Protein 3I6T (pdb70)

B-factor: mean 21.91, std 7.75, range [4.21, 56.66]

Sequence (1425 aa):
DQSQIIAGFTLWHLSLPVTGAVEVVVLRLQADSGAVGYGEASPWVVFFTGSVEATYAALDRYLRPLVLGRAVGDHAAIMEDARAAVAHCTEAKAALDTALYDLRARIAGVPVWALLGGRRCRDRIPLSCSIADPDFDKDLALMQRLQDDDVRIIKLKTGFKDHAFDMMRLERLRADFPAFDIRVDYNQGLHHDVALARVRRDVATFKPTFIEQPVKAHLRGLMARIRDAVDVPLLADESIIFGPEDMAEHPEIADGVVSIKIMKSGGLTRAQTVARMAAARGLSAYGGDMFEAGLAHLAGAHMIAATPEITLGCEFYQATYFLCDDILAAPFPVVADGHVLVPDTPGLGVDVDEDALARFAVQIIAGFTLWHLSLPVTARRDHGIGSVAGAVEVVVLRLQADSGAVGYGEASPWVVFTGSVEATYAALDRYLRPLVLLGRAVVGDHAAIMEDARAAVAHCTEAKAALDTALYDLRARIAGVPVWALLGGRCRDRIPLSCSIADPDFDKDLALMQQRLQDDDVRIIKLKTGFKDHAFDMMRLERLRADFPAFDIRVDYNQGLHHDVALARVRDVATFKPTFIEQPVKAHLRGLMARIRDAVDVPLLADESIFGPEDMAEHPEIADGVVSIKIMKSGGLTRAQTVARMAAARGLSAYGGDMFEAGLAHLAGAHMIAATPEITLGCEFYQATYFLCDDILAAPFPVADGHVLVPDTPGLGVDVDEDALARFAVQIIAGFTLWHLSLPVTAVEVVVLRLQADSGAVGYGEASPWVVFTGSVEATYAALDRYLRPLVLGRAVGDHAAIMEDARAAVAHCTEAKAALDTALYDLRARIAGVPVWALLGGRCRDRIPLSCSIADPDFDKDLALMQRLQDDDVRIIKLKTGFKDHAFDMMRLERLRADFPAFDIRVDYNQGLHHDVALARVRRDVATFKPTFIEQPVKAHLRGLMARIRDAVDVPLLADESIIFGPEDMAEHPEIADGVSIKIMKSGGLLTRAQTVARMAAARGLSAYGGDMFEAGLAHLAGAHMIAATPEITLGCEFYQATYFLCDDILAAPFPVVADGHVLVPDTPGLGVDVDEDALARFAVQIIAGFTLWHLSLPVTGAVEVVVLRLQADSGAVGYGEASPWVVFTGSVEATYAALDRYLRPLVLGRAVGDHAAIMEDARAAVAHCTEAKAALDTALYDLRARIAGVPVWALLGGRCRDRIPLSCSIADPDFDKDLALMQRLQDDDVRIIKLKTGFKDHAFDMMRLERLRADFPAFDIRVDYNQGLHHDVALARVRDVATFKPTFIEQPVKAHLRGLMARIRDAVDVPLLADESIFGPEDMAEEHPEIADGVVSIKIMKSGGLTRAQTVARMAAARGLSAYGGDMFEAGLAHLAGAHMIAATPEITLGCEFYQATYFLCDDILAAPFPVVADGHVLVPDTPGLGVDVDEDALARFAV

Foldseek 3Di:
DQQWAFADWDKFWFWFAWCRTFTKMKIWIATPVGFIFIFIQGDDCVFQRDRVLLVCLRPPFLVVLRGGGRLNCLVVSLVSSPVGDPGSLSSLAGSQQGSLLRVLVVVFWESLVVVQDFDDQKFFAEAEQEDPPNVVSVVVVVVCVVLQAAEYEYADQPPDLVVVLVSLVVCCVPPVSHQYHYEPPQRDDPVCQLVSVQVVCVSVHQEYENSHDLVVLVVLLVSQVPGPRWYEYESVDQFDVSCVVRVRSTQAYEQESSRHSHLNGSLVSLVSCVVVRHAYAHEYHLDALNSVLRSLSSPRNHVSHRHGHHSCCNPHIGPHGQWPDRQADGNSIRGQATTTRSHTHGRVVVSVVRGD/DAWADKDKFKFWFAWDAWFDALQDIDHGTFIKMKIWTADPVRQIFIFIQGDDCRFQRDRVLLVCLRPPFLVVLRHGGDLVCLVVSLVSSPVGDPGSLSSLAGSQQGSLLRVLVVVWWESLVVVAHFPDFKFFAEAEQGHPPNVVSVVVVVVCVVQQAAEYEYRDQGPDLVVVLVSLVCCCVPPVSHQYHYERNQRADPVCQLVSVQSNCVSVHQEYENSHDLPVLVVLLVSQVPGDHWYEYESVDQFPVSCVVRVRSTQAYEQESSRHSHLNGSLVSLVSCVVVRHAYADEYHLDALNSVLRSLSSVRNHPSHRPGHHSCCNPHIGPHGQWPDGQADHNSIRGQATTTGSHTHGRVVVSVVGGD/DFFADWDKFWFFFDKCTFTKMKIWIADPVRQIFIFIQGDDCVFQRDNVLLVCLRPPFLVVLRGGDDLVCLVVSLVSSPVGDPGSLSNLAGVQQGSLLRVLVVVWWESLVVQAHFDDQKFFAEAEQEDPPNVVSVVVVVVCVVQLRQEYEYADQPPDLVVVLVNLVVCCVPPVSHQYHYEPPQRADPVCQLVSLQSVCVSVRQEYENSHDLVVLVVLLVSQVPGPRWYEYESVDQFPVSCVVRVRSTLAYEQESNSHSHLNRSLVSLVSCVVPRRAYAHEYDLDALSSVLRSLSSVRNRPRHDHGHHSCCNPRITPHGQFPDGQDDGNSIRGHATTTRSHTHGHVVVSVVRGD/DFFADKDKFWFWFPWCPTFTKMKIWIADPVGFIFMFIFGDDCVFQRDRVLLVCLRPPFLVVLRGGDDLVCLVVSLVSSPVRHPGSLSSLAGSNQGSLLRVQVVVFWESLVVLAHFDDQKFFAEAEQEDPPNVVSVVVVVVCVVQQAQEYEYADQPPDLVVVLVSLVVCCVPPVSHQYEYEPPQRADPVCQLVSVQSVCVSVHQEYENSHDLVVQVVLLVSQVVGPRWYEYESVDQFPVSCVVRVRSTQAYEQASNRHSHLNGSLNSLVSQVVPRRAYAHEYHLDALNSVLRSVSSVRNHPRHDHGHHPCCNPHITPHGQFPDGQADHNSIRGRATTTRSHTHGHVVVSVVGGD

Organism: Jannaschia sp. (strain CCS1) (NCBI:txid290400)

CATH classification: 3.30.390.10 (+1 more: 3.20.20.120)

InterPro domains:
  IPR013341 Mandelate racemase, N-terminal domain [PF02746] (35-129)
  IPR013342 Mandelate racemase, C-terminal domain [PF13378] (153-363)
  IPR013342 Mandelate racemase, C-terminal domain [SM00922] (147-243)
  IPR018110 Mandelate racemase/muconate lactonizing enzyme, conserved site [PS00908] (104-129)
  IPR018110 Mandelate racemase/muconate lactonizing enzyme, conserved site [PS00909] (193-224)
  IPR029017 Enolase-like, N-terminal [G3DSA:3.30.390.10] (1-120)
  IPR029017 Enolase-like, N-terminal [SSF54826] (8-130)
  IPR036849 Enolase-like, C-terminal domain superfamily [G3DSA:3.20.20.120] (121-371)
  IPR036849 Enolase-like, C-terminal domain superfamily [SSF51604] (117-369)

Solvent-accessible surface area: 49152 Å² total; per-residue (Å²): 108,27,73,31,22,0,10,13,8,42,23,40,37,0,36,0,58,22,126,96,55,21,73,0,0,0,0,48,0,43,0,29,78,42,30,44,0,19,0,1,0,0,18,83,102,121,28,13,25,31,17,116,43,1,71,44,1,0,52,168,89,0,33,88,59,0,21,14,58,18,2,0,35,3,12,20,0,7,66,52,0,70,95,41,27,73,143,11,24,0,0,14,0,0,0,4,0,0,0,2,1,0,10,0,69,61,24,46,24,13,0,12,8,4,9,8,0,42,31,54,81,104,2,52,2,0,1,9,0,44,47,77,60,14,105,126,8,22,60,28,0,96,131,0,59,114,63,68,2,88,19,0,1,0,41,5,28,91,110,87,38,74,21,1,46,88,0,0,111,106,0,70,72,69,8,102,73,5,48,0,5,0,1,4,39,40,42,8,103,107,114,51,1,63,59,77,1,117,60,0,14,98,44,162,4,48,2,1,0,0,0,0,117,25,122,47,59,55,50,0,29,174,2,49,125,53,17,156,20,58,4,1,0,1,6,0,2,50,3,7,85,37,2,14,123,41,48,96,12,2,40,0,2,2,4,12,7,0,1,1,3,0,0,29,45,0,4,2,4,0,29,12,0,43,22,73,67,11,48,1,0,0,4,9,7,75,4,0,0,1,1,0,0,0,2,0,0,2,0,0,2,0,27,44,2,96,37,3,0,4,5,21,4,17,52,25,55,12,75,59,32,0,15,63,53,122,9,31,49,44,93,8,42,0,67,12,19,95,69,58,0,2,20,21,88,18,47,66,117,11,0,70,167,19,46,115,93,84,2,57,15,13,42,22,38,34,0,35,0,56,16,20,36,123,11,15,12,20,32,24,68,15,56,56,42,12,43,0,0,0,0,46,0,65,0,88,74,37,31,48,0,18,0,1,0,1,18,28,28,32,11,1,7,3,10,45,9,1,73,9,0,0,53,104,32,0,69,90,62,0,89,44,58,40,10,65,69,11,81,50,0,8,109,53,1,72,72,20,1,15,58,9,25,0,0,14,0,0,0,4,0,0,0,18,2,0,61,0,69,69,68,45,44,14,0,34,40,52,9,79,23,116,63,55,74,104,2,51,0,0,0,2,0,1,8,27,62,13,102,59,7,25,13,22,0,107,36,0,63,86,52,68,0,88,19,0,1,0,17,0,21,42,110,85,35,72,21,2,50,84,0,0,112,107,0,71,72,69,10,97,74,5,48,1,6,0,0,0,1,16,24,8,102,107,111,48,1,63,62,79,1,119,60,0,7,100,46,160,4,52,1,2,0,0,0,0,92,26,70,48,36,54,51,0,30,181,3,54,126,41,16,135,14,59,4,0,0,0,6,0,3,44,3,19,56,37,3,67,44,19,49,96,12,2,40,0,1,2,3,9,9,0,2,1,4,0,0,60,46,0,5,47,4,0,107,59,0,45,88,105,68,10,44,0,0,0,3,8,6,22,5,0,0,2,1,0,0,0,2,0,0,2,1,0,8,0,73,51,2,94,38,3,0,5,4,6,4,15,54,13,1,9,61,60,31,0,14,66,51,117,12,30,42,40,92,5,43,0,67,11,20,96,69,60,0,2,20,22,88,17,48,66,117,10,0,72,164,18,48,113,88,70,1,55,17,13,42,21,39,38,0,36,0,56,44,112,87,26,70,0,0,0,0,46,0,70,1,90,79,43,30,46,0,18,0,1,0,1,19,85,104,116,26,12,23,31,18,114,43,0,72,44,1,0,54,169,90,0,62,88,59,0,68,49,56,29,13,12,36,3,12,19,0,7,65,51,1,72,94,41,24,76,140,11,25,1,0,13,0,0,0,4,1,0,0,3,1,0,16,0,70,73,24,46,8,2,0,0,1,4,8,8,0,27,32,55,81,111,2,50,2,1,1,12,0,46,36,82,78,14,104,125,8,25,66,36,0,98,123,0,61,113,59,70,2,92,17,0,2,0,44,5,28,92,114,85,38,71,18,2,49,88,0,0,115,112,0,72,68,66,9,101,72,5,50,0,5,0,1,4,41,40,41,8,104,107,114,49,0,76,64,78,1,121,60,0,14,100,44,158,3,50,2,1,0,0,0,0,115,24,120,50,59,56,44,0,28,176,2,51,122,37,13,154,16,61,4,2,0,0,7,0,2,52,3,8,79,36,4,12,124,42,48,95,15,2,40,1,1,2,4,11,7,0,2,2,4,0,0,28,46,0,5,3,4,0,28,14,0,43,23,76,67,12,47,1,0,0,4,9,7,74,4,0,0,0,1,0,0,0,3,0,0,3,1,0,2,0,26,44,3,93,38,3,0,5,5,23,4,17,49,23,55,11,66,63,30,0,16,65,51,118,8,31,48,42,93,8,41,0,65,13,20,82,69,60,0,1,20,20,89,19,45,68,116,12,0,73,166,18,46,114,88,86,1,61,19,12,43,21,38,38,0,37,0,56,22,131,101,50,23,44,0,0,0,0,48,0,68,0,88,75,39,30,46,0,20,0,0,0,2,19,84,29,75,16,2,6,2,8,44,9,0,70,9,0,0,54,109,34,0,64,89,60,0,68,46,54,42,11,61,71,12,81,49,0,7,110,52,1,71,64,19,1,16,61,9,25,1,0,13,0,0,0,4,0,0,0,17,1,0,64,0,70,66,64,47,43,16,0,37,41,51,8,78,22,115,62,56,77,101,2,50,2,0,1,10,0,44,46,77,61,16,104,132,6,26,66,40,0,93,126,0,62,113,62,71,2,88,17,0,1,0,43,4,27,94,113,84,38,68,20,2,49,88,0,0,117,112,0,70,73,68,11,100,75,6,49,0,6,0,2,3,40,38,40,10,103,107,115,50,1,70,64,79,2,115,59,0,14,100,35,164,4,50,1,2,0,0,0,0,109,25,68,46,36,56,45,0,28,177,3,51,121,40,17,156,18,61,5,2,0,0,9,0,1,43,3,18,56,33,3,65,46,18,49,95,15,3,39,0,2,2,4,13,6,0,2,1,2,1,0,61,45,0,5,48,4,0,106,60,0,44,88,107,66,12,48,2,0,0,4,10,6,70,4,0,0,1,0,0,0,0,2,0,0,2,0,0,8,0,72,52,3,93,38,4,0,6,4,22,4,16,44,25,59,12,67,63,31,0,14,63,51,122,9,30,49,38,94,8,45,0,58,10,20,94,68,61,0,1,20,20,91,17,47,68,116,11,0,70,165,18,48,114

Radius of gyration: 39.31 Å; Cα contacts (8 Å, |Δi|>4): 3446; chains: 4; bounding box: 85×90×123 Å

Secondary structure (DSSP, 8-state):
-TTPBEEEEEEEEEEEEB--EEEEEEEEEEETTS-EEEEEE---TTTT--HHHHHHIIIIIIHHHHTT-BGGGHHHHHHHHHHHSSS-HHHHHHHHHHHHHHHHHHHTSBGGGGTT--S-SEEEBEEEE--SSHHHHHHHHHHHHHTT--EEEEE-SSS-HHHHHHHHHHHHHH-TTSEEEEE-TT-S-TTTHHHHHHHHHTT--S-EE--S-TT-HHHHHHHHHH-SSPEEESTT--SHHHHHH-TTS-SEEEE-HHHHTSHHHHHHHHHHHHHTT-EEEE---S--HHHHHHHHHHHHT-TT--S-B---HHHHTBSS-SBSS---EETTEEE---SSBTSS-B-HHHHHHHB-/-BEEEEEEEEEEEEBSS-B--SS--B-SEEEEEEEEEEETTS-EEEEEE---TTTT--HHHHHHIIIIIIHHHHTT-BGGGHHHHHHHHHHHSSS-HHHHHHHHHHHHHHHHHHHTSBGGGGTT--S-SEEEBEEEE--SSHHHHHHHHHHHHHTT--EEEEE-SSS-HHHHHHHHHHHHHH-TTSEEEEE-TT-S-TTTHHHHHHHHHTT--S-EE--S-TT-HHHHHHHHHH-SSPEEESTT--SHHHHHH-TTS-SEEEE-HHHHTSHHHHHHHHHHHHHTT-EEEE---S--HHHHHHHHHHHHT-TT--S-B---HHHHTBSS-SBSS---EETTEEEPP-SSBTSS-B-HHHHHHHB-/-BEEEEEEEEEEE-B--EEEEEEEEEETTS-EEEEEE---TTTT--HHHHHHIIIIIIHHHHTTSBGGGHHHHHHHHHHHSSS-HHHHHHHHHHHHHHHHHHHTSBGGGGTT--S-SEEEBEEEE--SSHHHHHHHHHHHHHTT--EEEEE-SSS-HHHHHHHHHHHHHH-TTSEEEEE-TT-S-TTTHHHHHHHHHTT--S-EE--S-TT-HHHHHHHHHH-SSPEEESTT--SHHHHHH-TTS-SEEEE-HHHHTSHHHHHHHHHHHHHTT-EEEE---S--HHHHHHHHHHHHT-TT--S-B---HHHHTBSS-SBSS---EETTEEE---SSBTSS-B-HHHHHHHB-/-BEEEEEEEEEEEEB--EEEEEEEEEEETTS-EEEEEE---TTTT--HHHHHHIIIIIIHHHHTT-BGGGHHHHHHHHHHHSSS-HHHHHHHHHHHHHHHHHHHTSBGGGGTT--S-SEEEBEEEE--SSHHHHHHHHHHHHHTT--EEEEE-SSS-HHHHHHHHHHHHHH-TTSEEEEE-TT-S-TTTHHHHHHHHHTT--S-EE--S-TT-HHHHHHHHHH-SSPEEESTT--SHHHHHH-TTS-SEEEE-HHHHTSHHHHHHHHHHHHHTT-EEEE---S--HHHHHHHHHHHHT-TT--S-B---HHHHTBSS-SBSS---EETTEEE---SSBTSS-B-HHHHHHHB-

Structure (mmCIF, N/CA/C/O backbone):
data_3I6T
#
_entry.id   3I6T
#
_cell.length_a   134.196
_cell.length_b   134.196
_cell.length_c   89.740
_cell.angle_alpha   90.000
_cell.angle_beta   90.000
_cell.angle_gamma   90.000
#
_symmetry.space_group_name_H-M   'P 4'
#
loop_
_entity.id
_entity.type
_entity.pdbx_description
1 polymer 'Muconate cycloisomerase'
2 non-polymer 'POTASSIUM ION'
3 non-polymer 'MAGNESIUM ION'
4 water water
#
loop_
_atom_site.group_PDB
_atom_site.id
_atom_site.type_symbol
_atom_site.label_atom_id
_atom_site.label_alt_id
_atom_site.label_comp_id
_atom_site.label_asym_id
_atom_site.label_entity_id
_atom_site.label_seq_id
_atom_site.pdbx_PDB_ins_code
_atom_site.Cartn_x
_atom_site.Cartn_y
_atom_site.Cartn_z
_atom_site.occupancy
_atom_site.B_iso_or_equiv
_atom_site.auth_seq_id
_atom_site.auth_comp_id
_atom_site.auth_asym_id
_atom_site.auth_atom_id
_atom_site.pdbx_PDB_model_num
ATOM 1 N N . ASP A 1 5 ? 48.878 16.702 -2.965 1.00 37.75 3 ASP A N 1
ATOM 2 C CA . ASP A 1 5 ? 48.027 16.956 -1.776 1.00 37.33 3 ASP A CA 1
ATOM 3 C C . ASP A 1 5 ? 48.053 18.467 -1.513 1.00 37.09 3 ASP A C 1
ATOM 4 O O . ASP A 1 5 ? 47.079 19.029 -1.052 1.00 37.45 3 ASP A O 1
ATOM 6 N N . GLN A 1 6 ? 49.161 19.126 -1.854 1.00 36.19 4 GLN A N 1
ATOM 7 C CA . GLN A 1 6 ? 49.261 20.577 -1.703 1.00 35.34 4 GLN A CA 1
ATOM 8 C C . GLN A 1 6 ? 48.308 21.336 -2.638 1.00 34.99 4 GLN A C 1
ATOM 9 O O . GLN A 1 6 ? 48.038 22.519 -2.432 1.00 33.13 4 GLN A O 1
ATOM 15 N N . SER A 1 7 ? 47.800 20.673 -3.673 1.00 34.63 5 SER A N 1
ATOM 16 C CA . SER A 1 7 ? 46.844 21.343 -4.537 1.00 34.98 5 SER A CA 1
ATOM 17 C C . SER A 1 7 ? 45.416 20.951 -4.190 1.00 33.31 5 SER A C 1
ATOM 18 O O . SER A 1 7 ? 44.497 21.339 -4.909 1.00 33.38 5 SER A O 1
ATOM 21 N N . GLN A 1 8 ? 45.210 20.240 -3.078 1.00 32.09 6 GLN A N 1
ATOM 22 C CA . GLN A 1 8 ? 43.822 19.964 -2.650 1.00 30.49 6 GLN A CA 1
ATOM 23 C C . GLN A 1 8 ? 43.099 21.268 -2.334 1.00 28.60 6 GLN A C 1
ATOM 24 O O . GLN A 1 8 ? 43.686 22.215 -1.799 1.00 26.61 6 GLN A O 1
ATOM 30 N N . ILE A 1 9 ? 41.824 21.307 -2.683 1.00 27.06 7 ILE A N 1
ATOM 31 C CA . ILE A 1 9 ? 41.097 22.539 -2.695 1.00 25.61 7 ILE A CA 1
ATOM 32 C C . ILE A 1 9 ? 40.434 22.825 -1.362 1.00 23.39 7 ILE A C 1
ATOM 33 O O . ILE A 1 9 ? 40.231 21.958 -0.536 1.00 22.32 7 ILE A O 1
ATOM 38 N N . ILE A 1 10 ? 40.103 24.092 -1.168 1.00 21.86 8 ILE A N 1
ATOM 39 C CA . ILE A 1 10 ? 39.319 24.514 -0.033 1.00 20.46 8 ILE A CA 1
ATOM 40 C C . ILE A 1 10 ? 37.850 24.352 -0.464 1.00 21.00 8 ILE A C 1
ATOM 41 O O . ILE A 1 10 ? 37.413 24.997 -1.426 1.00 20.52 8 ILE A O 1
ATOM 46 N N . ALA A 1 11 ? 37.118 23.494 0.243 1.00 21.09 9 ALA A N 1
ATOM 47 C CA . ALA A 1 11 ? 35.762 23.082 -0.152 1.00 21.32 9 ALA A CA 1
ATOM 48 C C . ALA A 1 11 ? 34.667 23.633 0.762 1.00 21.29 9 ALA A C 1
ATOM 49 O O . ALA A 1 11 ? 33.462 23.561 0.441 1.00 21.72 9 ALA A O 1
ATOM 51 N N . GLY A 1 12 ? 35.065 24.138 1.922 1.00 20.17 10 GLY A N 1
ATOM 52 C CA . GLY A 1 12 ? 34.141 24.687 2.883 1.00 19.57 10 GLY A CA 1
ATOM 53 C C . GLY A 1 12 ? 34.670 25.980 3.492 1.00 19.70 10 GLY A C 1
ATOM 54 O O . GLY A 1 12 ? 35.891 26.105 3.748 1.00 17.76 10 GLY A O 1
ATOM 55 N N . PHE A 1 13 ? 33.737 26.891 3.765 1.00 18.68 11 PHE A N 1
ATOM 56 C CA . PHE A 1 13 ? 34.018 28.234 4.309 1.00 18.88 11 PHE A CA 1
ATOM 57 C C . PHE A 1 13 ? 32.798 28.610 5.140 1.00 18.84 11 PHE A C 1
ATOM 58 O O . PHE A 1 13 ? 31.712 28.840 4.601 1.00 19.62 11 PHE A O 1
ATOM 66 N N . THR A 1 14 ? 32.957 28.589 6.456 1.00 19.15 12 THR A N 1
ATOM 67 C CA . THR A 1 14 ? 31.872 28.721 7.390 1.00 19.47 12 THR A CA 1
ATOM 68 C C . THR A 1 14 ? 32.172 29.805 8.427 1.00 20.14 12 THR A C 1
ATOM 69 O O . THR A 1 14 ? 33.271 29.815 9.007 1.00 19.64 12 THR A O 1
ATOM 73 N N . LEU A 1 15 ? 31.181 30.653 8.701 1.00 19.10 13 LEU A N 1
ATOM 74 C CA . LEU A 1 15 ? 31.306 31.769 9.651 1.00 18.88 13 LEU A CA 1
ATOM 75 C C . LEU A 1 15 ? 30.334 31.646 10.781 1.00 19.68 13 LEU A C 1
ATOM 76 O O . LEU A 1 15 ? 29.210 31.234 10.566 1.00 19.15 13 LEU A O 1
ATOM 81 N N . TRP A 1 16 ? 30.766 32.044 11.980 1.00 19.25 14 TRP A N 1
ATOM 82 C CA . TRP A 1 16 ? 29.896 32.289 13.116 1.00 19.57 14 TRP A CA 1
ATOM 83 C C . TRP A 1 16 ? 30.165 33.688 13.669 1.00 20.74 14 TRP A C 1
ATOM 84 O O . TRP A 1 16 ? 31.334 34.033 13.912 1.00 20.58 14 TRP A O 1
ATOM 95 N N . HIS A 1 17 ? 29.118 34.475 13.887 1.00 20.55 15 HIS A N 1
ATOM 96 C CA . HIS A 1 17 ? 29.228 35.752 14.618 1.00 20.16 15 HIS A CA 1
ATOM 97 C C . HIS A 1 17 ? 28.848 35.439 16.066 1.00 20.14 15 HIS A C 1
ATOM 98 O O . HIS A 1 17 ? 27.701 35.071 16.348 1.00 21.00 15 HIS A O 1
ATOM 105 N N . LEU A 1 18 ? 29.798 35.547 16.997 1.00 18.86 16 LEU A N 1
ATOM 106 C CA . LEU A 1 18 ? 29.561 35.214 18.388 1.00 18.67 16 LEU A CA 1
ATOM 107 C C . LEU A 1 18 ? 29.421 36.440 19.244 1.00 19.59 16 LEU A C 1
ATOM 108 O O . LEU A 1 18 ? 29.988 37.510 18.943 1.00 18.80 16 LEU A O 1
ATOM 113 N N . SER A 1 19 ? 28.676 36.278 20.336 1.00 19.96 17 SER A N 1
ATOM 114 C CA . SER A 1 19 ? 28.678 37.218 21.434 1.00 20.26 17 SER A CA 1
ATOM 115 C C . SER A 1 19 ? 29.040 36.412 22.672 1.00 20.85 17 SER A C 1
ATOM 116 O O . SER A 1 19 ? 28.345 35.425 23.017 1.00 19.18 17 SER A O 1
ATOM 119 N N . LEU A 1 20 ? 30.139 36.817 23.318 1.00 20.85 18 LEU A N 1
ATOM 120 C CA . LEU A 1 20 ? 30.704 36.091 24.441 1.00 21.31 18 LEU A CA 1
ATOM 121 C C . LEU A 1 20 ? 30.640 36.953 25.692 1.00 22.63 18 LEU A C 1
ATOM 122 O O . LEU A 1 20 ? 31.283 38.017 25.747 1.00 23.21 18 LEU A O 1
ATOM 127 N N . PRO A 1 21 ? 29.895 36.501 26.716 1.00 22.05 19 PRO A N 1
ATOM 128 C CA . PRO A 1 21 ? 29.843 37.259 27.947 1.00 23.53 19 PRO A CA 1
ATOM 129 C C . PRO A 1 21 ? 31.195 37.304 28.634 1.00 24.75 19 PRO A C 1
ATOM 130 O O . PRO A 1 21 ? 31.990 36.347 28.527 1.00 24.17 19 PRO A O 1
ATOM 134 N N . VAL A 1 22 ? 31.445 38.410 29.319 1.00 26.72 20 VAL A N 1
ATOM 135 C CA . VAL A 1 22 ? 32.702 38.636 30.024 1.00 28.84 20 VAL A CA 1
ATOM 136 C C . VAL A 1 22 ? 32.346 38.960 31.473 1.00 30.68 20 VAL A C 1
ATOM 137 O O . VAL A 1 22 ? 31.181 39.264 31.772 1.00 30.47 20 VAL A O 1
ATOM 141 N N . THR A 1 23 ? 33.308 38.868 32.387 1.00 32.95 21 THR A N 1
ATOM 142 C CA . THR A 1 23 ? 33.117 39.498 33.703 1.00 34.59 21 THR A CA 1
ATOM 143 C C . THR A 1 23 ? 33.200 41.020 33.461 1.00 35.40 21 THR A C 1
ATOM 144 O O . THR A 1 23 ? 32.858 41.813 34.329 1.00 37.55 21 THR A O 1
ATOM 148 N N . GLY A 1 35 ? 28.432 42.832 30.329 1.00 29.71 33 GLY A N 1
ATOM 149 C CA . GLY A 1 35 ? 29.120 43.002 29.049 1.00 29.64 33 GLY A CA 1
ATOM 150 C C . GLY A 1 35 ? 29.321 41.709 28.241 1.00 28.34 33 GLY A C 1
ATOM 151 O O . GLY A 1 35 ? 29.216 40.580 28.754 1.00 27.90 33 GLY A O 1
ATOM 152 N N . ALA A 1 36 ? 29.598 41.901 26.953 1.00 27.06 34 ALA A N 1
ATOM 153 C CA . ALA A 1 36 ? 29.938 40.815 26.055 1.00 26.10 34 ALA A CA 1
ATOM 154 C C . ALA A 1 36 ? 30.904 41.325 25.052 1.00 25.25 34 ALA A C 1
ATOM 155 O O . ALA A 1 36 ? 30.905 42.524 24.746 1.00 25.44 34 ALA A O 1
ATOM 157 N N . VAL A 1 37 ? 31.699 40.419 24.483 1.00 23.93 35 VAL A N 1
ATOM 158 C CA . VAL A 1 37 ? 32.522 40.801 23.328 1.00 23.43 35 VAL A CA 1
ATOM 159 C C . VAL A 1 37 ? 32.136 39.988 22.114 1.00 21.62 35 VAL A C 1
ATOM 160 O O . VAL A 1 37 ? 31.828 38.778 22.208 1.00 21.26 35 VAL A O 1
ATOM 164 N N . GLU A 1 38 ? 32.119 40.660 20.974 1.00 19.66 36 GLU A N 1
ATOM 165 C CA . GLU A 1 38 ? 31.704 40.040 19.742 1.00 19.51 36 GLU A CA 1
ATOM 166 C C . GLU A 1 38 ? 32.941 39.683 18.912 1.00 18.60 36 GLU A C 1
ATOM 167 O O . GLU A 1 38 ? 33.803 40.499 18.731 1.00 17.61 36 GLU A O 1
ATOM 173 N N . VAL A 1 39 ? 32.992 38.463 18.411 1.00 17.21 37 VAL A N 1
ATOM 174 C CA . VAL A 1 39 ? 34.057 38.023 17.502 1.00 17.55 37 VAL A CA 1
ATOM 175 C C . VAL A 1 39 ? 33.412 37.274 16.349 1.00 17.52 37 VAL A C 1
ATOM 176 O O . VAL A 1 39 ? 32.239 36.938 16.424 1.00 17.54 37 VAL A O 1
ATOM 180 N N . VAL A 1 40 ? 34.183 37.045 15.293 1.00 16.98 38 VAL A N 1
ATOM 181 C CA . VAL A 1 40 ? 33.780 36.193 14.189 1.00 17.46 38 VAL A CA 1
ATOM 182 C C . VAL A 1 40 ? 34.730 35.000 14.093 1.00 17.12 38 VAL A C 1
ATOM 183 O O . VAL A 1 40 ? 35.954 35.175 14.121 1.00 18.19 38 VAL A O 1
ATOM 187 N N . VAL A 1 41 ? 34.188 33.801 13.961 1.00 15.79 39 VAL A N 1
ATOM 188 C CA . VAL A 1 41 ? 35.014 32.618 13.775 1.00 15.81 39 VAL A CA 1
ATOM 189 C C . VAL A 1 41 ? 34.809 32.115 12.366 1.00 16.40 39 VAL A C 1
ATOM 190 O O . VAL A 1 41 ? 33.657 32.041 11.877 1.00 17.20 39 VAL A O 1
ATOM 194 N N . LEU A 1 42 ? 35.919 31.743 11.731 1.00 16.59 40 LEU A N 1
ATOM 195 C CA . LEU A 1 42 ? 35.954 31.170 10.383 1.00 16.31 40 LEU A CA 1
ATOM 196 C C . LEU A 1 42 ? 36.439 29.725 10.498 1.00 16.94 40 LEU A C 1
ATOM 197 O O . LEU A 1 42 ? 37.387 29.468 11.226 1.00 16.71 40 LEU A O 1
ATOM 202 N N . ARG A 1 43 ? 35.767 28.789 9.822 1.00 16.82 41 ARG A N 1
ATOM 203 C CA . ARG A 1 43 ? 36.290 27.445 9.586 1.00 17.24 41 ARG A CA 1
ATOM 204 C C . ARG A 1 43 ? 36.453 27.203 8.096 1.00 17.23 41 ARG A C 1
ATOM 205 O O . ARG A 1 43 ? 35.539 27.466 7.294 1.00 16.55 41 ARG A O 1
ATOM 213 N N . LEU A 1 44 ? 37.629 26.716 7.722 1.00 17.47 42 LEU A N 1
ATOM 214 C CA . LEU A 1 44 ? 37.906 26.312 6.386 1.00 16.85 42 LEU A CA 1
ATOM 215 C C . LEU A 1 44 ? 37.949 24.778 6.388 1.00 18.10 42 LEU A C 1
ATOM 216 O O . LEU A 1 44 ? 38.417 24.157 7.342 1.00 18.31 42 LEU A O 1
ATOM 221 N N . GLN A 1 45 ? 37.445 24.198 5.316 1.00 18.76 43 GLN A N 1
ATOM 222 C CA . GLN A 1 45 ? 37.438 22.751 5.165 1.00 19.79 43 GLN A CA 1
ATOM 223 C C . GLN A 1 45 ? 38.087 22.402 3.842 1.00 19.34 43 GLN A C 1
ATOM 224 O O . GLN A 1 45 ? 37.717 22.931 2.790 1.00 19.00 43 GLN A O 1
ATOM 230 N N . ALA A 1 46 ? 39.066 21.507 3.901 1.00 19.97 44 ALA A N 1
ATOM 231 C CA . ALA A 1 46 ? 39.717 21.043 2.699 1.00 20.37 44 ALA A CA 1
ATOM 232 C C . ALA A 1 46 ? 38.919 19.868 2.084 1.00 21.46 44 ALA A C 1
ATOM 233 O O . ALA A 1 46 ? 38.058 19.295 2.737 1.00 22.57 44 ALA A O 1
ATOM 235 N N . ASP A 1 47 ? 39.247 19.577 0.842 1.00 22.58 45 ASP A N 1
ATOM 236 C CA . ASP A 1 47 ? 38.709 18.478 0.008 1.00 24.99 45 ASP A CA 1
ATOM 237 C C . ASP A 1 47 ? 38.752 17.146 0.768 1.00 25.25 45 ASP A C 1
ATOM 238 O O . ASP A 1 47 ? 37.805 16.359 0.678 1.00 25.68 45 ASP A O 1
ATOM 243 N N . SER A 1 48 ? 39.831 16.930 1.547 1.00 25.31 46 SER A N 1
ATOM 244 C CA . SER A 1 48 ? 40.039 15.699 2.339 1.00 24.98 46 SER A CA 1
ATOM 245 C C . SER A 1 48 ? 39.132 15.607 3.545 1.00 24.68 46 SER A C 1
ATOM 246 O O . SER A 1 48 ? 39.061 14.554 4.178 1.00 23.88 46 SER A O 1
ATOM 249 N N . GLY A 1 49 ? 38.512 16.727 3.919 1.00 23.20 47 GLY A N 1
ATOM 250 C CA . GLY A 1 49 ? 37.716 16.821 5.147 1.00 22.56 47 GLY A CA 1
ATOM 251 C C . GLY A 1 49 ? 38.409 17.488 6.341 1.00 21.43 47 GLY A C 1
ATOM 252 O O . GLY A 1 49 ? 37.778 17.778 7.360 1.00 19.48 47 GLY A O 1
ATOM 253 N N . ALA A 1 50 ? 39.715 17.699 6.235 1.00 20.73 48 ALA A N 1
ATOM 254 C CA . ALA A 1 50 ? 40.463 18.379 7.289 1.00 20.07 48 ALA A CA 1
ATOM 255 C C . ALA A 1 50 ? 39.912 19.791 7.433 1.00 18.70 48 ALA A C 1
ATOM 256 O O . ALA A 1 50 ? 39.427 20.365 6.453 1.00 17.67 48 ALA A O 1
ATOM 258 N N . VAL A 1 51 ? 39.994 20.319 8.658 1.00 19.03 49 VAL A N 1
ATOM 259 C CA . VAL A 1 51 ? 39.506 21.647 8.968 1.00 18.54 49 VAL A CA 1
ATOM 260 C C . VAL A 1 51 ? 40.573 22.481 9.669 1.00 18.41 49 VAL A C 1
ATOM 261 O O . VAL A 1 51 ? 41.498 21.955 10.270 1.00 18.92 49 VAL A O 1
ATOM 265 N N . GLY A 1 52 ? 40.399 23.790 9.565 1.00 18.41 50 GLY A N 1
ATOM 266 C CA . GLY A 1 52 ? 41.195 24.788 10.285 1.00 17.90 50 GLY A CA 1
ATOM 267 C C . GLY A 1 52 ? 40.305 25.964 10.637 1.00 17.16 50 GLY A C 1
ATOM 268 O O . GLY A 1 52 ? 39.324 26.235 9.931 1.00 17.92 50 GLY A O 1
ATOM 269 N N . TYR A 1 53 ? 40.614 26.615 11.758 1.00 15.73 51 TYR A N 1
ATOM 270 C CA . TYR A 1 53 ? 39.822 27.677 12.265 1.00 15.49 51 TYR A CA 1
ATOM 271 C C . TYR A 1 53 ? 40.634 28.942 12.502 1.00 15.96 51 TYR A C 1
ATOM 272 O O . TYR A 1 53 ? 41.826 28.903 12.845 1.00 16.05 51 TYR A O 1
ATOM 281 N N . GLY A 1 54 ? 39.952 30.054 12.379 1.00 15.94 52 GLY A N 1
ATOM 282 C CA . GLY A 1 54 ? 40.552 31.360 12.681 1.00 16.67 52 GLY A CA 1
ATOM 283 C C . GLY A 1 54 ? 39.541 32.277 13.340 1.00 17.25 52 GLY A C 1
ATOM 284 O O . GLY A 1 54 ? 38.316 32.109 13.165 1.00 17.43 52 GLY A O 1
ATOM 285 N N . GLU A 1 55 ? 40.045 33.265 14.077 1.00 17.09 53 GLU A N 1
ATOM 286 C CA . GLU A 1 55 ? 39.193 34.213 14.772 1.00 16.24 53 GLU A CA 1
ATOM 287 C C . GLU A 1 55 ? 39.466 35.647 14.331 1.00 17.58 53 GLU A C 1
ATOM 288 O O . GLU A 1 55 ? 40.620 36.015 14.197 1.00 16.57 53 GLU A O 1
ATOM 294 N N . ALA A 1 56 ? 38.400 36.456 14.147 1.00 17.57 54 ALA A N 1
ATOM 295 C CA . ALA A 1 56 ? 38.499 37.914 13.897 1.00 17.61 54 ALA A CA 1
ATOM 296 C C . ALA A 1 56 ? 37.915 38.598 15.108 1.00 18.75 54 ALA A C 1
ATOM 297 O O . ALA A 1 56 ? 36.776 38.301 15.496 1.00 18.51 54 ALA A O 1
ATOM 299 N N . SER A 1 57 ? 38.666 39.526 15.710 1.00 19.04 55 SER A N 1
ATOM 300 C CA . SER A 1 57 ? 38.243 40.131 16.989 1.00 19.03 55 SER A CA 1
ATOM 301 C C . SER A 1 57 ? 38.290 41.656 16.924 1.00 19.86 55 SER A C 1
ATOM 302 O O . SER A 1 57 ? 39.209 42.282 17.470 1.00 19.75 55 SER A O 1
ATOM 305 N N . PRO A 1 58 ? 37.287 42.257 16.278 1.00 19.89 56 PRO A N 1
ATOM 306 C CA . PRO A 1 58 ? 37.258 43.690 15.986 1.00 19.99 56 PRO A CA 1
ATOM 307 C C . PRO A 1 58 ? 36.908 44.537 17.193 1.00 20.31 56 PRO A C 1
ATOM 308 O O . PRO A 1 58 ? 36.196 44.077 18.098 1.00 21.88 56 PRO A O 1
ATOM 312 N N . TRP A 1 59 ? 37.385 45.778 17.178 1.00 20.30 57 TRP A N 1
ATOM 313 C CA . TRP A 1 59 ? 36.965 46.797 18.117 1.00 19.78 57 TRP A CA 1
ATOM 314 C C . TRP A 1 59 ? 36.543 47.979 17.295 1.00 18.58 57 TRP A C 1
ATOM 315 O O . TRP A 1 59 ? 37.380 48.596 16.611 1.00 17.42 57 TRP A O 1
ATOM 326 N N . VAL A 1 60 ? 35.258 48.310 17.362 1.00 17.55 58 VAL A N 1
ATOM 327 C CA . VAL A 1 60 ? 34.652 49.211 16.390 1.00 18.13 58 VAL A CA 1
ATOM 328 C C . VAL A 1 60 ? 35.338 50.582 16.346 1.00 18.25 58 VAL A C 1
ATOM 329 O O . VAL A 1 60 ? 35.409 51.200 15.283 1.00 17.36 58 VAL A O 1
ATOM 333 N N . VAL A 1 61 ? 35.829 51.056 17.483 1.00 18.10 59 VAL A N 1
ATOM 334 C CA . VAL A 1 61 ? 36.408 52.407 17.492 1.00 21.22 59 VAL A CA 1
ATOM 335 C C . VAL A 1 61 ? 37.855 52.483 16.929 1.00 22.10 59 VAL A C 1
ATOM 336 O O . VAL A 1 61 ? 38.297 53.552 16.546 1.00 24.24 59 VAL A O 1
ATOM 340 N N . PHE A 1 62 ? 38.506 51.340 16.775 1.00 23.07 60 PHE A N 1
ATOM 341 C CA A PHE A 1 62 ? 39.977 51.154 16.585 0.50 23.23 60 PHE A CA 1
ATOM 342 C CA B PHE A 1 62 ? 39.915 51.346 16.438 0.50 23.11 60 PHE A CA 1
ATOM 343 C C . PHE A 1 62 ? 40.227 50.451 15.237 1.00 22.67 60 PHE A C 1
ATOM 344 O O . PHE A 1 62 ? 40.846 50.967 14.347 1.00 22.23 60 PHE A O 1
ATOM 359 N N . THR A 1 63 ? 39.787 49.180 15.146 1.00 21.61 61 THR A N 1
ATOM 360 C CA . THR A 1 63 ? 40.065 48.380 13.938 1.00 20.92 61 THR A CA 1
ATOM 361 C C . THR A 1 63 ? 38.896 48.402 12.911 1.00 20.33 61 THR A C 1
ATOM 362 O O . THR A 1 63 ? 39.121 48.227 11.710 1.00 20.88 61 THR A O 1
ATOM 366 N N . GLY A 1 64 ? 37.658 48.545 13.378 1.00 18.73 62 GLY A N 1
ATOM 367 C CA . GLY A 1 64 ? 36.456 48.501 12.476 1.00 17.51 62 GLY A CA 1
ATOM 368 C C . GLY A 1 64 ? 35.391 47.674 13.152 1.00 16.74 62 GLY A C 1
ATOM 369 O O . GLY A 1 64 ? 35.679 46.980 14.134 1.00 16.42 62 GLY A O 1
ATOM 370 N N . SER A 1 65 ? 34.167 47.716 12.636 1.00 16.07 63 SER A N 1
ATOM 371 C CA . SER A 1 65 ? 33.063 47.002 13.263 1.00 14.94 63 SER A CA 1
ATOM 372 C C . SER A 1 65 ? 33.093 45.495 12.998 1.00 15.11 63 SER A C 1
ATOM 373 O O . SER A 1 65 ? 33.693 45.014 12.033 1.00 14.64 63 SER A O 1
ATOM 376 N N . VAL A 1 66 ? 32.385 44.768 13.842 1.00 15.24 64 VAL A N 1
ATOM 377 C CA . VAL A 1 66 ? 32.177 43.356 13.621 1.00 16.63 64 VAL A CA 1
ATOM 378 C C . VAL A 1 66 ? 31.426 43.098 12.310 1.00 16.65 64 VAL A C 1
ATOM 379 O O . VAL A 1 66 ? 31.735 42.138 11.606 1.00 16.76 64 VAL A O 1
ATOM 383 N N . GLU A 1 67 ? 30.474 43.966 11.968 1.00 15.70 65 GLU A N 1
ATOM 384 C CA . GLU A 1 67 ? 29.728 43.838 10.728 1.00 16.57 65 GLU A CA 1
ATOM 385 C C . GLU A 1 67 ? 30.640 44.013 9.519 1.00 15.61 65 GLU A C 1
ATOM 386 O O . GLU A 1 67 ? 30.495 43.307 8.494 1.00 14.67 65 GLU A O 1
ATOM 392 N N . ALA A 1 68 ? 31.602 44.939 9.617 1.00 14.05 66 ALA A N 1
ATOM 393 C CA . ALA A 1 68 ? 32.541 45.134 8.500 1.00 14.33 66 ALA A CA 1
ATOM 394 C C . ALA A 1 68 ? 33.381 43.899 8.283 1.00 14.02 66 ALA A C 1
ATOM 395 O O . ALA A 1 68 ? 33.603 43.464 7.135 1.00 15.55 66 ALA A O 1
ATOM 397 N N . THR A 1 69 ? 33.874 43.351 9.386 1.00 15.03 67 THR A N 1
ATOM 398 C CA . THR A 1 69 ? 34.688 42.157 9.331 1.00 15.43 67 THR A CA 1
ATOM 399 C C . THR A 1 69 ? 33.871 40.939 8.829 1.00 15.29 67 THR A C 1
ATOM 400 O O . THR A 1 69 ? 34.331 40.158 7.989 1.00 15.05 67 THR A O 1
ATOM 404 N N . TYR A 1 70 ? 32.655 40.796 9.325 1.00 15.60 68 TYR A N 1
ATOM 405 C CA . TYR A 1 70 ? 31.812 39.686 8.853 1.00 16.26 68 TYR A CA 1
ATOM 406 C C . TYR A 1 70 ? 31.587 39.758 7.336 1.00 15.37 68 TYR A C 1
ATOM 407 O O . TYR A 1 70 ? 31.704 38.751 6.615 1.00 16.75 68 TYR A O 1
ATOM 416 N N . ALA A 1 71 ? 31.274 40.951 6.832 1.00 16.12 69 ALA A N 1
ATOM 417 C CA . ALA A 1 71 ? 30.997 41.160 5.416 1.00 16.02 69 ALA A CA 1
ATOM 418 C C . ALA A 1 71 ? 32.226 40.946 4.587 1.00 16.57 69 ALA A C 1
ATOM 419 O O . ALA A 1 71 ? 32.160 40.399 3.480 1.00 16.29 69 ALA A O 1
ATOM 421 N N . ALA A 1 72 ? 33.380 41.384 5.105 1.00 15.63 70 ALA A N 1
ATOM 422 C CA . ALA A 1 72 ? 34.622 41.181 4.387 1.00 15.26 70 ALA A CA 1
ATOM 423 C C . ALA A 1 72 ? 34.798 39.677 4.126 1.00 14.79 70 ALA A C 1
ATOM 424 O O . ALA A 1 72 ? 35.107 39.287 3.015 1.00 14.59 70 ALA A O 1
ATOM 426 N N . LEU A 1 73 ? 34.594 38.847 5.148 1.00 15.26 71 LEU A N 1
ATOM 427 C CA . LEU A 1 73 ? 34.712 37.395 4.981 1.00 15.52 71 LEU A CA 1
ATOM 428 C C . LEU A 1 73 ? 33.602 36.799 4.075 1.00 16.64 71 LEU A C 1
ATOM 429 O O . LEU A 1 73 ? 33.894 36.104 3.114 1.00 17.73 71 LEU A O 1
ATOM 434 N N . ASP A 1 74 ? 32.356 37.141 4.398 1.00 17.17 72 ASP A N 1
ATOM 435 C CA . ASP A 1 74 ? 31.182 36.520 3.828 1.00 18.56 72 ASP A CA 1
ATOM 436 C C . ASP A 1 74 ? 30.986 36.825 2.331 1.00 18.53 72 ASP A C 1
ATOM 437 O O . ASP A 1 74 ? 30.719 35.916 1.537 1.00 18.36 72 ASP A O 1
ATOM 442 N N . ARG A 1 75 ? 31.165 38.079 1.943 1.00 18.66 73 ARG A N 1
ATOM 443 C CA . ARG A 1 75 ? 30.931 38.507 0.584 1.00 19.55 73 ARG A CA 1
ATOM 444 C C . ARG A 1 75 ? 32.176 38.612 -0.261 1.00 19.95 73 ARG A C 1
ATOM 445 O O . ARG A 1 75 ? 32.127 38.256 -1.431 1.00 18.66 73 ARG A O 1
ATOM 453 N N . TYR A 1 76 ? 33.296 39.089 0.303 1.00 19.13 74 TYR A N 1
ATOM 454 C CA . TYR A 1 76 ? 34.445 39.505 -0.529 1.00 19.56 74 TYR A CA 1
ATOM 455 C C . TYR A 1 76 ? 35.609 38.534 -0.480 1.00 19.72 74 TYR A C 1
ATOM 456 O O . TYR A 1 76 ? 36.289 38.365 -1.485 1.00 21.89 74 TYR A O 1
ATOM 465 N N . LEU A 1 77 ? 35.837 37.874 0.652 1.00 18.81 75 LEU A N 1
ATOM 466 C CA . LEU A 1 77 ? 36.915 36.886 0.709 1.00 19.41 75 LEU A CA 1
ATOM 467 C C . LEU A 1 77 ? 36.461 35.471 0.301 1.00 19.72 75 LEU A C 1
ATOM 468 O O . LEU A 1 77 ? 37.172 34.784 -0.421 1.00 18.94 75 LEU A O 1
ATOM 473 N N . ARG A 1 78 ? 35.284 35.080 0.742 1.00 20.10 76 ARG A N 1
ATOM 474 C CA . ARG A 1 78 ? 34.724 33.785 0.409 1.00 21.87 76 ARG A CA 1
ATOM 475 C C . ARG A 1 78 ? 34.904 33.361 -1.073 1.00 22.44 76 ARG A C 1
ATOM 476 O O . ARG A 1 78 ? 35.428 32.271 -1.335 1.00 21.13 76 ARG A O 1
ATOM 484 N N . PRO A 1 79 ? 34.518 34.217 -2.043 1.00 24.02 77 PRO A N 1
ATOM 485 C CA . PRO A 1 79 ? 34.675 33.778 -3.450 1.00 24.76 77 PRO A CA 1
ATOM 486 C C . PRO A 1 79 ? 36.103 33.697 -3.915 1.00 24.98 77 PRO A C 1
ATOM 487 O O . PRO A 1 79 ? 36.386 33.162 -4.987 1.00 25.13 77 PRO A O 1
ATOM 491 N N . LEU A 1 80 ? 37.005 34.292 -3.146 1.00 25.27 78 LEU A N 1
ATOM 492 C CA . LEU A 1 80 ? 38.417 34.269 -3.480 1.00 24.89 78 LEU A CA 1
ATOM 493 C C . LEU A 1 80 ? 39.081 33.099 -2.811 1.00 23.26 78 LEU A C 1
ATOM 494 O O . LEU A 1 80 ? 40.213 32.806 -3.133 1.00 24.65 78 LEU A O 1
ATOM 499 N N . VAL A 1 81 ? 38.407 32.449 -1.861 1.00 21.72 79 VAL A N 1
ATOM 500 C CA . VAL A 1 81 ? 39.032 31.356 -1.081 1.00 19.54 79 VAL A CA 1
ATOM 501 C C . VAL A 1 81 ? 38.478 29.968 -1.504 1.00 20.44 79 VAL A C 1
ATOM 502 O O . VAL A 1 81 ? 39.245 29.005 -1.684 1.00 19.39 79 VAL A O 1
ATOM 506 N N . LEU A 1 82 ? 37.163 29.901 -1.711 1.00 19.95 80 LEU A N 1
ATOM 507 C CA . LEU A 1 82 ? 36.512 28.629 -2.034 1.00 20.46 80 LEU A CA 1
ATOM 508 C C . LEU A 1 82 ? 37.033 28.134 -3.355 1.00 20.07 80 LEU A C 1
ATOM 509 O O . LEU A 1 82 ? 37.125 28.882 -4.307 1.00 20.10 80 LEU A O 1
ATOM 514 N N . GLY A 1 83 ? 37.427 26.872 -3.398 1.00 20.48 81 GLY A N 1
ATOM 515 C CA . GLY A 1 83 ? 37.947 26.300 -4.639 1.00 21.04 81 GLY A CA 1
ATOM 516 C C . GLY A 1 83 ? 39.421 26.500 -4.939 1.00 21.39 81 GLY A C 1
ATOM 517 O O . GLY A 1 83 ? 39.955 25.943 -5.908 1.00 21.01 81 GLY A O 1
ATOM 518 N N . ARG A 1 84 ? 40.096 27.322 -4.136 1.00 20.58 82 ARG A N 1
ATOM 519 C CA . ARG A 1 84 ? 41.541 27.484 -4.294 1.00 19.94 82 ARG A CA 1
ATOM 520 C C . ARG A 1 84 ? 42.310 26.293 -3.751 1.00 18.66 82 ARG A C 1
ATOM 521 O O . ARG A 1 84 ? 41.859 25.573 -2.871 1.00 19.56 82 ARG A O 1
ATOM 529 N N . ALA A 1 85 ? 43.511 26.129 -4.267 1.00 18.85 83 ALA A N 1
ATOM 530 C CA . ALA A 1 85 ? 44.483 25.179 -3.752 1.00 18.48 83 ALA A CA 1
ATOM 531 C C . ALA A 1 85 ? 44.963 25.706 -2.398 1.00 19.32 83 ALA A C 1
ATOM 532 O O . ALA A 1 85 ? 45.335 26.872 -2.271 1.00 18.17 83 ALA A O 1
ATOM 534 N N . VAL A 1 86 ? 44.975 24.854 -1.400 1.00 20.35 84 VAL A N 1
ATOM 535 C CA . VAL A 1 86 ? 45.311 25.313 -0.077 1.00 21.62 84 VAL A CA 1
ATOM 536 C C . VAL A 1 86 ? 46.806 25.650 -0.001 1.00 21.07 84 VAL A C 1
ATOM 537 O O . VAL A 1 86 ? 47.204 26.482 0.784 1.00 21.42 84 VAL A O 1
ATOM 541 N N . GLY A 1 87 ? 47.615 25.008 -0.826 1.00 20.84 85 GLY A N 1
ATOM 542 C CA . GLY A 1 87 ? 49.031 25.355 -0.919 1.00 20.95 85 GLY A CA 1
ATOM 543 C C . GLY A 1 87 ? 49.301 26.758 -1.426 1.00 20.84 85 GLY A C 1
ATOM 544 O O . GLY A 1 87 ? 50.419 27.258 -1.272 1.00 21.99 85 GLY A O 1
ATOM 545 N N . ASP A 1 88 ? 48.297 27.409 -2.023 1.00 19.98 86 ASP A N 1
ATOM 546 C CA . ASP A 1 88 ? 48.472 28.740 -2.596 1.00 20.94 86 ASP A CA 1
ATOM 547 C C . ASP A 1 88 ? 48.209 29.851 -1.530 1.00 18.97 86 ASP A C 1
ATOM 548 O O . ASP A 1 88 ? 47.907 30.976 -1.865 1.00 19.56 86 ASP A O 1
ATOM 553 N N . HIS A 1 89 ? 48.289 29.461 -0.273 1.00 18.97 87 HIS A N 1
ATOM 554 C CA . HIS A 1 89 ? 48.130 30.322 0.893 1.00 18.29 87 HIS A CA 1
ATOM 555 C C . HIS A 1 89 ? 48.688 31.722 0.623 1.00 17.58 87 HIS A C 1
ATOM 556 O O . HIS A 1 89 ? 47.992 32.706 0.800 1.00 17.20 87 HIS A O 1
ATOM 563 N N . ALA A 1 90 ? 49.929 31.816 0.178 1.00 17.93 88 ALA A N 1
ATOM 564 C CA . ALA A 1 90 ? 50.565 33.122 0.017 1.00 17.79 88 ALA A CA 1
ATOM 565 C C . ALA A 1 90 ? 49.852 33.963 -1.044 1.00 18.91 88 ALA A C 1
ATOM 566 O O . ALA A 1 90 ? 49.654 35.163 -0.835 1.00 18.40 88 ALA A O 1
ATOM 568 N N . ALA A 1 91 ? 49.481 33.349 -2.176 1.00 17.08 89 ALA A N 1
ATOM 569 C CA . ALA A 1 91 ? 48.686 34.065 -3.186 1.00 17.60 89 ALA A CA 1
ATOM 570 C C . ALA A 1 91 ? 47.262 34.378 -2.710 1.00 17.29 89 ALA A C 1
ATOM 571 O O . ALA A 1 91 ? 46.740 35.436 -3.021 1.00 19.20 89 ALA A O 1
ATOM 573 N N . ILE A 1 92 ? 46.619 33.490 -1.964 1.00 16.17 90 ILE A N 1
ATOM 574 C CA . ILE A 1 92 ? 45.284 33.800 -1.425 1.00 15.98 90 ILE A CA 1
ATOM 575 C C . ILE A 1 92 ? 45.313 35.086 -0.581 1.00 16.22 90 ILE A C 1
ATOM 576 O O . ILE A 1 92 ? 44.415 35.937 -0.664 1.00 16.14 90 ILE A O 1
ATOM 581 N N . MET A 1 93 ? 46.356 35.229 0.225 1.00 15.80 91 MET A N 1
ATOM 582 C CA . MET A 1 93 ? 46.428 36.367 1.135 1.00 15.38 91 MET A CA 1
ATOM 583 C C . MET A 1 93 ? 46.782 37.657 0.423 1.00 16.60 91 MET A C 1
ATOM 584 O O . MET A 1 93 ? 46.286 38.722 0.807 1.00 17.08 91 MET A O 1
ATOM 589 N N . GLU A 1 94 ? 47.608 37.614 -0.633 1.00 17.28 92 GLU A N 1
ATOM 590 C CA . GLU A 1 94 ? 47.793 38.819 -1.455 1.00 18.51 92 GLU A CA 1
ATOM 591 C C . GLU A 1 94 ? 46.447 39.251 -2.052 1.00 19.61 92 GLU A C 1
ATOM 592 O O . GLU A 1 94 ? 46.113 40.460 -2.105 1.00 18.66 92 GLU A O 1
ATOM 598 N N . ASP A 1 95 ? 45.698 38.276 -2.565 1.00 19.72 93 ASP A N 1
ATOM 599 C CA . ASP A 1 95 ? 44.360 38.579 -3.148 1.00 20.22 93 ASP A CA 1
ATOM 600 C C . ASP A 1 95 ? 43.424 39.122 -2.088 1.00 19.77 93 ASP A C 1
ATOM 601 O O . ASP A 1 95 ? 42.614 40.029 -2.348 1.00 20.07 93 ASP A O 1
ATOM 606 N N . ALA A 1 96 ? 43.518 38.560 -0.887 1.00 19.09 94 ALA A N 1
ATOM 607 C CA . ALA A 1 96 ? 42.681 38.962 0.224 1.00 18.77 94 ALA A CA 1
ATOM 608 C C . ALA A 1 96 ? 42.944 40.414 0.614 1.00 19.38 94 ALA A C 1
ATOM 609 O O . ALA A 1 96 ? 42.007 41.167 0.875 1.00 19.01 94 ALA A O 1
ATOM 611 N N . ARG A 1 97 ? 44.212 40.812 0.646 1.00 19.40 95 ARG A N 1
ATOM 612 C CA . ARG A 1 97 ? 44.541 42.214 0.966 1.00 20.09 95 ARG A CA 1
ATOM 613 C C . ARG A 1 97 ? 44.038 43.193 -0.083 1.00 21.06 95 ARG A C 1
ATOM 614 O O . ARG A 1 97 ? 43.561 44.259 0.266 1.00 21.84 95 ARG A O 1
ATOM 622 N N . ALA A 1 98 ? 44.167 42.830 -1.357 1.00 21.12 96 ALA A N 1
ATOM 623 C CA . ALA A 1 98 ? 43.642 43.647 -2.484 1.00 21.92 96 ALA A CA 1
ATOM 624 C C . ALA A 1 98 ? 42.104 43.740 -2.549 1.00 22.00 96 ALA A C 1
ATOM 625 O O . ALA A 1 98 ? 41.562 44.703 -3.099 1.00 23.29 96 ALA A O 1
ATOM 627 N N . ALA A 1 99 ? 41.394 42.794 -1.962 1.00 21.54 97 ALA A N 1
ATOM 628 C CA . ALA A 1 99 ? 39.947 42.676 -2.224 1.00 21.84 97 ALA A CA 1
ATOM 629 C C . ALA A 1 99 ? 39.029 43.589 -1.437 1.00 21.64 97 ALA A C 1
ATOM 630 O O . ALA A 1 99 ? 37.910 43.887 -1.869 1.00 20.61 97 ALA A O 1
ATOM 632 N N . VAL A 1 100 ? 39.462 43.993 -0.255 1.00 21.69 98 VAL A N 1
ATOM 633 C CA . VAL A 1 100 ? 38.635 44.751 0.654 1.00 20.26 98 VAL A CA 1
ATOM 634 C C . VAL A 1 100 ? 39.583 45.660 1.494 1.00 19.94 98 VAL A C 1
ATOM 635 O O . VAL A 1 100 ? 40.637 45.234 1.959 1.00 17.67 98 VAL A O 1
ATOM 639 N N . ALA A 1 101 ? 39.233 46.935 1.613 1.00 18.79 99 ALA A N 1
ATOM 640 C CA . ALA A 1 101 ? 40.024 47.862 2.411 1.00 18.50 99 ALA A CA 1
ATOM 641 C C . ALA A 1 101 ? 39.790 47.570 3.903 1.00 17.79 99 ALA A C 1
ATOM 642 O O . ALA A 1 101 ? 38.693 47.168 4.339 1.00 17.45 99 ALA A O 1
ATOM 644 N N . HIS A 1 102 ? 40.800 47.834 4.720 1.00 16.68 100 HIS A N 1
ATOM 645 C CA . HIS A 1 102 ? 40.633 47.655 6.160 1.00 16.42 100 HIS A CA 1
ATOM 646 C C . HIS A 1 102 ? 40.312 46.176 6.483 1.00 15.47 100 HIS A C 1
ATOM 647 O O . HIS A 1 102 ? 40.855 45.296 5.820 1.00 16.19 100 HIS A O 1
ATOM 654 N N . CYS A 1 103 ? 39.513 45.924 7.519 1.00 14.71 101 CYS A N 1
ATOM 655 C CA . CYS A 1 103 ? 39.136 44.564 7.935 1.00 15.39 101 CYS A CA 1
ATOM 656 C C . CYS A 1 103 ? 40.379 43.705 8.083 1.00 14.91 101 CYS A C 1
ATOM 657 O O . CYS A 1 103 ? 40.456 42.582 7.602 1.00 14.80 101 CYS A O 1
ATOM 660 N N . THR A 1 104 ? 41.370 44.262 8.771 1.00 13.32 102 THR A N 1
ATOM 661 C CA . THR A 1 104 ? 42.565 43.499 9.067 1.00 13.64 102 THR A CA 1
ATOM 662 C C . THR A 1 104 ? 42.241 42.312 9.940 1.00 13.90 102 THR A C 1
ATOM 663 O O . THR A 1 104 ? 42.972 41.316 9.892 1.00 14.33 102 THR A O 1
ATOM 667 N N . GLU A 1 105 ? 41.157 42.402 10.719 1.00 14.13 103 GLU A N 1
ATOM 668 C CA . GLU A 1 105 ? 40.763 41.320 11.649 1.00 14.88 103 GLU A CA 1
ATOM 669 C C . GLU A 1 105 ? 40.272 40.125 10.849 1.00 14.85 103 GLU A C 1
ATOM 670 O O . GLU A 1 105 ? 40.623 38.970 11.133 1.00 13.58 103 GLU A O 1
ATOM 676 N N . ALA A 1 106 ? 39.488 40.437 9.812 1.00 14.81 104 ALA A N 1
ATOM 677 C CA . ALA A 1 106 ? 38.972 39.442 8.863 1.00 15.43 104 ALA A CA 1
ATOM 678 C C . ALA A 1 106 ? 40.142 38.767 8.148 1.00 14.68 104 ALA A C 1
ATOM 679 O O . ALA A 1 106 ? 40.229 37.555 8.076 1.00 14.98 104 ALA A O 1
ATOM 681 N N . LYS A 1 107 ? 41.073 39.549 7.650 1.00 13.15 105 LYS A N 1
ATOM 682 C CA . LYS A 1 107 ? 42.270 38.988 7.042 1.00 13.64 105 LYS A CA 1
ATOM 683 C C . LYS A 1 107 ? 43.087 38.082 7.993 1.00 13.98 105 LYS A C 1
ATOM 684 O O . LYS A 1 107 ? 43.592 37.032 7.586 1.00 14.63 105 LYS A O 1
ATOM 690 N N . ALA A 1 108 ? 43.223 38.488 9.257 1.00 12.55 106 ALA A N 1
ATOM 691 C CA . ALA A 1 108 ? 43.886 37.689 10.247 1.00 13.20 106 ALA A CA 1
ATOM 692 C C . ALA A 1 108 ? 43.177 36.340 10.474 1.00 13.42 106 ALA A C 1
ATOM 693 O O . ALA A 1 108 ? 43.817 35.332 10.648 1.00 13.55 106 ALA A O 1
ATOM 695 N N . ALA A 1 109 ? 41.832 36.342 10.468 1.00 13.92 107 ALA A N 1
ATOM 696 C CA . ALA A 1 109 ? 41.072 35.125 10.632 1.00 13.66 107 ALA A CA 1
ATOM 697 C C . ALA A 1 109 ? 41.354 34.154 9.492 1.00 13.51 107 ALA A C 1
ATOM 698 O O . ALA A 1 109 ? 41.589 32.982 9.722 1.00 14.58 107 ALA A O 1
ATOM 700 N N . LEU A 1 110 ? 41.378 34.659 8.279 1.00 14.43 108 LEU A N 1
ATOM 701 C CA . LEU A 1 110 ? 41.675 33.871 7.104 1.00 13.68 108 LEU A CA 1
ATOM 702 C C . LEU A 1 110 ? 43.096 33.288 7.149 1.00 14.57 108 LEU A C 1
ATOM 703 O O . LEU A 1 110 ? 43.312 32.066 6.969 1.00 13.24 108 LEU A O 1
ATOM 708 N N . ASP A 1 111 ? 44.073 34.140 7.445 1.00 13.48 109 ASP A N 1
ATOM 709 C CA . ASP A 1 111 ? 45.454 33.679 7.548 1.00 13.87 109 ASP A CA 1
ATOM 710 C C . ASP A 1 111 ? 45.584 32.612 8.620 1.00 12.71 109 ASP A C 1
ATOM 711 O O . ASP A 1 111 ? 46.268 31.634 8.393 1.00 12.19 109 ASP A O 1
ATOM 716 N N . THR A 1 112 ? 44.932 32.813 9.768 1.00 13.28 110 THR A N 1
ATOM 717 C CA . THR A 1 112 ? 44.988 31.877 10.884 1.00 13.53 110 THR A CA 1
ATOM 718 C C . THR A 1 112 ? 44.399 30.511 10.454 1.00 13.48 110 THR A C 1
ATOM 719 O O . THR A 1 112 ? 45.016 29.477 10.673 1.00 12.53 110 THR A O 1
ATOM 723 N N . ALA A 1 113 ? 43.203 30.540 9.853 1.00 13.98 111 ALA A N 1
ATOM 724 C CA . ALA A 1 113 ? 42.528 29.316 9.389 1.00 13.64 111 ALA A CA 1
ATOM 725 C C . ALA A 1 113 ? 43.315 28.589 8.327 1.00 14.42 111 ALA A C 1
ATOM 726 O O . ALA A 1 113 ? 43.393 27.332 8.339 1.00 15.20 111 ALA A O 1
ATOM 728 N N . LEU A 1 114 ? 43.947 29.323 7.418 1.00 14.23 112 LEU A N 1
ATOM 729 C CA . LEU A 1 114 ? 44.794 28.678 6.422 1.00 15.19 112 LEU A CA 1
ATOM 730 C C . LEU A 1 114 ? 46.011 27.982 7.078 1.00 15.74 112 LEU A C 1
ATOM 731 O O . LEU A 1 114 ? 46.389 26.875 6.686 1.00 15.22 112 LEU A O 1
ATOM 736 N N . TYR A 1 115 ? 46.618 28.629 8.072 1.00 15.49 113 TYR A N 1
ATOM 737 C CA . TYR A 1 115 ? 47.768 28.025 8.736 1.00 15.38 113 TYR A CA 1
ATOM 738 C C . TYR A 1 115 ? 47.335 26.805 9.556 1.00 15.23 113 TYR A C 1
ATOM 739 O O . TYR A 1 115 ? 48.040 25.819 9.579 1.00 14.34 113 TYR A O 1
ATOM 748 N N . ASP A 1 116 ? 46.193 26.915 10.228 1.00 14.73 114 ASP A N 1
ATOM 749 C CA . ASP A 1 116 ? 45.692 25.872 11.095 1.00 16.08 114 ASP A CA 1
ATOM 750 C C . ASP A 1 116 ? 45.364 24.669 10.198 1.00 15.56 114 ASP A C 1
ATOM 751 O O . ASP A 1 116 ? 45.744 23.522 10.520 1.00 15.80 114 ASP A O 1
ATOM 756 N N . LEU A 1 117 ? 44.717 24.954 9.080 1.00 15.91 115 LEU A N 1
ATOM 757 C CA . LEU A 1 117 ? 44.354 23.909 8.088 1.00 16.50 115 LEU A CA 1
ATOM 758 C C . LEU A 1 117 ? 45.569 23.194 7.503 1.00 17.39 115 LEU A C 1
ATOM 759 O O . LEU A 1 117 ? 45.665 21.932 7.578 1.00 17.66 115 LEU A O 1
ATOM 764 N N . ARG A 1 118 ? 46.533 23.948 6.962 1.00 17.29 116 ARG A N 1
ATOM 765 C CA . ARG A 1 118 ? 47.724 23.300 6.392 1.00 17.13 116 ARG A CA 1
ATOM 766 C C . ARG A 1 118 ? 48.552 22.574 7.461 1.00 17.69 116 ARG A C 1
ATOM 767 O O . ARG A 1 118 ? 49.120 21.502 7.198 1.00 19.16 116 ARG A O 1
ATOM 775 N N . ALA A 1 119 ? 48.580 23.109 8.680 1.00 17.41 117 ALA A N 1
ATOM 776 C CA . ALA A 1 119 ? 49.332 22.506 9.758 1.00 17.56 117 ALA A CA 1
ATOM 777 C C . ALA A 1 119 ? 48.701 21.145 10.123 1.00 18.03 117 ALA A C 1
ATOM 778 O O . ALA A 1 119 ? 49.407 20.140 10.323 1.00 16.79 117 ALA A O 1
ATOM 780 N N . ARG A 1 120 ? 47.372 21.129 10.215 1.00 18.69 118 ARG A N 1
ATOM 781 C CA . ARG A 1 120 ? 46.665 19.900 10.599 1.00 19.88 118 ARG A CA 1
ATOM 782 C C . ARG A 1 120 ? 46.771 18.837 9.506 1.00 20.47 118 ARG A C 1
ATOM 783 O O . ARG A 1 120 ? 46.907 17.650 9.818 1.00 22.33 118 ARG A O 1
ATOM 791 N N . ILE A 1 121 ? 46.721 19.255 8.249 1.00 20.00 119 ILE A N 1
ATOM 792 C CA . ILE A 1 121 ? 46.933 18.363 7.131 1.00 19.77 119 ILE A CA 1
ATOM 793 C C . ILE A 1 121 ? 48.323 17.742 7.228 1.00 20.46 119 ILE A C 1
ATOM 794 O O . ILE A 1 121 ? 48.492 16.500 7.123 1.00 19.41 119 ILE A O 1
ATOM 799 N N . ALA A 1 122 ? 49.318 18.585 7.478 1.00 19.28 120 ALA A N 1
ATOM 800 C CA . ALA A 1 122 ? 50.683 18.122 7.599 1.00 19.69 120 ALA A CA 1
ATOM 801 C C . ALA A 1 122 ? 50.984 17.396 8.898 1.00 19.75 120 ALA A C 1
ATOM 802 O O . ALA A 1 122 ? 52.021 16.743 8.998 1.00 21.18 120 ALA A O 1
ATOM 804 N N . GLY A 1 123 ? 50.131 17.516 9.903 1.00 19.44 121 GLY A N 1
ATOM 805 C CA . GLY A 1 123 ? 50.400 16.892 11.197 1.00 20.53 121 GLY A CA 1
ATOM 806 C C . GLY A 1 123 ? 51.454 17.599 12.032 1.00 20.56 121 GLY A C 1
ATOM 807 O O . GLY A 1 123 ? 52.126 16.974 12.845 1.00 21.73 121 GLY A O 1
ATOM 808 N N . VAL A 1 124 ? 51.568 18.922 11.861 1.00 20.52 122 VAL A N 1
ATOM 809 C CA . VAL A 1 124 ? 52.507 19.737 12.605 1.00 19.28 122 VAL A CA 1
ATOM 810 C C . VAL A 1 124 ? 51.809 20.922 13.313 1.00 19.30 122 VAL A C 1
ATOM 811 O O . VAL A 1 124 ? 50.698 21.344 12.933 1.00 18.18 122 VAL A O 1
ATOM 815 N N . PRO A 1 125 ? 52.441 21.441 14.368 1.00 18.05 123 PRO A N 1
ATOM 816 C CA . PRO A 1 125 ? 51.888 22.620 15.008 1.00 17.99 123 PRO A CA 1
ATOM 817 C C . PRO A 1 125 ? 52.035 23.841 14.103 1.00 15.99 123 PRO A C 1
ATOM 818 O O . PRO A 1 125 ? 52.918 23.885 13.275 1.00 16.13 123 PRO A O 1
ATOM 822 N N . VAL A 1 126 ? 51.191 24.844 14.299 1.00 15.20 124 VAL A N 1
ATOM 823 C CA . VAL A 1 126 ? 51.246 26.033 13.462 1.00 14.11 124 VAL A CA 1
ATOM 824 C C . VAL A 1 126 ? 52.639 26.694 13.467 1.00 13.87 124 VAL A C 1
ATOM 825 O O . VAL A 1 126 ? 53.105 27.130 12.415 1.00 12.39 124 VAL A O 1
ATOM 829 N N . TRP A 1 127 ? 53.321 26.724 14.610 1.00 14.05 125 TRP A N 1
ATOM 830 C CA . TRP A 1 127 ? 54.611 27.423 14.635 1.00 14.43 125 TRP A CA 1
ATOM 831 C C . TRP A 1 127 ? 55.590 26.790 13.677 1.00 15.02 125 TRP A C 1
ATOM 832 O O . TRP A 1 127 ? 56.478 27.452 13.184 1.00 14.93 125 TRP A O 1
ATOM 843 N N . ALA A 1 128 ? 55.421 25.497 13.423 1.00 15.01 126 ALA A N 1
ATOM 844 C CA . ALA A 1 128 ? 56.278 24.767 12.480 1.00 15.05 126 ALA A CA 1
ATOM 845 C C . ALA A 1 128 ? 56.103 25.265 11.087 1.00 14.75 126 ALA A C 1
ATOM 846 O O . ALA A 1 128 ? 56.960 25.017 10.232 1.00 15.38 126 ALA A O 1
ATOM 848 N N . LEU A 1 129 ? 55.027 26.010 10.824 1.00 14.99 127 LEU A N 1
ATOM 849 C CA . LEU A 1 129 ? 54.850 26.635 9.488 1.00 14.76 127 LEU A CA 1
ATOM 850 C C . LEU A 1 129 ? 55.313 28.111 9.437 1.00 15.07 127 LEU A C 1
ATOM 851 O O . LEU A 1 129 ? 55.252 28.763 8.381 1.00 14.31 127 LEU A O 1
ATOM 856 N N . LEU A 1 130 ? 55.787 28.596 10.570 1.00 15.57 128 LEU A N 1
ATOM 857 C CA . LEU A 1 130 ? 56.251 29.995 10.717 1.00 15.74 128 LEU A CA 1
ATOM 858 C C . LEU A 1 130 ? 57.747 30.139 11.012 1.00 16.80 128 LEU A C 1
ATOM 859 O O . LEU A 1 130 ? 58.206 31.197 11.525 1.00 15.79 128 LEU A O 1
ATOM 864 N N . GLY A 1 131 ? 58.508 29.083 10.729 1.00 17.29 129 GLY A N 1
ATOM 865 C CA . GLY A 1 131 ? 59.948 29.107 10.908 1.00 17.65 129 GLY A CA 1
ATOM 866 C C . GLY A 1 131 ? 60.452 28.208 12.018 1.00 18.04 129 GLY A C 1
ATOM 867 O O . GLY A 1 131 ? 61.651 28.135 12.249 1.00 18.37 129 GLY A O 1
ATOM 868 N N . GLY A 1 132 ? 59.546 27.491 12.666 1.00 17.75 130 GLY A N 1
ATOM 869 C CA . GLY A 1 132 ? 59.872 26.684 13.822 1.00 18.80 130 GLY A CA 1
ATOM 870 C C . GLY A 1 132 ? 59.820 27.513 15.081 1.00 18.92 130 GLY A C 1
ATOM 871 O O . GLY A 1 132 ? 59.375 28.659 15.059 1.00 19.47 130 GLY A O 1
ATOM 872 N N . ARG A 1 133 ? 60.341 26.952 16.150 1.00 18.88 131 ARG A N 1
ATOM 873 C CA A ARG A 1 133 ? 60.109 27.411 17.531 0.50 19.37 131 ARG A CA 1
ATOM 874 C CA B ARG A 1 133 ? 60.098 27.461 17.500 0.50 19.66 131 ARG A CA 1
ATOM 875 C C . ARG A 1 133 ? 61.389 28.026 18.084 1.00 19.70 131 ARG A C 1
ATOM 876 O O . ARG A 1 133 ? 62.455 27.474 17.876 1.00 18.93 131 ARG A O 1
ATOM 891 N N . CYS A 1 134 ? 61.276 29.164 18.776 1.00 19.66 132 CYS A N 1
ATOM 892 C CA . CYS A 1 134 ? 62.371 29.709 19.589 1.00 19.09 132 CYS A CA 1
ATOM 893 C C . CYS A 1 134 ? 62.083 29.672 21.078 1.00 18.88 132 CYS A C 1
ATOM 894 O O . CYS A 1 134 ? 63.002 29.829 21.886 1.00 19.83 132 CYS A O 1
ATOM 897 N N . ARG A 1 135 ? 60.819 29.506 21.459 1.00 18.36 133 ARG A N 1
ATOM 898 C CA . ARG A 1 135 ? 60.397 29.420 22.854 1.00 17.71 133 ARG A CA 1
ATOM 899 C C . ARG A 1 135 ? 59.147 28.549 22.973 1.00 18.88 133 ARG A C 1
ATOM 900 O O . ARG A 1 135 ? 58.329 28.503 22.046 1.00 18.10 133 ARG A O 1
ATOM 908 N N . ASP A 1 136 ? 58.974 27.893 24.113 1.00 18.79 134 ASP A N 1
ATOM 909 C CA . ASP A 1 136 ? 57.779 27.076 24.308 1.00 20.01 134 ASP A CA 1
ATOM 910 C C . ASP A 1 136 ? 56.850 27.615 25.361 1.00 19.61 134 ASP A C 1
ATOM 911 O O . ASP A 1 136 ? 55.802 27.010 25.637 1.00 18.68 134 ASP A O 1
ATOM 916 N N . ARG A 1 137 ? 57.261 28.713 25.974 1.00 17.86 135 ARG A N 1
ATOM 917 C CA . ARG A 1 137 ? 56.489 29.421 26.967 1.00 18.59 135 ARG A CA 1
ATOM 918 C C . ARG A 1 137 ? 56.624 30.919 26.676 1.00 17.00 135 ARG A C 1
ATOM 919 O O . ARG A 1 137 ? 57.653 31.366 26.186 1.00 16.27 135 ARG A O 1
ATOM 927 N N . ILE A 1 138 ? 55.602 31.675 27.037 1.00 15.74 136 ILE A N 1
ATOM 928 C CA . ILE A 1 138 ? 55.592 33.122 26.833 1.00 14.43 136 ILE A CA 1
ATOM 929 C C . ILE A 1 138 ? 55.058 33.803 28.066 1.00 14.68 136 ILE A C 1
ATOM 930 O O . ILE A 1 138 ? 53.917 33.534 28.486 1.00 14.65 136 ILE A O 1
ATOM 935 N N . PRO A 1 139 ? 55.857 34.690 28.678 1.00 15.17 137 PRO A N 1
ATOM 936 C CA . PRO A 1 139 ? 55.341 35.350 29.886 1.00 15.64 137 PRO A CA 1
ATOM 937 C C . PRO A 1 139 ? 54.039 36.107 29.629 1.00 14.87 137 PRO A C 1
ATOM 938 O O . PRO A 1 139 ? 53.921 36.778 28.611 1.00 14.46 137 PRO A O 1
ATOM 942 N N . LEU A 1 140 ? 53.087 35.987 30.554 1.00 14.46 138 LEU A N 1
ATOM 943 C CA . LEU A 1 140 ? 51.760 36.564 30.425 1.00 14.70 138 LEU A CA 1
ATOM 944 C C . LEU A 1 140 ? 51.584 37.850 31.225 1.00 13.79 138 LEU A C 1
ATOM 945 O O . LEU A 1 140 ? 52.009 37.967 32.378 1.00 13.86 138 LEU A O 1
ATOM 950 N N . SER A 1 141 ? 50.929 38.811 30.587 1.00 13.42 139 SER A N 1
ATOM 951 C CA . SER A 1 141 ? 50.534 40.028 31.220 1.00 13.15 139 SER A CA 1
ATOM 952 C C . SER A 1 141 ? 48.996 40.026 31.292 1.00 14.64 139 SER A C 1
ATOM 953 O O . SER A 1 141 ? 48.321 39.676 30.301 1.00 13.95 139 SER A O 1
ATOM 956 N N . CYS A 1 142 ? 48.465 40.450 32.438 1.00 14.51 140 CYS A N 1
ATOM 957 C CA . CYS A 1 142 ? 47.024 40.682 32.594 1.00 16.10 140 CYS A CA 1
ATOM 958 C C . CYS A 1 142 ? 46.754 42.184 32.690 1.00 15.86 140 CYS A C 1
ATOM 959 O O . CYS A 1 142 ? 47.465 42.886 33.368 1.00 15.83 140 CYS A O 1
ATOM 962 N N . SER A 1 143 ? 45.696 42.664 32.051 1.00 16.79 141 SER A N 1
ATOM 963 C CA . SER A 1 143 ? 45.350 44.083 32.127 1.00 17.35 141 SER A CA 1
ATOM 964 C C . SER A 1 143 ? 44.531 44.425 33.370 1.00 17.04 141 SER A C 1
ATOM 965 O O . SER A 1 143 ? 43.753 43.613 33.867 1.00 17.11 141 SER A O 1
ATOM 968 N N . ILE A 1 144 ? 44.808 45.601 33.922 1.00 16.54 142 ILE A N 1
ATOM 969 C CA . ILE A 1 144 ? 44.234 46.088 35.151 1.00 16.15 142 ILE A CA 1
ATOM 970 C C . ILE A 1 144 ? 43.444 47.330 34.701 1.00 16.80 142 ILE A C 1
ATOM 971 O O . ILE A 1 144 ? 44.015 48.401 34.512 1.00 17.31 142 ILE A O 1
ATOM 976 N N . ALA A 1 145 ? 42.149 47.148 34.472 1.00 16.77 143 ALA A N 1
ATOM 977 C CA . ALA A 1 145 ? 41.300 48.103 33.719 1.00 17.20 143 ALA A CA 1
ATOM 978 C C . ALA A 1 145 ? 39.957 48.426 34.361 1.00 18.30 143 ALA A C 1
ATOM 979 O O . ALA A 1 145 ? 39.140 49.139 33.750 1.00 17.62 143 ALA A O 1
ATOM 981 N N . ASP A 1 146 ? 39.698 47.897 35.554 1.00 18.29 144 ASP A N 1
ATOM 982 C CA . ASP A 1 146 ? 38.393 48.084 36.211 1.00 19.34 144 ASP A CA 1
ATOM 983 C C . ASP A 1 146 ? 38.235 49.486 36.786 1.00 19.14 144 ASP A C 1
ATOM 984 O O . ASP A 1 146 ? 39.103 49.983 37.513 1.00 18.71 144 ASP A O 1
ATOM 989 N N . PRO A 1 147 ? 37.108 50.138 36.485 1.00 20.57 145 PRO A N 1
ATOM 990 C CA . PRO A 1 147 ? 36.827 51.395 37.169 1.00 21.62 145 PRO A CA 1
ATOM 991 C C . PRO A 1 147 ? 36.694 51.228 38.684 1.00 21.91 145 PRO A C 1
ATOM 992 O O . PRO A 1 147 ? 36.960 52.180 39.436 1.00 22.11 145 PRO A O 1
ATOM 996 N N . ASP A 1 148 ? 36.301 50.025 39.119 1.00 22.44 146 ASP A N 1
ATOM 997 C CA . ASP A 1 148 ? 36.242 49.682 40.544 1.00 22.07 146 ASP A CA 1
ATOM 998 C C . ASP A 1 148 ? 37.583 49.036 40.958 1.00 21.21 146 ASP A C 1
ATOM 999 O O . ASP A 1 148 ? 37.777 47.812 40.800 1.00 21.34 146 ASP A O 1
ATOM 1004 N N . PHE A 1 149 ? 38.522 49.857 41.440 1.00 19.75 147 PHE A N 1
ATOM 1005 C CA . PHE A 1 149 ? 39.889 49.393 41.624 1.00 18.95 147 PHE A CA 1
ATOM 1006 C C . PHE A 1 149 ? 39.961 48.259 42.685 1.00 19.15 147 PHE A C 1
ATOM 1007 O O . PHE A 1 149 ? 40.838 47.396 42.599 1.00 17.72 147 PHE A O 1
ATOM 1015 N N . ASP A 1 150 ? 39.041 48.254 43.667 1.00 18.38 148 ASP A N 1
ATOM 1016 C CA . ASP A 1 150 ? 39.019 47.142 44.664 1.00 18.87 148 ASP A CA 1
ATOM 1017 C C . ASP A 1 150 ? 38.835 45.805 43.970 1.00 18.51 148 ASP A C 1
ATOM 1018 O O . ASP A 1 150 ? 39.399 44.790 44.398 1.00 19.41 148 ASP A O 1
ATOM 1023 N N . LYS A 1 151 ? 38.061 45.772 42.900 1.00 18.43 149 LYS A N 1
ATOM 1024 C CA . LYS A 1 151 ? 37.902 44.530 42.131 1.00 19.96 149 LYS A CA 1
ATOM 1025 C C . LYS A 1 151 ? 39.239 44.072 41.503 1.00 20.52 149 LYS A C 1
ATOM 1026 O O . LYS A 1 151 ? 39.581 42.883 41.516 1.00 19.90 149 LYS A O 1
ATOM 1032 N N . ASP A 1 152 ? 40.015 45.015 40.987 1.00 20.02 150 ASP A N 1
ATOM 1033 C CA . ASP A 1 152 ? 41.317 44.678 40.442 1.00 19.23 150 ASP A CA 1
ATOM 1034 C C . ASP A 1 152 ? 42.332 44.341 41.514 1.00 18.19 150 ASP A C 1
ATOM 1035 O O . ASP A 1 152 ? 43.213 43.577 41.261 1.00 17.87 150 ASP A O 1
ATOM 1040 N N . LEU A 1 153 ? 42.214 44.912 42.714 1.00 18.33 151 LEU A N 1
ATOM 1041 C CA . LEU A 1 153 ? 43.080 44.511 43.820 1.00 18.25 151 LEU A CA 1
ATOM 1042 C C . LEU A 1 153 ? 42.822 43.006 44.202 1.00 18.16 151 LEU A C 1
ATOM 1043 O O . LEU A 1 153 ? 43.742 42.255 44.466 1.00 17.75 151 LEU A O 1
ATOM 1048 N N . ALA A 1 154 ? 41.559 42.589 44.171 1.00 19.01 152 ALA A N 1
ATOM 1049 C CA . ALA A 1 154 ? 41.144 41.170 44.299 1.00 18.28 152 ALA A CA 1
ATOM 1050 C C . ALA A 1 154 ? 41.796 40.291 43.210 1.00 17.67 152 ALA A C 1
ATOM 1051 O O . ALA A 1 154 ? 42.342 39.227 43.486 1.00 18.63 152 ALA A O 1
ATOM 1053 N N . LEU A 1 155 ? 41.733 40.757 41.970 1.00 18.17 153 LEU A N 1
ATOM 1054 C CA . LEU A 1 155 ? 42.339 40.092 40.818 1.00 18.31 153 LEU A CA 1
ATOM 1055 C C . LEU A 1 155 ? 43.815 39.939 40.984 1.00 18.01 153 LEU A C 1
ATOM 1056 O O . LEU A 1 155 ? 44.373 38.884 40.627 1.00 18.41 153 LEU A O 1
ATOM 1061 N N . MET A 1 156 ? 44.463 40.969 41.518 1.00 18.72 154 MET A N 1
ATOM 1062 C CA . MET A 1 156 ? 45.923 40.931 41.752 1.00 19.24 154 MET A CA 1
ATOM 1063 C C . MET A 1 156 ? 46.344 39.809 42.732 1.00 20.68 154 MET A C 1
ATOM 1064 O O . MET A 1 156 ? 47.412 39.203 42.568 1.00 19.80 154 MET A O 1
ATOM 1069 N N . GLN A 1 157 ? 45.522 39.536 43.748 1.00 21.19 155 GLN A N 1
ATOM 1070 C CA . GLN A 1 157 ? 45.803 38.402 44.646 1.00 22.20 155 GLN A CA 1
ATOM 1071 C C . GLN A 1 157 ? 45.793 37.092 43.897 1.00 21.11 155 GLN A C 1
ATOM 1072 O O . GLN A 1 157 ? 46.628 36.247 44.149 1.00 21.87 155 GLN A O 1
ATOM 1078 N N . ARG A 1 158 ? 44.821 36.926 43.002 1.00 21.55 156 ARG A N 1
ATOM 1079 C CA . ARG A 1 158 ? 44.717 35.746 42.161 1.00 21.03 156 ARG A CA 1
ATOM 1080 C C . ARG A 1 158 ? 45.858 35.646 41.167 1.00 19.94 156 ARG A C 1
ATOM 1081 O O . ARG A 1 158 ? 46.359 34.546 40.918 1.00 18.38 156 ARG A O 1
ATOM 1089 N N . LEU A 1 159 ? 46.277 36.789 40.614 1.00 17.63 157 LEU A N 1
ATOM 1090 C CA . LEU A 1 159 ? 47.371 36.793 39.655 1.00 17.73 157 LEU A CA 1
ATOM 1091 C C . LEU A 1 159 ? 48.652 36.389 40.367 1.00 17.64 157 LEU A C 1
ATOM 1092 O O . LEU A 1 159 ? 49.429 35.610 39.850 1.00 17.42 157 LEU A O 1
ATOM 1097 N N . GLN A 1 160 ? 48.876 36.957 41.538 1.00 18.41 158 GLN A N 1
ATOM 1098 C CA . GLN A 1 160 ? 50.060 36.674 42.320 1.00 20.82 158 GLN A CA 1
ATOM 1099 C C . GLN A 1 160 ? 50.123 35.172 42.673 1.00 21.14 158 GLN A C 1
ATOM 1100 O O . GLN A 1 160 ? 51.165 34.540 42.522 1.00 20.78 158 GLN A O 1
ATOM 1106 N N . ASP A 1 161 ? 49.002 34.616 43.118 1.00 22.02 159 ASP A N 1
ATOM 1107 C CA . ASP A 1 161 ? 48.958 33.182 43.447 1.00 23.11 159 ASP A CA 1
ATOM 1108 C C . ASP A 1 161 ? 49.139 32.317 42.190 1.00 22.40 159 ASP A C 1
ATOM 1109 O O . ASP A 1 161 ? 49.703 31.222 42.271 1.00 21.57 159 ASP A O 1
ATOM 1114 N N . ASP A 1 162 ? 48.702 32.820 41.033 1.00 21.13 160 ASP A N 1
ATOM 1115 C CA . ASP A 1 162 ? 48.863 32.104 39.748 1.00 21.03 160 ASP A CA 1
ATOM 1116 C C . ASP A 1 162 ? 50.264 32.253 39.145 1.00 20.14 160 ASP A C 1
ATOM 1117 O O . ASP A 1 162 ? 50.541 31.721 38.071 1.00 18.47 160 ASP A O 1
ATOM 1122 N N . ASP A 1 163 ? 51.131 32.975 39.848 1.00 19.23 161 ASP A N 1
ATOM 1123 C CA . ASP A 1 163 ? 52.512 33.258 39.437 1.00 19.75 161 ASP A CA 1
ATOM 1124 C C . ASP A 1 163 ? 52.627 34.146 38.190 1.00 18.22 161 ASP A C 1
ATOM 1125 O O . ASP A 1 163 ? 53.674 34.214 37.598 1.00 17.09 161 ASP A O 1
ATOM 1130 N N . VAL A 1 164 ? 51.548 34.840 37.846 1.00 17.46 162 VAL A N 1
ATOM 1131 C CA . VAL A 1 164 ? 51.616 35.941 36.872 1.00 17.06 162 VAL A CA 1
ATOM 1132 C C . VAL A 1 164 ? 52.406 37.079 37.514 1.00 15.64 162 VAL A C 1
ATOM 1133 O O . VAL A 1 164 ? 52.211 37.396 38.682 1.00 16.14 162 VAL A O 1
ATOM 1137 N N . ARG A 1 165 ? 53.337 37.676 36.763 1.00 14.53 163 ARG A N 1
ATOM 1138 C CA . ARG A 1 165 ? 54.181 38.723 37.283 1.00 14.07 163 ARG A CA 1
ATOM 1139 C C . ARG A 1 165 ? 54.308 39.925 36.342 1.00 14.39 163 ARG A C 1
ATOM 1140 O O . ARG A 1 165 ? 55.208 40.749 36.509 1.00 13.42 163 ARG A O 1
ATOM 1148 N N . ILE A 1 166 ? 53.375 40.041 35.404 1.00 13.56 164 ILE A N 1
ATOM 1149 C CA . ILE A 1 166 ? 53.286 41.239 34.558 1.00 13.84 164 ILE A CA 1
ATOM 1150 C C . ILE A 1 166 ? 51.837 41.702 34.529 1.00 14.19 164 ILE A C 1
ATOM 1151 O O . ILE A 1 166 ? 50.920 40.877 34.395 1.00 14.64 164 ILE A O 1
ATOM 1156 N N . ILE A 1 167 ? 51.632 43.018 34.661 1.00 14.35 165 ILE A N 1
ATOM 1157 C CA . ILE A 1 167 ? 50.364 43.620 34.416 1.00 13.89 165 ILE A CA 1
ATOM 1158 C C . ILE A 1 167 ? 50.523 44.877 33.523 1.00 14.34 165 ILE A C 1
ATOM 1159 O O . ILE A 1 167 ? 51.572 45.475 33.489 1.00 13.47 165 ILE A O 1
ATOM 1164 N N . LYS A 1 168 ? 49.441 45.268 32.858 1.00 13.22 166 LYS A N 1
ATOM 1165 C CA . LYS A 1 168 ? 49.346 46.514 32.136 1.00 13.15 166 LYS A CA 1
ATOM 1166 C C . LYS A 1 168 ? 48.147 47.296 32.649 1.00 13.03 166 LYS A C 1
ATOM 1167 O O . LYS A 1 168 ? 47.004 46.863 32.525 1.00 14.00 166 LYS A O 1
ATOM 1173 N N . LEU A 1 169 ? 48.426 48.449 33.223 1.00 13.39 167 LEU A N 1
ATOM 1174 C CA . LEU A 1 169 ? 47.420 49.317 33.749 1.00 13.82 167 LEU A CA 1
ATOM 1175 C C . LEU A 1 169 ? 46.804 50.107 32.607 1.00 15.51 167 LEU A C 1
ATOM 1176 O O . LEU A 1 169 ? 47.511 50.824 31.872 1.00 13.96 167 LEU A O 1
ATOM 1181 N N . LYS A 1 170 ? 45.499 49.979 32.442 1.00 15.43 168 LYS A N 1
ATOM 1182 C CA . LYS A 1 170 ? 44.797 50.827 31.503 1.00 17.34 168 LYS A CA 1
ATOM 1183 C C . LYS A 1 170 ? 44.560 52.167 32.201 1.00 16.85 168 LYS A C 1
ATOM 1184 O O . LYS A 1 170 ? 43.972 52.220 33.263 1.00 16.77 168 LYS A O 1
ATOM 1190 N N . THR A 1 171 ? 45.011 53.236 31.564 1.00 16.59 169 THR A N 1
ATOM 1191 C CA . THR A 1 171 ? 45.026 54.578 32.115 1.00 15.24 169 THR A CA 1
ATOM 1192 C C . THR A 1 171 ? 44.294 55.552 31.181 1.00 16.48 169 THR A C 1
ATOM 1193 O O . THR A 1 171 ? 43.952 55.222 30.040 1.00 14.56 169 THR A O 1
ATOM 1197 N N . GLY A 1 172 ? 44.003 56.735 31.693 1.00 18.40 170 GLY A N 1
ATOM 1198 C CA . GLY A 1 172 ? 43.341 57.784 30.899 1.00 19.99 170 GLY A CA 1
ATOM 1199 C C . GLY A 1 172 ? 41.835 57.699 30.742 1.00 22.29 170 GLY A C 1
ATOM 1200 O O . GLY A 1 172 ? 41.270 58.515 30.025 1.00 24.72 170 GLY A O 1
ATOM 1201 N N . PHE A 1 173 ? 41.150 56.740 31.373 1.00 22.95 171 PHE A N 1
ATOM 1202 C CA . PHE A 1 173 ? 39.703 56.595 31.124 1.00 23.77 171 PHE A CA 1
ATOM 1203 C C . PHE A 1 173 ? 38.849 57.203 32.234 1.00 24.24 171 PHE A C 1
ATOM 1204 O O . PHE A 1 173 ? 37.698 57.476 32.008 1.00 24.17 171 PHE A O 1
ATOM 1212 N N . LYS A 1 174 ? 39.421 57.458 33.407 1.00 24.34 172 LYS A N 1
ATOM 1213 C CA . LYS A 1 174 ? 38.678 58.101 34.496 1.00 26.19 172 LYS A CA 1
ATOM 1214 C C . LYS A 1 174 ? 39.136 59.528 34.731 1.00 26.27 172 LYS A C 1
ATOM 1215 O O . LYS A 1 174 ? 38.499 60.464 34.229 1.00 27.88 172 LYS A O 1
ATOM 1221 N N . ASP A 1 175 ? 40.190 59.693 35.535 1.00 25.08 173 ASP A N 1
ATOM 1222 C CA . ASP A 1 175 ? 40.952 60.911 35.596 1.00 24.83 173 ASP A CA 1
ATOM 1223 C C . ASP A 1 175 ? 42.378 60.603 36.010 1.00 23.16 173 ASP A C 1
ATOM 1224 O O . ASP A 1 175 ? 42.683 59.497 36.461 1.00 20.16 173 ASP A O 1
ATOM 1229 N N . HIS A 1 176 ? 43.245 61.602 35.901 1.00 21.79 174 HIS A N 1
ATOM 1230 C CA . HIS A 1 176 ? 44.674 61.416 36.176 1.00 20.90 174 HIS A CA 1
ATOM 1231 C C . HIS A 1 176 ? 44.976 60.994 37.617 1.00 20.79 174 HIS A C 1
ATOM 1232 O O . HIS A 1 176 ? 45.847 60.166 37.844 1.00 18.14 174 HIS A O 1
ATOM 1239 N N . ALA A 1 177 ? 44.263 61.547 38.603 1.00 20.73 175 ALA A N 1
ATOM 1240 C CA . ALA A 1 177 ? 44.498 61.104 39.990 1.00 20.54 175 ALA A CA 1
ATOM 1241 C C . ALA A 1 177 ? 44.220 59.596 40.190 1.00 19.52 175 ALA A C 1
ATOM 1242 O O . ALA A 1 177 ? 44.943 58.920 40.929 1.00 19.52 175 ALA A O 1
ATOM 1244 N N . PHE A 1 178 ? 43.205 59.077 39.516 1.00 19.21 176 PHE A N 1
ATOM 1245 C CA . PHE A 1 178 ? 42.898 57.652 39.538 1.00 18.68 176 PHE A CA 1
ATOM 1246 C C . PHE A 1 178 ? 44.081 56.824 39.024 1.00 18.11 176 PHE A C 1
ATOM 1247 O O . PHE A 1 178 ? 44.363 55.757 39.538 1.00 17.82 176 PHE A O 1
ATOM 1255 N N . ASP A 1 179 ? 44.740 57.308 37.975 1.00 18.01 177 ASP A N 1
ATOM 1256 C CA . ASP A 1 179 ? 45.918 56.597 37.422 1.00 17.10 177 ASP A CA 1
ATOM 1257 C C . ASP A 1 179 ? 47.103 56.607 38.382 1.00 17.42 177 ASP A C 1
ATOM 1258 O O . ASP A 1 179 ? 47.714 55.586 38.640 1.00 16.34 177 ASP A O 1
ATOM 1263 N N . MET A 1 180 ? 47.411 57.783 38.914 1.00 17.08 178 MET A N 1
ATOM 1264 C CA . MET A 1 180 ? 48.500 57.946 39.825 1.00 17.40 178 MET A CA 1
ATOM 1265 C C . MET A 1 180 ? 48.222 57.168 41.146 1.00 17.55 178 MET A C 1
ATOM 1266 O O . MET A 1 180 ? 49.148 56.579 41.713 1.00 16.59 178 MET A O 1
ATOM 1271 N N . MET A 1 181 ? 46.962 57.120 41.586 1.00 18.32 179 MET A N 1
ATOM 1272 C CA . MET A 1 181 ? 46.615 56.376 42.837 1.00 19.08 179 MET A CA 1
ATOM 1273 C C . MET A 1 181 ? 46.894 54.884 42.643 1.00 18.58 179 MET A C 1
ATOM 1274 O O . MET A 1 181 ? 47.478 54.224 43.508 1.00 18.48 179 MET A O 1
ATOM 1279 N N . ARG A 1 182 ? 46.484 54.355 41.501 1.00 18.10 180 ARG A N 1
ATOM 1280 C CA . ARG A 1 182 ? 46.637 52.942 41.258 1.00 18.11 180 ARG A CA 1
ATOM 1281 C C . ARG A 1 182 ? 48.084 52.589 41.083 1.00 18.02 180 ARG A C 1
ATOM 1282 O O . ARG A 1 182 ? 48.532 51.566 41.604 1.00 17.29 180 ARG A O 1
ATOM 1290 N N . LEU A 1 183 ? 48.853 53.417 40.359 1.00 17.71 181 LEU A N 1
ATOM 1291 C CA . LEU A 1 183 ? 50.274 53.107 40.195 1.00 17.63 181 LEU A CA 1
ATOM 1292 C C . LEU A 1 183 ? 50.992 53.066 41.536 1.00 17.89 181 LEU A C 1
ATOM 1293 O O . LEU A 1 183 ? 51.787 52.188 41.795 1.00 17.47 181 LEU A O 1
ATOM 1298 N N . GLU A 1 184 ? 50.668 54.006 42.408 1.00 20.24 182 GLU A N 1
ATOM 1299 C CA . GLU A 1 184 ? 51.301 54.062 43.724 1.00 20.69 182 GLU A CA 1
ATOM 1300 C C . GLU A 1 184 ? 51.015 52.788 44.540 1.00 20.21 182 GLU A C 1
ATOM 1301 O O . GLU A 1 184 ? 51.922 52.173 45.097 1.00 19.39 182 GLU A O 1
ATOM 1307 N N . ARG A 1 185 ? 49.751 52.422 44.604 1.00 20.07 183 ARG A N 1
ATOM 1308 C CA . ARG A 1 185 ? 49.310 51.252 45.390 1.00 20.58 183 ARG A CA 1
ATOM 1309 C C . ARG A 1 185 ? 49.866 49.924 44.827 1.00 20.06 183 ARG A C 1
ATOM 1310 O O . ARG A 1 185 ? 50.235 49.008 45.568 1.00 19.14 183 ARG A O 1
ATOM 1318 N N . LEU A 1 186 ? 49.920 49.797 43.504 1.00 19.27 184 LEU A N 1
ATOM 1319 C CA . LEU A 1 186 ? 50.437 48.557 42.918 1.00 18.53 184 LEU A CA 1
ATOM 1320 C C . LEU A 1 186 ? 51.931 48.435 43.156 1.00 19.39 184 LEU A C 1
ATOM 1321 O O . LEU A 1 186 ? 52.432 47.323 43.427 1.00 19.41 184 LEU A O 1
ATOM 1326 N N . ARG A 1 187 ? 52.666 49.552 43.054 1.00 19.24 185 ARG A N 1
ATOM 1327 C CA . ARG A 1 187 ? 54.110 49.531 43.344 1.00 20.45 185 ARG A CA 1
ATOM 1328 C C . ARG A 1 187 ? 54.367 49.216 44.825 1.00 21.35 185 ARG A C 1
ATOM 1329 O O . ARG A 1 187 ? 55.316 48.521 45.137 1.00 21.85 185 ARG A O 1
ATOM 1337 N N . ALA A 1 188 ? 53.507 49.735 45.706 1.00 22.62 186 ALA A N 1
ATOM 1338 C CA . ALA A 1 188 ? 53.600 49.486 47.156 1.00 23.05 186 ALA A CA 1
ATOM 1339 C C . ALA A 1 188 ? 53.267 48.038 47.539 1.00 23.30 186 ALA A C 1
ATOM 1340 O O . ALA A 1 188 ? 54.005 47.399 48.295 1.00 24.05 186 ALA A O 1
ATOM 1342 N N . ASP A 1 189 ? 52.146 47.530 47.043 1.00 23.57 187 ASP A N 1
ATOM 1343 C CA . ASP A 1 189 ? 51.635 46.248 47.472 1.00 23.50 187 ASP A CA 1
ATOM 1344 C C . ASP A 1 189 ? 52.124 45.079 46.620 1.00 24.06 187 ASP A C 1
ATOM 1345 O O . ASP A 1 189 ? 52.125 43.951 47.086 1.00 23.41 187 ASP A O 1
ATOM 1350 N N . PHE A 1 190 ? 52.506 45.332 45.364 1.00 22.90 188 PHE A N 1
ATOM 1351 C CA . PHE A 1 190 ? 52.935 44.269 44.478 1.00 22.51 188 PHE A CA 1
ATOM 1352 C C . PHE A 1 190 ? 54.258 44.589 43.780 1.00 23.03 188 PHE A C 1
ATOM 1353 O O . PHE A 1 190 ? 54.318 44.649 42.555 1.00 22.61 188 PHE A O 1
ATOM 1361 N N . PRO A 1 191 ? 55.345 44.762 44.559 1.00 23.12 189 PRO A N 1
ATOM 1362 C CA . PRO A 1 191 ? 56.640 45.175 44.004 1.00 22.44 189 PRO A CA 1
ATOM 1363 C C . PRO A 1 191 ? 57.282 44.172 43.073 1.00 21.67 189 PRO A C 1
ATOM 1364 O O . PRO A 1 191 ? 58.158 44.535 42.305 1.00 22.40 189 PRO A O 1
ATOM 1368 N N . ALA A 1 192 ? 56.889 42.908 43.163 1.00 21.02 190 ALA A N 1
ATOM 1369 C CA . ALA A 1 192 ? 57.483 41.882 42.319 1.00 19.97 190 ALA A CA 1
ATOM 1370 C C . ALA A 1 192 ? 56.944 41.931 40.878 1.00 19.02 190 ALA A C 1
ATOM 1371 O O . ALA A 1 192 ? 57.440 41.217 40.002 1.00 19.24 190 ALA A O 1
ATOM 1373 N N . PHE A 1 193 ? 55.923 42.734 40.643 1.00 17.44 191 PHE A N 1
ATOM 1374 C CA . PHE A 1 193 ? 55.290 42.772 39.319 1.00 16.70 191 PHE A CA 1
ATOM 1375 C C . PHE A 1 193 ? 55.999 43.788 38.415 1.00 16.12 191 PHE A C 1
ATOM 1376 O O . PHE A 1 193 ? 56.389 44.862 38.868 1.00 17.00 191 PHE A O 1
ATOM 1384 N N . ASP A 1 194 ? 56.089 43.439 37.144 1.00 14.34 192 ASP A N 1
ATOM 1385 C CA . ASP A 1 194 ? 56.539 44.294 36.052 1.00 14.88 192 ASP A CA 1
ATOM 1386 C C . ASP A 1 194 ? 55.266 44.989 35.593 1.00 14.28 192 ASP A C 1
ATOM 1387 O O . ASP A 1 194 ? 54.309 44.333 35.220 1.00 16.06 192 ASP A O 1
ATOM 1392 N N . ILE A 1 195 ? 55.250 46.310 35.642 1.00 13.70 193 ILE A N 1
ATOM 1393 C CA . ILE A 1 195 ? 54.062 47.061 35.353 1.00 13.30 193 ILE A CA 1
ATOM 1394 C C . ILE A 1 195 ? 54.288 47.872 34.075 1.00 13.60 193 ILE A C 1
ATOM 1395 O O . ILE A 1 195 ? 55.330 48.570 33.925 1.00 13.52 193 ILE A O 1
ATOM 1400 N N . ARG A 1 196 ? 53.326 47.753 33.166 1.00 13.44 194 ARG A N 1
ATOM 1401 C CA . ARG A 1 196 ? 53.247 48.586 31.980 1.00 14.05 194 ARG A CA 1
ATOM 1402 C C . ARG A 1 196 ? 52.008 49.468 32.060 1.00 13.78 194 ARG A C 1
ATOM 1403 O O . ARG A 1 196 ? 51.083 49.211 32.873 1.00 12.80 194 ARG A O 1
ATOM 1411 N N . VAL A 1 197 ? 51.941 50.475 31.166 1.00 13.09 195 VAL A N 1
ATOM 1412 C CA . VAL A 1 197 ? 50.832 51.400 31.138 1.00 12.40 195 VAL A CA 1
ATOM 1413 C C . VAL A 1 197 ? 50.348 51.482 29.717 1.00 13.48 195 VAL A C 1
ATOM 1414 O O . VAL A 1 197 ? 51.193 51.509 28.808 1.00 12.15 195 VAL A O 1
ATOM 1418 N N . ASP A 1 198 ? 49.021 51.505 29.532 1.00 12.73 196 ASP A N 1
ATOM 1419 C CA . ASP A 1 198 ? 48.393 51.674 28.215 1.00 13.28 196 ASP A CA 1
ATOM 1420 C C . ASP A 1 198 ? 47.269 52.685 28.275 1.00 14.01 196 ASP A C 1
ATOM 1421 O O . ASP A 1 198 ? 46.270 52.502 28.984 1.00 12.74 196 ASP A O 1
ATOM 1426 N N . TYR A 1 199 ? 47.441 53.776 27.507 1.00 14.06 197 TYR A N 1
ATOM 1427 C CA . TYR A 1 199 ? 46.465 54.862 27.446 1.00 13.97 197 TYR A CA 1
ATOM 1428 C C . TYR A 1 199 ? 45.362 54.643 26.406 1.00 15.18 197 TYR A C 1
ATOM 1429 O O . TYR A 1 199 ? 44.376 55.378 26.403 1.00 13.86 197 TYR A O 1
ATOM 1438 N N . ASN A 1 200 ? 45.550 53.680 25.499 1.00 15.27 198 ASN A N 1
ATOM 1439 C CA . ASN A 1 200 ? 44.575 53.391 24.424 1.00 17.58 198 ASN A CA 1
ATOM 1440 C C . ASN A 1 200 ? 44.130 54.626 23.698 1.00 17.61 198 ASN A C 1
ATOM 1441 O O . ASN A 1 200 ? 42.917 54.830 23.513 1.00 16.30 198 ASN A O 1
ATOM 1446 N N . GLN A 1 201 ? 45.105 55.463 23.306 1.00 17.46 199 GLN A N 1
ATOM 1447 C CA . GLN A 1 201 ? 44.825 56.735 22.613 1.00 18.27 199 GLN A CA 1
ATOM 1448 C C . GLN A 1 201 ? 44.038 57.748 23.411 1.00 18.97 199 GLN A C 1
ATOM 1449 O O . GLN A 1 201 ? 43.475 58.699 22.823 1.00 20.01 199 GLN A O 1
ATOM 1455 N N . GLY A 1 202 ? 44.017 57.601 24.725 1.00 17.59 200 GLY A N 1
ATOM 1456 C CA . GLY A 1 202 ? 43.075 58.337 25.543 1.00 18.27 200 GLY A CA 1
ATOM 1457 C C . GLY A 1 202 ? 43.482 59.720 26.044 1.00 18.71 200 GLY A C 1
ATOM 1458 O O . GLY A 1 202 ? 42.665 60.365 26.710 1.00 19.79 200 GLY A O 1
ATOM 1459 N N . LEU A 1 203 ? 44.708 60.188 25.756 1.00 16.83 201 LEU A N 1
ATOM 1460 C CA . LEU A 1 203 ? 45.113 61.527 26.200 1.00 15.77 201 LEU A CA 1
ATOM 1461 C C . LEU A 1 203 ? 44.944 62.546 25.095 1.00 15.82 201 LEU A C 1
ATOM 1462 O O . LEU A 1 203 ? 45.559 62.401 24.026 1.00 15.47 201 LEU A O 1
ATOM 1467 N N . HIS A 1 204 ? 44.134 63.584 25.354 1.00 16.04 202 HIS A N 1
ATOM 1468 C CA . HIS A 1 204 ? 44.060 64.741 24.456 1.00 16.28 202 HIS A CA 1
ATOM 1469 C C . HIS A 1 204 ? 45.434 65.371 24.339 1.00 14.64 202 HIS A C 1
ATOM 1470 O O . HIS A 1 204 ? 46.183 65.439 25.314 1.00 13.28 202 HIS A O 1
ATOM 1477 N N . HIS A 1 205 ? 45.749 65.880 23.145 1.00 14.85 203 HIS A N 1
ATOM 1478 C CA . HIS A 1 205 ? 47.042 66.519 22.930 1.00 14.18 203 HIS A CA 1
ATOM 1479 C C . HIS A 1 205 ? 47.344 67.694 23.866 1.00 13.70 203 HIS A C 1
ATOM 1480 O O . HIS A 1 205 ? 48.502 68.002 24.091 1.00 14.26 203 HIS A O 1
ATOM 1487 N N . ASP A 1 206 ? 46.334 68.351 24.390 1.00 13.52 204 ASP A N 1
ATOM 1488 C CA . ASP A 1 206 ? 46.560 69.445 25.393 1.00 14.48 204 ASP A CA 1
ATOM 1489 C C . ASP A 1 206 ? 47.352 69.027 26.628 1.00 14.55 204 ASP A C 1
ATOM 1490 O O . ASP A 1 206 ? 48.093 69.823 27.193 1.00 14.89 204 ASP A O 1
ATOM 1495 N N . VAL A 1 207 ? 47.186 67.788 27.068 1.00 13.59 205 VAL A N 1
ATOM 1496 C CA . VAL A 1 207 ? 47.732 67.354 28.348 1.00 13.11 205 VAL A CA 1
ATOM 1497 C C . VAL A 1 207 ? 48.638 66.153 28.267 1.00 13.08 205 VAL A C 1
ATOM 1498 O O . VAL A 1 207 ? 49.210 65.727 29.273 1.00 13.54 205 VAL A O 1
ATOM 1502 N N . ALA A 1 208 ? 48.784 65.585 27.075 1.00 12.81 206 ALA A N 1
ATOM 1503 C CA . ALA A 1 208 ? 49.385 64.269 26.966 1.00 12.08 206 ALA A CA 1
ATOM 1504 C C . ALA A 1 208 ? 50.790 64.244 27.510 1.00 12.99 206 ALA A C 1
ATOM 1505 O O . ALA A 1 208 ? 51.134 63.365 28.306 1.00 12.68 206 ALA A O 1
ATOM 1507 N N . LEU A 1 209 ? 51.637 65.171 27.096 1.00 14.00 207 LEU A N 1
ATOM 1508 C CA . LEU A 1 209 ? 53.053 65.087 27.548 1.00 15.96 207 LEU A CA 1
ATOM 1509 C C . LEU A 1 209 ? 53.156 65.165 29.090 1.00 16.51 207 LEU A C 1
ATOM 1510 O O . LEU A 1 209 ? 53.922 64.392 29.695 1.00 16.39 207 LEU A O 1
ATOM 1515 N N . ALA A 1 210 ? 52.420 66.089 29.704 1.00 16.54 208 ALA A N 1
ATOM 1516 C CA . ALA A 1 210 ? 52.520 66.292 31.156 1.00 16.25 208 ALA A CA 1
ATOM 1517 C C . ALA A 1 210 ? 52.091 65.015 31.912 1.00 16.28 208 ALA A C 1
ATOM 1518 O O . ALA A 1 210 ? 52.759 64.599 32.860 1.00 16.86 208 ALA A O 1
ATOM 1520 N N . ARG A 1 211 ? 50.998 64.407 31.469 1.00 14.93 209 ARG A N 1
ATOM 1521 C CA . ARG A 1 211 ? 50.466 63.201 32.098 1.00 15.76 209 ARG A CA 1
ATOM 1522 C C . ARG A 1 211 ? 51.426 62.037 31.938 1.00 14.34 209 ARG A C 1
ATOM 1523 O O . ARG A 1 211 ? 51.672 61.295 32.899 1.00 13.77 209 ARG A O 1
ATOM 1531 N N . VAL A 1 212 ? 51.973 61.879 30.734 1.00 13.17 210 VAL A N 1
ATOM 1532 C CA . VAL A 1 212 ? 52.969 60.837 30.473 1.00 12.14 210 VAL A CA 1
ATOM 1533 C C . VAL A 1 212 ? 54.201 61.021 31.377 1.00 13.48 210 VAL A C 1
ATOM 1534 O O . VAL A 1 212 ? 54.664 60.061 32.013 1.00 14.00 210 VAL A O 1
ATOM 1538 N N . ARG A 1 213 ? 54.718 62.237 31.473 1.00 13.90 211 ARG A N 1
ATOM 1539 C CA A ARG A 1 213 ? 55.853 62.502 32.355 0.50 15.17 211 ARG A CA 1
ATOM 1540 C CA B ARG A 1 213 ? 55.847 62.504 32.368 0.50 14.65 211 ARG A CA 1
ATOM 1541 C C . ARG A 1 213 ? 55.541 62.135 33.815 1.00 14.79 211 ARG A C 1
ATOM 1542 O O . ARG A 1 213 ? 56.367 61.551 34.510 1.00 13.69 211 ARG A O 1
ATOM 1557 N N . ASP A 1 214 ? 54.349 62.479 34.271 1.00 15.81 212 ASP A N 1
ATOM 1558 C CA . ASP A 1 214 ? 53.910 62.087 35.613 1.00 16.81 212 ASP A CA 1
ATOM 1559 C C . ASP A 1 214 ? 53.883 60.575 35.836 1.00 16.28 212 ASP A C 1
ATOM 1560 O O . ASP A 1 214 ? 54.376 60.087 36.853 1.00 15.18 212 ASP A O 1
ATOM 1565 N N . VAL A 1 215 ? 53.265 59.822 34.928 1.00 15.95 213 VAL A N 1
ATOM 1566 C CA . VAL A 1 215 ? 53.237 58.385 35.126 1.00 15.90 213 VAL A CA 1
ATOM 1567 C C . VAL A 1 215 ? 54.619 57.758 34.942 1.00 15.47 213 VAL A C 1
ATOM 1568 O O . VAL A 1 215 ? 54.943 56.748 35.577 1.00 13.65 213 VAL A O 1
ATOM 1572 N N . ALA A 1 216 ? 55.480 58.398 34.147 1.00 14.50 214 ALA A N 1
ATOM 1573 C CA . ALA A 1 216 ? 56.850 57.881 33.986 1.00 14.99 214 ALA A CA 1
ATOM 1574 C C . ALA A 1 216 ? 57.615 57.829 35.295 1.00 15.69 214 ALA A C 1
ATOM 1575 O O . ALA A 1 216 ? 58.577 57.064 35.400 1.00 16.44 214 ALA A O 1
ATOM 1577 N N . THR A 1 217 ? 57.217 58.631 36.288 1.00 17.12 215 THR A N 1
ATOM 1578 C CA . THR A 1 217 ? 57.899 58.633 37.589 1.00 17.77 215 THR A CA 1
ATOM 1579 C C . THR A 1 217 ? 57.803 57.281 38.328 1.00 18.45 215 THR A C 1
ATOM 1580 O O . THR A 1 217 ? 58.652 56.988 39.177 1.00 17.62 215 THR A O 1
ATOM 1584 N N . PHE A 1 218 ? 56.795 56.465 38.003 1.00 17.58 216 PHE A N 1
ATOM 1585 C CA . PHE A 1 218 ? 56.706 55.088 38.528 1.00 18.09 216 PHE A CA 1
ATOM 1586 C C . PHE A 1 218 ? 57.486 54.036 37.713 1.00 18.19 216 PHE A C 1
ATOM 1587 O O . PHE A 1 218 ? 57.389 52.830 37.995 1.00 17.64 216 PHE A O 1
ATOM 1595 N N . LYS A 1 219 ? 58.246 54.510 36.710 1.00 17.19 217 LYS A N 1
ATOM 1596 C CA . LYS A 1 219 ? 59.120 53.700 35.876 1.00 17.29 217 LYS A CA 1
ATOM 1597 C C . LYS A 1 219 ? 58.416 52.465 35.305 1.00 15.46 217 LYS A C 1
ATOM 1598 O O . LYS A 1 219 ? 58.929 51.345 35.411 1.00 14.64 217 LYS A O 1
ATOM 1604 N N . PRO A 1 220 ? 57.240 52.653 34.709 1.00 13.06 218 PRO A N 1
ATOM 1605 C CA . PRO A 1 220 ? 56.656 51.509 34.004 1.00 13.01 218 PRO A CA 1
ATOM 1606 C C . PRO A 1 220 ? 57.584 51.076 32.893 1.00 12.24 218 PRO A C 1
ATOM 1607 O O . PRO A 1 220 ? 58.407 51.890 32.398 1.00 12.12 218 PRO A O 1
ATOM 1611 N N . THR A 1 221 ? 57.529 49.794 32.543 1.00 12.64 219 THR A N 1
ATOM 1612 C CA . THR A 1 221 ? 58.405 49.202 31.564 1.00 12.41 219 THR A CA 1
ATOM 1613 C C . THR A 1 221 ? 58.214 49.843 30.189 1.00 12.97 219 THR A C 1
ATOM 1614 O O . THR A 1 221 ? 59.197 50.011 29.432 1.00 13.09 219 THR A O 1
ATOM 1618 N N . PHE A 1 222 ? 56.952 50.148 29.864 1.00 11.93 220 PHE A N 1
ATOM 1619 C CA . PHE A 1 222 ? 56.603 51.006 28.738 1.00 11.40 220 PHE A CA 1
ATOM 1620 C C . PHE A 1 222 ? 55.307 51.736 29.008 1.00 12.11 220 PHE A C 1
ATOM 1621 O O . PHE A 1 222 ? 54.545 51.368 29.915 1.00 10.37 220 PHE A O 1
ATOM 1629 N N . ILE A 1 223 ? 55.133 52.820 28.258 1.00 11.08 221 ILE A N 1
ATOM 1630 C CA . ILE A 1 223 ? 53.885 53.571 28.180 1.00 11.64 221 ILE A CA 1
ATOM 1631 C C . ILE A 1 223 ? 53.389 53.460 26.758 1.00 11.70 221 ILE A C 1
ATOM 1632 O O . ILE A 1 223 ? 54.106 53.815 25.807 1.00 10.81 221 ILE A O 1
ATOM 1637 N N . GLU A 1 224 ? 52.187 52.904 26.604 1.00 12.50 222 GLU A N 1
ATOM 1638 C CA . GLU A 1 224 ? 51.646 52.589 25.304 1.00 12.70 222 GLU A CA 1
ATOM 1639 C C . GLU A 1 224 ? 50.609 53.610 24.819 1.00 12.16 222 GLU A C 1
ATOM 1640 O O . GLU A 1 224 ? 49.714 54.013 25.560 1.00 12.59 222 GLU A O 1
ATOM 1646 N N . GLN A 1 225 ? 50.768 53.991 23.553 1.00 12.01 223 GLN A N 1
ATOM 1647 C CA . GLN A 1 225 ? 49.857 54.838 22.765 1.00 11.53 223 GLN A CA 1
ATOM 1648 C C . GLN A 1 225 ? 49.104 55.910 23.567 1.00 11.53 223 GLN A C 1
ATOM 1649 O O . GLN A 1 225 ? 47.911 55.831 23.699 1.00 11.58 223 GLN A O 1
ATOM 1655 N N . PRO A 1 226 ? 49.816 56.931 24.075 1.00 11.21 224 PRO A N 1
ATOM 1656 C CA . PRO A 1 226 ? 49.144 57.982 24.782 1.00 11.61 224 PRO A CA 1
ATOM 1657 C C . PRO A 1 226 ? 48.134 58.790 23.974 1.00 12.52 224 PRO A C 1
ATOM 1658 O O . PRO A 1 226 ? 47.150 59.185 24.523 1.00 14.17 224 PRO A O 1
ATOM 1662 N N . VAL A 1 227 ? 48.422 59.044 22.698 1.00 13.08 225 VAL A N 1
ATOM 1663 C CA . VAL A 1 227 ? 47.605 59.971 21.883 1.00 12.78 225 VAL A CA 1
ATOM 1664 C C . VAL A 1 227 ? 46.970 59.235 20.734 1.00 12.47 225 VAL A C 1
ATOM 1665 O O . VAL A 1 227 ? 47.256 58.072 20.506 1.00 11.64 225 VAL A O 1
ATOM 1669 N N . LYS A 1 228 ? 46.058 59.908 20.033 1.00 13.71 226 LYS A N 1
ATOM 1670 C CA . LYS A 1 228 ? 45.349 59.324 18.906 1.00 14.36 226 LYS A CA 1
ATOM 1671 C C . LYS A 1 228 ? 46.327 58.772 17.887 1.00 13.27 226 LYS A C 1
ATOM 1672 O O . LYS A 1 228 ? 47.424 59.293 17.683 1.00 12.14 226 LYS A O 1
ATOM 1678 N N . ALA A 1 229 ? 45.900 57.703 17.233 1.00 12.69 227 ALA A N 1
ATOM 1679 C CA . ALA A 1 229 ? 46.719 56.975 16.270 1.00 12.26 227 ALA A CA 1
ATOM 1680 C C . ALA A 1 229 ? 47.378 57.841 15.186 1.00 12.77 227 ALA A C 1
ATOM 1681 O O . ALA A 1 229 ? 48.534 57.564 14.791 1.00 13.00 227 ALA A O 1
ATOM 1683 N N . HIS A 1 230 ? 46.666 58.847 14.681 1.00 12.85 228 HIS A N 1
ATOM 1684 C CA . HIS A 1 230 ? 47.189 59.649 13.536 1.00 12.95 228 HIS A CA 1
ATOM 1685 C C . HIS A 1 230 ? 48.190 60.688 13.972 1.00 12.68 228 HIS A C 1
ATOM 1686 O O . HIS A 1 230 ? 48.844 61.278 13.136 1.00 14.25 228 HIS A O 1
ATOM 1693 N N . LEU A 1 231 ? 48.300 60.927 15.273 1.00 11.49 229 LEU A N 1
ATOM 1694 C CA . LEU A 1 231 ? 49.187 61.983 15.797 1.00 10.85 229 LEU A CA 1
ATOM 1695 C C . LEU A 1 231 ? 50.627 61.466 15.990 1.00 11.85 229 LEU A C 1
ATOM 1696 O O . LEU A 1 231 ? 51.232 61.523 17.071 1.00 10.96 229 LEU A O 1
ATOM 1701 N N . ARG A 1 232 ? 51.196 60.993 14.881 1.00 12.21 230 ARG A N 1
ATOM 1702 C CA . ARG A 1 232 ? 52.451 60.247 14.921 1.00 12.99 230 ARG A CA 1
ATOM 1703 C C . ARG A 1 232 ? 53.644 61.173 15.116 1.00 12.24 230 ARG A C 1
ATOM 1704 O O . ARG A 1 232 ? 54.613 60.808 15.739 1.00 11.73 230 ARG A O 1
ATOM 1712 N N . GLY A 1 233 ? 53.557 62.394 14.608 1.00 11.91 231 GLY A N 1
ATOM 1713 C CA . GLY A 1 233 ? 54.523 63.427 14.935 1.00 11.93 231 GLY A CA 1
ATOM 1714 C C . GLY A 1 233 ? 54.609 63.762 16.418 1.00 11.37 231 GLY A C 1
ATOM 1715 O O . GLY A 1 233 ? 55.726 63.943 16.982 1.00 11.28 231 GLY A O 1
ATOM 1716 N N . LEU A 1 234 ? 53.450 63.842 17.073 1.00 10.70 232 LEU A N 1
ATOM 1717 C CA . LEU A 1 234 ? 53.432 64.093 18.512 1.00 10.43 232 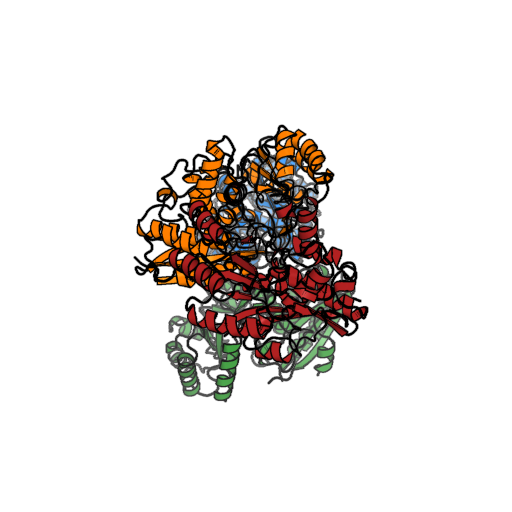LEU A CA 1
ATOM 1718 C C . LEU A 1 234 ? 53.971 62.870 19.277 1.00 10.68 232 LEU A C 1
ATOM 1719 O O . LEU A 1 234 ? 54.663 63.039 20.271 1.00 11.39 232 LEU A O 1
ATOM 1724 N N . MET A 1 235 ? 53.663 61.654 18.808 1.00 10.18 233 MET A N 1
ATOM 1725 C CA . MET A 1 235 ? 54.252 60.434 19.370 1.00 10.48 233 MET A CA 1
ATOM 1726 C C . MET A 1 235 ? 55.785 60.506 19.335 1.00 10.14 233 MET A C 1
ATOM 1727 O O . MET A 1 235 ? 56.455 60.253 20.352 1.00 9.69 233 MET A O 1
ATOM 1732 N N . ALA A 1 236 ? 56.330 60.888 18.174 1.00 12.28 234 ALA A N 1
ATOM 1733 C CA . ALA A 1 236 ? 57.780 61.045 18.024 1.00 11.89 234 ALA A CA 1
ATOM 1734 C C . ALA A 1 236 ? 58.314 62.080 19.038 1.00 12.11 234 ALA A C 1
ATOM 1735 O O . ALA A 1 236 ? 59.386 61.869 19.642 1.00 10.33 234 ALA A O 1
ATOM 1737 N N . ARG A 1 237 ? 57.594 63.189 19.247 1.00 11.77 235 ARG A N 1
ATOM 1738 C CA . ARG A 1 237 ? 58.033 64.168 20.271 1.00 12.28 235 ARG A CA 1
ATOM 1739 C C . ARG A 1 237 ? 58.006 63.621 21.698 1.00 12.67 235 ARG A C 1
ATOM 1740 O O . ARG A 1 237 ? 58.912 63.836 22.479 1.00 13.62 235 ARG A O 1
ATOM 1748 N N . ILE A 1 238 ? 56.956 62.902 22.040 1.00 12.43 236 ILE A N 1
ATOM 1749 C CA . ILE A 1 238 ? 56.853 62.265 23.332 1.00 11.95 236 ILE A CA 1
ATOM 1750 C C . ILE A 1 238 ? 57.962 61.213 23.527 1.00 12.75 236 ILE A C 1
ATOM 1751 O O . ILE A 1 238 ? 58.510 61.100 24.627 1.00 13.34 236 ILE A O 1
ATOM 1756 N N . ARG A 1 239 ? 58.267 60.450 22.472 1.00 13.09 237 ARG A N 1
ATOM 1757 C CA . ARG A 1 239 ? 59.353 59.468 22.530 1.00 13.00 237 ARG A CA 1
ATOM 1758 C C . ARG A 1 239 ? 60.642 60.135 22.991 1.00 14.36 237 ARG A C 1
ATOM 1759 O O . ARG A 1 239 ? 61.377 59.597 23.811 1.00 12.73 237 ARG A O 1
ATOM 1767 N N . ASP A 1 240 ? 60.927 61.284 22.413 1.00 15.56 238 ASP A N 1
ATOM 1768 C CA . ASP A 1 240 ? 62.189 61.964 22.670 1.00 19.29 238 ASP A CA 1
ATOM 1769 C C . ASP A 1 240 ? 62.194 62.742 23.969 1.00 19.91 238 ASP A C 1
ATOM 1770 O O . ASP A 1 240 ? 63.245 63.175 24.428 1.00 21.04 238 ASP A O 1
ATOM 1775 N N . ALA A 1 241 ? 61.036 62.973 24.560 1.00 20.72 239 ALA A N 1
ATOM 1776 C CA . ALA A 1 241 ? 60.968 63.807 25.751 1.00 21.50 239 ALA A CA 1
ATOM 1777 C C . ALA A 1 241 ? 61.053 63.028 27.046 1.00 21.98 239 ALA A C 1
ATOM 1778 O O . ALA A 1 241 ? 61.364 63.598 28.093 1.00 21.72 239 ALA A O 1
ATOM 1780 N N . VAL A 1 242 ? 60.769 61.732 26.993 1.00 21.73 240 VAL A N 1
ATOM 1781 C CA . VAL A 1 242 ? 60.597 60.929 28.204 1.00 22.03 240 VAL A CA 1
ATOM 1782 C C . VAL A 1 242 ? 61.529 59.741 28.185 1.00 21.02 240 VAL A C 1
ATOM 1783 O O . VAL A 1 242 ? 61.656 59.090 27.145 1.00 18.90 240 VAL A O 1
ATOM 1787 N N . ASP A 1 243 ? 62.184 59.439 29.306 1.00 20.31 241 ASP A N 1
ATOM 1788 C CA . ASP A 1 243 ? 63.109 58.306 29.381 1.00 21.67 241 ASP A CA 1
ATOM 1789 C C . ASP A 1 243 ? 62.481 56.891 29.264 1.00 19.39 241 ASP A C 1
ATOM 1790 O O . ASP A 1 243 ? 63.055 55.955 28.647 1.00 18.93 241 ASP A O 1
ATOM 1795 N N . VAL A 1 244 ? 61.291 56.752 29.805 1.00 16.70 242 VAL A N 1
ATOM 1796 C CA . VAL A 1 244 ? 60.564 55.487 29.806 1.00 14.62 242 VAL A CA 1
ATOM 1797 C C . VAL A 1 244 ? 60.219 55.169 28.337 1.00 13.89 242 VAL A C 1
ATOM 1798 O O . VAL A 1 244 ? 59.915 56.085 27.577 1.00 12.53 242 VAL A O 1
ATOM 1802 N N . PRO A 1 245 ? 60.347 53.899 27.923 1.00 13.01 243 PRO A N 1
ATOM 1803 C CA . PRO A 1 245 ? 60.015 53.520 26.561 1.00 12.28 243 PRO A CA 1
ATOM 1804 C C . PRO A 1 245 ? 58.572 53.814 26.184 1.00 11.34 243 PRO A C 1
ATOM 1805 O O . PRO A 1 245 ? 57.665 53.557 26.949 1.00 11.73 243 PRO A O 1
ATOM 1809 N N . LEU A 1 246 ? 58.389 54.405 25.011 1.00 12.15 244 LEU A N 1
ATOM 1810 C CA . LEU A 1 246 ? 57.081 54.629 24.422 1.00 11.03 244 LEU A CA 1
ATOM 1811 C C . LEU A 1 246 ? 56.759 53.497 23.436 1.00 11.52 244 LEU A C 1
ATOM 1812 O O . LEU A 1 246 ? 57.601 53.156 22.585 1.00 11.47 244 LEU A O 1
ATOM 1817 N N . LEU A 1 247 ? 55.564 52.902 23.541 1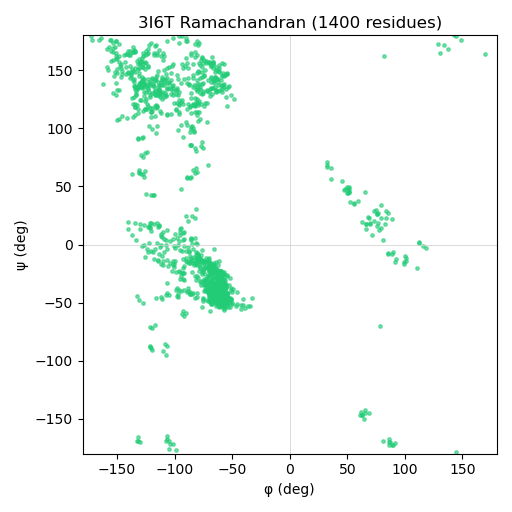.00 10.09 245 LEU A N 1
ATOM 1818 C CA . LEU A 1 247 ? 55.164 51.823 22.645 1.00 10.60 245 LEU A CA 1
ATOM 1819 C C . LEU A 1 247 ? 54.050 52.320 21.735 1.00 11.66 245 LEU A C 1
ATOM 1820 O O . LEU A 1 247 ? 53.077 52.866 22.221 1.00 13.97 245 LEU A O 1
ATOM 1825 N N . ALA A 1 248 ? 54.193 52.122 20.427 1.00 12.37 246 ALA A N 1
ATOM 1826 C CA . ALA A 1 248 ? 53.123 52.405 19.460 1.00 11.74 246 ALA A CA 1
ATOM 1827 C C . ALA A 1 248 ? 52.200 51.197 19.410 1.00 11.49 246 ALA A C 1
ATOM 1828 O O . ALA A 1 248 ? 52.681 50.060 19.331 1.00 11.23 246 ALA A O 1
ATOM 1830 N N . ASP A 1 249 ? 50.895 51.431 19.425 1.00 11.56 247 ASP A N 1
ATOM 1831 C CA . ASP A 1 249 ? 49.927 50.395 19.171 1.00 12.81 247 ASP A CA 1
ATOM 1832 C C . ASP A 1 249 ? 49.105 50.807 17.954 1.00 13.49 247 ASP A C 1
ATOM 1833 O O . ASP A 1 249 ? 49.463 50.480 16.853 1.00 13.38 247 ASP A O 1
ATOM 1838 N N . GLU A 1 250 ? 48.012 51.534 18.162 1.00 14.34 248 GLU A N 1
ATOM 1839 C CA . GLU A 1 250 ? 47.117 51.899 17.051 1.00 15.41 248 GLU A CA 1
ATOM 1840 C C . GLU A 1 250 ? 47.816 52.727 15.951 1.00 14.10 248 GLU A C 1
ATOM 1841 O O . GLU A 1 250 ? 47.368 52.712 14.799 1.00 15.46 248 GLU A O 1
ATOM 1847 N N . SER A 1 251 ? 48.920 53.403 16.266 1.00 12.21 249 SER A N 1
ATOM 1848 C CA . SER A 1 251 ? 49.716 54.116 15.215 1.00 12.19 249 SER A CA 1
ATOM 1849 C C . SER A 1 251 ? 50.382 53.246 14.160 1.00 12.82 249 SER A C 1
ATOM 1850 O O . SER A 1 251 ? 50.719 53.741 13.054 1.00 12.87 249 SER A O 1
ATOM 1853 N N . ILE A 1 252 ? 50.567 51.960 14.465 1.00 11.71 250 ILE A N 1
ATOM 1854 C CA A ILE A 1 252 ? 51.197 51.044 13.516 0.50 12.23 250 ILE A CA 1
ATOM 1855 C CA B ILE A 1 252 ? 51.215 51.039 13.530 0.50 12.20 250 ILE A CA 1
ATOM 1856 C C . ILE A 1 252 ? 50.415 49.738 13.412 1.00 12.88 250 ILE A C 1
ATOM 1857 O O . ILE A 1 252 ? 50.331 48.960 14.386 1.00 13.06 250 ILE A O 1
ATOM 1866 N N . PHE A 1 253 ? 49.854 49.479 12.239 1.00 12.92 251 PHE A N 1
ATOM 1867 C CA . PHE A 1 253 ? 49.129 48.217 12.025 1.00 13.68 251 PHE A CA 1
ATOM 1868 C C . PHE A 1 253 ? 50.050 47.132 11.461 1.00 14.17 251 PHE A C 1
ATOM 1869 O O . PHE A 1 253 ? 50.209 46.089 12.071 1.00 17.33 251 PHE A O 1
ATOM 1877 N N . GLY A 1 254 ? 50.614 47.366 10.286 1.00 13.70 252 GLY A N 1
ATOM 1878 C CA . GLY A 1 254 ? 51.414 46.378 9.590 1.00 12.83 252 GLY A CA 1
ATOM 1879 C C . GLY A 1 254 ? 52.728 46.872 9.073 1.00 12.86 252 GLY A C 1
ATOM 1880 O O . GLY A 1 254 ? 53.179 47.965 9.411 1.00 13.69 252 GLY A O 1
ATOM 1881 N N . PRO A 1 255 ? 53.348 46.101 8.184 1.00 13.29 253 PRO A N 1
ATOM 1882 C CA . PRO A 1 255 ? 54.672 46.446 7.669 1.00 13.87 253 PRO A CA 1
ATOM 1883 C C . PRO A 1 255 ? 54.750 47.772 6.950 1.00 13.76 253 PRO A C 1
ATOM 1884 O O . PRO A 1 255 ? 55.795 48.448 6.998 1.00 13.23 253 PRO A O 1
ATOM 1888 N N . GLU A 1 256 ? 53.666 48.144 6.284 1.00 13.82 254 GLU A N 1
ATOM 1889 C CA . GLU A 1 256 ? 53.634 49.370 5.560 1.00 14.01 254 GLU A CA 1
ATOM 1890 C C . GLU A 1 256 ? 53.701 50.568 6.532 1.00 13.74 254 GLU A C 1
ATOM 1891 O O . GLU A 1 256 ? 54.499 51.490 6.356 1.00 13.42 254 GLU A O 1
ATOM 1897 N N . ASP A 1 257 ? 52.913 50.513 7.582 1.00 13.24 255 ASP A N 1
ATOM 1898 C CA . ASP A 1 257 ? 52.957 51.546 8.615 1.00 14.73 255 ASP A CA 1
ATOM 1899 C C . ASP A 1 257 ? 54.330 51.559 9.281 1.00 14.51 255 ASP A C 1
ATOM 1900 O O . ASP A 1 257 ? 54.898 52.613 9.558 1.00 14.78 255 ASP A O 1
ATOM 1905 N N . MET A 1 258 ? 54.852 50.382 9.572 1.00 15.49 256 MET A N 1
ATOM 1906 C CA . MET A 1 258 ? 56.160 50.297 10.223 1.00 16.77 256 MET A CA 1
ATOM 1907 C C . MET A 1 258 ? 57.244 50.971 9.349 1.00 16.78 256 MET A C 1
ATOM 1908 O O . MET A 1 258 ? 58.105 51.677 9.869 1.00 16.62 256 MET A O 1
ATOM 1913 N N . ALA A 1 259 ? 57.168 50.753 8.029 1.00 16.71 257 ALA A N 1
ATOM 1914 C CA . ALA A 1 259 ? 58.107 51.326 7.061 1.00 16.70 257 ALA A CA 1
ATOM 1915 C C . ALA A 1 259 ? 57.956 52.819 6.961 1.00 17.11 257 ALA A C 1
ATOM 1916 O O . ALA A 1 259 ? 58.943 53.522 6.791 1.00 17.26 257 ALA A O 1
ATOM 1918 N N . GLU A 1 260 ? 56.711 53.301 7.017 1.00 15.60 258 GLU A N 1
ATOM 1919 C CA . GLU A 1 260 ? 56.431 54.699 6.893 1.00 16.25 258 GLU A CA 1
ATOM 1920 C C . GLU A 1 260 ? 56.783 55.524 8.119 1.00 15.51 258 GLU A C 1
ATOM 1921 O O . GLU A 1 260 ? 57.081 56.700 7.983 1.00 13.57 258 GLU A O 1
ATOM 1927 N N . HIS A 1 261 ? 56.709 54.904 9.306 1.00 14.92 259 HIS A N 1
ATOM 1928 C CA . HIS A 1 261 ? 56.849 55.615 10.584 1.00 14.30 259 HIS A CA 1
ATOM 1929 C C . HIS A 1 261 ? 57.907 54.966 11.475 1.00 14.23 259 HIS A C 1
ATOM 1930 O O . HIS A 1 261 ? 57.619 54.531 12.565 1.00 14.58 259 HIS A O 1
ATOM 1937 N N . PRO A 1 262 ? 59.150 54.922 10.998 1.00 14.33 260 PRO A N 1
ATOM 1938 C CA . PRO A 1 262 ? 60.185 54.190 11.693 1.00 14.12 260 PRO A CA 1
ATOM 1939 C C . PRO A 1 262 ? 60.601 54.727 13.043 1.00 14.03 260 PRO A C 1
ATOM 1940 O O . PRO A 1 262 ? 61.130 53.946 13.820 1.00 16.48 260 PRO A O 1
ATOM 1944 N N . GLU A 1 263 ? 60.383 56.007 13.341 1.00 14.00 261 GLU A N 1
ATOM 1945 C CA . GLU A 1 263 ? 60.992 56.652 14.551 1.00 14.25 261 GLU A CA 1
ATOM 1946 C C . GLU A 1 263 ? 59.990 57.226 15.550 1.00 14.01 261 GLU A C 1
ATOM 1947 O O . GLU A 1 263 ? 60.344 58.065 16.409 1.00 14.31 261 GLU A O 1
ATOM 1953 N N . ILE A 1 264 ? 58.743 56.785 15.473 1.00 12.94 262 ILE A N 1
ATOM 1954 C CA . ILE A 1 264 ? 57.687 57.399 16.280 1.00 12.20 262 ILE A CA 1
ATOM 1955 C C . ILE A 1 264 ? 57.622 56.819 17.704 1.00 11.69 262 ILE A C 1
ATOM 1956 O O . ILE A 1 264 ? 57.030 57.409 18.605 1.00 11.25 262 ILE A O 1
ATOM 1961 N N . ALA A 1 265 ? 58.251 55.677 17.927 1.00 11.56 263 ALA A N 1
ATOM 1962 C CA . ALA A 1 265 ? 58.230 55.066 19.276 1.00 10.96 263 ALA A CA 1
ATOM 1963 C C . ALA A 1 265 ? 59.444 54.192 19.513 1.00 10.63 263 ALA A C 1
ATOM 1964 O O . ALA A 1 265 ? 60.196 53.893 18.591 1.00 10.90 263 ALA A O 1
ATOM 1966 N N . ASP A 1 266 ? 59.633 53.777 20.765 1.00 9.79 264 ASP A N 1
ATOM 1967 C CA . ASP A 1 266 ? 60.722 52.891 21.116 1.00 9.63 264 ASP A CA 1
ATOM 1968 C C . ASP A 1 266 ? 60.452 51.430 20.840 1.00 10.09 264 ASP A C 1
ATOM 1969 O O . ASP A 1 266 ? 61.392 50.578 20.861 1.00 10.77 264 ASP A O 1
ATOM 1974 N N . GLY A 1 267 ? 59.172 51.112 20.649 1.00 9.94 265 GLY A N 1
ATOM 1975 C CA . GLY A 1 267 ? 58.757 49.761 20.364 1.00 9.80 265 GLY A CA 1
ATOM 1976 C C . GLY A 1 267 ? 57.338 49.757 19.810 1.00 9.91 265 GLY A C 1
ATOM 1977 O O . GLY A 1 267 ? 56.663 50.821 19.828 1.00 9.94 265 GLY A O 1
ATOM 1978 N N . VAL A 1 268 ? 56.870 48.552 19.462 1.00 9.36 266 VAL A N 1
ATOM 1979 C CA A VAL A 1 268 ? 55.588 48.349 18.825 0.50 9.58 266 VAL A CA 1
ATOM 1980 C CA B VAL A 1 268 ? 55.576 48.367 18.838 0.50 9.44 266 VAL A CA 1
ATOM 1981 C C . VAL A 1 268 ? 54.838 47.178 19.476 1.00 9.98 266 VAL A C 1
ATOM 1982 O O . VAL A 1 268 ? 55.438 46.158 19.807 1.00 10.57 266 VAL A O 1
ATOM 1989 N N . SER A 1 269 ? 53.542 47.332 19.660 1.00 9.87 267 SER A N 1
ATOM 1990 C CA . SER A 1 269 ? 52.641 46.241 19.981 1.00 10.90 267 SER A CA 1
ATOM 1991 C C . SER A 1 269 ? 52.261 45.516 18.688 1.00 11.90 267 SER A C 1
ATOM 1992 O O . SER A 1 269 ? 51.752 46.116 17.725 1.00 13.25 267 SER A O 1
ATOM 1995 N N . ILE A 1 270 ? 52.594 44.244 18.644 1.00 12.68 268 ILE A N 1
ATOM 1996 C CA . ILE A 1 270 ? 52.340 43.364 17.489 1.00 12.87 268 ILE A CA 1
ATOM 1997 C C . ILE A 1 270 ? 51.020 42.667 17.767 1.00 12.15 268 ILE A C 1
ATOM 1998 O O . ILE A 1 270 ? 50.885 42.023 18.806 1.00 12.50 268 ILE A O 1
ATOM 2003 N N . LYS A 1 271 ? 50.035 42.808 16.875 1.00 12.18 269 LYS A N 1
ATOM 2004 C CA . LYS A 1 271 ? 48.745 42.150 17.039 1.00 12.11 269 LYS A CA 1
ATOM 2005 C C . LYS A 1 271 ? 48.373 41.594 15.682 1.00 13.19 269 LYS A C 1
ATOM 2006 O O . LYS A 1 271 ? 48.403 42.318 14.699 1.00 13.25 269 LYS A O 1
ATOM 2012 N N . ILE A 1 272 ? 48.068 40.303 15.618 1.00 12.55 270 ILE A N 1
ATOM 2013 C CA . ILE A 1 272 ? 47.692 39.717 14.354 1.00 11.83 270 ILE A CA 1
ATOM 2014 C C . ILE A 1 272 ? 46.424 40.426 13.815 1.00 12.58 270 ILE A C 1
ATOM 2015 O O . ILE A 1 272 ? 46.280 40.524 12.596 1.00 11.81 270 ILE A O 1
ATOM 2020 N N . MET A 1 273 ? 45.547 40.940 14.710 1.00 12.21 271 MET A N 1
ATOM 2021 C CA . MET A 1 273 ? 44.324 41.638 14.272 1.00 13.12 271 MET A CA 1
ATOM 2022 C C . MET A 1 273 ? 44.586 42.989 13.577 1.00 14.22 271 MET A C 1
ATOM 2023 O O . MET A 1 273 ? 43.712 43.489 12.849 1.00 14.45 271 MET A O 1
ATOM 2028 N N . LYS A 1 274 ? 45.748 43.606 13.850 1.00 13.64 272 LYS A N 1
ATOM 2029 C CA . LYS A 1 274 ? 46.216 44.779 13.093 1.00 12.80 272 LYS A CA 1
ATOM 2030 C C . LYS A 1 274 ? 47.001 44.396 11.852 1.00 12.72 272 LYS A C 1
ATOM 2031 O O . LYS A 1 274 ? 46.908 45.062 10.823 1.00 13.06 272 LYS A O 1
ATOM 2037 N N . SER A 1 275 ? 47.887 43.407 11.962 1.00 12.41 273 SER A N 1
ATOM 2038 C CA . SER A 1 275 ? 48.779 43.141 10.853 1.00 13.90 273 SER A CA 1
ATOM 2039 C C . SER A 1 275 ? 48.042 42.340 9.775 1.00 12.95 273 SER A C 1
ATOM 2040 O O . SER A 1 275 ? 48.536 42.177 8.704 1.00 13.53 273 SER A O 1
ATOM 2043 N N . GLY A 1 276 ? 46.843 41.865 10.072 1.00 14.02 274 GLY A N 1
ATOM 2044 C CA . GLY A 1 276 ? 46.093 41.084 9.065 1.00 13.62 274 GLY A CA 1
ATOM 2045 C C . GLY A 1 276 ? 46.635 39.679 8.912 1.00 14.97 274 GLY A C 1
ATOM 2046 O O . GLY A 1 276 ? 46.477 39.035 7.857 1.00 17.41 274 GLY A O 1
ATOM 2047 N N . GLY A 1 277 ? 47.259 39.177 9.957 1.00 15.75 275 GLY A N 1
ATOM 2048 C CA . GLY A 1 277 ? 47.693 37.782 9.972 1.00 16.25 275 GLY A CA 1
ATOM 2049 C C . GLY A 1 277 ? 48.997 37.534 10.683 1.00 16.73 275 GLY A C 1
ATOM 2050 O O . GLY A 1 277 ? 49.625 38.459 11.194 1.00 16.01 275 GLY A O 1
ATOM 2051 N N . LEU A 1 278 ? 49.426 36.268 10.673 1.00 16.71 276 LEU A N 1
ATOM 2052 C CA . LEU A 1 278 ? 50.588 35.835 11.458 1.00 16.67 276 LEU A CA 1
ATOM 2053 C C . LEU A 1 278 ? 51.899 36.185 10.748 1.00 16.29 276 LEU A C 1
ATOM 2054 O O . LEU A 1 278 ? 52.829 36.683 11.373 1.00 16.48 276 LEU A O 1
ATOM 2059 N N . THR A 1 279 ? 51.986 35.930 9.455 1.00 15.40 277 THR A N 1
ATOM 2060 C CA . THR A 1 279 ? 53.197 36.210 8.702 1.00 15.84 277 THR A CA 1
ATOM 2061 C C . THR A 1 279 ? 53.528 37.700 8.798 1.00 15.80 277 THR A C 1
ATOM 2062 O O . THR A 1 279 ? 54.674 38.077 9.076 1.00 13.16 277 THR A O 1
ATOM 2066 N N . ARG A 1 280 ? 52.511 38.532 8.585 1.00 14.28 278 ARG A N 1
ATOM 2067 C CA . ARG A 1 280 ? 52.727 39.991 8.628 1.00 14.22 278 ARG A CA 1
ATOM 2068 C C . ARG A 1 280 ? 53.076 40.531 10.014 1.00 13.67 278 ARG A C 1
ATOM 2069 O O . ARG A 1 280 ? 53.847 41.507 10.118 1.00 13.58 278 ARG A O 1
ATOM 2077 N N . ALA A 1 281 ? 52.568 39.891 11.058 1.00 13.85 279 ALA A N 1
ATOM 2078 C CA . ALA A 1 281 ? 52.944 40.249 12.414 1.00 13.56 279 ALA A CA 1
ATOM 2079 C C . ALA A 1 281 ? 54.433 39.993 12.615 1.00 13.55 279 ALA A C 1
ATOM 2080 O O . ALA A 1 281 ? 55.149 40.824 13.180 1.00 12.54 279 ALA A O 1
ATOM 2082 N N . GLN A 1 282 ? 54.904 38.823 12.175 1.00 12.55 280 GLN A N 1
ATOM 2083 C CA . GLN A 1 282 ? 56.323 38.524 12.277 1.00 12.81 280 GLN A CA 1
ATOM 2084 C C . GLN A 1 282 ? 57.150 39.571 11.564 1.00 12.70 280 GLN A C 1
ATOM 2085 O O . GLN A 1 282 ? 58.176 39.986 12.093 1.00 12.81 280 GLN A O 1
ATOM 2091 N N . THR A 1 283 ? 56.697 40.000 10.372 1.00 13.36 281 THR A N 1
ATOM 2092 C CA . THR A 1 283 ? 57.428 40.982 9.589 1.00 12.22 281 THR A CA 1
ATOM 2093 C C . THR A 1 283 ? 57.529 42.310 10.354 1.00 11.65 281 THR A C 1
ATOM 2094 O O . THR A 1 283 ? 58.584 42.941 10.355 1.00 13.08 281 THR A O 1
ATOM 2098 N N . VAL A 1 284 ? 56.454 42.738 11.005 1.00 11.51 282 VAL A N 1
ATOM 2099 C CA . VAL A 1 284 ? 56.486 43.979 11.822 1.00 11.07 282 VAL A CA 1
ATOM 2100 C C . VAL A 1 284 ? 57.553 43.848 12.934 1.00 10.80 282 VAL A C 1
ATOM 2101 O O . VAL A 1 284 ? 58.417 44.745 13.070 1.00 11.13 282 VAL A O 1
ATOM 2105 N N . ALA A 1 285 ? 57.569 42.713 13.617 1.00 10.93 283 ALA A N 1
ATOM 2106 C CA . ALA A 1 285 ? 58.485 42.529 14.724 1.00 11.51 283 ALA A CA 1
ATOM 2107 C C . ALA A 1 285 ? 59.956 42.475 14.236 1.00 11.85 283 ALA A C 1
ATOM 2108 O O . ALA A 1 285 ? 60.846 43.048 14.876 1.00 11.81 283 ALA A O 1
ATOM 2110 N N . ARG A 1 286 ? 60.190 41.858 13.087 1.00 12.16 284 ARG A N 1
ATOM 2111 C CA . ARG A 1 286 ? 61.528 41.788 12.512 1.00 12.33 284 ARG A CA 1
ATOM 2112 C C . ARG A 1 286 ? 62.015 43.163 12.037 1.00 11.64 284 ARG A C 1
ATOM 2113 O O . ARG A 1 286 ? 63.199 43.484 12.179 1.00 11.40 284 ARG A O 1
ATOM 2121 N N . MET A 1 287 ? 61.101 43.957 11.493 1.00 10.85 285 MET A N 1
ATOM 2122 C CA . MET A 1 287 ? 61.415 45.325 11.060 1.00 12.25 285 MET A CA 1
ATOM 2123 C C . MET A 1 287 ? 61.758 46.218 12.281 1.00 11.91 285 MET A C 1
ATOM 2124 O O . MET A 1 287 ? 62.712 47.002 12.260 1.00 11.19 285 MET A O 1
ATOM 2129 N N . ALA A 1 288 ? 60.994 46.056 13.351 1.00 11.46 286 ALA A N 1
ATOM 2130 C CA . ALA A 1 288 ? 61.268 46.782 14.601 1.00 11.64 286 ALA A CA 1
ATOM 2131 C C . ALA A 1 288 ? 62.673 46.403 15.148 1.00 12.07 286 ALA A C 1
ATOM 2132 O O . ALA A 1 288 ? 63.518 47.276 15.401 1.00 12.09 286 ALA A O 1
ATOM 2134 N N . ALA A 1 289 ? 62.910 45.113 15.301 1.00 11.80 287 ALA A N 1
ATOM 2135 C CA . ALA A 1 289 ? 64.159 44.625 15.881 1.00 12.69 287 ALA A CA 1
ATOM 2136 C C . ALA A 1 289 ? 65.365 45.021 15.057 1.00 12.67 287 ALA A C 1
ATOM 2137 O O . ALA A 1 289 ? 66.395 45.352 15.633 1.00 12.13 287 ALA A O 1
ATOM 2139 N N . ALA A 1 290 ? 65.212 45.071 13.738 1.00 13.32 288 ALA A N 1
ATOM 2140 C CA . ALA A 1 290 ? 66.335 45.404 12.863 1.00 13.47 288 ALA A CA 1
ATOM 2141 C C . ALA A 1 290 ? 66.938 46.785 13.187 1.00 13.85 288 ALA A C 1
ATOM 2142 O O . ALA A 1 290 ? 68.112 47.039 12.889 1.00 13.01 288 ALA A O 1
ATOM 2144 N N . ARG A 1 291 ? 66.135 47.679 13.748 1.00 12.75 289 ARG A N 1
ATOM 2145 C CA . ARG A 1 291 ? 66.637 49.034 14.114 1.00 14.75 289 ARG A CA 1
ATOM 2146 C C . ARG A 1 291 ? 66.718 49.287 15.621 1.00 13.49 289 ARG A C 1
ATOM 2147 O O . ARG A 1 291 ? 67.012 50.409 16.081 1.00 13.26 289 ARG A O 1
ATOM 2155 N N . GLY A 1 292 ? 66.474 48.246 16.400 1.00 12.13 290 GLY A N 1
ATOM 2156 C CA . GLY A 1 292 ? 66.578 48.367 17.832 1.00 12.02 290 GLY A CA 1
ATOM 2157 C C . GLY A 1 292 ? 65.308 48.814 18.522 1.00 12.56 290 GLY A C 1
ATOM 2158 O O . GLY A 1 292 ? 65.369 49.296 19.643 1.00 10.12 290 GLY A O 1
ATOM 2159 N N . LEU A 1 293 ? 64.157 48.632 17.880 1.00 11.27 291 LEU A N 1
ATOM 2160 C CA . LEU A 1 293 ? 62.881 48.880 18.519 1.00 11.93 291 LEU A CA 1
ATOM 2161 C C . LEU A 1 293 ? 62.320 47.587 19.112 1.00 11.85 291 LEU A C 1
ATOM 2162 O O . LEU A 1 293 ? 62.451 46.513 18.511 1.00 11.04 291 LEU A O 1
ATOM 2167 N N . SER A 1 294 ? 61.749 47.712 20.312 1.00 10.93 292 SER A N 1
ATOM 2168 C CA . SER A 1 294 ? 61.135 46.601 21.027 1.00 12.00 292 SER A CA 1
ATOM 2169 C C . SER A 1 294 ? 59.860 46.079 20.367 1.00 12.41 292 SER A C 1
ATOM 2170 O O . SER A 1 294 ? 59.168 46.814 19.630 1.00 13.06 292 SER A O 1
ATOM 2173 N N . ALA A 1 295 ? 59.533 44.811 20.632 1.00 12.20 293 ALA A N 1
ATOM 2174 C CA . ALA A 1 295 ? 58.288 44.238 20.151 1.00 11.84 293 ALA A CA 1
ATOM 2175 C C . ALA A 1 295 ? 57.585 43.458 21.251 1.00 11.36 293 ALA A C 1
ATOM 2176 O O . ALA A 1 295 ? 58.209 42.722 22.042 1.00 11.48 293 ALA A O 1
ATOM 2178 N N . TYR A 1 296 ? 56.279 43.678 21.339 1.00 10.82 294 TYR A N 1
ATOM 2179 C CA . TYR A 1 296 ? 55.433 43.158 22.406 1.00 11.87 294 TYR A CA 1
ATOM 2180 C C . TYR A 1 296 ? 54.247 42.422 21.825 1.00 12.52 294 TYR A C 1
ATOM 2181 O O . TYR A 1 296 ? 53.675 42.844 20.821 1.00 14.40 294 TYR A O 1
ATOM 2190 N N . GLY A 1 297 ? 53.854 41.327 22.473 1.00 12.73 295 GLY A N 1
ATOM 2191 C CA . GLY A 1 297 ? 52.718 40.538 21.992 1.00 12.83 295 GLY A CA 1
ATOM 2192 C C . GLY A 1 297 ? 51.396 41.051 22.509 1.00 12.30 295 GLY A C 1
ATOM 2193 O O . GLY A 1 297 ? 50.838 40.538 23.481 1.00 12.01 295 GLY A O 1
ATOM 2194 N N . GLY A 1 298 ? 50.838 42.015 21.807 1.00 13.06 296 GLY A N 1
ATOM 2195 C CA . GLY A 1 298 ? 49.572 42.603 22.192 1.00 13.28 296 GLY A CA 1
ATOM 2196 C C . GLY A 1 298 ? 48.371 41.783 21.740 1.00 14.40 296 GLY A C 1
ATOM 2197 O O . GLY A 1 298 ? 48.529 40.838 20.973 1.00 14.76 296 GLY A O 1
ATOM 2198 N N . ASP A 1 299 ? 47.177 42.167 22.187 1.00 14.46 297 ASP A N 1
ATOM 2199 C CA . ASP A 1 299 ? 45.967 41.537 21.651 1.00 15.87 297 ASP A CA 1
ATOM 2200 C C . ASP A 1 299 ? 44.772 42.479 21.683 1.00 16.12 297 ASP A C 1
ATOM 2201 O O . ASP A 1 299 ? 44.867 43.590 22.139 1.00 14.22 297 ASP A O 1
ATOM 2206 N N . MET A 1 300 ? 43.663 42.017 21.129 1.00 16.99 298 MET A N 1
ATOM 2207 C CA . MET A 1 300 ? 42.410 42.734 21.162 1.00 17.95 298 MET A CA 1
ATOM 2208 C C . MET A 1 300 ? 41.524 42.025 22.206 1.00 19.12 298 MET A C 1
ATOM 2209 O O . MET A 1 300 ? 41.976 41.125 22.905 1.00 18.61 298 MET A O 1
ATOM 2214 N N . PHE A 1 301 ? 40.242 42.365 22.254 1.00 20.63 299 PHE A N 1
ATOM 2215 C CA . PHE A 1 301 ? 39.290 41.597 23.070 1.00 21.55 299 PHE A CA 1
ATOM 2216 C C . PHE A 1 301 ? 38.956 40.280 22.361 1.00 21.08 299 PHE A C 1
ATOM 2217 O O . PHE A 1 301 ? 37.980 40.168 21.602 1.00 21.59 299 PHE A O 1
ATOM 2225 N N . GLU A 1 302 ? 39.774 39.288 22.643 1.00 19.72 300 GLU A N 1
ATOM 2226 C CA . GLU A 1 302 ? 39.873 38.055 21.861 1.00 20.56 300 GLU A CA 1
ATOM 2227 C C . GLU A 1 302 ? 39.442 36.873 22.684 1.00 19.07 300 GLU A C 1
ATOM 2228 O O . GLU A 1 302 ? 39.484 36.936 23.904 1.00 19.67 300 GLU A O 1
ATOM 2234 N N . ALA A 1 303 ? 39.158 35.759 22.014 1.00 18.88 301 ALA A N 1
ATOM 2235 C CA . ALA A 1 303 ? 39.000 34.486 22.707 1.00 17.52 301 ALA A CA 1
ATOM 2236 C C . ALA A 1 303 ? 40.218 33.572 22.512 1.00 17.55 301 ALA A C 1
ATOM 2237 O O . ALA A 1 303 ? 41.243 33.970 21.931 1.00 17.95 301 ALA A O 1
ATOM 2239 N N . GLY A 1 304 ? 40.132 32.349 23.041 1.00 16.35 302 GLY A N 1
ATOM 2240 C CA . GLY A 1 304 ? 41.259 31.427 23.028 1.00 16.44 302 GLY A CA 1
ATOM 2241 C C . GLY A 1 304 ? 41.732 31.004 21.665 1.00 15.60 302 GLY A C 1
ATOM 2242 O O . GLY A 1 304 ? 42.915 30.631 21.502 1.00 15.54 302 GLY A O 1
ATOM 2243 N N . LEU A 1 305 ? 40.868 31.097 20.657 1.00 15.46 303 LEU A N 1
ATOM 2244 C CA . LEU A 1 305 ? 41.297 30.758 19.292 1.00 14.82 303 LEU A CA 1
ATOM 2245 C C . LEU A 1 305 ? 42.310 31.798 18.784 1.00 15.12 303 LEU A C 1
ATOM 2246 O O . LEU A 1 305 ? 43.397 31.442 18.315 1.00 13.98 303 LEU A O 1
ATOM 2251 N N . ALA A 1 306 ? 41.951 33.073 18.908 1.00 14.54 304 ALA A N 1
ATOM 2252 C CA . ALA A 1 306 ? 42.852 34.153 18.519 1.00 14.61 304 ALA A CA 1
ATOM 2253 C C . ALA A 1 306 ? 44.110 34.119 19.418 1.00 14.33 304 ALA A C 1
ATOM 2254 O O . ALA A 1 306 ? 45.208 34.322 18.955 1.00 13.92 304 ALA A O 1
ATOM 2256 N N . HIS A 1 307 ? 43.946 33.821 20.702 1.00 13.96 305 HIS A N 1
ATOM 2257 C CA . HIS A 1 307 ? 45.101 33.706 21.583 1.00 15.10 305 HIS A CA 1
ATOM 2258 C C . HIS A 1 307 ? 46.105 32.656 21.055 1.00 15.52 305 HIS A C 1
ATOM 2259 O O . HIS A 1 307 ? 47.311 32.877 21.056 1.00 16.48 305 HIS A O 1
ATOM 2266 N N . LEU A 1 308 ? 45.605 31.481 20.675 1.00 15.39 306 LEU A N 1
ATOM 2267 C CA . LEU A 1 308 ? 46.471 30.431 20.189 1.00 15.22 306 LEU A CA 1
ATOM 2268 C C . LEU A 1 308 ? 47.190 30.832 18.925 1.00 14.82 306 LEU A C 1
ATOM 2269 O O . LEU A 1 308 ? 48.383 30.527 18.726 1.00 14.93 306 LEU A O 1
ATOM 2274 N N . ALA A 1 309 ? 46.486 31.511 18.041 1.00 13.77 307 ALA A N 1
ATOM 2275 C CA . ALA A 1 309 ? 47.109 32.029 16.838 1.00 13.44 307 ALA A CA 1
ATOM 2276 C C . ALA A 1 309 ? 48.292 32.957 17.190 1.00 14.21 307 ALA A C 1
ATOM 2277 O O . ALA A 1 309 ? 49.389 32.852 16.632 1.00 14.34 307 ALA A O 1
ATOM 2279 N N . GLY A 1 310 ? 48.055 33.881 18.098 1.00 14.67 308 GLY A N 1
ATOM 2280 C CA . GLY A 1 310 ? 49.120 34.795 18.510 1.00 14.58 308 GLY A CA 1
ATOM 2281 C C . GLY A 1 310 ? 50.260 34.089 19.212 1.00 14.51 308 GLY A C 1
ATOM 2282 O O . GLY A 1 310 ? 51.436 34.418 19.010 1.00 14.91 308 GLY A O 1
ATOM 2283 N N . ALA A 1 311 ? 49.929 33.113 20.054 1.00 14.07 309 ALA A N 1
ATOM 2284 C CA . ALA A 1 311 ? 50.963 32.341 20.761 1.00 13.67 309 ALA A CA 1
ATOM 2285 C C . ALA A 1 311 ? 51.868 31.558 19.823 1.00 13.95 309 ALA A C 1
ATOM 2286 O O . ALA A 1 311 ? 53.098 31.504 20.011 1.00 13.00 309 ALA A O 1
ATOM 2288 N N . HIS A 1 312 ? 51.288 30.956 18.785 1.00 12.74 310 HIS A N 1
ATOM 2289 C CA . HIS A 1 312 ? 52.102 30.262 17.788 1.00 13.27 310 HIS A CA 1
ATOM 2290 C C . HIS A 1 312 ? 52.985 31.242 17.035 1.00 13.08 310 HIS A C 1
ATOM 2291 O O . HIS A 1 312 ? 54.174 30.934 16.741 1.00 13.26 310 HIS A O 1
ATOM 2298 N N . MET A 1 313 ? 52.417 32.401 16.708 1.00 12.42 311 MET A N 1
ATOM 2299 C CA . MET A 1 313 ? 53.208 33.432 16.045 1.00 13.23 311 MET A CA 1
ATOM 2300 C C . MET A 1 313 ? 54.400 33.845 16.920 1.00 12.70 311 MET A C 1
ATOM 2301 O O . MET A 1 313 ? 55.555 33.837 16.470 1.00 13.33 311 MET A O 1
ATOM 2306 N N . ILE A 1 314 ? 54.128 34.175 18.174 1.00 13.27 312 ILE A N 1
ATOM 2307 C CA . ILE A 1 314 ? 55.197 34.557 19.099 1.00 12.56 312 ILE A CA 1
ATOM 2308 C C . ILE A 1 314 ? 56.224 33.444 19.326 1.00 13.34 312 ILE A C 1
ATOM 2309 O O . ILE A 1 314 ? 57.404 33.712 19.382 1.00 13.38 312 ILE A O 1
ATOM 2314 N N . ALA A 1 315 ? 55.779 32.190 19.415 1.00 12.99 313 ALA A N 1
ATOM 2315 C CA . ALA A 1 315 ? 56.700 31.068 19.556 1.00 13.31 313 ALA A CA 1
ATOM 2316 C C . ALA A 1 315 ? 57.732 30.992 18.451 1.00 13.99 313 ALA A C 1
ATOM 2317 O O . ALA A 1 315 ? 58.838 30.505 18.694 1.00 16.55 313 ALA A O 1
ATOM 2319 N N . ALA A 1 316 ? 57.347 31.402 17.236 1.00 14.07 314 ALA A N 1
ATOM 2320 C CA . ALA A 1 316 ? 58.229 31.407 16.086 1.00 14.72 314 ALA A CA 1
ATOM 2321 C C . ALA A 1 316 ? 58.965 32.718 15.871 1.00 14.11 314 ALA A C 1
ATOM 2322 O O . ALA A 1 316 ? 59.724 32.794 14.915 1.00 15.17 314 ALA A O 1
ATOM 2324 N N . THR A 1 317 ? 58.831 33.703 16.773 1.00 13.75 315 THR A N 1
ATOM 2325 C CA . THR A 1 317 ? 59.366 35.062 16.499 1.00 13.52 315 THR A CA 1
ATOM 2326 C C . THR A 1 317 ? 60.246 35.554 17.648 1.00 13.79 315 THR A C 1
ATOM 2327 O O . THR A 1 317 ? 59.740 36.172 18.570 1.00 12.59 315 THR A O 1
ATOM 2331 N N . PRO A 1 318 ? 61.575 35.301 17.566 1.00 13.98 316 PRO A N 1
ATOM 2332 C CA . PRO A 1 318 ? 62.447 35.638 18.678 1.00 14.46 316 PRO A CA 1
ATOM 2333 C C . PRO A 1 318 ? 62.429 37.116 19.026 1.00 14.24 316 PRO A C 1
ATOM 2334 O O . PRO A 1 318 ? 62.633 37.451 20.174 1.00 12.05 316 PRO A O 1
ATOM 2338 N N . GLU A 1 319 ? 62.123 37.977 18.039 1.00 13.72 317 GLU A N 1
ATOM 2339 C CA . GLU A 1 319 ? 62.094 39.452 18.221 1.00 14.16 317 GLU A CA 1
ATOM 2340 C C . GLU A 1 319 ? 61.066 39.960 19.234 1.00 13.66 317 GLU A C 1
ATOM 2341 O O . GLU A 1 319 ? 61.213 41.051 19.795 1.00 13.93 317 GLU A O 1
ATOM 2347 N N . ILE A 1 320 ? 60.016 39.189 19.450 1.00 13.48 318 ILE A N 1
ATOM 2348 C CA . ILE A 1 320 ? 59.003 39.558 20.427 1.00 13.08 318 ILE A CA 1
ATOM 2349 C C . ILE A 1 320 ? 59.456 39.099 21.805 1.00 13.80 318 ILE A C 1
ATOM 2350 O O . ILE A 1 320 ? 59.314 37.931 22.149 1.00 14.63 318 ILE A O 1
ATOM 2355 N N . THR A 1 321 ? 59.988 40.024 22.609 1.00 13.25 319 THR A N 1
ATOM 2356 C CA . THR A 1 321 ? 60.633 39.660 23.868 1.00 13.42 319 THR A CA 1
ATOM 2357 C C . THR A 1 321 ? 59.931 40.240 25.112 1.00 13.30 319 THR A C 1
ATOM 2358 O O . THR A 1 321 ? 60.362 39.983 26.233 1.00 12.11 319 THR A O 1
ATOM 2362 N N . LEU A 1 322 ? 58.876 41.054 24.933 1.00 12.54 320 LEU A N 1
ATOM 2363 C CA . LEU A 1 322 ? 58.271 41.748 26.061 1.00 12.24 320 LEU A CA 1
ATOM 2364 C C . LEU A 1 322 ? 57.068 41.013 26.632 1.00 12.42 320 LEU A C 1
ATOM 2365 O O . LEU A 1 322 ? 56.345 41.584 27.425 1.00 12.47 320 LEU A O 1
ATOM 2370 N N . GLY A 1 323 ? 56.844 39.772 26.211 1.00 13.04 321 GLY A N 1
ATOM 2371 C CA . GLY A 1 323 ? 55.734 39.012 26.706 1.00 13.21 321 GLY A CA 1
ATOM 2372 C C . GLY A 1 323 ? 54.509 39.196 25.837 1.00 13.91 321 GLY A C 1
ATOM 2373 O O . GLY A 1 323 ? 54.594 39.783 24.789 1.00 13.46 321 GLY A O 1
ATOM 2374 N N . CYS A 1 324 ? 53.372 38.699 26.309 1.00 14.11 322 CYS A N 1
ATOM 2375 C CA . CYS A 1 324 ? 52.106 38.788 25.585 1.00 14.30 322 CYS A CA 1
ATOM 2376 C C . CYS A 1 324 ? 50.982 39.053 26.576 1.00 13.64 322 CYS A C 1
ATOM 2377 O O . CYS A 1 324 ? 51.136 38.853 27.771 1.00 15.60 322 CYS A O 1
ATOM 2380 N N . GLU A 1 325 ? 49.836 39.482 26.089 1.00 13.71 323 GLU A N 1
ATOM 2381 C CA . GLU A 1 325 ? 48.674 39.740 26.950 1.00 14.42 323 GLU A CA 1
ATOM 2382 C C . GLU A 1 325 ? 47.482 38.843 26.596 1.00 14.84 323 GLU A C 1
ATOM 2383 O O . GLU A 1 325 ? 46.332 39.299 26.559 1.00 14.84 323 GLU A O 1
ATOM 2389 N N . PHE A 1 326 ? 47.755 37.571 26.341 1.00 14.58 324 PHE A N 1
ATOM 2390 C CA . PHE A 1 326 ? 46.683 36.618 26.014 1.00 14.85 324 PHE A CA 1
ATOM 2391 C C . PHE A 1 326 ? 46.010 36.164 27.334 1.00 15.01 324 PHE A C 1
ATOM 2392 O O . PHE A 1 326 ? 46.044 34.972 27.694 1.00 16.50 324 PHE A O 1
ATOM 2400 N N . TYR A 1 327 ? 45.411 37.121 28.044 1.00 14.30 325 TYR A N 1
ATOM 2401 C CA . TYR A 1 327 ? 44.843 36.903 29.387 1.00 15.73 325 TYR A CA 1
ATOM 2402 C C . TYR A 1 327 ? 43.321 36.705 29.399 1.00 14.93 325 TYR A C 1
ATOM 2403 O O . TYR A 1 327 ? 42.766 36.281 30.428 1.00 16.66 325 TYR A O 1
ATOM 2412 N N . GLN A 1 328 ? 42.643 37.037 28.299 1.00 15.68 326 GLN A N 1
ATOM 2413 C CA . GLN A 1 328 ? 41.177 37.175 28.337 1.00 16.23 326 GLN A CA 1
ATOM 2414 C C . GLN A 1 328 ? 40.450 35.823 28.521 1.00 17.43 326 GLN A C 1
ATOM 2415 O O . GLN A 1 328 ? 39.492 35.736 29.327 1.00 15.80 326 GLN A O 1
ATOM 2421 N N . ALA A 1 329 ? 40.906 34.793 27.794 1.00 18.25 327 ALA A N 1
ATOM 2422 C CA . ALA A 1 329 ? 40.330 33.420 27.894 1.00 18.26 327 ALA A CA 1
ATOM 2423 C C . ALA A 1 329 ? 40.401 32.850 29.315 1.00 19.70 327 ALA A C 1
ATOM 2424 O O . ALA A 1 329 ? 39.505 32.096 29.747 1.00 20.54 327 ALA A O 1
ATOM 2426 N N . THR A 1 330 ? 41.430 33.236 30.060 1.00 19.69 328 THR A N 1
ATOM 2427 C CA . THR A 1 330 ? 41.644 32.778 31.416 1.00 20.81 328 THR A CA 1
ATOM 2428 C C . THR A 1 330 ? 40.946 33.654 32.444 1.00 21.39 328 THR A C 1
ATOM 2429 O O . THR A 1 330 ? 40.380 33.128 33.381 1.00 22.69 328 THR A O 1
ATOM 2433 N N . TYR A 1 331 ? 40.951 34.978 32.277 1.00 20.53 329 TYR A N 1
ATOM 2434 C CA . TYR A 1 331 ? 40.526 35.874 33.362 1.00 20.81 329 TYR A CA 1
ATOM 2435 C C . TYR A 1 331 ? 39.335 36.776 33.107 1.00 22.07 329 TYR A C 1
ATOM 2436 O O . TYR A 1 331 ? 38.885 37.451 34.044 1.00 23.05 329 TYR A O 1
ATOM 2445 N N . PHE A 1 332 ? 38.823 36.808 31.880 1.00 22.01 330 PHE A N 1
ATOM 2446 C CA . PHE A 1 332 ? 37.864 37.847 31.495 1.00 23.53 330 PHE A CA 1
ATOM 2447 C C . PHE A 1 332 ? 36.582 37.258 30.892 1.00 23.39 330 PHE A C 1
ATOM 2448 O O . PHE A 1 332 ? 35.480 37.630 31.300 1.00 23.90 330 PHE A O 1
ATOM 2456 N N . LEU A 1 333 ? 36.723 36.366 29.912 1.00 23.21 331 LEU A N 1
ATOM 2457 C CA . LEU A 1 333 ? 35.581 35.653 29.300 1.00 23.46 331 LEU A CA 1
ATOM 2458 C C . LEU A 1 333 ? 34.943 34.724 30.332 1.00 24.28 331 LEU A C 1
ATOM 2459 O O . LEU A 1 333 ? 35.668 34.014 31.027 1.00 23.49 331 LEU A O 1
ATOM 2464 N N . CYS A 1 334 ? 33.609 34.708 30.448 1.00 24.32 332 CYS A N 1
ATOM 2465 C CA . CYS A 1 334 ? 32.962 33.741 31.364 1.00 25.62 332 CYS A CA 1
ATOM 2466 C C . CYS A 1 334 ? 33.200 32.319 30.876 1.00 25.05 332 CYS A C 1
ATOM 2467 O O . CYS A 1 334 ? 33.447 31.413 31.675 1.00 24.44 332 CYS A O 1
ATOM 2470 N N . ASP A 1 335 ? 33.125 32.133 29.554 1.00 25.50 333 ASP A N 1
ATOM 2471 C CA . ASP A 1 335 ? 33.403 30.856 28.911 1.00 25.28 333 ASP A CA 1
ATOM 2472 C C . ASP A 1 335 ? 34.123 31.112 27.604 1.00 24.92 333 ASP A C 1
ATOM 2473 O O . ASP A 1 335 ? 33.821 32.073 26.880 1.00 23.99 333 ASP A O 1
ATOM 2478 N N . ASP A 1 336 ? 35.005 30.201 27.264 1.00 24.07 334 ASP A N 1
ATOM 2479 C CA . ASP A 1 336 ? 35.798 30.344 26.051 1.00 24.63 334 ASP A CA 1
ATOM 2480 C C . ASP A 1 336 ? 35.182 29.443 24.995 1.00 24.04 334 ASP A C 1
ATOM 2481 O O . ASP A 1 336 ? 34.219 28.720 25.285 1.00 25.10 334 ASP A O 1
ATOM 2486 N N . ILE A 1 337 ? 35.731 29.454 23.779 1.00 23.51 335 ILE A N 1
ATOM 2487 C CA . ILE A 1 337 ? 35.256 28.610 22.696 1.00 22.41 335 ILE A CA 1
ATOM 2488 C C . ILE A 1 337 ? 36.170 27.420 22.345 1.00 21.86 335 ILE A C 1
ATOM 2489 O O . ILE A 1 337 ? 35.957 26.757 21.341 1.00 21.61 335 ILE A O 1
ATOM 2494 N N . LEU A 1 338 ? 37.150 27.127 23.195 1.00 20.74 336 LEU A N 1
ATOM 2495 C CA . LEU A 1 338 ? 38.024 26.000 22.949 1.00 20.33 336 LEU A CA 1
ATOM 2496 C C . LEU A 1 338 ? 37.474 24.755 23.688 1.00 21.04 336 LEU A C 1
ATOM 2497 O O . LEU A 1 338 ? 36.750 24.890 24.667 1.00 20.65 336 LEU A O 1
ATOM 2502 N N . ALA A 1 339 ? 37.816 23.566 23.203 1.00 22.19 337 ALA A N 1
ATOM 2503 C CA . ALA A 1 339 ? 37.371 22.291 23.822 1.00 23.42 337 ALA A CA 1
ATOM 2504 C C . ALA A 1 339 ? 38.057 21.989 25.161 1.00 24.49 337 ALA A C 1
ATOM 2505 O O . ALA A 1 339 ? 37.562 21.166 25.952 1.00 25.41 337 ALA A O 1
ATOM 2507 N N . ALA A 1 340 ? 39.208 22.621 25.405 1.00 24.96 338 ALA A N 1
ATOM 2508 C CA . ALA A 1 340 ? 39.953 22.511 26.676 1.00 24.09 338 ALA A CA 1
ATOM 2509 C C . ALA A 1 340 ? 40.494 23.911 27.070 1.00 23.90 338 ALA A C 1
ATOM 2510 O O . ALA A 1 340 ? 40.486 24.802 26.243 1.00 23.28 338 ALA A O 1
ATOM 2512 N N . PRO A 1 341 ? 40.903 24.122 28.340 1.00 23.82 339 PRO A N 1
ATOM 2513 C CA . PRO A 1 341 ? 41.377 25.440 28.775 1.00 23.10 339 PRO A CA 1
ATOM 2514 C C . PRO A 1 341 ? 42.589 25.978 27.982 1.00 22.74 339 PRO A C 1
ATOM 2515 O O . PRO A 1 341 ? 43.556 25.245 27.730 1.00 22.13 339 PRO A O 1
ATOM 2519 N N . PHE A 1 342 ? 42.503 27.234 27.539 1.00 20.89 340 PHE A N 1
ATOM 2520 C CA . PHE A 1 342 ? 43.643 27.877 26.891 1.00 20.40 340 PHE A CA 1
ATOM 2521 C C . PHE A 1 342 ? 44.832 27.670 27.826 1.00 20.05 340 PHE A C 1
ATOM 2522 O O . PHE A 1 342 ? 44.717 27.940 29.011 1.00 21.43 340 PHE A O 1
ATOM 2530 N N . PRO A 1 343 ? 45.962 27.151 27.315 1.00 20.63 341 PRO A N 1
ATOM 2531 C CA . PRO A 1 343 ? 47.000 26.641 28.243 1.00 21.55 341 PRO A CA 1
ATOM 2532 C C . PRO A 1 343 ? 47.917 27.694 28.874 1.00 21.21 341 PRO A C 1
ATOM 2533 O O . PRO A 1 343 ? 48.741 28.317 28.174 1.00 19.21 341 PRO A O 1
ATOM 2537 N N . VAL A 1 344 ? 47.747 27.855 30.184 1.00 21.45 342 VAL A N 1
ATOM 2538 C CA A VAL A 1 344 ? 48.530 28.783 30.995 0.50 22.19 342 VAL A CA 1
ATOM 2539 C CA B VAL A 1 344 ? 48.538 28.781 30.990 0.50 21.78 342 VAL A CA 1
ATOM 2540 C C . VAL A 1 344 ? 48.931 28.111 32.320 1.00 22.74 342 VAL A C 1
ATOM 2541 O O . VAL A 1 344 ? 48.088 27.514 33.013 1.00 24.12 342 VAL A O 1
ATOM 2548 N N . ALA A 1 345 ? 50.206 28.188 32.674 1.00 22.74 343 ALA A N 1
ATOM 2549 C CA . ALA A 1 345 ? 50.683 27.696 33.979 1.00 22.37 343 ALA A CA 1
ATOM 2550 C C . ALA A 1 345 ? 51.881 28.542 34.356 1.00 21.82 343 ALA A C 1
ATOM 2551 O O . ALA A 1 345 ? 52.648 28.969 33.486 1.00 20.54 343 ALA A O 1
ATOM 2553 N N . ASP A 1 346 ? 52.045 28.756 35.649 1.00 21.70 344 ASP A N 1
ATOM 2554 C CA . ASP A 1 346 ? 53.229 29.395 36.189 1.00 21.87 344 ASP A CA 1
ATOM 2555 C C . ASP A 1 346 ? 53.463 30.775 35.553 1.00 20.10 344 ASP A C 1
ATOM 2556 O O . ASP A 1 346 ? 54.611 31.190 35.345 1.00 19.88 344 ASP A O 1
ATOM 2561 N N . GLY A 1 347 ? 52.376 31.478 35.248 1.00 17.21 345 GLY A N 1
ATOM 2562 C CA . GLY A 1 347 ? 52.505 32.848 34.740 1.00 17.82 345 GLY A CA 1
ATOM 2563 C C . GLY A 1 347 ? 52.907 32.944 33.281 1.00 17.12 345 GLY A C 1
ATOM 2564 O O . GLY A 1 347 ? 53.245 34.036 32.822 1.00 17.52 345 GLY A O 1
ATOM 2565 N N . HIS A 1 348 ? 52.855 31.820 32.563 1.00 16.24 346 HIS A N 1
ATOM 2566 C CA . HIS A 1 348 ? 53.214 31.770 31.140 1.00 17.15 346 HIS A CA 1
ATOM 2567 C C . HIS A 1 348 ? 52.160 31.058 30.325 1.00 17.16 346 HIS A C 1
ATOM 2568 O O . HIS A 1 348 ? 51.502 30.105 30.801 1.00 18.50 346 HIS A O 1
ATOM 2575 N N . VAL A 1 349 ? 52.072 31.445 29.068 1.00 16.01 347 VAL A N 1
ATOM 2576 C CA . VAL A 1 349 ? 51.299 30.725 28.091 1.00 15.88 347 VAL A CA 1
ATOM 2577 C C . VAL A 1 349 ? 52.157 29.580 27.667 1.00 16.22 347 VAL A C 1
ATOM 2578 O O . VAL A 1 349 ? 53.336 29.781 27.365 1.00 16.96 347 VAL A O 1
ATOM 2582 N N . LEU A 1 350 ? 51.589 28.370 27.631 1.00 17.35 348 LEU A N 1
ATOM 2583 C CA . LEU A 1 350 ? 52.326 27.195 27.183 1.00 17.84 348 LEU A CA 1
ATOM 2584 C C . LEU A 1 350 ? 51.991 26.884 25.724 1.00 18.33 348 LEU A C 1
ATOM 2585 O O . LEU A 1 350 ? 50.839 26.560 25.378 1.00 18.89 348 LEU A O 1
ATOM 2590 N N . VAL A 1 351 ? 52.984 26.984 24.847 1.00 18.55 349 VAL A N 1
ATOM 2591 C CA . VAL A 1 351 ? 52.745 26.890 23.413 1.00 18.07 349 VAL A CA 1
ATOM 2592 C C . VAL A 1 351 ? 52.625 25.391 23.108 1.00 17.99 349 VAL A C 1
ATOM 2593 O O . VAL A 1 351 ? 53.540 24.639 23.438 1.00 16.69 349 VAL A O 1
ATOM 2597 N N . PRO A 1 352 ? 51.496 24.962 22.538 1.00 17.76 350 PRO A N 1
ATOM 2598 C CA . PRO A 1 352 ? 51.315 23.531 22.317 1.00 18.63 350 PRO A CA 1
ATOM 2599 C C . PRO A 1 352 ? 52.290 23.006 21.268 1.00 20.35 350 PRO A C 1
ATOM 2600 O O . PRO A 1 352 ? 52.824 23.800 20.454 1.00 18.93 350 PRO A O 1
ATOM 2604 N N . ASP A 1 353 ? 52.508 21.696 21.242 1.00 20.76 351 ASP A N 1
ATOM 2605 C CA . ASP A 1 353 ? 53.320 21.101 20.163 1.00 22.85 351 ASP A CA 1
ATOM 2606 C C . ASP A 1 353 ? 52.578 20.010 19.381 1.00 23.35 351 ASP A C 1
ATOM 2607 O O . ASP A 1 353 ? 53.189 19.256 18.634 1.00 23.95 351 ASP A O 1
ATOM 2612 N N . THR A 1 354 ? 51.262 19.953 19.541 1.00 23.47 352 THR A N 1
ATOM 2613 C CA . THR A 1 354 ? 50.421 19.026 18.779 1.00 23.84 352 THR A CA 1
ATOM 2614 C C . THR A 1 354 ? 49.970 19.698 17.498 1.00 23.26 352 THR A C 1
ATOM 2615 O O . THR A 1 354 ? 50.253 20.882 17.315 1.00 22.68 352 THR A O 1
ATOM 2619 N N . PRO A 1 355 ? 49.266 18.957 16.598 1.00 22.27 353 PRO A N 1
ATOM 2620 C CA . PRO A 1 355 ? 48.995 19.563 15.318 1.00 21.36 353 PRO A CA 1
ATOM 2621 C C . PRO A 1 355 ? 48.098 20.799 15.372 1.00 20.00 353 PRO A C 1
ATOM 2622 O O . PRO A 1 355 ? 47.250 20.936 16.276 1.00 19.79 353 PRO A O 1
ATOM 2626 N N . GLY A 1 356 ? 48.299 21.665 14.383 1.00 18.85 354 GLY A N 1
ATOM 2627 C CA . GLY A 1 356 ? 47.498 22.892 14.208 1.00 18.51 354 GLY A CA 1
ATOM 2628 C C . GLY A 1 356 ? 47.713 23.856 15.358 1.00 17.54 354 GLY A C 1
ATOM 2629 O O . GLY A 1 356 ? 48.821 24.004 15.870 1.00 16.25 354 GLY A O 1
ATOM 2630 N N . LEU A 1 357 ? 46.653 24.532 15.765 1.00 17.52 355 LEU A N 1
ATOM 2631 C CA . LEU A 1 357 ? 46.758 25.476 16.859 1.00 17.19 355 LEU A CA 1
ATOM 2632 C C . LEU A 1 357 ? 46.881 24.772 18.202 1.00 18.28 355 LEU A C 1
ATOM 2633 O O . LEU A 1 357 ? 47.236 25.396 19.194 1.00 16.53 355 LEU A O 1
ATOM 2638 N N . GLY A 1 358 ? 46.592 23.461 18.242 1.00 18.07 356 GLY A N 1
ATOM 2639 C CA . GLY A 1 358 ? 46.957 22.684 19.396 1.00 18.74 356 GLY A CA 1
ATOM 2640 C C . GLY A 1 358 ? 45.865 22.407 20.415 1.00 18.89 356 GLY A C 1
ATOM 2641 O O . GLY A 1 358 ? 46.034 21.532 21.251 1.00 19.35 356 GLY A O 1
ATOM 2642 N N . VAL A 1 359 ? 44.769 23.147 20.369 1.00 19.07 357 VAL A N 1
ATOM 2643 C CA . VAL A 1 359 ? 43.606 22.858 21.185 1.00 19.84 357 VAL A CA 1
ATOM 2644 C C . VAL A 1 359 ? 42.405 22.900 20.266 1.00 20.47 357 VAL A C 1
ATOM 2645 O O . VAL A 1 359 ? 42.295 23.803 19.451 1.00 20.42 357 VAL A O 1
ATOM 2649 N N . ASP A 1 360 ? 41.500 21.914 20.379 1.00 20.93 358 ASP A N 1
ATOM 2650 C CA . ASP A 1 360 ? 40.348 21.858 19.473 1.00 21.61 358 ASP A CA 1
ATOM 2651 C C . ASP A 1 360 ? 39.369 23.005 19.726 1.00 19.84 358 ASP A C 1
ATOM 2652 O O . ASP A 1 360 ? 39.109 23.393 20.902 1.00 20.50 358 ASP A O 1
ATOM 2657 N N . VAL A 1 361 ? 38.794 23.515 18.648 1.00 19.19 359 VAL A N 1
ATOM 2658 C CA . VAL A 1 361 ? 37.639 24.421 18.761 1.00 20.18 359 VAL A CA 1
ATOM 2659 C C . VAL A 1 361 ? 36.368 23.603 19.090 1.00 21.18 359 VAL A C 1
ATOM 2660 O O . VAL A 1 361 ? 36.075 22.609 18.431 1.00 21.39 359 VAL A O 1
ATOM 2664 N N . ASP A 1 362 ? 35.640 24.027 20.118 1.00 22.15 360 ASP A N 1
ATOM 2665 C CA . ASP A 1 362 ? 34.362 23.410 20.464 1.00 23.21 360 ASP A CA 1
ATOM 2666 C C . ASP A 1 362 ? 33.194 23.959 19.620 1.00 23.07 360 ASP A C 1
ATOM 2667 O O . ASP A 1 362 ? 32.635 24.993 19.982 1.00 23.01 360 ASP A O 1
ATOM 2672 N N . GLU A 1 363 ? 32.797 23.283 18.538 1.00 23.69 361 GLU A N 1
ATOM 2673 C CA . GLU A 1 363 ? 31.675 23.806 17.707 1.00 24.66 361 GLU A CA 1
ATOM 2674 C C . GLU A 1 363 ? 30.319 23.951 18.433 1.00 24.20 361 GLU A C 1
ATOM 2675 O O . GLU A 1 363 ? 29.464 24.725 18.020 1.00 23.83 361 GLU A O 1
ATOM 2681 N N . ASP A 1 364 ? 30.120 23.168 19.476 1.00 24.99 362 ASP A N 1
ATOM 2682 C CA . ASP A 1 364 ? 28.956 23.321 20.356 1.00 25.29 362 ASP A CA 1
ATOM 2683 C C . ASP A 1 364 ? 28.995 24.674 21.072 1.00 25.05 362 ASP A C 1
ATOM 2684 O O . ASP A 1 364 ? 27.950 25.284 21.313 1.00 24.16 362 ASP A O 1
ATOM 2689 N N . ALA A 1 365 ? 30.197 25.152 21.412 1.00 24.44 363 ALA A N 1
ATOM 2690 C CA . ALA A 1 365 ? 30.332 26.472 22.030 1.00 24.92 363 ALA A CA 1
ATOM 2691 C C . ALA A 1 365 ? 30.067 27.566 20.986 1.00 24.32 363 ALA A C 1
ATOM 2692 O O . ALA A 1 365 ? 29.438 28.572 21.287 1.00 25.16 363 ALA A O 1
ATOM 2694 N N . LEU A 1 366 ? 30.492 27.329 19.744 1.00 24.67 364 LEU A N 1
ATOM 2695 C CA . LEU A 1 366 ? 30.225 28.232 18.623 1.00 23.40 364 LEU A CA 1
ATOM 2696 C C . LEU A 1 366 ? 28.702 28.371 18.495 1.00 24.10 364 LEU A C 1
ATOM 2697 O O . LEU A 1 366 ? 28.173 29.483 18.344 1.00 23.36 364 LEU A O 1
ATOM 2702 N N . ALA A 1 367 ? 27.996 27.242 18.600 1.00 24.18 365 ALA A N 1
ATOM 2703 C CA . ALA A 1 367 ? 26.531 27.258 18.436 1.00 23.90 365 ALA A CA 1
ATOM 2704 C C . ALA A 1 367 ? 25.862 27.972 19.599 1.00 23.68 365 ALA A C 1
ATOM 2705 O O . ALA A 1 367 ? 24.945 28.770 19.403 1.00 22.26 365 ALA A O 1
ATOM 2707 N N . ARG A 1 368 ? 26.355 27.730 20.811 1.00 23.92 366 ARG A N 1
ATOM 2708 C CA . ARG A 1 368 ? 25.767 28.309 21.998 1.00 23.76 366 ARG A CA 1
ATOM 2709 C C . ARG A 1 368 ? 25.881 29.835 21.965 1.00 24.43 366 ARG A C 1
ATOM 2710 O O . ARG A 1 368 ? 24.948 30.559 22.378 1.00 24.25 366 ARG A O 1
ATOM 2718 N N . PHE A 1 369 ? 27.033 30.336 21.509 1.00 23.74 367 PHE A N 1
ATOM 2719 C CA . PHE A 1 369 ? 27.312 31.781 21.573 1.00 23.68 367 PHE A CA 1
ATOM 2720 C C . PHE A 1 369 ? 26.984 32.573 20.311 1.00 23.28 367 PHE A C 1
ATOM 2721 O O . PHE A 1 369 ? 27.097 33.787 20.326 1.00 23.09 367 PHE A O 1
ATOM 2729 N N . ALA A 1 370 ? 26.568 31.902 19.243 1.00 24.09 368 ALA A N 1
ATOM 2730 C CA . ALA A 1 370 ? 26.176 32.560 17.991 1.00 25.43 368 ALA A CA 1
ATOM 2731 C C . ALA A 1 370 ? 25.001 33.551 18.195 1.00 26.88 368 ALA A C 1
ATOM 2732 O O . ALA A 1 370 ? 24.106 33.279 18.973 1.00 25.85 368 ALA A O 1
ATOM 2734 N N . VAL A 1 371 ? 25.024 34.695 17.507 1.00 28.11 369 VAL A N 1
ATOM 2735 C CA . VAL A 1 371 ? 23.969 35.713 17.677 1.00 29.33 369 VAL A CA 1
ATOM 2736 C C . VAL A 1 371 ? 22.768 35.302 16.838 1.00 29.49 369 VAL A C 1
ATOM 2737 O O . VAL A 1 371 ? 22.976 34.874 15.700 1.00 31.10 369 VAL A O 1
ATOM 2741 N N . GLN B 1 8 ? 29.701 43.187 -44.283 1.00 22.11 6 GLN B N 1
ATOM 2742 C CA . GLN B 1 8 ? 31.045 42.765 -43.791 1.00 22.40 6 GLN B CA 1
ATOM 2743 C C . GLN B 1 8 ? 31.332 41.320 -44.107 1.00 22.20 6 GLN B C 1
ATOM 2744 O O . GLN B 1 8 ? 30.403 40.506 -44.314 1.00 21.81 6 GLN B O 1
ATOM 2750 N N . ILE B 1 9 ? 32.619 41.010 -44.224 1.00 21.82 7 ILE B N 1
ATOM 2751 C CA . ILE B 1 9 ? 33.070 39.661 -44.542 1.00 21.98 7 ILE B CA 1
ATOM 2752 C C . ILE B 1 9 ? 34.006 39.173 -43.455 1.00 20.70 7 ILE B C 1
ATOM 2753 O O . ILE B 1 9 ? 34.480 39.956 -42.600 1.00 20.38 7 ILE B O 1
ATOM 2758 N N . ILE B 1 10 ? 34.234 37.859 -43.460 1.00 20.24 8 ILE B N 1
ATOM 2759 C CA . ILE B 1 10 ? 35.051 37.241 -42.431 1.00 19.00 8 ILE B CA 1
ATOM 2760 C C . ILE B 1 10 ? 36.500 37.335 -42.847 1.00 18.48 8 ILE B C 1
ATOM 2761 O O . ILE B 1 10 ? 36.920 36.692 -43.803 1.00 18.07 8 ILE B O 1
ATOM 2766 N N . ALA B 1 11 ? 37.264 38.129 -42.095 1.00 19.36 9 ALA B N 1
ATOM 2767 C CA . ALA B 1 11 ? 38.689 38.402 -42.374 1.00 18.80 9 ALA B CA 1
ATOM 2768 C C . ALA B 1 11 ? 39.636 37.479 -41.615 1.00 18.92 9 ALA B C 1
ATOM 2769 O O . ALA B 1 11 ? 40.782 37.278 -42.037 1.00 19.22 9 ALA B O 1
ATOM 2771 N N . GLY B 1 12 ? 39.208 36.976 -40.456 1.00 17.54 10 GLY B N 1
ATOM 2772 C CA . GLY B 1 12 ? 40.080 36.173 -39.580 1.00 17.30 10 GLY B CA 1
ATOM 2773 C C . GLY B 1 12 ? 39.306 34.986 -39.000 1.00 18.14 10 GLY B C 1
ATOM 2774 O O . GLY B 1 12 ? 38.114 35.111 -38.704 1.00 17.31 10 GLY B O 1
ATOM 2775 N N . PHE B 1 13 ? 40.008 33.858 -38.871 1.00 18.11 11 PHE B N 1
ATOM 2776 C CA . PHE B 1 13 ? 39.487 32.614 -38.288 1.00 18.04 11 PHE B CA 1
ATOM 2777 C C . PHE B 1 13 ? 40.634 32.032 -37.481 1.00 18.52 11 PHE B C 1
ATOM 2778 O O . PHE B 1 13 ? 41.655 31.584 -38.043 1.00 20.10 11 PHE B O 1
ATOM 2786 N N . THR B 1 14 ? 40.503 32.078 -36.164 1.00 18.95 12 THR B N 1
ATOM 2787 C CA . THR B 1 14 ? 41.577 31.689 -35.263 1.00 18.19 12 THR B CA 1
ATOM 2788 C C . THR B 1 14 ? 41.073 30.631 -34.247 1.00 18.40 12 THR B C 1
ATOM 2789 O O . THR B 1 14 ? 40.011 30.798 -33.646 1.00 17.66 12 THR B O 1
ATOM 2793 N N . LEU B 1 15 ? 41.868 29.592 -34.028 1.00 17.69 13 LEU B N 1
ATOM 2794 C CA . LEU B 1 15 ? 41.552 28.555 -33.037 1.00 17.65 13 LEU B CA 1
ATOM 2795 C C . LEU B 1 15 ? 42.534 28.522 -31.891 1.00 17.54 13 LEU B C 1
ATOM 2796 O O . LEU B 1 15 ? 43.727 28.799 -32.067 1.00 16.70 13 LEU B O 1
ATOM 2801 N N . TRP B 1 16 ? 42.030 28.131 -30.720 1.00 16.33 14 TRP B N 1
ATOM 2802 C CA . TRP B 1 16 ? 42.857 27.721 -29.615 1.00 16.54 14 TRP B CA 1
ATOM 2803 C C . TRP B 1 16 ? 42.347 26.373 -29.081 1.00 17.61 14 TRP B C 1
ATOM 2804 O O . TRP B 1 16 ? 41.123 26.197 -28.926 1.00 17.61 14 TRP B O 1
ATOM 2815 N N . HIS B 1 17 ? 43.255 25.469 -28.739 1.00 16.30 15 HIS B N 1
ATOM 2816 C CA . HIS B 1 17 ? 42.894 24.206 -28.065 1.00 16.81 15 HIS B CA 1
ATOM 2817 C C . HIS B 1 17 ? 43.346 24.388 -26.620 1.00 16.54 15 HIS B C 1
ATOM 2818 O O . HIS B 1 17 ? 44.526 24.534 -26.335 1.00 15.50 15 HIS B O 1
ATOM 2825 N N . LEU B 1 18 ? 42.393 24.456 -25.710 1.00 16.83 16 LEU B N 1
ATOM 2826 C CA . LEU B 1 18 ? 42.679 24.697 -24.294 1.00 17.22 16 LEU B CA 1
ATOM 2827 C C . LEU B 1 18 ? 42.605 23.447 -23.433 1.00 17.95 16 LEU B C 1
ATOM 2828 O O . LEU B 1 18 ? 41.893 22.494 -23.762 1.00 17.86 16 LEU B O 1
ATOM 2833 N N . SER B 1 19 ? 43.356 23.474 -22.336 1.00 17.15 17 SER B N 1
ATOM 2834 C CA . SER B 1 19 ? 43.239 22.528 -21.240 1.00 18.04 17 SER B CA 1
ATOM 2835 C C . SER B 1 19 ? 43.047 23.401 -20.000 1.00 18.41 17 SER B C 1
ATOM 2836 O O . SER B 1 19 ? 43.937 24.206 -19.635 1.00 16.65 17 SER B O 1
ATOM 2839 N N . LEU B 1 20 ? 41.882 23.240 -19.377 1.00 17.52 18 LEU B N 1
ATOM 2840 C CA . LEU B 1 20 ? 41.467 24.016 -18.220 1.00 17.71 18 LEU B CA 1
ATOM 2841 C C . LEU B 1 20 ? 41.409 23.143 -17.004 1.00 18.44 18 LEU B C 1
ATOM 2842 O O . LEU B 1 20 ? 40.611 22.200 -16.951 1.00 18.88 18 LEU B O 1
ATOM 2847 N N . PRO B 1 21 ? 42.299 23.404 -16.035 1.00 17.81 19 PRO B N 1
ATOM 2848 C CA . PRO B 1 21 ? 42.292 22.697 -14.779 1.00 18.25 19 PRO B CA 1
ATOM 2849 C C . PRO B 1 21 ? 40.953 22.824 -14.056 1.00 17.53 19 PRO B C 1
ATOM 2850 O O . PRO B 1 21 ? 40.289 23.846 -14.159 1.00 16.94 19 PRO B O 1
ATOM 2854 N N . VAL B 1 22 ? 40.566 21.756 -13.377 1.00 17.36 20 VAL B N 1
ATOM 2855 C CA . VAL B 1 22 ? 39.328 21.707 -12.626 1.00 18.92 20 VAL B CA 1
ATOM 2856 C C . VAL B 1 22 ? 39.576 21.349 -11.162 1.00 20.48 20 VAL B C 1
ATOM 2857 O O . VAL B 1 22 ? 40.653 20.854 -10.812 1.00 19.58 20 VAL B O 1
ATOM 2861 N N . THR B 1 23 ? 38.575 21.602 -10.316 1.00 21.69 21 THR B N 1
ATOM 2862 C CA . THR B 1 23 ? 38.731 21.511 -8.884 1.00 24.44 21 THR B CA 1
ATOM 2863 C C . THR B 1 23 ? 38.423 20.128 -8.340 1.00 26.97 21 THR B C 1
ATOM 2864 O O . THR B 1 23 ? 38.565 19.902 -7.149 1.00 27.89 21 THR B O 1
ATOM 2868 N N . ALA B 1 24 ? 37.953 19.205 -9.167 1.00 29.38 22 ALA B N 1
ATOM 2869 C CA . ALA B 1 24 ? 37.324 18.017 -8.594 1.00 32.18 22 ALA B CA 1
ATOM 2870 C C . ALA B 1 24 ? 37.293 16.863 -9.555 1.00 33.96 22 ALA B C 1
ATOM 2871 O O . ALA B 1 24 ? 37.573 17.025 -10.725 1.00 34.41 22 ALA B O 1
ATOM 2873 N N . ARG B 1 25 ? 36.963 15.690 -9.022 1.00 37.00 23 ARG B N 1
ATOM 2874 C CA . ARG B 1 25 ? 36.722 14.486 -9.833 1.00 39.00 23 ARG B CA 1
ATOM 2875 C C . ARG B 1 25 ? 35.200 14.211 -9.949 1.00 39.72 23 ARG B C 1
ATOM 2876 O O . ARG B 1 25 ? 34.466 14.211 -8.959 1.00 39.80 23 ARG B O 1
ATOM 2884 N N . ARG B 1 26 ? 34.744 14.012 -11.183 1.00 40.79 24 ARG B N 1
ATOM 2885 C CA . ARG B 1 26 ? 33.330 13.826 -11.454 1.00 41.27 24 ARG B CA 1
ATOM 2886 C C . ARG B 1 26 ? 33.153 12.514 -12.222 1.00 41.70 24 ARG B C 1
ATOM 2887 O O . ARG B 1 26 ? 33.756 12.325 -13.298 1.00 41.50 24 ARG B O 1
ATOM 2895 N N . ASP B 1 27 ? 32.327 11.622 -11.665 1.00 41.98 25 ASP B N 1
ATOM 2896 C CA . ASP B 1 27 ? 32.087 10.312 -12.246 1.00 42.70 25 ASP B CA 1
ATOM 2897 C C . ASP B 1 27 ? 30.677 10.186 -12.842 1.00 43.37 25 ASP B C 1
ATOM 2898 O O . ASP B 1 27 ? 29.710 10.834 -12.401 1.00 43.22 25 ASP B O 1
ATOM 2903 N N . HIS B 1 28 ? 30.581 9.352 -13.872 1.00 44.10 26 HIS B N 1
ATOM 2904 C CA . HIS B 1 28 ? 29.385 9.289 -14.717 1.00 44.68 26 HIS B CA 1
ATOM 2905 C C . HIS B 1 28 ? 29.235 7.876 -15.281 1.00 44.81 26 HIS B C 1
ATOM 2906 O O . HIS B 1 28 ? 30.194 7.100 -15.282 1.00 43.96 26 HIS B O 1
ATOM 2913 N N . GLY B 1 29 ? 28.032 7.565 -15.761 1.00 45.22 27 GLY B N 1
ATOM 2914 C CA . GLY B 1 29 ? 27.764 6.290 -16.441 1.00 45.63 27 GLY B CA 1
ATOM 2915 C C . GLY B 1 29 ? 28.472 6.034 -17.778 1.00 45.80 27 GLY B C 1
ATOM 2916 O O . GLY B 1 29 ? 28.322 4.940 -18.350 1.00 46.93 27 GLY B O 1
ATOM 2917 N N . ILE B 1 30 ? 29.233 7.007 -18.295 1.00 45.69 28 ILE B N 1
ATOM 2918 C CA . ILE B 1 30 ? 30.096 6.774 -19.486 1.00 45.01 28 ILE B CA 1
ATOM 2919 C C . ILE B 1 30 ? 31.585 7.133 -19.309 1.00 44.85 28 ILE B C 1
ATOM 2920 O O . ILE B 1 30 ? 32.414 6.773 -20.143 1.00 44.73 28 ILE B O 1
ATOM 2925 N N . GLY B 1 31 ? 31.941 7.814 -18.223 1.00 44.81 29 GLY B N 1
ATOM 2926 C CA . GLY B 1 31 ? 33.335 8.176 -18.000 1.00 44.46 29 GLY B CA 1
ATOM 2927 C C . GLY B 1 31 ? 33.554 9.152 -16.864 1.00 44.28 29 GLY B C 1
ATOM 2928 O O . GLY B 1 31 ? 32.614 9.822 -16.389 1.00 43.33 29 GLY B O 1
ATOM 2929 N N . SER B 1 32 ? 34.820 9.221 -16.450 1.00 44.23 30 SER B N 1
ATOM 2930 C CA . SER B 1 32 ? 35.271 10.070 -15.345 1.00 44.21 30 SER B CA 1
ATOM 2931 C C . SER B 1 32 ? 35.979 11.308 -15.911 1.00 43.56 30 SER B C 1
ATOM 2932 O O . SER B 1 32 ? 36.607 11.245 -16.979 1.00 43.69 30 SER B O 1
ATOM 2935 N N . VAL B 1 33 ? 35.848 12.424 -15.194 1.00 42.39 31 VAL B N 1
ATOM 2936 C CA . VAL B 1 33 ? 36.427 13.709 -15.597 1.00 41.42 31 VAL B CA 1
ATOM 2937 C C . VAL B 1 33 ? 37.162 14.323 -14.392 1.00 40.57 31 VAL B C 1
ATOM 2938 O O . VAL B 1 33 ? 36.541 14.683 -13.387 1.00 40.84 31 VAL B O 1
ATOM 2942 N N . ALA B 1 34 ? 38.484 14.404 -14.510 1.00 38.69 32 ALA B N 1
ATOM 2943 C CA . ALA B 1 34 ? 39.354 14.837 -13.413 1.00 37.39 32 ALA B CA 1
ATOM 2944 C C . ALA B 1 34 ? 40.593 15.512 -14.024 1.00 35.49 32 ALA B C 1
ATOM 2945 O O . ALA B 1 34 ? 40.898 15.303 -15.221 1.00 35.94 32 ALA B O 1
ATOM 2947 N N . GLY B 1 35 ? 41.289 16.305 -13.209 1.00 32.13 33 GLY B N 1
ATOM 2948 C CA . GLY B 1 35 ? 42.508 16.986 -13.615 1.00 29.17 33 GLY B CA 1
ATOM 2949 C C . GLY B 1 35 ? 42.230 18.232 -14.450 1.00 26.11 33 GLY B C 1
ATOM 2950 O O . GLY B 1 35 ? 42.440 19.343 -13.988 1.00 23.29 33 GLY B O 1
ATOM 2951 N N . ALA B 1 36 ? 41.758 18.038 -15.676 1.00 23.53 34 ALA B N 1
ATOM 2952 C CA . ALA B 1 36 ? 41.504 19.151 -16.583 1.00 21.82 34 ALA B CA 1
ATOM 2953 C C . ALA B 1 36 ? 40.448 18.791 -17.627 1.00 20.97 34 ALA B C 1
ATOM 2954 O O . ALA B 1 36 ? 40.228 17.617 -17.889 1.00 21.27 34 ALA B O 1
ATOM 2956 N N . VAL B 1 37 ? 39.808 19.807 -18.206 1.00 18.18 35 VAL B N 1
ATOM 2957 C CA . VAL B 1 37 ? 38.936 19.627 -19.331 1.00 17.99 35 VAL B CA 1
ATOM 2958 C C . VAL B 1 37 ? 39.441 20.417 -20.531 1.00 17.00 35 VAL B C 1
ATOM 2959 O O . VAL B 1 37 ? 39.937 21.551 -20.388 1.00 17.14 35 VAL B O 1
ATOM 2963 N N . GLU B 1 38 ? 39.289 19.814 -21.711 1.00 16.22 36 GLU B N 1
ATOM 2964 C CA . GLU B 1 38 ? 39.756 20.413 -22.947 1.00 16.31 36 GLU B CA 1
ATOM 2965 C C . GLU B 1 38 ? 38.604 20.974 -23.772 1.00 16.28 36 GLU B C 1
ATOM 2966 O O . GLU B 1 38 ? 37.583 20.300 -23.956 1.00 15.99 36 GLU B O 1
ATOM 2972 N N . VAL B 1 39 ? 38.791 22.189 -24.294 1.00 15.69 37 VAL B N 1
ATOM 2973 C CA . VAL B 1 39 ? 37.809 22.821 -25.176 1.00 14.80 37 VAL B CA 1
ATOM 2974 C C . VAL B 1 39 ? 38.561 23.448 -26.352 1.00 14.96 37 VAL B C 1
ATOM 2975 O O . VAL B 1 39 ? 39.783 23.592 -26.310 1.00 14.45 37 VAL B O 1
ATOM 2979 N N . VAL B 1 40 ? 37.816 23.807 -27.391 1.00 14.91 38 VAL B N 1
ATOM 2980 C CA . VAL B 1 40 ? 38.338 24.584 -28.535 1.00 14.63 38 VAL B CA 1
ATOM 2981 C C . VAL B 1 40 ? 37.604 25.890 -28.579 1.00 14.49 38 VAL B C 1
ATOM 2982 O O . VAL B 1 40 ? 36.392 25.938 -28.393 1.00 15.21 38 VAL B O 1
ATOM 2986 N N . VAL B 1 41 ? 38.341 26.988 -28.721 1.00 14.12 39 VAL B N 1
ATOM 2987 C CA . VAL B 1 41 ? 37.731 28.302 -28.849 1.00 13.85 39 VAL B CA 1
ATOM 2988 C C . VAL B 1 41 ? 38.026 28.804 -30.257 1.00 14.35 39 VAL B C 1
ATOM 2989 O O . VAL B 1 41 ? 39.146 28.586 -30.774 1.00 14.38 39 VAL B O 1
ATOM 2993 N N . LEU B 1 42 ? 37.010 29.390 -30.877 1.00 15.04 40 LEU B N 1
ATOM 2994 C CA . LEU B 1 42 ? 37.055 29.954 -32.231 1.00 15.48 40 LEU B CA 1
ATOM 2995 C C . LEU B 1 42 ? 36.866 31.448 -32.091 1.00 15.89 40 LEU B C 1
ATOM 2996 O O . LEU B 1 42 ? 35.956 31.892 -31.408 1.00 15.60 40 LEU B O 1
ATOM 3001 N N . ARG B 1 43 ? 37.730 32.229 -32.740 1.00 16.07 41 ARG B N 1
ATOM 3002 C CA . ARG B 1 43 ? 37.469 33.662 -32.921 1.00 16.19 41 ARG B CA 1
ATOM 3003 C C . ARG B 1 43 ? 37.288 33.934 -34.427 1.00 16.49 41 ARG B C 1
ATOM 3004 O O . ARG B 1 43 ? 38.117 33.537 -35.233 1.00 16.02 41 ARG B O 1
ATOM 3012 N N . LEU B 1 44 ? 36.196 34.610 -34.768 1.00 16.75 42 LEU B N 1
ATOM 3013 C CA . LEU B 1 44 ? 35.973 35.110 -36.086 1.00 16.83 42 LEU B CA 1
ATOM 3014 C C . LEU B 1 44 ? 36.168 36.621 -36.026 1.00 17.86 42 LEU B C 1
ATOM 3015 O O . LEU B 1 44 ? 35.730 37.282 -35.090 1.00 18.77 42 LEU B O 1
ATOM 3020 N N . GLN B 1 45 ? 36.891 37.151 -37.002 1.00 18.51 43 GLN B N 1
ATOM 3021 C CA . GLN B 1 45 ? 37.117 38.586 -37.126 1.00 19.46 43 GLN B CA 1
ATOM 3022 C C . GLN B 1 45 ? 36.547 39.056 -38.461 1.00 18.77 43 GLN B C 1
ATOM 3023 O O . GLN B 1 45 ? 36.785 38.423 -39.513 1.00 18.64 43 GLN B O 1
ATOM 3029 N N . ALA B 1 46 ? 35.751 40.122 -38.394 1.00 17.95 44 ALA B N 1
ATOM 3030 C CA . ALA B 1 46 ? 35.188 40.764 -39.560 1.00 18.31 44 ALA B CA 1
ATOM 3031 C C . ALA B 1 46 ? 36.205 41.795 -40.113 1.00 18.43 44 ALA B C 1
ATOM 3032 O O . ALA B 1 46 ? 37.131 42.172 -39.397 1.00 18.81 44 ALA B O 1
ATOM 3034 N N . ASP B 1 47 ? 36.020 42.221 -41.361 1.00 20.02 45 ASP B N 1
ATOM 3035 C CA . ASP B 1 47 ? 36.964 43.167 -42.021 1.00 20.75 45 ASP B CA 1
ATOM 3036 C C . ASP B 1 47 ? 37.033 44.525 -41.319 1.00 21.33 45 ASP B C 1
ATOM 3037 O O . ASP B 1 47 ? 38.028 45.231 -41.452 1.00 21.58 45 ASP B O 1
ATOM 3042 N N . SER B 1 48 ? 35.992 44.886 -40.555 1.00 21.62 46 SER B N 1
ATOM 3043 C CA . SER B 1 48 ? 36.006 46.103 -39.721 1.00 22.05 46 SER B CA 1
ATOM 3044 C C . SER B 1 48 ? 36.970 45.953 -38.563 1.00 21.61 46 SER B C 1
ATOM 3045 O O . SER B 1 48 ? 37.419 46.953 -37.990 1.00 23.03 46 SER B O 1
ATOM 3048 N N . GLY B 1 49 ? 37.299 44.713 -38.208 1.00 19.75 47 GLY B N 1
ATOM 3049 C CA . GLY B 1 49 ? 38.021 44.425 -36.962 1.00 18.85 47 GLY B CA 1
ATOM 3050 C C . GLY B 1 49 ? 37.098 43.935 -35.844 1.00 18.28 47 GLY B C 1
ATOM 3051 O O . GLY B 1 49 ? 37.585 43.447 -34.835 1.00 18.42 47 GLY B O 1
ATOM 3052 N N . ALA B 1 50 ? 35.778 44.005 -36.025 1.00 17.63 48 ALA B N 1
ATOM 3053 C CA . ALA B 1 50 ? 34.866 43.456 -34.996 1.00 17.71 48 ALA B CA 1
ATOM 3054 C C . ALA B 1 50 ? 35.130 41.936 -34.864 1.00 17.12 48 ALA B C 1
ATOM 3055 O O . ALA B 1 50 ? 35.540 41.276 -35.825 1.00 15.32 48 ALA B O 1
ATOM 3057 N N . VAL B 1 51 ? 34.943 41.407 -33.648 1.00 16.41 49 VAL B N 1
ATOM 3058 C CA . VAL B 1 51 ? 35.220 40.017 -33.367 1.00 16.41 49 VAL B CA 1
ATOM 3059 C C . VAL B 1 51 ? 34.021 39.325 -32.716 1.00 15.95 49 VAL B C 1
ATOM 3060 O O . VAL B 1 51 ? 33.176 39.976 -32.088 1.00 16.49 49 VAL B O 1
ATOM 3064 N N . GLY B 1 52 ? 33.945 38.014 -32.933 1.00 15.98 50 GLY B N 1
ATOM 3065 C CA . GLY B 1 52 ? 33.041 37.134 -32.180 1.00 15.56 50 GLY B CA 1
ATOM 3066 C C . GLY B 1 52 ? 33.726 35.833 -31.821 1.00 14.89 50 GLY B C 1
ATOM 3067 O O . GLY B 1 52 ? 34.644 35.392 -32.532 1.00 16.31 50 GLY B O 1
ATOM 3068 N N . TYR B 1 53 ? 33.256 35.204 -30.726 1.00 14.04 51 TYR B N 1
ATOM 3069 C CA . TYR B 1 53 ? 33.847 33.999 -30.218 1.00 14.52 51 TYR B CA 1
ATOM 3070 C C . TYR B 1 53 ? 32.799 32.908 -29.999 1.00 14.38 51 TYR B C 1
ATOM 3071 O O . TYR B 1 53 ? 31.625 33.205 -29.713 1.00 13.00 51 TYR B O 1
ATOM 3080 N N . GLY B 1 54 ? 33.287 31.677 -30.088 1.00 13.58 52 GLY B N 1
ATOM 3081 C CA . GLY B 1 54 ? 32.498 30.461 -29.845 1.00 14.01 52 GLY B CA 1
ATOM 3082 C C . GLY B 1 54 ? 33.351 29.375 -29.253 1.00 13.81 52 GLY B C 1
ATOM 3083 O O . GLY B 1 54 ? 34.587 29.275 -29.532 1.00 14.28 52 GLY B O 1
ATOM 3084 N N . GLU B 1 55 ? 32.696 28.489 -28.508 1.00 13.86 53 GLU B N 1
ATOM 3085 C CA . GLU B 1 55 ? 33.358 27.413 -27.786 1.00 13.90 53 GLU B CA 1
ATOM 3086 C C . GLU B 1 55 ? 32.766 26.077 -28.233 1.00 13.90 53 GLU B C 1
ATOM 3087 O O . GLU B 1 55 ? 31.535 25.960 -28.424 1.00 14.74 53 GLU B O 1
ATOM 3093 N N . ALA B 1 56 ? 33.662 25.131 -28.489 1.00 12.94 54 ALA B N 1
ATOM 3094 C CA . ALA B 1 56 ? 33.324 23.732 -28.682 1.00 13.99 54 ALA B CA 1
ATOM 3095 C C . ALA B 1 56 ? 33.821 22.937 -27.459 1.00 14.24 54 ALA B C 1
ATOM 3096 O O . ALA B 1 56 ? 35.011 22.968 -27.115 1.00 14.07 54 ALA B O 1
ATOM 3098 N N . SER B 1 57 ? 32.928 22.166 -26.835 1.00 14.69 55 SER B N 1
ATOM 3099 C CA . SER B 1 57 ? 33.276 21.444 -25.611 1.00 15.27 55 SER B CA 1
ATOM 3100 C C . SER B 1 57 ? 33.008 19.921 -25.751 1.00 16.40 55 SER B C 1
ATOM 3101 O O . SER B 1 57 ? 31.994 19.408 -25.290 1.00 15.99 55 SER B O 1
ATOM 3104 N N . PRO B 1 58 ? 33.920 19.202 -26.406 1.00 17.00 56 PRO B N 1
ATOM 3105 C CA . PRO B 1 58 ? 33.662 17.802 -26.735 1.00 17.24 56 PRO B CA 1
ATOM 3106 C C . PRO B 1 58 ? 33.893 16.881 -25.548 1.00 17.37 56 PRO B C 1
ATOM 3107 O O . PRO B 1 58 ? 34.757 17.149 -24.721 1.00 17.69 56 PRO B O 1
ATOM 3111 N N . TRP B 1 59 ? 33.145 15.793 -25.497 1.00 16.51 57 TRP B N 1
ATOM 3112 C CA . TRP B 1 59 ? 33.418 14.721 -24.543 1.00 17.35 57 TRP B CA 1
ATOM 3113 C C . TRP B 1 59 ? 33.531 13.475 -25.382 1.00 16.07 57 TRP B C 1
ATOM 3114 O O . TRP B 1 59 ? 32.556 13.067 -26.025 1.00 16.21 57 TRP B O 1
ATOM 3125 N N . VAL B 1 60 ? 34.717 12.869 -25.379 1.00 15.30 58 VAL B N 1
ATOM 3126 C CA . VAL B 1 60 ? 35.090 11.841 -26.358 1.00 15.54 58 VAL B CA 1
ATOM 3127 C C . VAL B 1 60 ? 34.150 10.615 -26.377 1.00 16.35 58 VAL B C 1
ATOM 3128 O O . VAL B 1 60 ? 33.892 10.031 -27.442 1.00 16.09 58 VAL B O 1
ATOM 3132 N N . VAL B 1 61 ? 33.611 10.256 -25.215 1.00 17.67 59 VAL B N 1
ATOM 3133 C CA . VAL B 1 61 ? 32.695 9.103 -25.120 1.00 18.93 59 VAL B CA 1
ATOM 3134 C C . VAL B 1 61 ? 31.246 9.432 -25.574 1.00 20.02 59 VAL B C 1
ATOM 3135 O O . VAL B 1 61 ? 30.444 8.533 -25.793 1.00 21.96 59 VAL B O 1
ATOM 3139 N N . PHE B 1 62 ? 30.931 10.704 -25.756 1.00 20.95 60 PHE B N 1
ATOM 3140 C CA . PHE B 1 62 ? 29.552 11.200 -25.925 1.00 21.84 60 PHE B CA 1
ATOM 3141 C C . PHE B 1 62 ? 29.488 11.866 -27.317 1.00 21.37 60 PHE B C 1
ATOM 3142 O O . PHE B 1 62 ? 28.875 11.335 -28.243 1.00 21.08 60 PHE B O 1
ATOM 3150 N N . THR B 1 63 ? 30.116 13.027 -27.464 1.00 19.80 61 THR B N 1
ATOM 3151 C CA . THR B 1 63 ? 29.943 13.814 -28.702 1.00 18.83 61 THR B CA 1
ATOM 3152 C C . THR B 1 63 ? 31.071 13.571 -29.735 1.00 18.09 61 THR B C 1
ATOM 3153 O O . THR B 1 63 ? 30.857 13.778 -30.922 1.00 18.43 61 THR B O 1
ATOM 3157 N N . GLY B 1 64 ? 32.232 13.111 -29.275 1.00 16.62 62 GLY B N 1
ATOM 3158 C CA . GLY B 1 64 ? 33.435 13.010 -30.121 1.00 16.64 62 GLY B CA 1
ATOM 3159 C C . GLY B 1 64 ? 34.655 13.634 -29.463 1.00 15.77 62 GLY B C 1
ATOM 3160 O O . GLY B 1 64 ? 34.540 14.372 -28.486 1.00 15.63 62 GLY B O 1
ATOM 3161 N N . SER B 1 65 ? 35.837 13.330 -29.991 1.00 15.33 63 SER B N 1
ATOM 3162 C CA . SER B 1 65 ? 37.051 13.840 -29.426 1.00 14.33 63 SER B CA 1
ATOM 3163 C C . SER B 1 65 ? 37.291 15.338 -29.689 1.00 15.08 63 SER B C 1
ATOM 3164 O O . SER B 1 65 ? 36.761 15.940 -30.627 1.00 14.60 63 SER B O 1
ATOM 3167 N N . VAL B 1 66 ? 38.116 15.937 -28.842 1.00 14.47 64 VAL B N 1
ATOM 3168 C CA . VAL B 1 66 ? 38.548 17.289 -29.076 1.00 14.85 64 VAL B CA 1
ATOM 3169 C C . VAL B 1 66 ? 39.352 17.387 -30.370 1.00 15.11 64 VAL B C 1
ATOM 3170 O O . VAL B 1 66 ? 39.270 18.409 -31.043 1.00 17.33 64 VAL B O 1
ATOM 3174 N N . GLU B 1 67 ? 40.066 16.326 -30.744 1.00 15.11 65 GLU B N 1
ATOM 3175 C CA . GLU B 1 67 ? 40.897 16.336 -31.965 1.00 15.69 65 GLU B CA 1
ATOM 3176 C C . GLU B 1 67 ? 40.011 16.337 -33.223 1.00 15.49 65 GLU B C 1
ATOM 3177 O O . GLU B 1 67 ? 40.303 17.016 -34.206 1.00 14.28 65 GLU B O 1
ATOM 3183 N N . ALA B 1 68 ? 38.894 15.615 -33.145 1.00 14.58 66 ALA B N 1
ATOM 3184 C CA . ALA B 1 68 ? 37.917 15.572 -34.224 1.00 14.28 66 ALA B CA 1
ATOM 3185 C C . ALA B 1 68 ? 37.337 16.953 -34.414 1.00 13.53 66 ALA B C 1
ATOM 3186 O O . ALA B 1 68 ? 37.302 17.478 -35.545 1.00 14.02 66 ALA B O 1
ATOM 3188 N N . THR B 1 69 ? 36.937 17.579 -33.317 1.00 13.85 67 THR B N 1
ATOM 3189 C CA . THR B 1 69 ? 36.362 18.936 -33.381 1.00 13.85 67 THR B CA 1
ATOM 3190 C C . THR B 1 69 ? 37.360 19.998 -33.855 1.00 14.58 67 THR B C 1
ATOM 3191 O O . THR B 1 69 ? 37.029 20.826 -34.691 1.00 14.37 67 THR B O 1
ATOM 3195 N N . TYR B 1 70 ? 38.576 19.955 -33.324 1.00 14.67 68 TYR B N 1
ATOM 3196 C CA . TYR B 1 70 ? 39.626 20.853 -33.792 1.00 15.73 68 TYR B CA 1
ATOM 3197 C C . TYR B 1 70 ? 39.823 20.757 -35.312 1.00 15.27 68 TYR B C 1
ATOM 3198 O O . TYR B 1 70 ? 39.838 21.785 -36.046 1.00 16.13 68 TYR B O 1
ATOM 3207 N N . ALA B 1 71 ? 39.971 19.536 -35.804 1.00 15.10 69 ALA B N 1
ATOM 3208 C CA . ALA B 1 71 ? 40.214 19.307 -37.244 1.00 15.44 69 ALA B CA 1
ATOM 3209 C C . ALA B 1 71 ? 39.030 19.731 -38.082 1.00 15.95 69 ALA B C 1
ATOM 3210 O O . ALA B 1 71 ? 39.220 20.318 -39.180 1.00 16.22 69 ALA B O 1
ATOM 3212 N N . ALA B 1 72 ? 37.815 19.415 -37.608 1.00 16.14 70 ALA B N 1
ATOM 3213 C CA . ALA B 1 72 ? 36.572 19.924 -38.243 1.00 16.15 70 ALA B CA 1
ATOM 3214 C C . ALA B 1 72 ? 36.685 21.426 -38.517 1.00 15.57 70 ALA B C 1
ATOM 3215 O O . ALA B 1 72 ? 36.456 21.853 -39.638 1.00 17.04 70 ALA B O 1
ATOM 3217 N N . LEU B 1 73 ? 37.032 22.210 -37.494 1.00 16.42 71 LEU B N 1
ATOM 3218 C CA . LEU B 1 73 ? 37.181 23.659 -37.663 1.00 16.53 71 LEU B CA 1
ATOM 3219 C C . LEU B 1 73 ? 38.390 24.043 -38.505 1.00 16.77 71 LEU B C 1
ATOM 3220 O O . LEU B 1 73 ? 38.291 24.867 -39.412 1.00 17.20 71 LEU B O 1
ATOM 3225 N N . ASP B 1 74 ? 39.527 23.454 -38.191 1.00 17.21 72 ASP B N 1
ATOM 3226 C CA . ASP B 1 74 ? 40.808 23.872 -38.766 1.00 17.45 72 ASP B CA 1
ATOM 3227 C C . ASP B 1 74 ? 40.955 23.567 -40.249 1.00 18.22 72 ASP B C 1
ATOM 3228 O O . ASP B 1 74 ? 41.392 24.435 -41.001 1.00 17.40 72 ASP B O 1
ATOM 3233 N N . ARG B 1 75 ? 40.585 22.351 -40.665 1.00 18.64 73 ARG B N 1
ATOM 3234 C CA . ARG B 1 75 ? 40.749 21.905 -42.062 1.00 18.79 73 ARG B CA 1
ATOM 3235 C C . ARG B 1 75 ? 39.502 22.050 -42.907 1.00 19.34 73 ARG B C 1
ATOM 3236 O O . ARG B 1 75 ? 39.570 22.485 -44.065 1.00 18.72 73 ARG B O 1
ATOM 3244 N N . TYR B 1 76 ? 38.346 21.699 -42.350 1.00 17.88 74 TYR B N 1
ATOM 3245 C CA . TYR B 1 76 ? 37.147 21.526 -43.157 1.00 17.17 74 TYR B CA 1
ATOM 3246 C C . TYR B 1 76 ? 36.222 22.731 -43.164 1.00 17.71 74 TYR B C 1
ATOM 3247 O O . TYR B 1 76 ? 35.639 23.039 -44.196 1.00 17.21 74 TYR B O 1
ATOM 3256 N N . LEU B 1 77 ? 36.075 23.430 -42.038 1.00 16.39 75 LEU B N 1
ATOM 3257 C CA . LEU B 1 77 ? 35.164 24.537 -42.027 1.00 16.76 75 LEU B CA 1
ATOM 3258 C C . LEU B 1 77 ? 35.878 25.834 -42.382 1.00 16.94 75 LEU B C 1
ATOM 3259 O O . LEU B 1 77 ? 35.316 26.671 -43.082 1.00 17.49 75 LEU B O 1
ATOM 3264 N N . ARG B 1 78 ? 37.094 25.994 -41.887 1.00 17.26 76 ARG B N 1
ATOM 3265 C CA . ARG B 1 78 ? 37.874 27.200 -42.156 1.00 17.64 76 ARG B CA 1
ATOM 3266 C C . ARG B 1 78 ? 37.694 27.691 -43.618 1.00 18.16 76 ARG B C 1
ATOM 3267 O O . ARG B 1 78 ? 37.288 28.839 -43.833 1.00 18.23 76 ARG B O 1
ATOM 3275 N N . PRO B 1 79 ? 37.942 26.840 -44.629 1.00 18.56 77 PRO B N 1
ATOM 3276 C CA . PRO B 1 79 ? 37.858 27.418 -45.990 1.00 19.43 77 PRO B CA 1
ATOM 3277 C C . PRO B 1 79 ? 36.454 27.750 -46.479 1.00 20.68 77 PRO B C 1
ATOM 3278 O O . PRO B 1 79 ? 36.289 28.514 -47.440 1.00 20.28 77 PRO B O 1
ATOM 3282 N N . LEU B 1 80 ? 35.439 27.217 -45.806 1.00 20.19 78 LEU B N 1
ATOM 3283 C CA . LEU B 1 80 ? 34.060 27.534 -46.109 1.00 20.08 78 LEU B CA 1
ATOM 3284 C C . LEU B 1 80 ? 33.585 28.775 -45.391 1.00 18.84 78 LEU B C 1
ATOM 3285 O O . LEU B 1 80 ? 32.514 29.244 -45.658 1.00 20.04 78 LEU B O 1
ATOM 3290 N N . VAL B 1 81 ? 34.365 29.289 -44.448 1.00 17.64 79 VAL B N 1
ATOM 3291 C CA . VAL B 1 81 ? 33.931 30.400 -43.623 1.00 16.60 79 VAL B CA 1
ATOM 3292 C C . VAL B 1 81 ? 34.732 31.670 -43.947 1.00 17.83 79 VAL B C 1
ATOM 3293 O O . VAL B 1 81 ? 34.182 32.758 -44.054 1.00 18.09 79 VAL B O 1
ATOM 3297 N N . LEU B 1 82 ? 36.048 31.523 -44.033 1.00 18.46 80 LEU B N 1
ATOM 3298 C CA A LEU B 1 82 ? 36.910 32.669 -44.320 0.50 18.43 80 LEU B CA 1
ATOM 3299 C CA B LEU B 1 82 ? 36.938 32.642 -44.365 0.50 18.72 80 LEU B CA 1
ATOM 3300 C C . LEU B 1 82 ? 36.475 33.294 -45.645 1.00 18.28 80 LEU B C 1
ATOM 3301 O O . LEU B 1 82 ? 36.248 32.603 -46.631 1.00 18.30 80 LEU B O 1
ATOM 3310 N N . GLY B 1 83 ? 36.319 34.613 -45.632 1.00 19.07 81 GLY B N 1
ATOM 3311 C CA . GLY B 1 83 ? 35.938 35.342 -46.834 1.00 18.88 81 GLY B CA 1
ATOM 3312 C C . GLY B 1 83 ? 34.456 35.485 -47.079 1.00 19.53 81 GLY B C 1
ATOM 3313 O O . GLY B 1 83 ? 34.035 36.215 -48.002 1.00 18.03 81 GLY B O 1
ATOM 3314 N N . ARG B 1 84 ? 33.626 34.801 -46.279 1.00 18.60 82 ARG B N 1
ATOM 3315 C CA . ARG B 1 84 ? 32.182 34.841 -46.517 1.00 19.02 82 ARG B CA 1
ATOM 3316 C C . ARG B 1 84 ? 31.570 36.124 -45.989 1.00 18.36 82 ARG B C 1
ATOM 3317 O O . ARG B 1 84 ? 32.091 36.728 -45.056 1.00 19.14 82 ARG B O 1
ATOM 3325 N N . ALA B 1 85 ? 30.431 36.497 -46.554 1.00 18.69 83 ALA B N 1
ATOM 3326 C CA . ALA B 1 85 ? 29.643 37.591 -46.021 1.00 19.48 83 ALA B CA 1
ATOM 3327 C C . ALA B 1 85 ? 29.063 37.103 -44.691 1.00 19.32 83 ALA B C 1
ATOM 3328 O O . ALA B 1 85 ? 28.459 36.035 -44.661 1.00 19.60 83 ALA B O 1
ATOM 3330 N N . VAL B 1 86 ? 29.252 37.866 -43.613 1.00 18.79 84 VAL B N 1
ATOM 3331 C CA A VAL B 1 86 ? 28.719 37.450 -42.318 0.50 18.81 84 VAL B CA 1
ATOM 3332 C CA B VAL B 1 86 ? 28.709 37.533 -42.293 0.50 18.93 84 VAL B CA 1
ATOM 3333 C C . VAL B 1 86 ? 27.177 37.425 -42.362 1.00 18.92 84 VAL B C 1
ATOM 3334 O O . VAL B 1 86 ? 26.535 36.575 -41.695 1.00 18.46 84 VAL B O 1
ATOM 3341 N N . GLY B 1 87 ? 26.563 38.263 -43.186 1.00 18.60 85 GLY B N 1
ATOM 3342 C CA . GLY B 1 87 ? 25.114 38.163 -43.370 1.00 18.62 85 GLY B CA 1
ATOM 3343 C C . GLY B 1 87 ? 24.628 36.826 -43.941 1.00 18.28 85 GLY B C 1
ATOM 3344 O O . GLY B 1 87 ? 23.427 36.515 -43.884 1.00 19.94 85 GLY B O 1
ATOM 3345 N N . ASP B 1 88 ? 25.545 36.023 -44.472 1.00 18.00 86 ASP B N 1
ATOM 3346 C CA . ASP B 1 88 ? 25.183 34.733 -45.076 1.00 18.88 86 ASP B CA 1
ATOM 3347 C C . ASP B 1 88 ? 25.198 33.567 -44.065 1.00 17.45 86 ASP B C 1
ATOM 3348 O O . ASP B 1 88 ? 25.321 32.400 -44.438 1.00 17.29 86 ASP B O 1
ATOM 3353 N N . HIS B 1 89 ? 25.014 33.925 -42.805 1.00 17.65 87 HIS B N 1
ATOM 3354 C CA . HIS B 1 89 ? 25.085 33.012 -41.639 1.00 17.00 87 HIS B CA 1
ATOM 3355 C C . HIS B 1 89 ? 24.322 31.737 -41.901 1.00 16.79 87 HIS B C 1
ATOM 3356 O O . HIS B 1 89 ? 24.861 30.653 -41.735 1.00 16.57 87 HIS B O 1
ATOM 3363 N N . ALA B 1 90 ? 23.079 31.859 -42.339 1.00 17.03 88 ALA B N 1
ATOM 3364 C CA . ALA B 1 90 ? 22.253 30.695 -42.580 1.00 17.03 88 ALA B CA 1
ATOM 3365 C C . ALA B 1 90 ? 22.866 29.766 -43.648 1.00 17.34 88 ALA B C 1
ATOM 3366 O O . ALA B 1 90 ? 22.936 28.527 -43.471 1.00 17.12 88 ALA B O 1
ATOM 3368 N N . ALA B 1 91 ? 23.326 30.334 -44.763 1.00 16.62 89 ALA B N 1
ATOM 3369 C CA . ALA B 1 91 ? 24.046 29.518 -45.764 1.00 17.15 89 ALA B CA 1
ATOM 3370 C C . ALA B 1 91 ? 25.357 28.908 -45.270 1.00 15.49 89 ALA B C 1
ATOM 3371 O O . ALA B 1 91 ? 25.671 27.756 -45.587 1.00 17.78 89 ALA B O 1
ATOM 3373 N N . ILE B 1 92 ? 26.149 29.665 -44.522 1.00 15.38 90 ILE B N 1
ATOM 3374 C CA . ILE B 1 92 ? 27.404 29.158 -44.023 1.00 15.36 90 ILE B CA 1
ATOM 3375 C C . ILE B 1 92 ? 27.165 27.882 -43.157 1.00 15.38 90 ILE B C 1
ATOM 3376 O O . ILE B 1 92 ? 27.935 26.923 -43.215 1.00 13.40 90 ILE B O 1
ATOM 3381 N N . MET B 1 93 ? 26.077 27.892 -42.382 1.00 15.28 91 MET B N 1
ATOM 3382 C CA . MET B 1 93 ? 25.805 26.763 -41.453 1.00 15.04 91 MET B CA 1
ATOM 3383 C C . MET B 1 93 ? 25.260 25.548 -42.195 1.00 16.37 91 MET B C 1
ATOM 3384 O O . MET B 1 93 ? 25.588 24.393 -41.844 1.00 18.16 91 MET B O 1
ATOM 3389 N N . GLU B 1 94 ? 24.463 25.771 -43.233 1.00 16.53 92 GLU B N 1
ATOM 3390 C CA . GLU B 1 94 ? 24.088 24.685 -44.139 1.00 17.62 92 GLU B CA 1
ATOM 3391 C C . GLU B 1 94 ? 25.340 24.027 -44.727 1.00 17.11 92 GLU B C 1
ATOM 3392 O O . GLU B 1 94 ? 25.483 22.798 -44.698 1.00 17.11 92 GLU B O 1
ATOM 3398 N N . ASP B 1 95 ? 26.255 24.852 -45.222 1.00 16.82 93 ASP B N 1
ATOM 3399 C CA . ASP B 1 95 ? 27.539 24.372 -45.741 1.00 16.91 93 ASP B CA 1
ATOM 3400 C C . ASP B 1 95 ? 28.350 23.596 -44.724 1.00 15.96 93 ASP B C 1
ATOM 3401 O O . ASP B 1 95 ? 28.909 22.515 -45.037 1.00 16.08 93 ASP B O 1
ATOM 3406 N N . ALA B 1 96 ? 28.390 24.102 -43.501 1.00 15.63 94 ALA B N 1
ATOM 3407 C CA . ALA B 1 96 ? 29.144 23.483 -42.414 1.00 15.96 94 ALA B CA 1
ATOM 3408 C C . ALA B 1 96 ? 28.594 22.073 -42.098 1.00 17.86 94 ALA B C 1
ATOM 3409 O O . ALA B 1 96 ? 29.347 21.097 -41.994 1.00 18.81 94 ALA B O 1
ATOM 3411 N N . ARG B 1 97 ? 27.276 21.946 -41.986 1.00 17.90 95 ARG B N 1
ATOM 3412 C CA . ARG B 1 97 ? 26.705 20.635 -41.751 1.00 19.23 95 ARG B CA 1
ATOM 3413 C C . ARG B 1 97 ? 27.006 19.627 -42.852 1.00 19.90 95 ARG B C 1
ATOM 3414 O O . ARG B 1 97 ? 27.248 18.463 -42.543 1.00 21.44 95 ARG B O 1
ATOM 3422 N N . ALA B 1 98 ? 27.018 20.069 -44.106 1.00 20.66 96 ALA B N 1
ATOM 3423 C CA . ALA B 1 98 ? 27.318 19.192 -45.236 1.00 22.10 96 ALA B CA 1
ATOM 3424 C C . ALA B 1 98 ? 28.827 18.845 -45.332 1.00 22.27 96 ALA B C 1
ATOM 3425 O O . ALA B 1 98 ? 29.188 17.833 -45.934 1.00 23.90 96 ALA B O 1
ATOM 3427 N N . ALA B 1 99 ? 29.709 19.640 -44.731 1.00 20.85 97 ALA B N 1
ATOM 3428 C CA . ALA B 1 99 ? 31.175 19.472 -44.977 1.00 20.44 97 ALA B CA 1
ATOM 3429 C C . ALA B 1 99 ? 31.828 18.362 -44.159 1.00 19.81 97 ALA B C 1
ATOM 3430 O O . ALA B 1 99 ? 32.843 17.802 -44.568 1.00 18.36 97 ALA B O 1
ATOM 3432 N N . VAL B 1 100 ? 31.304 18.110 -42.956 1.00 19.82 98 VAL B N 1
ATOM 3433 C CA . VAL B 1 100 ? 31.944 17.167 -42.039 1.00 20.45 98 VAL B CA 1
ATOM 3434 C C . VAL B 1 100 ? 30.886 16.467 -41.173 1.00 19.96 98 VAL B C 1
ATOM 3435 O O . VAL B 1 100 ? 29.938 17.088 -40.721 1.00 20.85 98 VAL B O 1
ATOM 3439 N N . ALA B 1 101 ? 31.012 15.143 -41.069 1.00 20.33 99 AL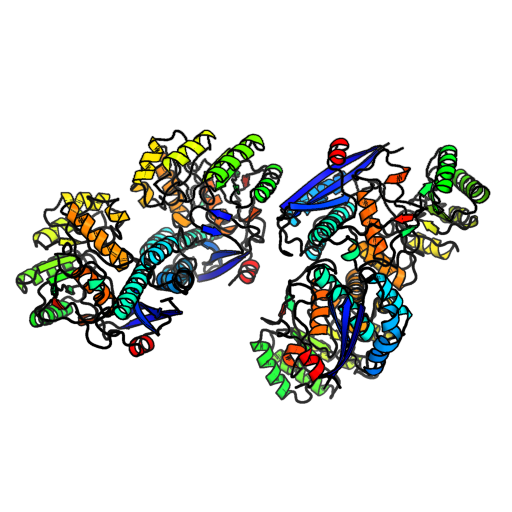A B N 1
ATOM 3440 C CA . ALA B 1 101 ? 30.101 14.309 -40.288 1.00 19.89 99 ALA B CA 1
ATOM 3441 C C . ALA B 1 101 ? 30.437 14.495 -38.841 1.00 19.33 99 ALA B C 1
ATOM 3442 O O . ALA B 1 101 ? 31.605 14.655 -38.485 1.00 19.82 99 ALA B O 1
ATOM 3444 N N . HIS B 1 102 ? 29.408 14.475 -37.992 1.00 18.34 100 HIS B N 1
ATOM 3445 C CA . HIS B 1 102 ? 29.578 14.621 -36.555 1.00 17.95 100 HIS B CA 1
ATOM 3446 C C . HIS B 1 102 ? 30.162 15.983 -36.203 1.00 17.22 100 HIS B C 1
ATOM 3447 O O . HIS B 1 102 ? 29.784 16.974 -36.816 1.00 17.37 100 HIS B O 1
ATOM 3454 N N . CYS B 1 103 ? 30.976 16.048 -35.156 1.00 16.49 101 CYS B N 1
ATOM 3455 C CA . CYS B 1 103 ? 31.577 17.314 -34.728 1.00 16.42 101 CYS B CA 1
ATOM 3456 C C . CYS B 1 103 ? 30.509 18.398 -34.569 1.00 15.75 101 CYS B C 1
ATOM 3457 O O . CYS B 1 103 ? 30.648 19.542 -35.034 1.00 15.39 101 CYS B O 1
ATOM 3460 N N . THR B 1 104 ? 29.430 18.039 -33.885 1.00 13.59 102 THR B N 1
ATOM 3461 C CA . THR B 1 104 ? 28.359 18.996 -33.617 1.00 12.99 102 THR B CA 1
ATOM 3462 C C . THR B 1 104 ? 28.899 20.092 -32.686 1.00 13.09 102 THR B C 1
ATOM 3463 O O . THR B 1 104 ? 28.395 21.187 -32.683 1.00 12.39 102 THR B O 1
ATOM 3467 N N . GLU B 1 105 ? 29.947 19.801 -31.924 1.00 13.05 103 GLU B N 1
ATOM 3468 C CA . GLU B 1 105 ? 30.520 20.793 -31.011 1.00 13.81 103 GLU B CA 1
ATOM 3469 C C . GLU B 1 105 ? 31.227 21.901 -31.794 1.00 14.19 103 GLU B C 1
ATOM 3470 O O . GLU B 1 105 ? 31.096 23.077 -31.449 1.00 13.46 103 GLU B O 1
ATOM 3476 N N . ALA B 1 106 ? 32.003 21.474 -32.792 1.00 13.10 104 ALA B N 1
ATOM 3477 C CA . ALA B 1 106 ? 32.627 22.362 -33.776 1.00 14.37 104 ALA B CA 1
ATOM 3478 C C . ALA B 1 106 ? 31.585 23.225 -34.471 1.00 13.32 104 ALA B C 1
ATOM 3479 O O . ALA B 1 106 ? 31.726 24.430 -34.596 1.00 14.36 104 ALA B O 1
ATOM 3481 N N . LYS B 1 107 ? 30.502 22.606 -34.905 1.00 13.95 105 LYS B N 1
ATOM 3482 C CA . LYS B 1 107 ? 29.444 23.335 -35.580 1.00 13.98 105 LYS B CA 1
ATOM 3483 C C . LYS B 1 107 ? 28.818 24.381 -34.649 1.00 13.23 105 LYS B C 1
ATOM 3484 O O . LYS B 1 107 ? 28.538 25.523 -35.069 1.00 13.12 105 LYS B O 1
ATOM 3490 N N . ALA B 1 108 ? 28.602 24.002 -33.387 1.00 12.93 106 ALA B N 1
ATOM 3491 C CA . ALA B 1 108 ? 28.069 24.921 -32.364 1.00 13.47 106 ALA B CA 1
ATOM 3492 C C . ALA B 1 108 ? 28.998 26.134 -32.130 1.00 13.18 106 ALA B C 1
ATOM 3493 O O . ALA B 1 108 ? 28.554 27.235 -31.946 1.00 14.65 106 ALA B O 1
ATOM 3495 N N . ALA B 1 109 ? 30.294 25.893 -32.089 1.00 13.58 107 ALA B N 1
ATOM 3496 C CA . ALA B 1 109 ? 31.273 26.951 -31.868 1.00 13.12 107 ALA B CA 1
ATOM 3497 C C . ALA B 1 109 ? 31.187 27.940 -33.028 1.00 12.54 107 ALA B C 1
ATOM 3498 O O . ALA B 1 109 ? 31.188 29.122 -32.809 1.00 12.98 107 ALA B O 1
ATOM 3500 N N . LEU B 1 110 ? 31.055 27.430 -34.240 1.00 13.14 108 LEU B N 1
ATOM 3501 C CA . LEU B 1 110 ? 30.958 28.255 -35.407 1.00 14.03 108 LEU B CA 1
ATOM 3502 C C . LEU B 1 110 ? 29.681 29.068 -35.386 1.00 14.70 108 LEU B C 1
ATOM 3503 O O . LEU B 1 110 ? 29.686 30.277 -35.618 1.00 14.10 108 LEU B O 1
ATOM 3508 N N . ASP B 1 111 ? 28.545 28.407 -35.114 1.00 13.96 109 ASP B N 1
ATOM 3509 C CA . ASP B 1 111 ? 27.278 29.139 -34.997 1.00 12.87 109 ASP B CA 1
ATOM 3510 C C . ASP B 1 111 ? 27.333 30.199 -33.919 1.00 11.85 109 ASP B C 1
ATOM 3511 O O . ASP B 1 111 ? 26.793 31.291 -34.094 1.00 11.34 109 ASP B O 1
ATOM 3516 N N . THR B 1 112 ? 27.922 29.865 -32.781 1.00 11.65 110 THR B N 1
ATOM 3517 C CA . THR B 1 112 ? 28.043 30.798 -31.676 1.00 11.51 110 THR B CA 1
ATOM 3518 C C . THR B 1 112 ? 28.882 32.028 -32.079 1.00 11.78 110 THR B C 1
ATOM 3519 O O . THR B 1 112 ? 28.505 33.143 -31.802 1.00 12.23 110 THR B O 1
ATOM 3523 N N . ALA B 1 113 ? 30.005 31.795 -32.731 1.00 11.80 111 ALA B N 1
ATOM 3524 C CA . ALA B 1 113 ? 30.903 32.881 -33.163 1.00 11.50 111 ALA B CA 1
ATOM 3525 C C . ALA B 1 113 ? 30.233 33.770 -34.178 1.00 11.83 111 ALA B C 1
ATOM 3526 O O . ALA B 1 113 ? 30.402 35.003 -34.155 1.00 12.37 111 ALA B O 1
ATOM 3528 N N . LEU B 1 114 ? 29.454 33.181 -35.078 1.00 12.72 112 LEU B N 1
ATOM 3529 C CA . LEU B 1 114 ? 28.715 33.982 -36.067 1.00 12.85 112 LEU B CA 1
ATOM 3530 C C . LEU B 1 114 ? 27.642 34.845 -35.418 1.00 13.65 112 LEU B C 1
ATOM 3531 O O . LEU B 1 114 ? 27.459 36.060 -35.746 1.00 12.66 112 LEU B O 1
ATOM 3536 N N . TYR B 1 115 ? 26.883 34.237 -34.517 1.00 13.74 113 TYR B N 1
ATOM 3537 C CA . TYR B 1 115 ? 25.921 35.017 -33.771 1.00 14.03 113 TYR B CA 1
ATOM 3538 C C . TYR B 1 115 ? 26.602 36.147 -32.979 1.00 14.63 113 TYR B C 1
ATOM 3539 O O . TYR B 1 115 ? 26.109 37.265 -33.004 1.00 14.83 113 TYR B O 1
ATOM 3548 N N . ASP B 1 116 ? 27.691 35.847 -32.266 1.00 14.68 114 ASP B N 1
ATOM 3549 C CA . ASP B 1 116 ? 28.344 36.830 -31.389 1.00 15.19 114 ASP B CA 1
ATOM 3550 C C . ASP B 1 116 ? 28.858 37.974 -32.259 1.00 14.77 114 ASP B C 1
ATOM 3551 O O . ASP B 1 116 ? 28.689 39.157 -31.930 1.00 13.62 114 ASP B O 1
ATOM 3556 N N . LEU B 1 117 ? 29.518 37.590 -33.343 1.00 15.63 115 LEU B N 1
ATOM 3557 C CA . LEU B 1 117 ? 30.054 38.578 -34.315 1.00 16.08 115 LEU B CA 1
ATOM 3558 C C . LEU B 1 117 ? 28.961 39.480 -34.911 1.00 16.64 115 LEU B C 1
ATOM 3559 O O . LEU B 1 117 ? 29.092 40.717 -34.867 1.00 17.42 115 LEU B O 1
ATOM 3564 N N . ARG B 1 118 ? 27.882 38.913 -35.447 1.00 16.93 116 ARG B N 1
ATOM 3565 C CA . ARG B 1 118 ? 26.804 39.756 -35.986 1.00 16.79 116 ARG B CA 1
ATOM 3566 C C . ARG B 1 118 ? 26.133 40.594 -34.892 1.00 16.80 116 ARG B C 1
ATOM 3567 O O . ARG B 1 118 ? 25.826 41.767 -35.122 1.00 16.61 116 ARG B O 1
ATOM 3575 N N . ALA B 1 119 ? 25.974 40.047 -33.691 1.00 15.96 117 ALA B N 1
ATOM 3576 C CA . ALA B 1 119 ? 25.319 40.791 -32.614 1.00 16.14 117 ALA B CA 1
ATOM 3577 C C . ALA B 1 119 ? 26.165 42.011 -32.231 1.00 16.86 117 ALA B C 1
ATOM 3578 O O . ALA B 1 119 ? 25.631 43.089 -31.978 1.00 18.18 117 ALA B O 1
ATOM 3580 N N . ARG B 1 120 ? 27.477 41.797 -32.156 1.00 17.26 118 ARG B N 1
ATOM 3581 C CA . ARG B 1 120 ? 28.429 42.845 -31.817 1.00 18.26 118 ARG B CA 1
ATOM 3582 C C . ARG B 1 120 ? 28.495 43.953 -32.871 1.00 19.06 118 ARG B C 1
ATOM 3583 O O . ARG B 1 120 ? 28.504 45.152 -32.521 1.00 20.10 118 ARG B O 1
ATOM 3591 N N . ILE B 1 121 ? 28.468 43.566 -34.132 1.00 19.77 119 ILE B N 1
ATOM 3592 C CA . ILE B 1 121 ? 28.392 44.537 -35.229 1.00 20.46 119 ILE B CA 1
ATOM 3593 C C . ILE B 1 121 ? 27.122 45.390 -35.154 1.00 21.87 119 ILE B C 1
ATOM 3594 O O . ILE B 1 121 ? 27.188 46.615 -35.334 1.00 20.97 119 ILE B O 1
ATOM 3599 N N . ALA B 1 122 ? 25.982 44.744 -34.852 1.00 20.89 120 ALA B N 1
ATOM 3600 C CA . ALA B 1 122 ? 24.694 45.404 -34.787 1.00 20.34 120 ALA B CA 1
ATOM 3601 C C . ALA B 1 122 ? 24.517 46.166 -33.510 1.00 20.14 120 ALA B C 1
ATOM 3602 O O . ALA B 1 122 ? 23.661 47.041 -33.440 1.00 20.21 120 ALA B O 1
ATOM 3604 N N . GLY B 1 123 ? 25.301 45.827 -32.496 1.00 18.94 121 GLY B N 1
ATOM 3605 C CA . GLY B 1 123 ? 25.162 46.433 -31.188 1.00 19.67 121 GLY B CA 1
ATOM 3606 C C . GLY B 1 123 ? 24.027 45.886 -30.328 1.00 19.82 121 GLY B C 1
ATOM 3607 O O . GLY B 1 123 ? 23.425 46.626 -29.532 1.00 19.97 121 GLY B O 1
ATOM 3608 N N . VAL B 1 124 ? 23.747 44.581 -30.451 1.00 18.81 122 VAL B N 1
ATOM 3609 C CA . VAL B 1 124 ? 22.635 43.969 -29.722 1.00 17.96 122 VAL B CA 1
ATOM 3610 C C . VAL B 1 124 ? 23.140 42.703 -29.042 1.00 17.65 122 VAL B C 1
ATOM 3611 O O . VAL B 1 124 ? 24.178 42.157 -29.439 1.00 16.52 122 VAL B O 1
ATOM 3615 N N . PRO B 1 125 ? 22.426 42.233 -28.013 1.00 16.53 123 PRO B N 1
ATOM 3616 C CA . PRO B 1 125 ? 22.794 40.963 -27.384 1.00 15.88 123 PRO B CA 1
ATOM 3617 C C . PRO B 1 125 ? 22.482 39.829 -28.293 1.00 15.24 123 PRO B C 1
ATOM 3618 O O . PRO B 1 125 ? 21.637 39.959 -29.159 1.00 15.64 123 PRO B O 1
ATOM 3622 N N . VAL B 1 126 ? 23.141 38.684 -28.114 1.00 15.66 124 VAL B N 1
ATOM 3623 C CA . VAL B 1 126 ? 22.867 37.554 -29.006 1.00 14.27 124 VAL B CA 1
ATOM 3624 C C . VAL B 1 126 ? 21.381 37.162 -28.972 1.00 14.31 124 VAL B C 1
ATOM 3625 O O . VAL B 1 126 ? 20.817 36.780 -29.987 1.00 13.77 124 VAL B O 1
ATOM 3629 N N . TRP B 1 127 ? 20.723 37.259 -27.823 1.00 14.51 125 TRP B N 1
ATOM 3630 C CA . TRP B 1 127 ? 19.317 36.810 -27.798 1.00 15.09 125 TRP B CA 1
ATOM 3631 C C . TRP B 1 127 ? 18.406 37.661 -28.713 1.00 15.72 125 TRP B C 1
ATOM 3632 O O . TRP B 1 127 ? 17.383 37.194 -29.182 1.00 16.22 125 TRP B O 1
ATOM 3643 N N . ALA B 1 128 ? 18.806 38.894 -28.997 1.00 15.54 126 ALA B N 1
ATOM 3644 C CA . ALA B 1 128 ? 18.108 39.715 -30.005 1.00 15.25 126 ALA B CA 1
ATOM 3645 C C . ALA B 1 128 ? 18.180 39.194 -31.418 1.00 14.81 126 ALA B C 1
ATOM 3646 O O . ALA B 1 128 ? 17.355 39.574 -32.259 1.00 15.78 126 ALA B O 1
ATOM 3648 N N . LEU B 1 129 ? 19.139 38.333 -31.700 1.00 13.91 127 LEU B N 1
ATOM 3649 C CA . LEU B 1 129 ? 19.195 37.664 -32.999 1.00 14.58 127 LEU B CA 1
ATOM 3650 C C . LEU B 1 129 ? 18.481 36.322 -33.055 1.00 14.76 127 LEU B C 1
ATOM 3651 O O . LEU B 1 129 ? 18.416 35.694 -34.127 1.00 14.79 127 LEU B O 1
ATOM 3656 N N . LEU B 1 130 ? 17.913 35.913 -31.926 1.00 14.48 128 LEU B N 1
ATOM 3657 C CA . LEU B 1 130 ? 17.255 34.615 -31.796 1.00 14.91 128 LEU B CA 1
ATOM 3658 C C . LEU B 1 130 ? 15.763 34.705 -31.463 1.00 16.79 128 LEU B C 1
ATOM 3659 O O . LEU B 1 130 ? 15.185 33.717 -31.007 1.00 15.90 128 LEU B O 1
ATOM 3664 N N . GLY B 1 131 ? 15.159 35.882 -31.678 1.00 16.78 129 GLY B N 1
ATOM 3665 C CA . GLY B 1 131 ? 13.719 36.078 -31.464 1.00 17.54 129 GLY B CA 1
ATOM 3666 C C . GLY B 1 131 ? 13.360 37.095 -30.423 1.00 17.96 129 GLY B C 1
ATOM 3667 O O . GLY B 1 131 ? 12.169 37.343 -30.168 1.00 18.10 129 GLY B O 1
ATOM 3668 N N . GLY B 1 132 ? 14.375 37.653 -29.786 1.00 18.29 130 GLY B N 1
ATOM 3669 C CA . GLY B 1 132 ? 14.174 38.479 -28.606 1.00 18.78 130 GLY B CA 1
ATOM 3670 C C . GLY B 1 132 ? 14.124 37.609 -27.368 1.00 19.00 130 GLY B C 1
ATOM 3671 O O . GLY B 1 132 ? 14.359 36.406 -27.436 1.00 19.16 130 GLY B O 1
ATOM 3672 N N . ARG B 1 133 ? 13.791 38.226 -26.247 1.00 19.71 131 ARG B N 1
ATOM 3673 C CA . ARG B 1 133 ? 13.919 37.652 -24.944 1.00 20.25 131 ARG B CA 1
ATOM 3674 C C . ARG B 1 133 ? 12.555 37.237 -24.387 1.00 20.04 131 ARG B C 1
ATOM 3675 O O . ARG B 1 133 ? 11.570 37.965 -24.531 1.00 20.96 131 ARG B O 1
ATOM 3683 N N . CYS B 1 134 ? 12.476 36.093 -23.716 1.00 19.08 132 CYS B N 1
ATOM 3684 C CA . CYS B 1 134 ? 11.293 35.807 -22.890 1.00 18.80 132 CYS B CA 1
ATOM 3685 C C . CYS B 1 134 ? 11.634 35.756 -21.403 1.00 19.15 132 CYS B C 1
ATOM 3686 O O . CYS B 1 134 ? 10.750 35.653 -20.574 1.00 20.00 132 CYS B O 1
ATOM 3689 N N . ARG B 1 135 ? 12.913 35.808 -21.055 1.00 18.84 133 ARG B N 1
ATOM 3690 C CA . ARG B 1 135 ? 13.319 35.752 -19.662 1.00 19.19 133 ARG B CA 1
ATOM 3691 C C . ARG B 1 135 ? 14.688 36.352 -19.539 1.00 19.62 133 ARG B C 1
ATOM 3692 O O . ARG B 1 135 ? 15.488 36.207 -20.472 1.00 20.10 133 ARG B O 1
ATOM 3700 N N . ASP B 1 136 ? 14.989 36.942 -18.372 1.00 19.88 134 ASP B N 1
ATOM 3701 C CA . ASP B 1 136 ? 16.340 37.495 -18.130 1.00 20.51 134 ASP B CA 1
ATOM 3702 C C . ASP B 1 136 ? 17.159 36.759 -17.079 1.00 20.02 134 ASP B C 1
ATOM 3703 O O . ASP B 1 136 ? 18.284 37.140 -16.813 1.00 19.16 134 ASP B O 1
ATOM 3708 N N . ARG B 1 137 ? 16.583 35.708 -16.492 1.00 19.29 135 ARG B N 1
ATOM 3709 C CA . ARG B 1 137 ? 17.249 34.885 -15.487 1.00 20.33 135 ARG B CA 1
ATOM 3710 C C . ARG B 1 137 ? 16.846 33.444 -15.776 1.00 18.44 135 ARG B C 1
ATOM 3711 O O . ARG B 1 137 ? 15.706 33.187 -16.197 1.00 18.73 135 ARG B O 1
ATOM 3719 N N . ILE B 1 138 ? 17.743 32.520 -15.481 1.00 16.90 136 ILE B N 1
ATOM 3720 C CA . ILE B 1 138 ? 17.518 31.074 -15.704 1.00 15.02 136 ILE B CA 1
ATOM 3721 C C . ILE B 1 138 ? 17.918 30.282 -14.442 1.00 14.43 136 ILE B C 1
ATOM 3722 O O . ILE B 1 138 ? 19.076 30.348 -13.991 1.00 14.97 136 ILE B O 1
ATOM 3727 N N . PRO B 1 139 ? 16.976 29.553 -13.846 1.00 14.47 137 PRO B N 1
ATOM 3728 C CA . PRO B 1 139 ? 17.322 28.808 -12.627 1.00 14.19 137 PRO B CA 1
ATOM 3729 C C . PRO B 1 139 ? 18.484 27.856 -12.873 1.00 14.67 137 PRO B C 1
ATOM 3730 O O . PRO B 1 139 ? 18.516 27.210 -13.925 1.00 13.66 137 PRO B O 1
ATOM 3734 N N . LEU B 1 140 ? 19.457 27.801 -11.949 1.00 13.93 138 LEU B N 1
ATOM 3735 C CA . LEU B 1 140 ? 20.683 27.011 -12.157 1.00 13.43 138 LEU B CA 1
ATOM 3736 C C . LEU B 1 140 ? 20.639 25.685 -11.385 1.00 13.55 138 LEU B C 1
ATOM 3737 O O . LEU B 1 140 ? 20.243 25.665 -10.230 1.00 12.39 138 LEU B O 1
ATOM 3742 N N . SER B 1 141 ? 21.065 24.596 -12.032 1.00 13.21 139 SER B N 1
ATOM 3743 C CA . SER B 1 141 ? 21.290 23.330 -11.390 1.00 12.94 139 SER B CA 1
ATOM 3744 C C . SER B 1 141 ? 22.780 23.075 -11.328 1.00 13.99 139 SER B C 1
ATOM 3745 O O . SER B 1 141 ? 23.458 23.382 -12.266 1.00 13.99 139 SER B O 1
ATOM 3748 N N . CYS B 1 142 ? 23.267 22.482 -10.237 1.00 13.76 140 CYS B N 1
ATOM 3749 C CA . CYS B 1 142 ? 24.626 21.965 -10.146 1.00 15.13 140 CYS B CA 1
ATOM 3750 C C . CYS B 1 142 ? 24.585 20.425 -10.075 1.00 15.97 140 CYS B C 1
ATOM 3751 O O . CYS B 1 142 ? 23.740 19.831 -9.364 1.00 15.06 140 CYS B O 1
ATOM 3754 N N . SER B 1 143 ? 25.512 19.777 -10.762 1.00 16.90 141 SER B N 1
ATOM 3755 C CA . SER B 1 143 ? 25.617 18.314 -10.663 1.00 17.24 141 SER B CA 1
ATOM 3756 C C . SER B 1 143 ? 26.380 17.829 -9.400 1.00 17.59 141 SER B C 1
ATOM 3757 O O . SER B 1 143 ? 27.297 18.482 -8.885 1.00 18.29 141 SER B O 1
ATOM 3760 N N . ILE B 1 144 ? 25.965 16.669 -8.905 1.00 16.60 142 ILE B N 1
ATOM 3761 C CA . ILE B 1 144 ? 26.479 16.051 -7.697 1.00 17.06 142 ILE B CA 1
ATOM 3762 C C . ILE B 1 144 ? 26.966 14.693 -8.178 1.00 17.45 142 ILE B C 1
ATOM 3763 O O . ILE B 1 144 ? 26.163 13.772 -8.433 1.00 16.49 142 ILE B O 1
ATOM 3768 N N . ALA B 1 145 ? 28.280 14.570 -8.348 1.00 17.79 143 ALA B N 1
ATOM 3769 C CA . ALA B 1 145 ? 28.847 13.447 -9.107 1.00 17.76 143 ALA B CA 1
ATOM 3770 C C . ALA B 1 145 ? 30.130 12.874 -8.525 1.00 19.08 143 ALA B C 1
ATOM 3771 O O . ALA B 1 145 ? 30.835 12.134 -9.212 1.00 19.11 143 ALA B O 1
ATOM 3773 N N . ASP B 1 146 ? 30.465 13.224 -7.282 1.00 18.82 144 ASP B N 1
ATOM 3774 C CA . ASP B 1 146 ? 31.743 12.810 -6.720 1.00 19.15 144 ASP B CA 1
ATOM 3775 C C . ASP B 1 146 ? 31.640 11.401 -6.165 1.00 18.62 144 ASP B C 1
ATOM 3776 O O . ASP B 1 146 ? 30.686 11.080 -5.494 1.00 17.40 144 ASP B O 1
ATOM 3781 N N . PRO B 1 147 ? 32.645 10.563 -6.414 1.00 19.74 145 PRO B N 1
ATOM 3782 C CA . PRO B 1 147 ? 32.646 9.242 -5.793 1.00 20.31 145 PRO B CA 1
ATOM 3783 C C . PRO B 1 147 ? 32.790 9.285 -4.263 1.00 21.63 145 PRO B C 1
ATOM 3784 O O . PRO B 1 147 ? 32.390 8.332 -3.586 1.00 21.03 145 PRO B O 1
ATOM 3788 N N . ASP B 1 148 ? 33.355 10.391 -3.745 1.00 22.36 146 ASP B N 1
ATOM 3789 C CA . ASP B 1 148 ? 33.429 10.677 -2.304 1.00 23.40 146 ASP B CA 1
ATOM 3790 C C . ASP B 1 148 ? 32.260 11.616 -1.947 1.00 23.06 146 ASP B C 1
ATOM 3791 O O . ASP B 1 148 ? 32.330 12.842 -2.196 1.00 22.79 146 ASP B O 1
ATOM 3796 N N . PHE B 1 149 ? 31.185 11.045 -1.413 1.00 22.80 147 PHE B N 1
ATOM 3797 C CA . PHE B 1 149 ? 29.955 11.803 -1.137 1.00 22.68 147 PHE B CA 1
ATOM 3798 C C . PHE B 1 149 ? 30.124 12.886 -0.056 1.00 22.91 147 PHE B C 1
ATOM 3799 O O . PHE B 1 149 ? 29.343 13.812 0.008 1.00 22.43 147 PHE B O 1
ATOM 3807 N N . ASP B 1 150 ? 31.104 12.739 0.825 1.00 23.01 148 ASP B N 1
ATOM 3808 C CA . ASP B 1 150 ? 31.401 13.784 1.813 1.00 22.57 148 ASP B CA 1
ATOM 3809 C C . ASP B 1 150 ? 31.830 15.068 1.121 1.00 21.57 148 ASP B C 1
ATOM 3810 O O . ASP B 1 150 ? 31.456 16.167 1.529 1.00 21.32 148 ASP B O 1
ATOM 3815 N N . LYS B 1 151 ? 32.554 14.941 0.030 1.00 20.57 149 LYS B N 1
ATOM 3816 C CA . LYS B 1 151 ? 32.891 16.109 -0.763 1.00 20.62 149 LYS B CA 1
ATOM 3817 C C . LYS B 1 151 ? 31.646 16.779 -1.320 1.00 20.50 149 LYS B C 1
ATOM 3818 O O . LYS B 1 151 ? 31.558 17.995 -1.336 1.00 19.94 149 LYS B O 1
ATOM 3824 N N . ASP B 1 152 ? 30.674 15.990 -1.764 1.00 20.22 150 ASP B N 1
ATOM 3825 C CA . ASP B 1 152 ? 29.460 16.577 -2.305 1.00 19.00 150 ASP B CA 1
ATOM 3826 C C . ASP B 1 152 ? 28.589 17.123 -1.206 1.00 17.71 150 ASP B C 1
ATOM 3827 O O . ASP B 1 152 ? 27.912 18.091 -1.417 1.00 17.47 150 ASP B O 1
ATOM 3832 N N . LEU B 1 153 ? 28.604 16.540 -0.018 1.00 18.03 151 LEU B N 1
ATOM 3833 C CA . LEU B 1 153 ? 27.872 17.144 1.105 1.00 18.53 151 LEU B CA 1
ATOM 3834 C C . LEU B 1 153 ? 28.419 18.579 1.423 1.00 19.43 151 LEU B C 1
ATOM 3835 O O . LEU B 1 153 ? 27.638 19.496 1.719 1.00 19.07 151 LEU B O 1
ATOM 3840 N N . ALA B 1 154 ? 29.738 18.779 1.269 1.00 19.99 152 ALA B N 1
ATOM 3841 C CA . ALA B 1 154 ? 30.338 20.112 1.430 1.00 19.07 152 ALA B CA 1
ATOM 3842 C C . ALA B 1 154 ? 29.827 21.028 0.306 1.00 18.67 152 ALA B C 1
ATOM 3843 O O . ALA B 1 154 ? 29.435 22.174 0.546 1.00 17.81 152 ALA B O 1
ATOM 3845 N N . LEU B 1 155 ? 29.859 20.535 -0.931 1.00 17.32 153 LEU B N 1
ATOM 3846 C CA . LEU B 1 155 ? 29.338 21.299 -2.049 1.00 17.87 153 LEU B CA 1
ATOM 3847 C C . LEU B 1 155 ? 27.868 21.671 -1.784 1.00 16.81 153 LEU B C 1
ATOM 3848 O O . LEU B 1 155 ? 27.460 22.805 -2.063 1.00 17.07 153 LEU B O 1
ATOM 3853 N N . MET B 1 156 ? 27.092 20.769 -1.220 1.00 16.27 154 MET B N 1
ATOM 3854 C CA . MET B 1 156 ? 25.666 21.075 -1.006 1.00 16.81 154 MET B CA 1
ATOM 3855 C C . MET B 1 156 ? 25.499 22.295 -0.093 1.00 18.07 154 MET B C 1
ATOM 3856 O O . MET B 1 156 ? 24.620 23.121 -0.338 1.00 17.63 154 MET B O 1
ATOM 3861 N N . GLN B 1 157 ? 26.334 22.417 0.950 1.00 18.27 155 GLN B N 1
ATOM 3862 C CA A GLN B 1 157 ? 26.223 23.526 1.887 0.50 18.91 155 GLN B CA 1
ATOM 3863 C CA B GLN B 1 157 ? 26.197 23.546 1.875 0.50 18.40 155 GLN B CA 1
ATOM 3864 C C . GLN B 1 157 ? 26.567 24.817 1.167 1.00 18.41 155 GLN B C 1
ATOM 3865 O O . GLN B 1 157 ? 25.932 25.837 1.359 1.00 20.12 155 GLN B O 1
ATOM 3876 N N . ARG B 1 158 ? 27.604 24.752 0.336 1.00 18.57 156 ARG B N 1
ATOM 3877 C CA . ARG B 1 158 ? 28.010 25.856 -0.476 1.00 17.97 156 ARG B CA 1
ATOM 3878 C C . ARG B 1 158 ? 26.880 26.288 -1.409 1.00 17.96 156 ARG B C 1
ATOM 3879 O O . ARG B 1 158 ? 26.557 27.480 -1.559 1.00 15.84 156 ARG B O 1
ATOM 3887 N N . LEU B 1 159 ? 26.265 25.310 -2.056 1.00 16.69 157 LEU B N 1
ATOM 3888 C CA . LEU B 1 159 ? 25.174 25.617 -2.971 1.00 16.88 157 LEU B CA 1
ATOM 3889 C C . LEU B 1 159 ? 24.016 26.239 -2.224 1.00 16.67 157 LEU B C 1
ATOM 3890 O O . LEU B 1 159 ? 23.417 27.205 -2.664 1.00 15.77 157 LEU B O 1
ATOM 3895 N N . GLN B 1 160 ? 23.715 25.700 -1.052 1.00 17.82 158 GLN B N 1
ATOM 3896 C CA . GLN B 1 160 ? 22.657 26.290 -0.253 1.00 18.24 158 GLN B CA 1
ATOM 3897 C C . GLN B 1 160 ? 22.939 27.757 0.129 1.00 19.09 158 GLN B C 1
ATOM 3898 O O . GLN B 1 160 ? 22.064 28.630 -0.011 1.00 18.41 158 GLN B O 1
ATOM 3904 N N . ASP B 1 161 ? 24.179 28.021 0.560 1.00 19.50 159 ASP B N 1
ATOM 3905 C CA . ASP B 1 161 ? 24.630 29.382 0.906 1.00 19.87 159 ASP B CA 1
ATOM 3906 C C . ASP B 1 161 ? 24.517 30.309 -0.297 1.00 19.58 159 ASP B C 1
ATOM 3907 O O . ASP B 1 161 ? 24.204 31.485 -0.128 1.00 17.13 159 ASP B O 1
ATOM 3912 N N . ASP B 1 162 ? 24.767 29.785 -1.505 1.00 18.03 160 ASP B N 1
ATOM 3913 C CA . ASP B 1 162 ? 24.700 30.602 -2.725 1.00 18.00 160 ASP B CA 1
ATOM 3914 C C . ASP B 1 162 ? 23.292 30.711 -3.318 1.00 17.38 160 ASP B C 1
ATOM 3915 O O . ASP B 1 162 ? 23.126 31.275 -4.382 1.00 17.28 160 ASP B O 1
ATOM 3920 N N . ASP B 1 163 ? 22.302 30.152 -2.635 1.00 17.83 161 ASP B N 1
ATOM 3921 C CA . ASP B 1 163 ? 20.889 30.181 -3.055 1.00 18.91 161 ASP B CA 1
ATOM 3922 C C . ASP B 1 163 ? 20.574 29.351 -4.312 1.00 16.58 161 ASP B C 1
ATOM 3923 O O . ASP B 1 163 ? 19.582 29.584 -4.991 1.00 16.22 161 ASP B O 1
ATOM 3928 N N . VAL B 1 164 ? 21.417 28.377 -4.607 1.00 16.24 162 VAL B N 1
ATOM 3929 C CA . VAL B 1 164 ? 21.141 27.428 -5.680 1.00 14.73 162 VAL B CA 1
ATOM 3930 C C . VAL B 1 164 ? 20.136 26.472 -5.060 1.00 15.35 162 VAL B C 1
ATOM 3931 O O . VAL B 1 164 ? 20.293 26.050 -3.880 1.00 15.12 162 VAL B O 1
ATOM 3935 N N . ARG B 1 165 ? 19.091 26.148 -5.810 1.00 15.72 163 ARG B N 1
ATOM 3936 C CA . ARG B 1 165 ? 18.046 25.262 -5.284 1.00 16.41 163 ARG B CA 1
ATOM 3937 C C . ARG B 1 165 ? 17.655 24.064 -6.189 1.00 15.67 163 ARG B C 1
ATOM 3938 O O . ARG B 1 165 ? 16.609 23.449 -5.971 1.00 14.48 163 ARG B O 1
ATOM 3946 N N . ILE B 1 166 ? 18.518 23.741 -7.151 1.00 14.42 164 ILE B N 1
ATOM 3947 C CA . ILE B 1 166 ? 18.392 22.581 -8.030 1.00 14.14 164 ILE B CA 1
ATOM 3948 C C . ILE B 1 166 ? 19.773 21.864 -8.077 1.00 13.36 164 ILE B C 1
ATOM 3949 O O . ILE B 1 166 ? 20.847 22.490 -8.216 1.00 12.21 164 ILE B O 1
ATOM 3954 N N . ILE B 1 167 ? 19.722 20.549 -7.930 1.00 12.25 165 ILE B N 1
ATOM 3955 C CA . ILE B 1 167 ? 20.829 19.698 -8.265 1.00 13.68 165 ILE B CA 1
ATOM 3956 C C . ILE B 1 167 ? 20.446 18.548 -9.171 1.00 13.50 165 ILE B C 1
ATOM 3957 O O . ILE B 1 167 ? 19.283 18.135 -9.247 1.00 12.88 165 ILE B O 1
ATOM 3962 N N . LYS B 1 168 ? 21.446 18.034 -9.858 1.00 12.78 166 LYS B N 1
ATOM 3963 C CA . LYS B 1 168 ? 21.274 16.815 -10.604 1.00 13.95 166 LYS B CA 1
ATOM 3964 C C . LYS B 1 168 ? 22.249 15.783 -10.067 1.00 12.67 166 LYS B C 1
ATOM 3965 O O . LYS B 1 168 ? 23.447 15.979 -10.167 1.00 13.04 166 LYS B O 1
ATOM 3971 N N . LEU B 1 169 ? 21.720 14.715 -9.469 1.00 12.32 167 LEU B N 1
ATOM 3972 C CA . LEU B 1 169 ? 22.526 13.589 -8.999 1.00 12.74 167 LEU B CA 1
ATOM 3973 C C . LEU B 1 169 ? 22.963 12.687 -10.134 1.00 13.12 167 LEU B C 1
ATOM 3974 O O . LEU B 1 169 ? 22.125 12.137 -10.861 1.00 11.02 167 LEU B O 1
ATOM 3979 N N . LYS B 1 170 ? 24.269 12.530 -10.289 1.00 14.22 168 LYS B N 1
ATOM 3980 C CA . LYS B 1 170 ? 24.809 11.657 -11.316 1.00 15.44 168 LYS B CA 1
ATOM 3981 C C . LYS B 1 170 ? 24.821 10.280 -10.669 1.00 16.28 168 LYS B C 1
ATOM 3982 O O . LYS B 1 170 ? 25.399 10.111 -9.591 1.00 16.65 168 LYS B O 1
ATOM 3988 N N . THR B 1 171 ? 24.203 9.312 -11.332 1.00 15.84 169 THR B N 1
ATOM 3989 C CA . THR B 1 171 ? 23.949 7.990 -10.766 1.00 15.86 169 THR B CA 1
ATOM 3990 C C . THR B 1 171 ? 24.490 6.935 -11.734 1.00 17.25 169 THR B C 1
ATOM 3991 O O . THR B 1 171 ? 24.838 7.244 -12.855 1.00 14.95 169 THR B O 1
ATOM 3995 N N . GLY B 1 172 ? 24.622 5.705 -11.250 1.00 18.76 170 GLY B N 1
ATOM 3996 C CA . GLY B 1 172 ? 25.001 4.581 -12.098 1.00 20.05 170 GLY B CA 1
ATOM 3997 C C . GLY B 1 172 ? 26.470 4.400 -12.383 1.00 21.45 170 GLY B C 1
ATOM 3998 O O . GLY B 1 172 ? 26.811 3.709 -13.351 1.00 23.05 170 GLY B O 1
ATOM 3999 N N . PHE B 1 173 ? 27.354 5.019 -11.593 1.00 21.87 171 PHE B N 1
ATOM 4000 C CA . PHE B 1 173 ? 28.798 4.825 -11.785 1.00 22.39 171 PHE B CA 1
ATOM 4001 C C . PHE B 1 173 ? 29.481 4.026 -10.684 1.00 22.99 171 PHE B C 1
ATOM 4002 O O . PHE B 1 173 ? 30.588 3.539 -10.899 1.00 22.21 171 PHE B O 1
ATOM 4010 N N . LYS B 1 174 ? 28.837 3.896 -9.525 1.00 23.66 172 LYS B N 1
ATOM 4011 C CA . LYS B 1 174 ? 29.381 3.089 -8.427 1.00 25.99 172 LYS B CA 1
ATOM 4012 C C . LYS B 1 174 ? 28.599 1.791 -8.268 1.00 26.70 172 LYS B C 1
ATOM 4013 O O . LYS B 1 174 ? 28.941 0.796 -8.944 1.00 29.74 172 LYS B O 1
ATOM 4019 N N . ASP B 1 175 ? 27.613 1.767 -7.382 1.00 25.43 173 ASP B N 1
ATOM 4020 C CA . ASP B 1 175 ? 26.651 0.663 -7.257 1.00 25.38 173 ASP B CA 1
ATOM 4021 C C . ASP B 1 175 ? 25.293 1.281 -6.897 1.00 23.84 173 ASP B C 1
ATOM 4022 O O . ASP B 1 175 ? 25.217 2.443 -6.490 1.00 22.28 173 ASP B O 1
ATOM 4027 N N . HIS B 1 176 ? 24.227 0.520 -7.069 1.00 22.01 174 HIS B N 1
ATOM 4028 C CA . HIS B 1 176 ? 22.890 1.030 -6.817 1.00 21.27 174 HIS B CA 1
ATOM 4029 C C . HIS B 1 176 ? 22.712 1.511 -5.382 1.00 20.61 174 HIS B C 1
ATOM 4030 O O . HIS B 1 176 ? 22.069 2.525 -5.165 1.00 20.18 174 HIS B O 1
ATOM 4037 N N . ALA B 1 177 ? 23.282 0.797 -4.409 1.00 20.31 175 ALA B N 1
ATOM 4038 C CA . ALA B 1 177 ? 23.190 1.223 -3.019 1.00 21.10 175 ALA B CA 1
ATOM 4039 C C . ALA B 1 177 ? 23.708 2.650 -2.798 1.00 20.02 175 ALA B C 1
ATOM 4040 O O . ALA B 1 177 ? 23.152 3.368 -2.004 1.00 21.59 175 ALA B O 1
ATOM 4042 N N . PHE B 1 178 ? 24.767 3.025 -3.503 1.00 19.66 176 PHE B N 1
ATOM 4043 C CA . PHE B 1 178 ? 25.380 4.332 -3.372 1.00 19.59 176 PHE B CA 1
ATOM 4044 C C . PHE B 1 178 ? 24.450 5.419 -3.875 1.00 18.75 176 PHE B C 1
ATOM 4045 O O . PHE B 1 178 ? 24.357 6.475 -3.273 1.00 18.79 176 PHE B O 1
ATOM 4053 N N . ASP B 1 179 ? 23.754 5.136 -4.963 1.00 17.94 177 ASP B N 1
ATOM 4054 C CA . ASP B 1 179 ? 22.725 6.020 -5.480 1.00 17.85 177 ASP B CA 1
ATOM 4055 C C . ASP B 1 179 ? 21.558 6.192 -4.514 1.00 17.00 177 ASP B C 1
ATOM 4056 O O . ASP B 1 179 ? 21.144 7.323 -4.232 1.00 16.92 177 ASP B O 1
ATOM 4061 N N . MET B 1 180 ? 21.016 5.093 -4.001 1.00 17.47 178 MET B N 1
ATOM 4062 C CA . MET B 1 180 ? 19.871 5.157 -3.092 1.00 17.78 178 MET B CA 1
ATOM 4063 C C . MET B 1 180 ? 20.260 5.864 -1.757 1.00 17.91 178 MET B C 1
ATOM 4064 O O . MET B 1 180 ? 19.458 6.618 -1.262 1.00 18.86 178 MET B O 1
ATOM 4069 N N . MET B 1 181 ? 21.471 5.623 -1.231 1.00 18.30 179 MET B N 1
ATOM 4070 C CA . MET B 1 181 ? 21.992 6.297 0.004 1.00 19.24 179 MET B CA 1
ATOM 4071 C C . MET B 1 181 ? 22.066 7.818 -0.181 1.00 19.44 179 MET B C 1
ATOM 4072 O O . MET B 1 181 ? 21.625 8.594 0.677 1.00 19.78 179 MET B O 1
ATOM 4077 N N . ARG B 1 182 ? 22.579 8.240 -1.342 1.00 19.22 180 ARG B N 1
ATOM 4078 C CA . ARG B 1 182 ? 22.682 9.658 -1.636 1.00 19.03 180 ARG B CA 1
ATOM 4079 C C . ARG B 1 182 ? 21.319 10.313 -1.752 1.00 18.84 180 ARG B C 1
ATOM 4080 O O . ARG B 1 182 ? 21.093 11.354 -1.146 1.00 16.75 180 ARG B O 1
ATOM 4088 N N . LEU B 1 183 ? 20.372 9.706 -2.490 1.00 19.18 181 LEU B N 1
ATOM 4089 C CA . LEU B 1 183 ? 19.021 10.298 -2.578 1.00 19.01 181 LEU B CA 1
ATOM 4090 C C . LEU B 1 183 ? 18.340 10.437 -1.228 1.00 20.20 181 LEU B C 1
ATOM 4091 O O . LEU B 1 183 ? 17.697 11.447 -0.969 1.00 19.31 181 LEU B O 1
ATOM 4096 N N . GLU B 1 184 ? 18.461 9.424 -0.366 1.00 21.27 182 GLU B N 1
ATOM 4097 C CA . GLU B 1 184 ? 17.838 9.481 0.974 1.00 22.71 182 GLU B CA 1
ATOM 4098 C C . GLU B 1 184 ? 18.422 10.616 1.811 1.00 21.90 182 GLU B C 1
ATOM 4099 O O . GLU B 1 184 ? 17.684 11.386 2.394 1.00 21.30 182 GLU B O 1
ATOM 4105 N N . ARG B 1 185 ? 19.747 10.720 1.815 1.00 22.23 183 ARG B N 1
ATOM 4106 C CA . ARG B 1 185 ? 20.450 11.755 2.592 1.00 22.93 183 ARG B CA 1
ATOM 4107 C C . ARG B 1 185 ? 20.150 13.174 2.092 1.00 22.00 183 ARG B C 1
ATOM 4108 O O . ARG B 1 185 ? 19.912 14.073 2.904 1.00 22.57 183 ARG B O 1
ATOM 4116 N N . LEU B 1 186 ? 20.129 13.377 0.774 1.00 21.10 184 LEU B N 1
ATOM 4117 C CA . LEU B 1 186 ? 19.809 14.699 0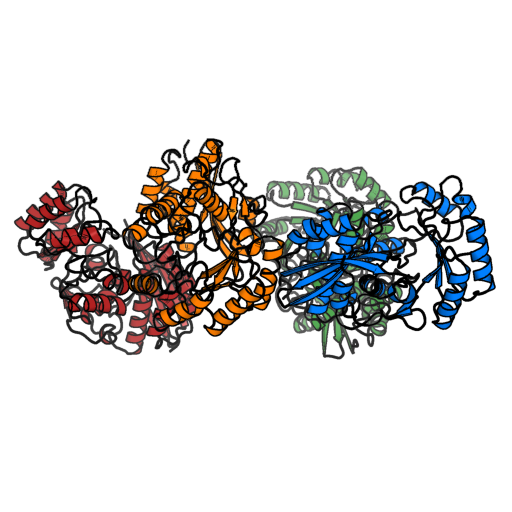.211 1.00 20.88 184 LEU B CA 1
ATOM 4118 C C . LEU B 1 186 ? 18.363 15.115 0.480 1.00 20.94 184 LEU B C 1
ATOM 4119 O O . LEU B 1 186 ? 18.089 16.287 0.746 1.00 19.40 184 LEU B O 1
ATOM 4124 N N . ARG B 1 187 ? 17.428 14.166 0.409 1.00 20.81 185 ARG B N 1
ATOM 4125 C CA . ARG B 1 187 ? 16.031 14.476 0.712 1.00 21.59 185 ARG B CA 1
ATOM 4126 C C . ARG B 1 187 ? 15.831 14.807 2.197 1.00 22.30 185 ARG B C 1
ATOM 4127 O O . ARG B 1 187 ? 14.968 15.642 2.545 1.00 22.93 185 ARG B O 1
ATOM 4135 N N . ALA B 1 188 ? 16.615 14.151 3.040 1.00 22.39 186 ALA B N 1
ATOM 4136 C CA . ALA B 1 188 ? 16.540 14.360 4.490 1.00 24.17 186 ALA B CA 1
ATOM 4137 C C . ALA B 1 188 ? 17.177 15.665 4.894 1.00 24.93 186 ALA B C 1
ATOM 4138 O O . ALA B 1 188 ? 16.595 16.423 5.674 1.00 26.22 186 ALA B O 1
ATOM 4140 N N . ASP B 1 189 ? 18.372 15.914 4.367 1.00 25.57 187 ASP B N 1
ATOM 4141 C CA . ASP B 1 189 ? 19.213 17.027 4.809 1.00 26.27 187 ASP B CA 1
ATOM 4142 C C . ASP B 1 189 ? 18.974 18.276 3.994 1.00 25.72 187 ASP B C 1
ATOM 4143 O O . ASP B 1 189 ? 19.077 19.389 4.516 1.00 24.72 187 ASP B O 1
ATOM 4148 N N . PHE B 1 190 ? 18.605 18.108 2.725 1.00 24.59 188 PHE B N 1
ATOM 4149 C CA . PHE B 1 190 ? 18.402 19.275 1.855 1.00 23.64 188 PHE B CA 1
ATOM 4150 C C . PHE B 1 190 ? 17.042 19.300 1.170 1.00 23.86 188 PHE B C 1
ATOM 4151 O O . PHE B 1 190 ? 16.960 19.399 -0.057 1.00 23.69 188 PHE B O 1
ATOM 4159 N N . PRO B 1 191 ? 15.951 19.283 1.967 1.00 24.15 189 PRO B N 1
ATOM 4160 C CA . PRO B 1 191 ? 14.571 19.155 1.454 1.00 23.85 189 PRO B CA 1
ATOM 4161 C C . PRO B 1 191 ? 14.079 20.286 0.556 1.00 23.58 189 PRO B C 1
ATOM 4162 O O . PRO B 1 191 ? 13.146 20.078 -0.190 1.00 24.43 189 PRO B O 1
ATOM 4166 N N . ALA B 1 192 ? 14.680 21.471 0.609 1.00 22.10 190 ALA B N 1
ATOM 4167 C CA . ALA B 1 192 ? 14.228 22.561 -0.260 1.00 21.59 190 ALA B CA 1
ATOM 4168 C C . ALA B 1 192 ? 14.778 22.453 -1.710 1.00 20.06 190 ALA B C 1
ATOM 4169 O O . ALA B 1 192 ? 14.378 23.233 -2.584 1.00 20.02 190 ALA B O 1
ATOM 4171 N N . PHE B 1 193 ? 15.681 21.508 -1.958 1.00 18.77 191 PHE B N 1
ATOM 4172 C CA . PHE B 1 193 ? 16.239 21.309 -3.294 1.00 17.03 191 PHE B CA 1
ATOM 4173 C C . PHE B 1 193 ? 15.307 20.503 -4.213 1.00 16.92 191 PHE B C 1
ATOM 4174 O O . PHE B 1 193 ? 14.691 19.506 -3.795 1.00 15.96 191 PHE B O 1
ATOM 4182 N N . ASP B 1 194 ? 15.226 20.966 -5.460 1.00 15.99 192 ASP B N 1
ATOM 4183 C CA . ASP B 1 194 ? 14.623 20.234 -6.561 1.00 15.63 192 ASP B CA 1
ATOM 4184 C C . ASP B 1 194 ? 15.734 19.300 -7.015 1.00 15.49 192 ASP B C 1
ATOM 4185 O O . ASP B 1 194 ? 16.825 19.769 -7.395 1.00 15.42 192 ASP B O 1
ATOM 4190 N N . ILE B 1 195 ? 15.491 17.985 -6.938 1.00 13.52 193 ILE B N 1
ATOM 4191 C CA . ILE B 1 195 ? 16.491 16.997 -7.280 1.00 13.45 193 ILE B CA 1
ATOM 4192 C C . ILE B 1 195 ? 16.150 16.313 -8.594 1.00 13.37 193 ILE B C 1
ATOM 4193 O O . ILE B 1 195 ? 15.017 15.841 -8.764 1.00 12.09 193 ILE B O 1
ATOM 4198 N N . ARG B 1 196 ? 17.117 16.303 -9.517 1.00 11.91 194 ARG B N 1
ATOM 4199 C CA . ARG B 1 196 ? 17.031 15.529 -10.757 1.00 12.46 194 ARG B CA 1
ATOM 4200 C C . ARG B 1 196 ? 18.072 14.403 -10.685 1.00 11.72 194 ARG B C 1
ATOM 4201 O O . ARG B 1 196 ? 18.999 14.457 -9.864 1.00 13.57 194 ARG B O 1
ATOM 4209 N N . VAL B 1 197 ? 17.917 13.385 -11.519 1.00 11.06 195 VAL B N 1
ATOM 4210 C CA . VAL B 1 197 ? 18.859 12.246 -11.581 1.00 11.68 195 VAL B CA 1
ATOM 4211 C C . VAL B 1 197 ? 19.323 12.093 -13.030 1.00 11.72 195 VAL B C 1
ATOM 4212 O O . VAL B 1 197 ? 18.509 12.209 -13.939 1.00 10.75 195 VAL B O 1
ATOM 4216 N N . ASP B 1 198 ? 20.610 11.840 -13.248 1.00 11.35 196 ASP B N 1
ATOM 4217 C CA . ASP B 1 198 ? 21.136 11.580 -14.566 1.00 11.92 196 ASP B CA 1
ATOM 4218 C C . ASP B 1 198 ? 22.062 10.378 -14.512 1.00 12.91 196 ASP B C 1
ATOM 4219 O O . ASP B 1 198 ? 23.091 10.394 -13.821 1.00 12.00 196 ASP B O 1
ATOM 4224 N N . TYR B 1 199 ? 21.731 9.347 -15.294 1.00 13.43 197 TYR B N 1
ATOM 4225 C CA . TYR B 1 199 ? 22.520 8.134 -15.354 1.00 13.54 197 TYR B CA 1
ATOM 4226 C C . TYR B 1 199 ? 23.623 8.189 -16.410 1.00 15.15 197 TYR B C 1
ATOM 4227 O O . TYR B 1 199 ? 24.529 7.337 -16.406 1.00 15.06 197 TYR B O 1
ATOM 4236 N N . ASN B 1 200 ? 23.559 9.155 -17.326 1.00 14.84 198 ASN B N 1
ATOM 4237 C CA . ASN B 1 200 ? 24.536 9.241 -18.394 1.00 16.59 198 ASN B CA 1
ATOM 4238 C C . ASN B 1 200 ? 24.777 7.903 -19.067 1.00 16.30 198 ASN B C 1
ATOM 4239 O O . ASN B 1 200 ? 25.922 7.503 -19.293 1.00 14.00 198 ASN B O 1
ATOM 4244 N N . GLN B 1 201 ? 23.693 7.210 -19.405 1.00 15.24 199 GLN B N 1
ATOM 4245 C CA . GLN B 1 201 ? 23.769 5.899 -20.042 1.00 16.38 199 GLN B CA 1
ATOM 4246 C C . GLN B 1 201 ? 24.351 4.789 -19.191 1.00 17.65 199 GLN B C 1
ATOM 4247 O O . GLN B 1 201 ? 24.695 3.749 -19.739 1.00 19.51 199 GLN B O 1
ATOM 4253 N N . GLY B 1 202 ? 24.407 4.967 -17.869 1.00 18.30 200 GLY B N 1
ATOM 4254 C CA . GLY B 1 202 ? 25.143 4.077 -16.997 1.00 18.58 200 GLY B CA 1
ATOM 4255 C C . GLY B 1 202 ? 24.493 2.752 -16.630 1.00 18.78 200 GLY B C 1
ATOM 4256 O O . GLY B 1 202 ? 25.174 1.891 -16.086 1.00 19.00 200 GLY B O 1
ATOM 4257 N N . LEU B 1 203 ? 23.202 2.568 -16.930 1.00 16.41 201 LEU B N 1
ATOM 4258 C CA . LEU B 1 203 ? 22.540 1.362 -16.517 1.00 16.66 201 LEU B CA 1
ATOM 4259 C C . LEU B 1 203 ? 22.611 0.336 -17.627 1.00 15.83 201 LEU B C 1
ATOM 4260 O O . LEU B 1 203 ? 22.164 0.581 -18.741 1.00 14.10 201 LEU B O 1
ATOM 4265 N N . HIS B 1 204 ? 23.146 -0.841 -17.319 1.00 15.08 202 HIS B N 1
ATOM 4266 C CA . HIS B 1 204 ? 23.052 -1.964 -18.285 1.00 15.53 202 HIS B CA 1
ATOM 4267 C C . HIS B 1 204 ? 21.572 -2.310 -18.454 1.00 14.42 202 HIS B C 1
ATOM 4268 O O . HIS B 1 204 ? 20.785 -2.265 -17.501 1.00 13.50 202 HIS B O 1
ATOM 4275 N N . HIS B 1 205 ? 21.179 -2.672 -19.662 1.00 14.01 203 HIS B N 1
ATOM 4276 C CA . HIS B 1 205 ? 19.790 -3.106 -19.868 1.00 14.23 203 HIS B CA 1
ATOM 4277 C C . HIS B 1 205 ? 19.283 -4.254 -18.956 1.00 14.82 203 HIS B C 1
ATOM 4278 O O . HIS B 1 205 ? 18.094 -4.303 -18.650 1.00 14.52 203 HIS B O 1
ATOM 4285 N N . ASP B 1 206 ? 20.160 -5.114 -18.450 1.00 15.17 204 ASP B N 1
ATOM 4286 C CA . ASP B 1 206 ? 19.716 -6.172 -17.494 1.00 17.13 204 ASP B CA 1
ATOM 4287 C C . ASP B 1 206 ? 19.024 -5.669 -16.261 1.00 16.96 204 ASP B C 1
ATOM 4288 O O . ASP B 1 206 ? 18.280 -6.433 -15.639 1.00 18.67 204 ASP B O 1
ATOM 4293 N N . VAL B 1 207 ? 19.349 -4.452 -15.828 1.00 15.33 205 VAL B N 1
ATOM 4294 C CA . VAL B 1 207 ? 18.905 -3.948 -14.532 1.00 15.80 205 VAL B CA 1
ATOM 4295 C C . VAL B 1 207 ? 18.226 -2.586 -14.608 1.00 14.53 205 VAL B C 1
ATOM 4296 O O . VAL B 1 207 ? 17.677 -2.096 -13.618 1.00 14.50 205 VAL B O 1
ATOM 4300 N N . ALA B 1 208 ? 18.149 -2.013 -15.806 1.00 14.31 206 ALA B N 1
ATOM 4301 C CA . ALA B 1 208 ? 17.756 -0.603 -15.950 1.00 13.63 206 ALA B CA 1
ATOM 4302 C C . ALA B 1 208 ? 16.374 -0.315 -15.373 1.00 13.70 206 ALA B C 1
ATOM 4303 O O . ALA B 1 208 ? 16.205 0.609 -14.566 1.00 15.21 206 ALA B O 1
ATOM 4305 N N . LEU B 1 209 ? 15.366 -1.084 -15.760 1.00 13.52 207 LEU B N 1
ATOM 4306 C CA . LEU B 1 209 ? 14.000 -0.772 -15.301 1.00 14.80 207 LEU B CA 1
ATOM 4307 C C . LEU B 1 209 ? 13.902 -0.860 -13.761 1.00 14.50 207 LEU B C 1
ATOM 4308 O O . LEU B 1 209 ? 13.319 0.029 -13.107 1.00 14.19 207 LEU B O 1
ATOM 4313 N N . ALA B 1 210 ? 14.483 -1.906 -13.188 1.00 14.46 208 ALA B N 1
ATOM 4314 C CA . ALA B 1 210 ? 14.421 -2.110 -11.735 1.00 14.93 208 ALA B CA 1
ATOM 4315 C C . ALA B 1 210 ? 15.056 -0.931 -11.005 1.00 15.15 208 ALA B C 1
ATOM 4316 O O . ALA B 1 210 ? 14.505 -0.420 -10.021 1.00 15.34 208 ALA B O 1
ATOM 4318 N N . ARG B 1 211 ? 16.199 -0.465 -11.493 1.00 15.37 209 ARG B N 1
ATOM 4319 C CA . ARG B 1 211 ? 16.872 0.632 -10.797 1.00 15.69 209 ARG B CA 1
ATOM 4320 C C . ARG B 1 211 ? 16.170 1.979 -10.989 1.00 15.30 209 ARG B C 1
ATOM 4321 O O . ARG B 1 211 ? 16.014 2.747 -10.039 1.00 14.80 209 ARG B O 1
ATOM 4329 N N . VAL B 1 212 ? 15.682 2.235 -12.194 1.00 14.19 210 VAL B N 1
ATOM 4330 C CA . VAL B 1 212 ? 14.866 3.401 -12.440 1.00 14.73 210 VAL B CA 1
ATOM 4331 C C . VAL B 1 212 ? 13.632 3.389 -11.546 1.00 15.43 210 VAL B C 1
ATOM 4332 O O . VAL B 1 212 ? 13.309 4.389 -10.953 1.00 15.80 210 VAL B O 1
ATOM 4336 N N . ARG B 1 213 ? 12.967 2.257 -11.400 1.00 15.88 211 ARG B N 1
ATOM 4337 C CA . ARG B 1 213 ? 11.794 2.229 -10.515 1.00 17.82 211 ARG B CA 1
ATOM 4338 C C . ARG B 1 213 ? 12.162 2.569 -9.062 1.00 17.29 211 ARG B C 1
ATOM 4339 O O . ARG B 1 213 ? 11.436 3.309 -8.408 1.00 17.87 211 ARG B O 1
ATOM 4347 N N . ASP B 1 214 ? 13.284 2.035 -8.586 1.00 17.62 212 ASP B N 1
ATOM 4348 C CA . ASP B 1 214 ? 13.757 2.279 -7.221 1.00 18.26 212 ASP B CA 1
ATOM 4349 C C . ASP B 1 214 ? 14.041 3.775 -7.020 1.00 17.26 212 ASP B C 1
ATOM 4350 O O . ASP B 1 214 ? 13.643 4.372 -6.016 1.00 16.34 212 ASP B O 1
ATOM 4355 N N . VAL B 1 215 ? 14.746 4.395 -7.968 1.00 16.27 213 VAL B N 1
ATOM 4356 C CA . VAL B 1 215 ? 15.080 5.805 -7.765 1.00 15.70 213 VAL B CA 1
ATOM 4357 C C . VAL B 1 215 ? 13.853 6.692 -7.905 1.00 15.08 213 VAL B C 1
ATOM 4358 O O . VAL B 1 215 ? 13.769 7.756 -7.278 1.00 13.54 213 VAL B O 1
ATOM 4362 N N . ALA B 1 216 ? 12.889 6.272 -8.716 1.00 14.78 214 ALA B N 1
ATOM 4363 C CA . ALA B 1 216 ? 11.620 7.033 -8.866 1.00 15.37 214 ALA B CA 1
ATOM 4364 C C . ALA B 1 216 ? 10.857 7.187 -7.541 1.00 15.12 214 ALA B C 1
ATOM 4365 O O . ALA B 1 216 ? 10.087 8.132 -7.393 1.00 14.76 214 ALA B O 1
ATOM 4367 N N . THR B 1 217 ? 11.095 6.307 -6.574 1.00 16.50 215 THR B N 1
ATOM 4368 C CA . THR B 1 217 ? 10.418 6.431 -5.279 1.00 17.27 215 THR B CA 1
ATOM 4369 C C . THR B 1 217 ? 10.757 7.741 -4.570 1.00 17.80 215 THR B C 1
ATOM 4370 O O . THR B 1 217 ? 9.958 8.220 -3.752 1.00 18.53 215 THR B O 1
ATOM 4374 N N . PHE B 1 218 ? 11.905 8.340 -4.900 1.00 17.55 216 PHE B N 1
ATOM 4375 C CA . PHE B 1 218 ? 12.313 9.648 -4.333 1.00 17.99 216 PHE B CA 1
ATOM 4376 C C . PHE B 1 218 ? 11.749 10.823 -5.084 1.00 18.20 216 PHE B C 1
ATOM 4377 O O . PHE B 1 218 ? 12.072 11.978 -4.771 1.00 17.16 216 PHE B O 1
ATOM 4385 N N . LYS B 1 219 ? 10.920 10.520 -6.082 1.00 17.64 217 LYS B N 1
ATOM 4386 C CA . LYS B 1 219 ? 10.264 11.512 -6.934 1.00 17.72 217 LYS B CA 1
ATOM 4387 C C . LYS B 1 219 ? 11.178 12.619 -7.425 1.00 15.97 217 LYS B C 1
ATOM 4388 O O . LYS B 1 219 ? 10.864 13.792 -7.282 1.00 14.87 217 LYS B O 1
ATOM 4394 N N . PRO B 1 220 ? 12.283 12.240 -8.063 1.00 14.81 218 PRO B N 1
ATOM 4395 C CA . PRO B 1 220 ? 13.094 13.239 -8.728 1.00 13.53 218 PRO B CA 1
ATOM 4396 C C . PRO B 1 220 ? 12.245 13.897 -9.820 1.00 14.29 218 PRO B C 1
ATOM 4397 O O . PRO B 1 220 ? 11.266 13.305 -10.309 1.00 12.47 218 PRO B O 1
ATOM 4401 N N . THR B 1 221 ? 12.596 15.128 -10.165 1.00 12.54 219 THR B N 1
ATOM 4402 C CA . THR B 1 221 ? 11.834 15.889 -11.146 1.00 13.17 219 THR B CA 1
ATOM 4403 C C . THR B 1 221 ? 11.884 15.256 -12.531 1.00 12.55 219 THR B C 1
ATOM 4404 O O . THR B 1 221 ? 10.904 15.321 -13.272 1.00 10.34 219 THR B O 1
ATOM 4408 N N . PHE B 1 222 ? 13.034 14.690 -12.868 1.00 12.15 220 PHE B N 1
ATOM 4409 C CA . PHE B 1 222 ? 13.195 13.786 -13.950 1.00 11.82 220 PHE B CA 1
ATOM 4410 C C . PHE B 1 222 ? 14.327 12.791 -13.692 1.00 11.93 220 PHE B C 1
ATOM 4411 O O . PHE B 1 222 ? 15.142 13.001 -12.823 1.00 10.77 220 PHE B O 1
ATOM 4419 N N . ILE B 1 223 ? 14.335 11.730 -14.498 1.00 11.53 221 ILE B N 1
ATOM 4420 C CA . ILE B 1 223 ? 15.409 10.746 -14.573 1.00 11.85 221 ILE B CA 1
ATOM 4421 C C . ILE B 1 223 ? 15.904 10.758 -16.004 1.00 12.48 221 ILE B C 1
ATOM 4422 O O . ILE B 1 223 ? 15.122 10.570 -16.960 1.00 12.47 221 ILE B O 1
ATOM 4427 N N . GLU B 1 224 ? 17.172 11.124 -16.160 1.00 12.14 222 GLU B N 1
ATOM 4428 C CA . GLU B 1 224 ? 17.745 11.332 -17.456 1.00 12.06 222 GLU B CA 1
ATOM 4429 C C . GLU B 1 224 ? 18.544 10.129 -17.985 1.00 11.92 222 GLU B C 1
ATOM 4430 O O . GLU B 1 224 ? 19.392 9.567 -17.268 1.00 12.10 222 GLU B O 1
ATOM 4436 N N . GLN B 1 225 ? 18.308 9.792 -19.257 1.00 12.11 223 GLN B N 1
ATOM 4437 C CA . GLN B 1 225 ? 19.122 8.802 -20.013 1.00 12.10 223 GLN B CA 1
ATOM 4438 C C . GLN B 1 225 ? 19.665 7.594 -19.215 1.00 11.17 223 GLN B C 1
ATOM 4439 O O . GLN B 1 225 ? 20.856 7.413 -19.059 1.00 12.47 223 GLN B O 1
ATOM 4445 N N . PRO B 1 226 ? 18.777 6.737 -18.742 1.00 11.64 224 PRO B N 1
ATOM 4446 C CA . PRO B 1 226 ? 19.239 5.563 -17.977 1.00 12.26 224 PRO B CA 1
ATOM 4447 C C . PRO B 1 226 ? 20.085 4.580 -18.786 1.00 12.75 224 PRO B C 1
ATOM 4448 O O . PRO B 1 226 ? 20.976 3.959 -18.202 1.00 14.96 224 PRO B O 1
ATOM 4452 N N . VAL B 1 227 ? 19.805 4.439 -20.098 1.00 12.56 225 VAL B N 1
ATOM 4453 C CA . VAL B 1 227 ? 20.408 3.376 -20.928 1.00 12.62 225 VAL B CA 1
ATOM 4454 C C . VAL B 1 227 ? 21.153 3.984 -22.097 1.00 11.92 225 VAL B C 1
ATOM 4455 O O . VAL B 1 227 ? 21.094 5.219 -22.319 1.00 10.60 225 VAL B O 1
ATOM 4459 N N . LYS B 1 228 ? 21.876 3.137 -22.824 1.00 12.23 226 LYS B N 1
ATOM 4460 C CA . LYS B 1 228 ? 22.682 3.587 -23.964 1.00 13.26 226 LYS B CA 1
ATOM 4461 C C . LYS B 1 228 ? 21.851 4.363 -24.975 1.00 12.95 226 LYS B C 1
ATOM 4462 O O . LYS B 1 228 ? 20.673 4.098 -25.159 1.00 12.60 226 LYS B O 1
ATOM 4468 N N . ALA B 1 229 ? 22.502 5.329 -25.602 1.00 13.00 227 ALA B N 1
ATOM 4469 C CA . ALA B 1 229 ? 21.880 6.232 -26.555 1.00 12.73 227 ALA B CA 1
ATOM 4470 C C . ALA B 1 229 ? 21.069 5.519 -27.624 1.00 12.63 227 ALA B C 1
ATOM 4471 O O . ALA B 1 229 ? 19.964 5.958 -27.951 1.00 13.79 227 ALA B O 1
ATOM 4473 N N . HIS B 1 230 ? 21.583 4.405 -28.134 1.00 12.65 228 HIS B N 1
ATOM 4474 C CA . HIS B 1 230 ? 20.931 3.680 -29.228 1.00 12.71 228 HIS B CA 1
ATOM 4475 C C . HIS B 1 230 ? 19.759 2.837 -28.814 1.00 13.41 228 HIS B C 1
ATOM 4476 O O . HIS B 1 230 ? 19.023 2.363 -29.685 1.00 13.70 228 HIS B O 1
ATOM 4483 N N . LEU B 1 231 ? 19.571 2.641 -27.509 1.00 12.42 229 LEU B N 1
ATOM 4484 C CA . LEU B 1 231 ? 18.515 1.760 -27.009 1.00 12.95 229 LEU B CA 1
ATOM 4485 C C . LEU B 1 231 ? 17.194 2.516 -26.872 1.00 13.44 229 LEU B C 1
ATOM 4486 O O . LEU B 1 231 ? 16.577 2.573 -25.803 1.00 12.70 229 LEU B O 1
ATOM 4491 N N . ARG B 1 232 ? 16.749 3.095 -27.981 1.00 13.64 230 ARG B N 1
ATOM 4492 C CA . ARG B 1 232 ? 15.616 4.043 -27.910 1.00 13.39 230 ARG B CA 1
ATOM 4493 C C . ARG B 1 232 ? 14.299 3.349 -27.739 1.00 13.15 230 ARG B C 1
ATOM 4494 O O . ARG B 1 232 ? 13.396 3.890 -27.131 1.00 11.39 230 ARG B O 1
ATOM 4502 N N . GLY B 1 233 ? 14.214 2.094 -28.185 1.00 12.88 231 GLY B N 1
ATOM 4503 C CA . GLY B 1 233 ? 13.050 1.272 -27.917 1.00 12.83 231 GLY B CA 1
ATOM 4504 C C . GLY B 1 233 ? 12.833 0.994 -26.451 1.00 12.59 231 GLY B C 1
ATOM 4505 O O . GLY B 1 233 ? 11.705 1.060 -25.926 1.00 10.84 231 GLY B O 1
ATOM 4506 N N . LEU B 1 234 ? 13.937 0.672 -25.774 1.00 12.06 232 LEU B N 1
ATOM 4507 C CA . LEU B 1 234 ? 13.918 0.455 -24.368 1.00 11.84 232 LEU B CA 1
ATOM 4508 C C . LEU B 1 234 ? 13.613 1.733 -23.596 1.00 11.52 232 LEU B C 1
ATOM 4509 O O . LEU B 1 234 ? 12.880 1.696 -22.628 1.00 10.66 232 LEU B O 1
ATOM 4514 N N . MET B 1 235 ? 14.169 2.865 -24.043 1.00 11.31 233 MET B N 1
ATOM 4515 C CA . MET B 1 235 ? 13.800 4.167 -23.491 1.00 10.82 233 MET B CA 1
ATOM 4516 C C . MET B 1 235 ? 12.284 4.395 -23.542 1.00 11.02 233 MET B C 1
ATOM 4517 O O . MET B 1 235 ? 11.674 4.803 -22.559 1.00 10.10 233 MET B O 1
ATOM 4522 N N . ALA B 1 236 ? 11.681 4.096 -24.681 1.00 11.13 234 ALA B N 1
ATOM 4523 C CA . ALA B 1 236 ? 10.238 4.218 -24.849 1.00 12.24 234 ALA B CA 1
ATOM 4524 C C . ALA B 1 236 ? 9.507 3.323 -23.858 1.00 11.88 234 ALA B C 1
ATOM 4525 O O . ALA B 1 236 ? 8.513 3.758 -23.232 1.00 11.46 234 ALA B O 1
ATOM 4527 N N . ARG B 1 237 ? 10.004 2.095 -23.639 1.00 12.58 235 ARG B N 1
ATOM 4528 C CA . ARG B 1 237 ? 9.336 1.204 -22.652 1.00 12.14 235 ARG B CA 1
ATOM 4529 C C . ARG B 1 237 ? 9.478 1.719 -21.203 1.00 12.59 235 ARG B C 1
ATOM 4530 O O . ARG B 1 237 ? 8.519 1.666 -20.385 1.00 12.06 235 ARG B O 1
ATOM 4538 N N . ILE B 1 238 ? 10.651 2.227 -20.875 1.00 12.14 236 ILE B N 1
ATOM 4539 C CA . ILE B 1 238 ? 10.889 2.841 -19.563 1.00 12.00 236 ILE B CA 1
ATOM 4540 C C . ILE B 1 238 ? 10.014 4.075 -19.339 1.00 12.89 236 ILE B C 1
ATOM 4541 O O . ILE B 1 238 ? 9.414 4.267 -18.239 1.00 12.86 236 ILE B O 1
ATOM 4546 N N . ARG B 1 239 ? 9.885 4.879 -20.381 1.00 12.04 237 ARG B N 1
ATOM 4547 C CA . ARG B 1 239 ? 8.946 5.992 -20.334 1.00 13.30 237 ARG B CA 1
ATOM 4548 C C . ARG B 1 239 ? 7.541 5.585 -19.902 1.00 14.92 237 ARG B C 1
ATOM 4549 O O . ARG B 1 239 ? 6.912 6.272 -19.094 1.00 13.39 237 ARG B O 1
ATOM 4557 N N . ASP B 1 240 ? 7.046 4.518 -20.494 1.00 16.37 238 ASP B N 1
ATOM 4558 C CA . ASP B 1 240 ? 5.719 3.986 -20.193 1.00 19.82 238 ASP B CA 1
ATOM 4559 C C . ASP B 1 240 ? 5.584 3.215 -18.885 1.00 21.12 238 ASP B C 1
ATOM 4560 O O . ASP B 1 240 ? 4.468 2.994 -18.459 1.00 22.01 238 ASP B O 1
ATOM 4565 N N . ALA B 1 241 ? 6.685 2.839 -18.242 1.00 22.14 239 ALA B N 1
ATOM 4566 C CA . ALA B 1 241 ? 6.643 1.957 -17.084 1.00 23.67 239 ALA B CA 1
ATOM 4567 C C . ALA B 1 241 ? 6.728 2.720 -15.780 1.00 23.90 239 ALA B C 1
ATOM 4568 O O . ALA B 1 241 ? 6.216 2.275 -14.735 1.00 24.24 239 ALA B O 1
ATOM 4570 N N . VAL B 1 242 ? 7.302 3.918 -15.846 1.00 23.33 240 VAL B N 1
ATOM 4571 C CA . VAL B 1 242 ? 7.584 4.701 -14.654 1.00 23.27 240 VAL B CA 1
ATOM 4572 C C . VAL B 1 242 ? 6.830 6.018 -14.687 1.00 22.27 240 VAL B C 1
ATOM 4573 O O . VAL B 1 242 ? 6.804 6.705 -15.709 1.00 20.32 240 VAL B O 1
ATOM 4577 N N . ASP B 1 243 ? 6.236 6.392 -13.562 1.00 21.65 241 ASP B N 1
ATOM 4578 C CA . ASP B 1 243 ? 5.538 7.668 -13.423 1.00 22.23 241 ASP B CA 1
ATOM 4579 C C . ASP B 1 243 ? 6.375 8.988 -13.598 1.00 21.16 241 ASP B C 1
ATOM 4580 O O . ASP B 1 243 ? 5.927 9.986 -14.200 1.00 22.20 241 ASP B O 1
ATOM 4585 N N . VAL B 1 244 ? 7.596 8.967 -13.094 1.00 17.54 242 VAL B N 1
ATOM 4586 C CA . VAL B 1 244 ? 8.498 10.121 -13.086 1.00 16.56 242 VAL B CA 1
ATOM 4587 C C . VAL B 1 244 ? 8.870 10.423 -14.533 1.00 14.36 242 VAL B C 1
ATOM 4588 O O . VAL B 1 244 ? 8.992 9.498 -15.288 1.00 14.16 242 VAL B O 1
ATOM 4592 N N . PRO B 1 245 ? 8.977 11.708 -14.927 1.00 13.00 243 PRO B N 1
ATOM 4593 C CA . PRO B 1 245 ? 9.397 11.990 -16.280 1.00 12.70 243 PRO B CA 1
ATOM 4594 C C . PRO B 1 245 ? 10.774 11.375 -16.639 1.00 11.87 243 PRO B C 1
ATOM 4595 O O . PRO B 1 245 ? 11.714 11.446 -15.854 1.00 12.73 243 PRO B O 1
ATOM 4599 N N . LEU B 1 246 ? 10.875 10.826 -17.848 1.00 11.97 244 LEU B N 1
ATOM 4600 C CA . LEU B 1 246 ? 12.106 10.341 -18.396 1.00 11.76 244 LEU B CA 1
ATOM 4601 C C . LEU B 1 246 ? 12.623 11.386 -19.361 1.00 12.15 244 LEU B C 1
ATOM 4602 O O . LEU B 1 246 ? 11.864 11.848 -20.235 1.00 12.37 244 LEU B O 1
ATOM 4607 N N . LEU B 1 247 ? 13.878 11.770 -19.205 1.00 11.10 245 LEU B N 1
ATOM 4608 C CA . LEU B 1 247 ? 14.476 12.767 -20.095 1.00 11.68 245 LEU B CA 1
ATOM 4609 C C . LEU B 1 247 ? 15.478 12.099 -21.014 1.00 11.49 245 LEU B C 1
ATOM 4610 O O . LEU B 1 247 ? 16.363 11.379 -20.537 1.00 12.67 245 LEU B O 1
ATOM 4615 N N . ALA B 1 248 ? 15.393 12.355 -22.317 1.00 12.34 246 ALA B N 1
ATOM 4616 C CA . ALA B 1 248 ? 16.418 11.849 -23.270 1.00 10.71 246 ALA B CA 1
ATOM 4617 C C . ALA B 1 248 ? 17.546 12.877 -23.327 1.00 11.86 246 ALA B C 1
ATOM 4618 O O . ALA B 1 248 ? 17.298 14.092 -23.378 1.00 11.16 246 ALA B O 1
ATOM 4620 N N . ASP B 1 249 ? 18.781 12.403 -23.315 1.00 11.79 247 ASP B N 1
ATOM 4621 C CA . ASP B 1 249 ? 19.932 13.245 -23.575 1.00 13.05 247 ASP B CA 1
ATOM 4622 C C . ASP B 1 249 ? 20.701 12.703 -24.780 1.00 12.72 247 ASP B C 1
ATOM 4623 O O . ASP B 1 249 ? 20.458 13.124 -25.879 1.00 13.02 247 ASP B O 1
ATOM 4628 N N . GLU B 1 250 ? 21.620 11.774 -24.555 1.00 13.99 248 GLU B N 1
ATOM 4629 C CA . GLU B 1 250 ? 22.422 11.245 -25.646 1.00 14.92 248 GLU B CA 1
ATOM 4630 C C . GLU B 1 250 ? 21.580 10.620 -26.752 1.00 14.02 248 GLU B C 1
ATOM 4631 O O . GLU B 1 250 ? 22.027 10.532 -27.906 1.00 13.91 248 GLU B O 1
ATOM 4637 N N . SER B 1 251 ? 20.359 10.162 -26.441 1.00 12.87 249 SER B N 1
ATOM 4638 C CA . SER B 1 251 ? 19.494 9.601 -27.515 1.00 11.69 249 SER B CA 1
ATOM 4639 C C . SER B 1 251 ? 19.001 10.603 -28.578 1.00 12.42 249 SER B C 1
ATOM 4640 O O . SER B 1 251 ? 18.540 10.190 -29.656 1.00 11.22 249 SER B O 1
ATOM 4643 N N . ILE B 1 252 ? 19.040 11.898 -28.259 1.00 12.36 250 ILE B N 1
ATOM 4644 C CA . ILE B 1 252 ? 18.546 12.937 -29.173 1.00 12.61 250 ILE B CA 1
ATOM 4645 C C . ILE B 1 252 ? 19.531 14.100 -29.259 1.00 13.41 250 ILE B C 1
ATOM 4646 O O . ILE B 1 252 ? 19.657 14.875 -28.314 1.00 13.33 250 ILE B O 1
ATOM 4651 N N . PHE B 1 253 ? 20.166 14.268 -30.417 1.00 13.92 251 PHE B N 1
ATOM 4652 C CA . PHE B 1 253 ? 21.113 15.369 -30.608 1.00 14.68 251 PHE B CA 1
ATOM 4653 C C . PHE B 1 253 ? 20.452 16.600 -31.208 1.00 15.00 251 PHE B C 1
ATOM 4654 O O . PHE B 1 253 ? 20.531 17.709 -30.640 1.00 16.41 251 PHE B O 1
ATOM 4662 N N . GLY B 1 254 ? 19.841 16.438 -32.365 1.00 13.91 252 GLY B N 1
ATOM 4663 C CA . GLY B 1 254 ? 19.299 17.583 -33.102 1.00 14.94 252 GLY B CA 1
ATOM 4664 C C . GLY B 1 254 ? 17.872 17.375 -33.600 1.00 14.63 252 GLY B C 1
ATOM 4665 O O . GLY B 1 254 ? 17.221 16.404 -33.226 1.00 15.42 252 GLY B O 1
ATOM 4666 N N . PRO B 1 255 ? 17.380 18.263 -34.467 1.00 15.08 253 PRO B N 1
ATOM 4667 C CA . PRO B 1 255 ? 15.998 18.178 -34.997 1.00 14.96 253 PRO B CA 1
ATOM 4668 C C . PRO B 1 255 ? 15.695 16.878 -35.746 1.00 15.45 253 PRO B C 1
ATOM 4669 O O . PRO B 1 255 ? 14.559 16.360 -35.675 1.00 16.94 253 PRO B O 1
ATOM 4673 N N . GLU B 1 256 ? 16.682 16.324 -36.422 1.00 14.80 254 GLU B N 1
ATOM 4674 C CA . GLU B 1 256 ? 16.476 15.088 -37.148 1.00 15.46 254 GLU B CA 1
ATOM 4675 C C . GLU B 1 256 ? 16.162 13.919 -36.173 1.00 14.82 254 GLU B C 1
ATOM 4676 O O . GLU B 1 256 ? 15.234 13.157 -36.393 1.00 14.81 254 GLU B O 1
ATOM 4682 N N . ASP B 1 257 ? 16.934 13.807 -35.105 1.00 14.73 255 ASP B N 1
ATOM 4683 C CA . ASP B 1 257 ? 16.729 12.762 -34.084 1.00 15.87 255 ASP B CA 1
ATOM 4684 C C . ASP B 1 257 ? 15.378 12.990 -33.403 1.00 14.98 255 ASP B C 1
ATOM 4685 O O . ASP B 1 257 ? 14.653 12.043 -33.178 1.00 14.59 255 ASP B O 1
ATOM 4690 N N . MET B 1 258 ? 15.064 14.239 -33.072 1.00 15.73 256 MET B N 1
ATOM 4691 C CA . MET B 1 258 ? 13.784 14.566 -32.463 1.00 17.12 256 MET B CA 1
ATOM 4692 C C . MET B 1 258 ? 12.658 14.142 -33.401 1.00 17.00 256 MET B C 1
ATOM 4693 O O . MET B 1 258 ? 11.699 13.542 -32.961 1.00 18.51 256 MET B O 1
ATOM 4698 N N . ALA B 1 259 ? 12.799 14.378 -34.714 1.00 18.55 257 ALA B N 1
ATOM 4699 C CA . ALA B 1 259 ? 11.763 13.985 -35.714 1.00 17.71 257 ALA B CA 1
ATOM 4700 C C . ALA B 1 259 ? 11.590 12.493 -35.830 1.00 17.58 257 ALA B C 1
ATOM 4701 O O . ALA B 1 259 ? 10.486 11.986 -36.005 1.00 17.10 257 ALA B O 1
ATOM 4703 N N . GLU B 1 260 ? 12.701 11.806 -35.793 1.00 17.19 258 GLU B N 1
ATOM 4704 C CA . GLU B 1 260 ? 12.730 10.368 -35.858 1.00 18.47 258 GLU B CA 1
ATOM 4705 C C . GLU B 1 260 ? 12.243 9.627 -34.612 1.00 16.62 258 GLU B C 1
ATOM 4706 O O . GLU B 1 260 ? 11.776 8.507 -34.707 1.00 15.28 258 GLU B O 1
ATOM 4712 N N . HIS B 1 261 ? 12.386 10.235 -33.430 1.00 16.23 259 HIS B N 1
ATOM 4713 C CA . HIS B 1 261 ? 12.151 9.520 -32.197 1.00 15.98 259 HIS B CA 1
ATOM 4714 C C . HIS B 1 261 ? 11.229 10.326 -31.284 1.00 15.47 259 HIS B C 1
ATOM 4715 O O . HIS B 1 261 ? 11.633 10.698 -30.201 1.00 15.46 259 HIS B O 1
ATOM 4722 N N . PRO B 1 262 ? 9.989 10.590 -31.733 1.00 15.65 260 PRO B N 1
ATOM 4723 C CA . PRO B 1 262 ? 9.085 11.492 -31.015 1.00 15.78 260 PRO B CA 1
ATOM 4724 C C . PRO B 1 262 ? 8.572 10.977 -29.659 1.00 16.10 260 PRO B C 1
ATOM 4725 O O . PRO B 1 262 ? 8.170 11.796 -28.805 1.00 15.75 260 PRO B O 1
ATOM 4729 N N . GLU B 1 263 ? 8.546 9.653 -29.460 1.00 14.99 261 GLU B N 1
ATOM 4730 C CA . GLU B 1 263 ? 7.894 9.088 -28.288 1.00 15.19 261 GLU B CA 1
ATOM 4731 C C . GLU B 1 263 ? 8.816 8.376 -27.282 1.00 14.38 261 GLU B C 1
ATOM 4732 O O . GLU B 1 263 ? 8.315 7.684 -26.408 1.00 16.05 261 GLU B O 1
ATOM 4738 N N . ILE B 1 264 ? 10.129 8.576 -27.354 1.00 13.33 262 ILE B N 1
ATOM 4739 C CA . ILE B 1 264 ? 11.063 7.780 -26.522 1.00 12.49 262 ILE B CA 1
ATOM 4740 C C . ILE B 1 264 ? 11.184 8.325 -25.108 1.00 12.44 262 ILE B C 1
ATOM 4741 O O . ILE B 1 264 ? 11.653 7.624 -24.223 1.00 12.35 262 ILE B O 1
ATOM 4746 N N . ALA B 1 265 ? 10.736 9.568 -24.873 1.00 12.07 263 ALA B N 1
ATOM 4747 C CA . ALA B 1 265 ? 10.854 10.158 -23.556 1.00 12.08 263 ALA B CA 1
ATOM 4748 C C . ALA B 1 265 ? 9.815 11.207 -23.284 1.00 10.93 263 ALA B C 1
ATOM 4749 O O . ALA B 1 265 ? 9.075 11.598 -24.162 1.00 10.50 263 ALA B O 1
ATOM 4751 N N . ASP B 1 266 ? 9.790 11.674 -22.055 1.00 10.17 264 ASP B N 1
ATOM 4752 C CA . ASP B 1 266 ? 8.863 12.729 -21.666 1.00 10.48 264 ASP B CA 1
ATOM 4753 C C . ASP B 1 266 ? 9.417 14.103 -21.919 1.00 11.12 264 ASP B C 1
ATOM 4754 O O . ASP B 1 266 ? 8.691 15.065 -21.935 1.00 11.33 264 ASP B O 1
ATOM 4759 N N . GLY B 1 267 ? 10.716 14.181 -22.119 1.00 10.19 265 GLY B N 1
ATOM 4760 C CA . GLY B 1 267 ? 11.343 15.464 -22.341 1.00 11.55 265 GLY B CA 1
ATOM 4761 C C . GLY B 1 267 ? 12.729 15.261 -22.873 1.00 9.91 265 GLY B C 1
ATOM 4762 O O . GLY B 1 267 ? 13.195 14.108 -22.950 1.00 10.70 265 GLY B O 1
ATOM 4763 N N . VAL B 1 268 ? 13.387 16.383 -23.207 1.00 10.27 266 VAL B N 1
ATOM 4764 C CA A VAL B 1 268 ? 14.670 16.344 -23.855 0.50 10.49 266 VAL B CA 1
ATOM 4765 C CA B VAL B 1 268 ? 14.677 16.334 -23.852 0.50 10.91 266 VAL B CA 1
ATOM 4766 C C . VAL B 1 268 ? 15.645 17.339 -23.217 1.00 11.19 266 VAL B C 1
ATOM 4767 O O . VAL B 1 268 ? 15.266 18.448 -22.852 1.00 11.69 266 VAL B O 1
ATOM 4774 N N . SER B 1 269 ? 16.891 16.922 -23.076 1.00 10.43 267 SER B N 1
ATOM 4775 C CA . SER B 1 269 ? 17.960 17.831 -22.708 1.00 10.98 267 SER B CA 1
ATOM 4776 C C . SER B 1 269 ? 18.460 18.511 -24.000 1.00 11.59 267 SER B C 1
ATOM 4777 O O . SER B 1 269 ? 18.874 17.838 -24.969 1.00 12.37 267 SER B O 1
ATOM 4780 N N . ILE B 1 270 ? 18.374 19.827 -24.002 1.00 12.60 268 ILE B N 1
ATOM 4781 C CA . ILE B 1 270 ? 18.791 20.650 -25.137 1.00 13.11 268 ILE B CA 1
ATOM 4782 C C . ILE B 1 270 ? 20.230 21.127 -24.847 1.00 12.78 268 ILE B C 1
ATOM 4783 O O . ILE B 1 270 ? 20.479 21.779 -23.824 1.00 12.53 268 ILE B O 1
ATOM 4788 N N . LYS B 1 271 ? 21.165 20.797 -25.726 1.00 12.77 269 LYS B N 1
ATOM 4789 C CA . LYS B 1 271 ? 22.570 21.214 -25.565 1.00 12.64 269 LYS B CA 1
ATOM 4790 C C . LYS B 1 271 ? 23.044 21.716 -26.921 1.00 13.29 269 LYS B C 1
ATOM 4791 O O . LYS B 1 271 ? 22.904 21.013 -27.942 1.00 12.27 269 LYS B O 1
ATOM 4797 N N . ILE B 1 272 ? 23.584 22.924 -26.963 1.00 13.01 270 ILE B N 1
ATOM 4798 C CA . ILE B 1 272 ? 24.064 23.412 -28.246 1.00 13.26 270 ILE B CA 1
ATOM 4799 C C . ILE B 1 272 ? 25.168 22.535 -28.789 1.00 13.61 270 ILE B C 1
ATOM 4800 O O . ILE B 1 272 ? 25.333 22.443 -30.020 1.00 14.10 270 ILE B O 1
ATOM 4805 N N . MET B 1 273 ? 25.934 21.888 -27.908 1.00 13.22 271 MET B N 1
ATOM 4806 C CA . MET B 1 273 ? 27.028 21.025 -28.384 1.00 13.79 271 MET B CA 1
ATOM 4807 C C . MET B 1 273 ? 26.510 19.752 -29.115 1.00 12.64 271 MET B C 1
ATOM 4808 O O . MET B 1 273 ? 27.246 19.120 -29.893 1.00 13.25 271 MET B O 1
ATOM 4813 N N . LYS B 1 274 ? 25.291 19.342 -28.810 1.00 12.01 272 LYS B N 1
ATOM 4814 C CA . LYS B 1 274 ? 24.647 18.243 -29.550 1.00 10.97 272 LYS B CA 1
ATOM 4815 C C . LYS B 1 274 ? 23.917 18.754 -30.795 1.00 11.65 272 LYS B C 1
ATOM 4816 O O . LYS B 1 274 ? 23.896 18.093 -31.825 1.00 12.45 272 LYS B O 1
ATOM 4822 N N . SER B 1 275 ? 23.250 19.879 -30.665 1.00 12.04 273 SER B N 1
ATOM 4823 C CA . SER B 1 275 ? 22.423 20.375 -31.764 1.00 13.13 273 SER B CA 1
ATOM 4824 C C . SER B 1 275 ? 23.248 21.012 -32.899 1.00 13.52 273 SER B C 1
ATOM 4825 O O . SER B 1 275 ? 22.730 21.229 -33.992 1.00 14.25 273 SER B O 1
ATOM 4828 N N . GLY B 1 276 ? 24.519 21.295 -32.632 1.00 13.75 274 GLY B N 1
ATOM 4829 C CA . GLY B 1 276 ? 25.357 21.934 -33.629 1.00 14.20 274 GLY B CA 1
ATOM 4830 C C . GLY B 1 276 ? 25.050 23.414 -33.771 1.00 15.04 274 GLY B C 1
ATOM 4831 O O . GLY B 1 276 ? 25.298 24.005 -34.814 1.00 14.39 274 GLY B O 1
ATOM 4832 N N . GLY B 1 277 ? 24.540 24.025 -32.701 1.00 15.24 275 GLY B N 1
ATOM 4833 C CA . GLY B 1 277 ? 24.345 25.460 -32.687 1.00 14.68 275 GLY B CA 1
ATOM 4834 C C . GLY B 1 277 ? 23.119 25.944 -31.937 1.00 14.29 275 GLY B C 1
ATOM 4835 O O . GLY B 1 277 ? 22.325 25.143 -31.393 1.00 12.92 275 GLY B O 1
ATOM 4836 N N . LEU B 1 278 ? 22.955 27.264 -31.916 1.00 13.80 276 LEU B N 1
ATOM 4837 C CA . LEU B 1 278 ? 21.884 27.904 -31.154 1.00 14.68 276 LEU B CA 1
ATOM 4838 C C . LEU B 1 278 ? 20.535 27.741 -31.860 1.00 14.89 276 LEU B C 1
ATOM 4839 O O . LEU B 1 278 ? 19.539 27.375 -31.223 1.00 14.43 276 LEU B O 1
ATOM 4844 N N . THR B 1 279 ? 20.508 27.988 -33.173 1.00 15.11 277 THR B N 1
ATOM 4845 C CA . THR B 1 279 ? 19.260 27.859 -33.939 1.00 15.66 277 THR B CA 1
ATOM 4846 C C . THR B 1 279 ? 18.673 26.464 -33.846 1.00 15.11 277 THR B C 1
ATOM 4847 O O . THR B 1 279 ? 17.477 26.302 -33.547 1.00 14.90 277 THR B O 1
ATOM 4851 N N . ARG B 1 280 ? 19.515 25.463 -34.054 1.00 14.00 278 ARG B N 1
ATOM 4852 C CA . ARG B 1 280 ? 19.022 24.102 -34.045 1.00 13.95 278 ARG B CA 1
ATOM 4853 C C . ARG B 1 280 ? 18.582 23.640 -32.649 1.00 13.58 278 ARG B C 1
ATOM 4854 O O . ARG B 1 280 ? 17.637 22.862 -32.545 1.00 13.84 278 ARG B O 1
ATOM 4862 N N . ALA B 1 281 ? 19.248 24.101 -31.605 1.00 13.67 279 ALA B N 1
ATOM 4863 C CA . ALA B 1 281 ? 18.781 23.859 -30.229 1.00 13.48 279 ALA B CA 1
ATOM 4864 C C . ALA B 1 281 ? 17.365 24.398 -30.036 1.00 13.65 279 ALA B C 1
ATOM 4865 O O . ALA B 1 281 ? 16.489 23.716 -29.484 1.00 12.97 279 ALA B O 1
ATOM 4867 N N . GLN B 1 282 ? 17.100 25.622 -30.519 1.00 12.58 280 GLN B N 1
ATOM 4868 C CA . GLN B 1 282 ? 15.786 26.186 -30.411 1.00 13.18 280 GLN B CA 1
ATOM 4869 C C . GLN B 1 282 ? 14.774 25.306 -31.123 1.00 12.18 280 GLN B C 1
ATOM 4870 O O . GLN B 1 282 ? 13.685 25.049 -30.596 1.00 12.91 280 GLN B O 1
ATOM 4876 N N . THR B 1 283 ? 15.128 24.828 -32.310 1.00 12.52 281 THR B N 1
ATOM 4877 C CA . THR B 1 283 ? 14.234 23.985 -33.084 1.00 11.96 281 THR B CA 1
ATOM 4878 C C . THR B 1 283 ? 13.908 22.676 -32.372 1.00 11.55 281 THR B C 1
ATOM 4879 O O . THR B 1 283 ? 12.736 22.270 -32.363 1.00 13.09 281 THR B O 1
ATOM 4883 N N . VAL B 1 284 ? 14.907 22.024 -31.785 1.00 11.95 282 VAL B N 1
ATOM 4884 C CA . VAL B 1 284 ? 14.624 20.845 -30.947 1.00 12.02 282 VAL B CA 1
ATOM 4885 C C . VAL B 1 284 ? 13.606 21.188 -29.844 1.00 12.16 282 VAL B C 1
ATOM 4886 O O . VAL B 1 284 ? 12.621 20.451 -29.666 1.00 11.90 282 VAL B O 1
ATOM 4890 N N . ALA B 1 285 ? 13.812 22.299 -29.122 1.00 11.30 283 ALA B N 1
ATOM 4891 C CA . ALA B 1 285 ? 12.895 22.641 -28.004 1.00 11.26 283 ALA B CA 1
ATOM 4892 C C . ALA B 1 285 ? 11.457 22.890 -28.474 1.00 12.04 283 ALA B C 1
ATOM 4893 O O . ALA B 1 285 ? 10.507 22.493 -27.826 1.00 12.45 283 ALA B O 1
ATOM 4895 N N . ARG B 1 286 ? 11.319 23.565 -29.605 1.00 12.53 284 ARG B N 1
ATOM 4896 C CA . ARG B 1 286 ? 10.033 23.888 -30.189 1.00 12.82 284 ARG B CA 1
ATOM 4897 C C . ARG B 1 286 ? 9.331 22.629 -30.686 1.00 12.13 284 ARG B C 1
ATOM 4898 O O . ARG B 1 286 ? 8.138 22.491 -30.504 1.00 11.93 284 ARG B O 1
ATOM 4906 N N . MET B 1 287 ? 10.076 21.701 -31.282 1.00 13.14 285 MET B N 1
ATOM 4907 C CA . MET B 1 287 ? 9.539 20.391 -31.715 1.00 13.80 285 MET B CA 1
ATOM 4908 C C . MET B 1 287 ? 9.008 19.560 -30.518 1.00 13.89 285 MET B C 1
ATOM 4909 O O . MET B 1 287 ? 7.888 19.005 -30.553 1.00 14.04 285 MET B O 1
ATOM 4914 N N . ALA B 1 288 ? 9.787 19.551 -29.447 1.00 13.76 286 ALA B N 1
ATOM 4915 C CA . ALA B 1 288 ? 9.420 18.906 -28.215 1.00 13.99 286 ALA B CA 1
ATOM 4916 C C . ALA B 1 288 ? 8.133 19.527 -27.659 1.00 13.13 286 ALA B C 1
ATOM 4917 O O . ALA B 1 288 ? 7.166 18.826 -27.363 1.00 13.10 286 ALA B O 1
ATOM 4919 N N . ALA B 1 289 ? 8.117 20.844 -27.511 1.00 13.11 287 ALA B N 1
ATOM 4920 C CA . ALA B 1 289 ? 6.944 21.539 -26.916 1.00 12.80 287 ALA B CA 1
ATOM 4921 C C . ALA B 1 289 ? 5.652 21.351 -27.741 1.00 13.17 287 ALA B C 1
ATOM 4922 O O . ALA B 1 289 ? 4.538 21.258 -27.176 1.00 12.73 287 ALA B O 1
ATOM 4924 N N . ALA B 1 290 ? 5.791 21.259 -29.065 1.00 12.54 288 ALA B N 1
ATOM 4925 C CA . ALA B 1 290 ? 4.639 21.146 -29.982 1.00 12.91 288 ALA B CA 1
ATOM 4926 C C . ALA B 1 290 ? 3.840 19.887 -29.691 1.00 13.84 288 ALA B C 1
ATOM 4927 O O . ALA B 1 290 ? 2.640 19.852 -29.942 1.00 12.78 288 ALA B O 1
ATOM 4929 N N . ARG B 1 291 ? 4.497 18.879 -29.150 1.00 14.34 289 ARG B N 1
ATOM 4930 C CA . ARG B 1 291 ? 3.784 17.661 -28.708 1.00 15.77 289 ARG B CA 1
ATOM 4931 C C . ARG B 1 291 ? 3.700 17.414 -27.209 1.00 15.00 289 ARG B C 1
ATOM 4932 O O . ARG B 1 291 ? 3.236 16.346 -26.777 1.00 14.87 289 ARG B O 1
ATOM 4940 N N . GLY B 1 292 ? 4.072 18.406 -26.429 1.00 13.29 290 GLY B N 1
ATOM 4941 C CA . GLY B 1 292 ? 3.981 18.311 -24.991 1.00 12.94 290 GLY B CA 1
ATOM 4942 C C . GLY B 1 292 ? 5.132 17.615 -24.300 1.00 12.68 290 GLY B C 1
ATOM 4943 O O . GLY B 1 292 ? 4.967 17.120 -23.175 1.00 11.98 290 GLY B O 1
ATOM 4944 N N . LEU B 1 293 ? 6.289 17.566 -24.942 1.00 10.84 291 LEU B N 1
ATOM 4945 C CA . LEU B 1 293 ? 7.506 17.084 -24.296 1.00 11.58 291 LEU B CA 1
ATOM 4946 C C . LEU B 1 293 ? 8.253 18.274 -23.682 1.00 11.01 291 LEU B C 1
ATOM 4947 O O . LEU B 1 293 ? 8.378 19.377 -24.305 1.00 9.87 291 LEU B O 1
ATOM 4952 N N . SER B 1 294 ? 8.834 18.001 -22.516 1.00 10.96 292 SER B N 1
ATOM 4953 C CA . SER B 1 294 ? 9.612 18.989 -21.743 1.00 12.21 292 SER B CA 1
ATOM 4954 C C . SER B 1 294 ? 10.952 19.288 -22.363 1.00 11.11 292 SER B C 1
ATOM 4955 O O . SER B 1 294 ? 11.470 18.482 -23.086 1.00 12.34 292 SER B O 1
ATOM 4958 N N . ALA B 1 295 ? 11.522 20.455 -22.064 1.00 11.08 293 ALA B N 1
ATOM 4959 C CA . ALA B 1 295 ? 12.852 20.826 -22.537 1.00 12.41 293 ALA B CA 1
ATOM 4960 C C . ALA B 1 295 ? 13.653 21.432 -21.360 1.00 11.94 293 ALA B C 1
ATOM 4961 O O . ALA B 1 295 ? 13.137 22.217 -20.533 1.00 12.61 293 ALA B O 1
ATOM 4963 N N . TYR B 1 296 ? 14.902 21.003 -21.289 1.00 10.90 294 TYR B N 1
ATOM 4964 C CA . TYR B 1 296 ? 15.819 21.345 -20.239 1.00 9.88 294 TYR B CA 1
ATOM 4965 C C . TYR B 1 296 ? 17.116 21.864 -20.835 1.00 10.84 294 TYR B C 1
ATOM 4966 O O . TYR B 1 296 ? 17.587 21.332 -21.833 1.00 10.65 294 TYR B O 1
ATOM 4975 N N . GLY B 1 297 ? 17.707 22.880 -20.204 1.00 11.01 295 GLY B N 1
ATOM 4976 C CA . GLY B 1 297 ? 18.996 23.429 -20.656 1.00 12.92 295 GLY B CA 1
ATOM 4977 C C . GLY B 1 297 ? 20.210 22.657 -20.169 1.00 13.21 295 GLY B C 1
ATOM 4978 O O . GLY B 1 297 ? 20.829 23.025 -19.164 1.00 13.88 295 GLY B O 1
ATOM 4979 N N . GLY B 1 298 ? 20.548 21.592 -20.879 1.00 12.42 296 GLY B N 1
ATOM 4980 C CA . GLY B 1 298 ? 21.680 20.771 -20.486 1.00 13.45 296 GLY B CA 1
ATOM 4981 C C . GLY B 1 298 ? 22.996 21.413 -20.920 1.00 13.78 296 GLY B C 1
ATOM 4982 O O . GLY B 1 298 ? 23.014 22.412 -21.668 1.00 15.14 296 GLY B O 1
ATOM 4983 N N . ASP B 1 299 ? 24.099 20.844 -20.474 1.00 14.85 297 ASP B N 1
ATOM 4984 C CA . ASP B 1 299 ? 25.407 21.307 -20.993 1.00 15.11 297 ASP B CA 1
ATOM 4985 C C . ASP B 1 299 ? 26.427 20.203 -20.963 1.00 15.55 297 ASP B C 1
ATOM 4986 O O . ASP B 1 299 ? 26.136 19.109 -20.532 1.00 15.30 297 ASP B O 1
ATOM 4991 N N . MET B 1 300 ? 27.607 20.477 -21.492 1.00 16.23 298 MET B N 1
ATOM 4992 C CA . MET B 1 300 ? 28.727 19.541 -21.469 1.00 16.60 298 MET B CA 1
ATOM 4993 C C . MET B 1 300 ? 29.726 20.093 -20.453 1.00 17.80 298 MET B C 1
ATOM 4994 O O . MET B 1 300 ? 29.402 21.008 -19.701 1.00 18.78 298 MET B O 1
ATOM 4999 N N . PHE B 1 301 ? 30.940 19.541 -20.415 1.00 19.63 299 PHE B N 1
ATOM 5000 C CA . PHE B 1 301 ? 32.024 20.132 -19.617 1.00 19.83 299 PHE B CA 1
ATOM 5001 C C . PHE B 1 301 ? 32.611 21.353 -20.318 1.00 19.47 299 PHE B C 1
ATOM 5002 O O . PHE B 1 301 ? 33.658 21.293 -20.962 1.00 20.53 299 PHE B O 1
ATOM 5010 N N . GLU B 1 302 ? 31.940 22.467 -20.073 1.00 18.16 300 GLU B N 1
ATOM 5011 C CA . GLU B 1 302 ? 32.066 23.729 -20.786 1.00 18.98 300 GLU B CA 1
ATOM 5012 C C . GLU B 1 302 ? 32.712 24.760 -19.929 1.00 18.18 300 GLU B C 1
ATOM 5013 O O . GLU B 1 302 ? 32.703 24.635 -18.689 1.00 19.01 300 GLU B O 1
ATOM 5019 N N . ALA B 1 303 ? 33.160 25.829 -20.577 1.00 17.61 301 ALA B N 1
ATOM 5020 C CA . ALA B 1 303 ? 33.606 27.038 -19.889 1.00 16.90 301 ALA B CA 1
ATOM 5021 C C . ALA B 1 303 ? 32.540 28.131 -20.014 1.00 16.51 301 ALA B C 1
ATOM 5022 O O . ALA B 1 303 ? 31.445 27.881 -20.499 1.00 16.33 301 ALA B O 1
ATOM 5024 N N . GLY B 1 304 ? 32.847 29.360 -19.595 1.00 15.67 302 GLY B N 1
ATOM 5025 C CA . GLY B 1 304 ? 31.833 30.423 -19.550 1.00 14.35 302 GLY B CA 1
ATOM 5026 C C . GLY B 1 304 ? 31.372 30.925 -20.905 1.00 13.33 302 GLY B C 1
ATOM 5027 O O . GLY B 1 304 ? 30.311 31.520 -21.006 1.00 13.80 302 GLY B O 1
ATOM 5028 N N . LEU B 1 305 ? 32.199 30.735 -21.927 1.00 14.46 303 LEU B N 1
ATOM 5029 C CA . LEU B 1 305 ? 31.865 31.165 -23.296 1.00 14.22 303 LEU B CA 1
ATOM 5030 C C . LEU B 1 305 ? 30.717 30.310 -23.822 1.00 13.94 303 LEU B C 1
ATOM 5031 O O . LEU B 1 305 ? 29.710 30.812 -24.333 1.00 13.35 303 LEU B O 1
ATOM 5036 N N . ALA B 1 306 ? 30.872 29.007 -23.680 1.00 13.91 304 ALA B N 1
ATOM 5037 C CA . ALA B 1 306 ? 29.789 28.079 -24.040 1.00 13.94 304 ALA B CA 1
ATOM 5038 C C . ALA B 1 306 ? 28.561 28.357 -23.182 1.00 13.54 304 ALA B C 1
ATOM 5039 O O . ALA B 1 306 ? 27.431 28.408 -23.704 1.00 15.20 304 ALA B O 1
ATOM 5041 N N . HIS B 1 307 ? 28.754 28.539 -21.867 1.00 14.20 305 HIS B N 1
ATOM 5042 C CA . HIS B 1 307 ? 27.621 28.813 -20.968 1.00 13.67 305 HIS B CA 1
ATOM 5043 C C . HIS B 1 307 ? 26.848 30.052 -21.462 1.00 13.57 305 HIS B C 1
ATOM 5044 O O . HIS B 1 307 ? 25.611 30.072 -21.479 1.00 13.56 305 HIS B O 1
ATOM 5051 N N . LEU B 1 308 ? 27.569 31.118 -21.851 1.00 12.77 306 LEU B N 1
ATOM 5052 C CA . LEU B 1 308 ? 26.867 32.321 -22.368 1.00 13.23 306 LEU B CA 1
ATOM 5053 C C . LEU B 1 308 ? 26.037 32.041 -23.614 1.00 12.88 306 LEU B C 1
ATOM 5054 O O . LEU B 1 308 ? 24.884 32.523 -23.740 1.00 11.64 306 LEU B O 1
ATOM 5059 N N . ALA B 1 309 ? 26.597 31.272 -24.538 1.00 12.99 307 ALA B N 1
ATOM 5060 C CA . ALA B 1 309 ? 25.862 30.937 -25.770 1.00 12.77 307 ALA B CA 1
ATOM 5061 C C . ALA B 1 309 ? 24.556 30.202 -25.435 1.00 13.32 307 ALA B C 1
ATOM 5062 O O . ALA B 1 309 ? 23.480 30.492 -26.002 1.00 13.89 307 ALA B O 1
ATOM 5064 N N . GLY B 1 310 ? 24.654 29.226 -24.542 1.00 12.90 308 GLY B N 1
ATOM 5065 C CA . GLY B 1 310 ? 23.456 28.512 -24.068 1.00 13.10 308 GLY B CA 1
ATOM 5066 C C . GLY B 1 310 ? 22.464 29.406 -23.334 1.00 12.51 308 GLY B C 1
ATOM 5067 O O . GLY B 1 310 ? 21.267 29.300 -23.555 1.00 13.84 308 GLY B O 1
ATOM 5068 N N . ALA B 1 311 ? 22.957 30.340 -22.517 1.00 13.38 309 ALA B N 1
ATOM 5069 C CA . ALA B 1 311 ? 22.110 31.278 -21.771 1.00 12.84 309 ALA B CA 1
ATOM 5070 C C . ALA B 1 311 ? 21.324 32.188 -22.703 1.00 13.69 309 ALA B C 1
ATOM 5071 O O . ALA B 1 311 ? 20.104 32.401 -22.517 1.00 12.58 309 ALA B O 1
ATOM 5073 N N . HIS B 1 312 ? 21.998 32.701 -23.746 1.00 13.41 310 HIS B N 1
ATOM 5074 C CA . HIS B 1 312 ? 21.297 33.490 -24.736 1.00 13.53 310 HIS B CA 1
ATOM 5075 C C . HIS B 1 312 ? 20.263 32.661 -25.503 1.00 12.94 310 HIS B C 1
ATOM 5076 O O . HIS B 1 312 ? 19.144 33.131 -25.783 1.00 12.82 310 HIS B O 1
ATOM 5083 N N . MET B 1 313 ? 20.638 31.457 -25.910 1.00 13.17 311 MET B N 1
ATOM 5084 C CA . MET B 1 313 ? 19.663 30.564 -26.540 1.00 13.36 311 MET B CA 1
ATOM 5085 C C . MET B 1 313 ? 18.405 30.365 -25.639 1.00 13.02 311 MET B C 1
ATOM 5086 O O . MET B 1 313 ? 17.266 30.548 -26.093 1.00 13.54 311 MET B O 1
ATOM 5091 N N . ILE B 1 314 ? 18.608 29.998 -24.377 1.00 12.71 312 ILE B N 1
ATOM 5092 C CA . ILE B 1 314 ? 17.486 29.766 -23.439 1.00 12.43 312 ILE B CA 1
ATOM 5093 C C . ILE B 1 314 ? 16.675 31.041 -23.153 1.00 11.81 312 ILE B C 1
ATOM 5094 O O . ILE B 1 314 ? 15.439 30.997 -23.097 1.00 12.29 312 ILE B O 1
ATOM 5099 N N . ALA B 1 315 ? 17.360 32.184 -23.074 1.00 12.17 313 ALA B N 1
ATOM 5100 C CA . ALA B 1 315 ? 16.679 33.467 -22.899 1.00 12.40 313 ALA B CA 1
ATOM 5101 C C . ALA B 1 315 ? 15.659 33.733 -24.010 1.00 12.78 313 ALA B C 1
ATOM 5102 O O . ALA B 1 315 ? 14.636 34.349 -23.751 1.00 14.29 313 ALA B O 1
ATOM 5104 N N . ALA B 1 316 ? 15.936 33.267 -25.225 1.00 12.61 314 ALA B N 1
ATOM 5105 C CA . ALA B 1 316 ? 15.061 33.453 -26.395 1.00 13.41 314 ALA B CA 1
ATOM 5106 C C . ALA B 1 316 ? 14.071 32.312 -26.616 1.00 14.84 314 ALA B C 1
ATOM 5107 O O . ALA B 1 316 ? 13.332 32.338 -27.616 1.00 17.46 314 ALA B O 1
ATOM 5109 N N . THR B 1 317 ? 14.021 31.315 -25.711 1.00 13.68 315 THR B N 1
ATOM 5110 C CA . THR B 1 317 ? 13.332 30.058 -26.016 1.00 13.44 315 THR B CA 1
ATOM 5111 C C . THR B 1 317 ? 12.397 29.676 -24.868 1.00 13.93 315 THR B C 1
ATOM 5112 O O . THR B 1 317 ? 12.801 28.974 -23.978 1.00 13.45 315 THR B O 1
ATOM 5116 N N . PRO B 1 318 ? 11.132 30.121 -24.942 1.00 14.69 316 PRO B N 1
ATOM 5117 C CA . PRO B 1 318 ? 10.154 29.938 -23.867 1.00 15.15 316 PRO B CA 1
ATOM 5118 C C . PRO B 1 318 ? 9.907 28.478 -23.543 1.00 15.35 316 PRO B C 1
ATOM 5119 O O . PRO B 1 318 ? 9.525 28.166 -22.415 1.00 13.96 316 PRO B O 1
ATOM 5123 N N . GLU B 1 319 ? 10.089 27.611 -24.544 1.00 14.16 317 GLU B N 1
ATOM 5124 C CA . GLU B 1 319 ? 9.886 26.193 -24.418 1.00 14.80 317 GLU B CA 1
ATOM 5125 C C . GLU B 1 319 ? 10.809 25.490 -23.420 1.00 14.94 317 GLU B C 1
ATOM 5126 O O . GLU B 1 319 ? 10.500 24.399 -22.956 1.00 14.02 317 GLU B O 1
ATOM 5132 N N . ILE B 1 320 ? 11.952 26.087 -23.132 1.00 14.29 318 ILE B N 1
ATOM 5133 C CA . ILE B 1 320 ? 12.906 25.472 -22.197 1.00 13.85 318 ILE B CA 1
ATOM 5134 C C . ILE B 1 320 ? 12.554 25.988 -20.833 1.00 14.57 318 ILE B C 1
ATOM 5135 O O . ILE B 1 320 ? 12.833 27.151 -20.533 1.00 15.63 318 ILE B O 1
ATOM 5140 N N . THR B 1 321 ? 11.929 25.153 -20.008 1.00 13.99 319 THR B N 1
ATOM 5141 C CA . THR B 1 321 ? 11.341 25.629 -18.753 1.00 14.28 319 THR B CA 1
ATOM 5142 C C . THR B 1 321 ? 11.942 24.943 -17.518 1.00 14.18 319 THR B C 1
ATOM 5143 O O . THR B 1 321 ? 11.624 25.269 -16.396 1.00 12.97 319 THR B O 1
ATOM 5147 N N . LEU B 1 322 ? 12.812 23.956 -17.711 1.00 14.02 320 LEU B N 1
ATOM 5148 C CA . LEU B 1 322 ? 13.260 23.118 -16.574 1.00 13.81 320 LEU B CA 1
ATOM 5149 C C . LEU B 1 322 ? 14.581 23.618 -15.973 1.00 13.39 320 LEU B C 1
ATOM 5150 O O . LEU B 1 322 ? 15.183 22.928 -15.198 1.00 13.51 320 LEU B O 1
ATOM 5155 N N . GLY B 1 323 ? 14.999 24.821 -16.333 1.00 12.96 321 GLY B N 1
ATOM 5156 C CA . GLY B 1 323 ? 16.275 25.338 -15.885 1.00 12.97 321 GLY B CA 1
ATOM 5157 C C . GLY B 1 323 ? 17.473 25.011 -16.761 1.00 12.67 321 GLY B C 1
ATOM 5158 O O . GLY B 1 323 ? 17.330 24.434 -17.820 1.00 13.14 321 GLY B O 1
ATOM 5159 N N . CYS B 1 324 ? 18.661 25.343 -16.286 1.00 12.66 322 CYS B N 1
ATOM 5160 C CA . CYS B 1 324 ? 19.893 25.035 -16.997 1.00 13.21 322 CYS B CA 1
ATOM 5161 C C . CYS B 1 324 ? 20.948 24.560 -16.038 1.00 13.04 322 CYS B C 1
ATOM 5162 O O . CYS B 1 324 ? 20.780 24.668 -14.813 1.00 12.86 322 CYS B O 1
ATOM 5165 N N . GLU B 1 325 ? 22.032 23.985 -16.575 1.00 12.17 323 GLU B N 1
ATOM 5166 C CA . GLU B 1 325 ? 23.091 23.466 -15.699 1.00 12.58 323 GLU B CA 1
ATOM 5167 C C . GLU B 1 325 ? 24.449 24.073 -16.051 1.00 13.13 323 GLU B C 1
ATOM 5168 O O . GLU B 1 325 ? 25.462 23.381 -16.099 1.00 10.62 323 GLU B O 1
ATOM 5174 N N . PHE B 1 326 ? 24.438 25.392 -16.280 1.00 12.41 324 PHE B N 1
ATOM 5175 C CA . PHE B 1 326 ? 25.645 26.129 -16.612 1.00 13.76 324 PHE B CA 1
ATOM 5176 C C . PHE B 1 326 ? 26.401 26.440 -15.303 1.00 14.36 324 PHE B C 1
ATOM 5177 O O . PHE B 1 326 ? 26.529 27.625 -14.889 1.00 14.22 324 PHE B O 1
ATOM 5185 N N . TYR B 1 327 ? 26.885 25.371 -14.655 1.00 13.28 325 TYR B N 1
ATOM 5186 C CA . TYR B 1 327 ? 27.465 25.492 -13.293 1.00 13.68 325 TYR B CA 1
ATOM 5187 C C . TYR B 1 327 ? 29.001 25.371 -13.269 1.00 14.81 325 TYR B C 1
ATOM 5188 O O . TYR B 1 327 ? 29.641 25.689 -12.243 1.00 16.48 325 TYR B O 1
ATOM 5197 N N . GLN B 1 328 ? 29.596 24.910 -14.363 1.00 13.94 326 GLN B N 1
ATOM 5198 C CA . GLN B 1 328 ? 30.992 24.509 -14.320 1.00 15.18 326 GLN B CA 1
ATOM 5199 C C . GLN B 1 328 ? 31.938 25.717 -14.188 1.00 15.02 326 GLN B C 1
ATOM 5200 O O . GLN B 1 328 ? 32.937 25.624 -13.479 1.00 15.39 326 GLN B O 1
ATOM 5206 N N . ALA B 1 329 ? 31.646 26.815 -14.890 1.00 15.47 327 ALA B N 1
ATOM 5207 C CA . ALA B 1 329 ? 32.489 28.010 -14.794 1.00 16.20 327 ALA B CA 1
ATOM 5208 C C . ALA B 1 329 ? 32.524 28.529 -13.380 1.00 17.18 327 ALA B C 1
ATOM 5209 O O . ALA B 1 329 ? 33.550 29.050 -12.930 1.00 18.00 327 ALA B O 1
ATOM 5211 N N . THR B 1 330 ? 31.435 28.368 -12.652 1.00 16.43 328 THR B N 1
ATOM 5212 C CA . THR B 1 330 ? 31.355 28.874 -11.292 1.00 16.37 328 THR B CA 1
ATOM 5213 C C . THR B 1 330 ? 31.945 27.894 -10.279 1.00 16.55 328 THR B C 1
ATOM 5214 O O . THR B 1 330 ? 32.658 28.316 -9.402 1.00 16.60 328 THR B O 1
ATOM 5218 N N . TYR B 1 331 ? 31.665 26.596 -10.400 1.00 16.66 329 TYR B N 1
ATOM 5219 C CA . TYR B 1 331 ? 32.010 25.633 -9.346 1.00 16.84 329 TYR B CA 1
ATOM 5220 C C . TYR B 1 331 ? 33.065 24.584 -9.710 1.00 18.42 329 TYR B C 1
ATOM 5221 O O . TYR B 1 331 ? 33.574 23.920 -8.830 1.00 20.55 329 TYR B O 1
ATOM 5230 N N . PHE B 1 332 ? 33.410 24.412 -10.981 1.00 17.33 330 PHE B N 1
ATOM 5231 C CA . PHE B 1 332 ? 34.250 23.268 -11.359 1.00 18.73 330 PHE B CA 1
ATOM 5232 C C . PHE B 1 332 ? 35.609 23.723 -11.912 1.00 18.78 330 PHE B C 1
ATOM 5233 O O . PHE B 1 332 ? 36.629 23.180 -11.550 1.00 18.53 330 PHE B O 1
ATOM 5241 N N . LEU B 1 333 ? 35.599 24.710 -12.801 1.00 18.49 331 LEU B N 1
ATOM 5242 C CA . LEU B 1 333 ? 36.838 25.251 -13.331 1.00 18.90 331 LEU B CA 1
ATOM 5243 C C . LEU B 1 333 ? 37.625 25.984 -12.245 1.00 20.21 331 LEU B C 1
ATOM 5244 O O . LEU B 1 333 ? 37.056 26.793 -11.514 1.00 21.14 331 LEU B O 1
ATOM 5249 N N . CYS B 1 334 ? 38.934 25.740 -12.154 1.00 21.02 332 CYS B N 1
ATOM 5250 C CA . CYS B 1 334 ? 39.796 26.604 -11.325 1.00 21.68 332 CYS B CA 1
ATOM 5251 C C . CYS B 1 334 ? 39.752 28.039 -11.806 1.00 22.01 332 CYS B C 1
ATOM 5252 O O . CYS B 1 334 ? 39.571 28.946 -11.005 1.00 23.05 332 CYS B O 1
ATOM 5255 N N . ASP B 1 335 ? 39.903 28.227 -13.117 1.00 21.80 333 ASP B N 1
ATOM 5256 C CA . ASP B 1 335 ? 39.787 29.525 -13.762 1.00 21.21 333 ASP B CA 1
ATOM 5257 C C . ASP B 1 335 ? 39.014 29.391 -15.057 1.00 21.04 333 ASP B C 1
ATOM 5258 O O . ASP B 1 335 ? 39.162 28.401 -15.771 1.00 20.71 333 ASP B O 1
ATOM 5263 N N . ASP B 1 336 ? 38.264 30.436 -15.373 1.00 20.88 334 ASP B N 1
ATOM 5264 C CA . ASP B 1 336 ? 37.481 30.523 -16.615 1.00 21.61 334 ASP B CA 1
ATOM 5265 C C . ASP B 1 336 ? 38.284 31.305 -17.696 1.00 21.61 334 ASP B C 1
ATOM 5266 O O . ASP B 1 336 ? 39.421 31.767 -17.462 1.00 21.71 334 ASP B O 1
ATOM 5271 N N . ILE B 1 337 ? 37.687 31.450 -18.866 1.00 20.40 335 ILE B N 1
ATOM 5272 C CA . ILE B 1 337 ? 38.307 32.178 -19.976 1.00 20.28 335 ILE B CA 1
ATOM 5273 C C . ILE B 1 337 ? 37.631 33.530 -20.284 1.00 19.50 335 ILE B C 1
ATOM 5274 O O . ILE B 1 337 ? 37.973 34.191 -21.257 1.00 21.55 335 ILE B O 1
ATOM 5279 N N . LEU B 1 338 ? 36.665 33.928 -19.474 1.00 18.82 336 LEU B N 1
ATOM 5280 C CA . LEU B 1 338 ? 35.999 35.203 -19.631 1.00 18.60 336 LEU B CA 1
ATOM 5281 C C . LEU B 1 338 ? 36.751 36.270 -18.830 1.00 19.72 336 LEU B C 1
ATOM 5282 O O . LEU B 1 338 ? 37.427 35.933 -17.843 1.00 20.60 336 LEU B O 1
ATOM 5287 N N . ALA B 1 339 ? 36.592 37.534 -19.226 1.00 19.61 337 ALA B N 1
ATOM 5288 C CA . ALA B 1 339 ? 37.276 38.677 -18.558 1.00 21.72 337 ALA B CA 1
ATOM 5289 C C . ALA B 1 339 ? 36.637 39.113 -17.236 1.00 22.49 337 ALA B C 1
ATOM 5290 O O . ALA B 1 339 ? 37.242 39.853 -16.446 1.00 22.86 337 ALA B O 1
ATOM 5292 N N . ALA B 1 340 ? 35.375 38.732 -17.050 1.00 23.15 338 ALA B N 1
ATOM 5293 C CA . ALA B 1 340 ? 34.653 38.929 -15.800 1.00 23.72 338 ALA B CA 1
ATOM 5294 C C . ALA B 1 340 ? 33.930 37.603 -15.488 1.00 23.91 338 ALA B C 1
ATOM 5295 O O . ALA B 1 340 ? 33.845 36.744 -16.352 1.00 23.21 338 ALA B O 1
ATOM 5297 N N . PRO B 1 341 ? 33.433 37.429 -14.256 1.00 23.41 339 PRO B N 1
ATOM 5298 C CA . PRO B 1 341 ? 32.795 36.164 -13.879 1.00 23.30 339 PRO B CA 1
ATOM 5299 C C . PRO B 1 341 ? 31.523 35.855 -14.644 1.00 22.35 339 PRO B C 1
ATOM 5300 O O . PRO B 1 341 ? 30.699 36.730 -14.832 1.00 21.57 339 PRO B O 1
ATOM 5304 N N . PHE B 1 342 ? 31.373 34.611 -15.095 1.00 20.91 340 PHE B N 1
ATOM 5305 C CA . PHE B 1 342 ? 30.104 34.168 -15.636 1.00 19.81 340 PHE B CA 1
ATOM 5306 C C . PHE B 1 342 ? 28.970 34.575 -14.657 1.00 19.39 340 PHE B C 1
ATOM 5307 O O . PHE B 1 342 ? 29.043 34.290 -13.451 1.00 19.33 340 PHE B O 1
ATOM 5315 N N . PRO B 1 343 ? 27.949 35.305 -15.147 1.00 18.82 341 PRO B N 1
ATOM 5316 C CA . PRO B 1 343 ? 27.045 36.022 -14.250 1.00 19.59 341 PRO B CA 1
ATOM 5317 C C . PRO B 1 343 ? 25.979 35.140 -13.620 1.00 19.88 341 PRO B C 1
ATOM 5318 O O . PRO B 1 343 ? 25.037 34.730 -14.297 1.00 19.46 341 PRO B O 1
ATOM 5322 N N . VAL B 1 344 ? 26.146 34.855 -12.333 1.00 20.67 342 VAL B N 1
ATOM 5323 C CA . VAL B 1 344 ? 25.223 34.032 -11.572 1.00 20.97 342 VAL B CA 1
ATOM 5324 C C . VAL B 1 344 ? 24.943 34.736 -10.246 1.00 22.27 342 VAL B C 1
ATOM 5325 O O . VAL B 1 344 ? 25.880 35.137 -9.564 1.00 22.46 342 VAL B O 1
ATOM 5329 N N . ALA B 1 345 ? 23.666 34.895 -9.902 1.00 21.89 343 ALA B N 1
ATOM 5330 C CA . ALA B 1 345 ? 23.274 35.463 -8.634 1.00 22.82 343 ALA B CA 1
ATOM 5331 C C . ALA B 1 345 ? 21.992 34.808 -8.176 1.00 22.25 343 ALA B C 1
ATOM 5332 O O . ALA B 1 345 ? 21.140 34.476 -8.995 1.00 20.04 343 ALA B O 1
ATOM 5334 N N . ASP B 1 346 ? 21.890 34.623 -6.853 1.00 22.50 344 ASP B N 1
ATOM 5335 C CA . ASP B 1 346 ? 20.685 34.124 -6.194 1.00 23.41 344 ASP B CA 1
ATOM 5336 C C . ASP B 1 346 ? 20.191 32.818 -6.835 1.00 21.12 344 ASP B C 1
ATOM 5337 O O . ASP B 1 346 ? 19.000 32.602 -6.980 1.00 19.47 344 ASP B O 1
ATOM 5342 N N . GLY B 1 347 ? 21.123 31.975 -7.250 1.00 20.10 345 GLY B N 1
ATOM 5343 C CA . GLY B 1 347 ? 20.749 30.667 -7.793 1.00 19.43 345 GLY B CA 1
ATOM 5344 C C . GLY B 1 347 ? 20.269 30.672 -9.217 1.00 18.53 345 GLY B C 1
ATOM 5345 O O . GLY B 1 347 ? 19.702 29.674 -9.664 1.00 18.43 345 GLY B O 1
ATOM 5346 N N . HIS B 1 348 ? 20.507 31.786 -9.922 1.00 17.53 346 HIS B N 1
ATOM 5347 C CA . HIS B 1 348 ? 20.058 31.999 -11.290 1.00 17.07 346 HIS B CA 1
ATOM 5348 C C . HIS B 1 348 ? 21.201 32.503 -12.161 1.00 17.00 346 HIS B C 1
ATOM 5349 O O . HIS B 1 348 ? 22.055 33.255 -11.728 1.00 17.29 346 HIS B O 1
ATOM 5356 N N . VAL B 1 349 ? 21.205 32.077 -13.406 1.00 16.28 347 VAL B N 1
ATOM 5357 C CA . VAL B 1 349 ? 22.094 32.648 -14.399 1.00 16.10 347 VAL B CA 1
ATOM 5358 C C . VAL B 1 349 ? 21.412 33.957 -14.763 1.00 16.82 347 VAL B C 1
ATOM 5359 O O . VAL B 1 349 ? 20.199 33.978 -14.962 1.00 17.09 347 VAL B O 1
ATOM 5363 N N . LEU B 1 350 ? 22.176 35.046 -14.814 1.00 18.24 348 LEU B N 1
ATOM 5364 C CA . LEU B 1 350 ? 21.635 36.346 -15.235 1.00 19.00 348 LEU B CA 1
ATOM 5365 C C . LEU B 1 350 ? 21.995 36.565 -16.685 1.00 18.67 348 LEU B C 1
ATOM 5366 O O . LEU B 1 350 ? 23.182 36.662 -17.018 1.00 19.88 348 LEU B O 1
ATOM 5371 N N . VAL B 1 351 ? 20.997 36.655 -17.562 1.00 18.50 349 VAL B N 1
ATOM 5372 C CA . VAL B 1 351 ? 21.279 36.807 -19.001 1.00 18.34 349 VAL B CA 1
ATOM 5373 C C . VAL B 1 351 ? 21.658 38.274 -19.290 1.00 18.82 349 VAL B C 1
ATOM 5374 O O . VAL B 1 351 ? 20.885 39.183 -19.002 1.00 17.12 349 VAL B O 1
ATOM 5378 N N . PRO B 1 352 ? 22.838 38.499 -19.870 1.00 19.69 350 PRO B N 1
ATOM 5379 C CA . PRO B 1 352 ? 23.275 39.896 -20.118 1.00 20.56 350 PRO B CA 1
ATOM 5380 C C . PRO B 1 352 ? 22.396 40.603 -21.147 1.00 21.16 350 PRO B C 1
ATOM 5381 O O . PRO B 1 352 ? 21.749 39.945 -21.945 1.00 19.84 350 PRO B O 1
ATOM 5385 N N . ASP B 1 353 ? 22.369 41.931 -21.126 1.00 22.61 351 ASP B N 1
ATOM 5386 C CA . ASP B 1 353 ? 21.614 42.701 -22.128 1.00 23.97 351 ASP B CA 1
ATOM 5387 C C . ASP B 1 353 ? 22.499 43.671 -22.930 1.00 24.04 351 ASP B C 1
ATOM 5388 O O . ASP B 1 353 ? 21.989 44.530 -23.651 1.00 24.16 351 ASP B O 1
ATOM 5393 N N . THR B 1 354 ? 23.813 43.486 -22.830 1.00 23.03 352 THR B N 1
ATOM 5394 C CA . THR B 1 354 ? 24.804 44.292 -23.537 1.00 23.11 352 THR B CA 1
ATOM 5395 C C . THR B 1 354 ? 25.191 43.539 -24.832 1.00 22.81 352 THR B C 1
ATOM 5396 O O . THR B 1 354 ? 24.738 42.396 -25.047 1.00 21.73 352 THR B O 1
ATOM 5400 N N . PRO B 1 355 ? 25.995 44.169 -25.720 1.00 22.24 353 PRO B N 1
ATOM 5401 C CA . PRO B 1 355 ? 26.156 43.527 -27.043 1.00 20.85 353 PRO B CA 1
ATOM 5402 C C . PRO B 1 355 ? 26.880 42.181 -27.053 1.00 19.65 353 PRO B C 1
ATOM 5403 O O . PRO B 1 355 ? 27.734 41.891 -26.201 1.00 19.28 353 PRO B O 1
ATOM 5407 N N . GLY B 1 356 ? 26.527 41.368 -28.036 1.00 18.31 354 GLY B N 1
ATOM 5408 C CA . GLY B 1 356 ? 27.112 40.049 -28.188 1.00 17.36 354 GLY B CA 1
ATOM 5409 C C . GLY B 1 356 ? 26.686 39.109 -27.072 1.00 16.51 354 GLY B C 1
ATOM 5410 O O . GLY B 1 356 ? 25.559 39.189 -26.577 1.00 16.86 354 GLY B O 1
ATOM 5411 N N . LEU B 1 357 ? 27.601 38.232 -26.675 1.00 16.22 355 LEU B N 1
ATOM 5412 C CA . LEU B 1 357 ? 27.358 37.275 -25.597 1.00 15.59 355 LEU B CA 1
ATOM 5413 C C . LEU B 1 357 ? 27.387 37.969 -24.241 1.00 16.13 355 LEU B C 1
ATOM 5414 O O . LEU B 1 357 ? 26.935 37.401 -23.291 1.00 13.84 355 LEU B O 1
ATOM 5419 N N . GLY B 1 358 ? 27.898 39.206 -24.178 1.00 16.59 356 GLY B N 1
ATOM 5420 C CA . GLY B 1 358 ? 27.660 40.061 -23.015 1.00 18.53 356 GLY B CA 1
ATOM 5421 C C . GLY B 1 358 ? 28.780 40.135 -21.977 1.00 18.79 356 GLY B C 1
ATOM 5422 O O . GLY B 1 358 ? 28.740 40.996 -21.116 1.00 19.02 356 GLY B O 1
ATOM 5423 N N . VAL B 1 359 ? 29.739 39.216 -22.037 1.00 19.16 357 VAL B N 1
ATOM 5424 C CA . VAL B 1 359 ? 30.957 39.289 -21.257 1.00 19.19 357 VAL B CA 1
ATOM 5425 C C . VAL B 1 359 ? 32.123 39.056 -22.230 1.00 20.06 357 VAL B C 1
ATOM 5426 O O . VAL B 1 359 ? 32.064 38.187 -23.087 1.00 19.74 357 VAL B O 1
ATOM 5430 N N . ASP B 1 360 ? 33.200 39.820 -22.092 1.00 20.27 358 ASP B N 1
ATOM 5431 C CA . ASP B 1 360 ? 34.362 39.659 -22.983 1.00 20.33 358 ASP B CA 1
ATOM 5432 C C . ASP B 1 360 ? 35.153 38.366 -22.723 1.00 19.12 358 ASP B C 1
ATOM 5433 O O . ASP B 1 360 ? 35.342 37.939 -21.577 1.00 18.33 358 ASP B O 1
ATOM 5438 N N . VAL B 1 361 ? 35.613 37.748 -23.803 1.00 18.51 359 VAL B N 1
ATOM 5439 C CA . VAL B 1 361 ? 36.596 36.672 -23.719 1.00 18.69 359 VAL B CA 1
ATOM 5440 C C . VAL B 1 361 ? 37.963 37.291 -23.417 1.00 19.56 359 VAL B C 1
ATOM 5441 O O . VAL B 1 361 ? 38.343 38.291 -24.041 1.00 19.60 359 VAL B O 1
ATOM 5445 N N . ASP B 1 362 ? 38.655 36.727 -22.443 1.00 19.20 360 ASP B N 1
ATOM 5446 C CA . ASP B 1 362 ? 39.994 37.170 -22.051 1.00 20.54 360 ASP B CA 1
ATOM 5447 C C . ASP B 1 362 ? 41.017 36.487 -22.924 1.00 20.46 360 ASP B C 1
ATOM 5448 O O . ASP B 1 362 ? 41.352 35.325 -22.680 1.00 20.76 360 ASP B O 1
ATOM 5453 N N . GLU B 1 363 ? 41.526 37.161 -23.959 1.00 21.20 361 GLU B N 1
ATOM 5454 C CA . GLU B 1 363 ? 42.508 36.489 -24.835 1.00 21.78 361 GLU B CA 1
ATOM 5455 C C . GLU B 1 363 ? 43.824 36.081 -24.142 1.00 22.05 361 GLU B C 1
ATOM 5456 O O . GLU B 1 363 ? 44.514 35.188 -24.614 1.00 20.93 361 GLU B O 1
ATOM 5462 N N . ASP B 1 364 ? 44.172 36.735 -23.035 1.00 22.84 362 ASP B N 1
ATOM 5463 C CA . ASP B 1 364 ? 45.320 36.315 -22.238 1.00 23.56 362 ASP B CA 1
ATOM 5464 C C . ASP B 1 364 ? 45.053 34.961 -21.546 1.00 23.27 362 ASP B C 1
ATOM 5465 O O . ASP B 1 364 ? 45.984 34.179 -21.338 1.00 23.13 362 ASP B O 1
ATOM 5470 N N . ALA B 1 365 ? 43.799 34.672 -21.181 1.00 22.53 363 ALA B N 1
ATOM 5471 C CA . ALA B 1 365 ? 43.466 33.353 -20.630 1.00 21.65 363 ALA B CA 1
ATOM 5472 C C . ALA B 1 365 ? 43.556 32.317 -21.735 1.00 21.45 363 ALA B C 1
ATOM 5473 O O . ALA B 1 365 ? 44.035 31.208 -21.505 1.00 22.24 363 ALA B O 1
ATOM 5475 N N . LEU B 1 366 ? 43.107 32.666 -22.934 1.00 21.02 364 LEU B N 1
ATOM 5476 C CA . LEU B 1 366 ? 43.273 31.759 -24.085 1.00 20.30 364 LEU B CA 1
ATOM 5477 C C . LEU B 1 366 ? 44.743 31.321 -24.245 1.00 21.02 364 LEU B C 1
ATOM 5478 O O . LEU B 1 366 ? 45.054 30.105 -24.355 1.00 19.99 364 LEU B O 1
ATOM 5483 N N . ALA B 1 367 ? 45.651 32.299 -24.191 1.00 20.65 365 ALA B N 1
ATOM 5484 C CA . ALA B 1 367 ? 47.081 32.022 -24.313 1.00 21.42 365 ALA B CA 1
ATOM 5485 C C . ALA B 1 367 ? 47.623 31.206 -23.136 1.00 21.28 365 ALA B C 1
ATOM 5486 O O . ALA B 1 367 ? 48.370 30.255 -23.346 1.00 20.70 365 ALA B O 1
ATOM 5488 N N . ARG B 1 368 ? 47.174 31.531 -21.930 1.00 20.48 366 ARG B N 1
ATOM 5489 C CA . ARG B 1 368 ? 47.597 30.848 -20.715 1.00 21.30 366 ARG B CA 1
ATOM 5490 C C . ARG B 1 368 ? 47.247 29.365 -20.763 1.00 21.20 366 ARG B C 1
ATOM 5491 O O . ARG B 1 368 ? 48.058 28.529 -20.379 1.00 20.12 366 ARG B O 1
ATOM 5499 N N . PHE B 1 369 ? 46.050 29.042 -21.278 1.00 20.45 367 PHE B N 1
ATOM 5500 C CA . PHE B 1 369 ? 45.564 27.655 -21.221 1.00 19.93 367 PHE B CA 1
ATOM 5501 C C . PHE B 1 369 ? 45.734 26.853 -22.510 1.00 19.97 367 PHE B C 1
ATOM 5502 O O . PHE B 1 369 ? 45.402 25.654 -22.532 1.00 19.67 367 PHE B O 1
ATOM 5510 N N . ALA B 1 370 ? 46.240 27.495 -23.563 1.00 20.15 368 ALA B N 1
ATOM 5511 C CA . ALA B 1 370 ? 46.543 26.803 -24.832 1.00 20.97 368 ALA B CA 1
ATOM 5512 C C . ALA B 1 370 ? 47.433 25.593 -24.608 1.00 21.98 368 ALA B C 1
ATOM 5513 O O . ALA B 1 370 ? 48.397 25.683 -23.871 1.00 21.20 368 ALA B O 1
ATOM 5515 N N . VAL B 1 371 ? 47.141 24.460 -25.249 1.00 23.09 369 VAL B N 1
ATOM 5516 C CA . VAL B 1 371 ? 47.943 23.238 -25.023 1.00 24.50 369 VAL B CA 1
ATOM 5517 C C . VAL B 1 371 ? 49.310 23.339 -25.713 1.00 25.47 369 VAL B C 1
ATOM 5518 O O . VAL B 1 371 ? 49.361 23.935 -26.790 1.00 26.35 369 VAL B O 1
ATOM 5522 N N . GLN C 1 8 ? 61.947 15.631 17.780 1.00 36.72 6 GLN C N 1
ATOM 5523 C CA . GLN C 1 8 ? 63.094 14.652 17.666 1.00 37.42 6 GLN C CA 1
ATOM 5524 C C . GLN C 1 8 ? 64.435 15.343 17.374 1.00 35.88 6 GLN C C 1
ATOM 5525 O O . GLN C 1 8 ? 64.461 16.464 16.854 1.00 34.83 6 GLN C O 1
ATOM 5531 N N . ILE C 1 9 ? 65.545 14.673 17.677 1.00 33.53 7 ILE C N 1
ATOM 5532 C CA . ILE C 1 9 ? 66.791 15.397 17.780 1.00 32.59 7 ILE C CA 1
ATOM 5533 C C . ILE C 1 9 ? 67.683 15.243 16.538 1.00 30.47 7 ILE C C 1
ATOM 5534 O O . ILE C 1 9 ? 67.544 14.292 15.770 1.00 30.49 7 ILE C O 1
ATOM 5539 N N . ILE C 1 10 ? 68.564 16.224 16.316 1.00 27.71 8 ILE C N 1
ATOM 5540 C CA . ILE C 1 10 ? 69.465 16.186 15.173 1.00 26.49 8 ILE C CA 1
ATOM 5541 C C . ILE C 1 10 ? 70.639 15.304 15.593 1.00 26.38 8 ILE C C 1
ATOM 5542 O O . ILE C 1 10 ? 71.383 15.651 16.500 1.00 25.55 8 ILE C O 1
ATOM 5547 N N . ALA C 1 11 ? 70.775 14.161 14.937 1.00 26.94 9 ALA C N 1
ATOM 5548 C CA . ALA C 1 11 ? 71.705 13.126 15.384 1.00 27.14 9 ALA C CA 1
ATOM 5549 C C . ALA C 1 11 ? 73.000 13.134 14.586 1.00 26.75 9 ALA C C 1
ATOM 5550 O O . ALA C 1 11 ? 74.007 12.566 15.043 1.00 26.70 9 ALA C O 1
ATOM 5552 N N . GLY C 1 12 ? 72.969 13.752 13.398 1.00 25.65 10 GLY C N 1
ATOM 5553 C CA . GLY C 1 12 ? 74.131 13.869 12.561 1.00 25.40 10 GLY C CA 1
ATOM 5554 C C . GLY C 1 12 ? 74.291 15.182 11.803 1.00 25.17 10 GLY C C 1
ATOM 5555 O O . GLY C 1 12 ? 73.309 15.820 11.432 1.00 24.97 10 GLY C O 1
ATOM 5556 N N . PHE C 1 13 ? 75.554 15.508 11.516 1.00 23.62 11 PHE C N 1
ATOM 5557 C CA . PHE C 1 13 ? 75.974 16.764 10.951 1.00 22.93 11 PHE C CA 1
ATOM 5558 C C . PHE C 1 13 ? 77.216 16.463 10.086 1.00 22.69 11 PHE C C 1
ATOM 5559 O O . PHE C 1 13 ? 78.289 16.162 10.615 1.00 23.04 11 PHE C O 1
ATOM 5567 N N . THR C 1 14 ? 77.062 16.520 8.766 1.00 22.80 12 THR C N 1
ATOM 5568 C CA . THR C 1 14 ? 78.117 16.127 7.846 1.00 23.23 12 THR C CA 1
ATOM 5569 C C . THR C 1 14 ? 78.387 17.180 6.792 1.00 23.57 12 THR C C 1
ATOM 5570 O O . THR C 1 14 ? 77.442 17.742 6.205 1.00 23.64 12 THR C O 1
ATOM 5574 N N . LEU C 1 15 ? 79.669 17.379 6.498 1.00 22.60 13 LEU C N 1
ATOM 5575 C CA . LEU C 1 15 ? 80.116 18.408 5.572 1.00 23.09 13 LEU C CA 1
ATOM 5576 C C . LEU C 1 15 ? 80.926 17.832 4.429 1.00 23.34 13 LEU C C 1
ATOM 5577 O O . LEU C 1 15 ? 81.693 16.912 4.636 1.00 22.65 13 LEU C O 1
ATOM 5582 N N . TRP C 1 16 ? 80.746 18.379 3.243 1.00 23.34 14 TRP C N 1
ATOM 5583 C CA . TRP C 1 16 ? 81.620 18.136 2.110 1.00 24.88 14 TRP C CA 1
ATOM 5584 C C . TRP C 1 16 ? 82.110 19.489 1.607 1.00 26.17 14 TRP C C 1
ATOM 5585 O O . TRP C 1 16 ? 81.286 20.394 1.404 1.00 26.48 14 TRP C O 1
ATOM 5596 N N . HIS C 1 17 ? 83.427 19.613 1.393 1.00 25.58 15 HIS C N 1
ATOM 5597 C CA . HIS C 1 17 ? 84.010 20.709 0.634 1.00 26.30 15 HIS C CA 1
ATOM 5598 C C . HIS C 1 17 ? 84.237 20.247 -0.814 1.00 26.49 15 HIS C C 1
ATOM 5599 O O . HIS C 1 17 ? 85.106 19.394 -1.086 1.00 27.23 15 HIS C O 1
ATOM 5606 N N . LEU C 1 18 ? 83.480 20.833 -1.742 1.00 25.80 16 LEU C N 1
ATOM 5607 C CA . LEU C 1 18 ? 83.498 20.442 -3.137 1.00 26.22 16 LEU C CA 1
ATOM 5608 C C . LEU C 1 18 ? 84.205 21.438 -4.029 1.00 26.67 16 LEU C C 1
ATOM 5609 O O . LEU C 1 18 ? 84.256 22.626 -3.715 1.00 25.84 16 LEU C O 1
ATOM 5614 N N . SER C 1 19 ? 84.775 20.934 -5.128 1.00 26.52 17 SER C N 1
ATOM 5615 C CA . SER C 1 19 ? 85.294 21.727 -6.247 1.00 27.29 17 SER C CA 1
ATOM 5616 C C . SER C 1 19 ? 84.570 21.240 -7.509 1.00 28.22 17 SER C C 1
ATOM 5617 O O . SER C 1 19 ? 84.647 20.060 -7.857 1.00 27.75 17 SER C O 1
ATOM 5620 N N . LEU C 1 20 ? 83.850 22.141 -8.163 1.00 28.75 18 LEU C N 1
ATOM 5621 C CA . LEU C 1 20 ? 82.945 21.785 -9.259 1.00 29.93 18 LEU C CA 1
ATOM 5622 C C . LEU C 1 20 ? 83.382 22.421 -10.585 1.00 30.65 18 LEU C C 1
ATOM 5623 O O . LEU C 1 20 ? 83.278 23.637 -10.765 1.00 29.91 18 LEU C O 1
ATOM 5628 N N . PRO C 1 21 ? 83.864 21.587 -11.534 1.00 31.87 19 PRO C N 1
ATOM 5629 C CA . PRO C 1 21 ? 84.309 22.083 -12.812 1.00 32.64 19 PRO C CA 1
ATOM 5630 C C . PRO C 1 21 ? 83.244 22.898 -13.523 1.00 33.34 19 PRO C C 1
ATOM 5631 O O . PRO C 1 21 ? 82.059 22.598 -13.399 1.00 33.25 19 PRO C O 1
ATOM 5635 N N . VAL C 1 22 ? 83.676 23.898 -14.277 1.00 34.86 20 VAL C N 1
ATOM 5636 C CA . VAL C 1 22 ? 82.758 24.751 -15.026 1.00 36.80 20 VAL C CA 1
ATOM 5637 C C . VAL C 1 22 ? 83.165 24.834 -16.502 1.00 38.28 20 VAL C C 1
ATOM 5638 O O . VAL C 1 22 ? 84.292 24.488 -16.863 1.00 38.55 20 VAL C O 1
ATOM 5642 N N . THR C 1 23 ? 82.242 25.271 -17.357 1.00 40.23 21 THR C N 1
ATOM 5643 C CA . THR C 1 23 ? 82.429 25.195 -18.819 1.00 41.81 21 THR C CA 1
ATOM 5644 C C . THR C 1 23 ? 83.287 26.340 -19.382 1.00 42.18 21 THR C C 1
ATOM 5645 O O . THR C 1 23 ? 83.381 27.427 -18.784 1.00 43.56 21 THR C O 1
ATOM 5649 N N . ALA C 1 36 ? 86.957 26.048 -11.881 1.00 29.80 34 ALA C N 1
ATOM 5650 C CA . ALA C 1 36 ? 86.114 25.357 -10.917 1.00 29.47 34 ALA C CA 1
ATOM 5651 C C . ALA C 1 36 ? 85.620 26.260 -9.770 1.00 29.84 34 ALA C C 1
ATOM 5652 O O . ALA C 1 36 ? 86.338 27.153 -9.321 1.00 30.11 34 ALA C O 1
ATOM 5654 N N . VAL C 1 37 ? 84.401 26.002 -9.289 1.00 29.12 35 VAL C N 1
ATOM 5655 C CA . VAL C 1 37 ? 83.849 26.752 -8.151 1.00 28.38 35 VAL C CA 1
ATOM 5656 C C . VAL C 1 37 ? 83.763 25.826 -6.953 1.00 27.18 35 VAL C C 1
ATOM 5657 O O . VAL C 1 37 ? 83.501 24.640 -7.117 1.00 26.44 35 VAL C O 1
ATOM 5661 N N . GLU C 1 38 ? 84.020 26.374 -5.760 1.00 25.25 36 GLU C N 1
ATOM 5662 C CA . GLU C 1 38 ? 84.013 25.620 -4.513 1.00 24.50 36 GLU C CA 1
ATOM 5663 C C . GLU C 1 38 ? 82.764 25.982 -3.721 1.00 24.24 36 GLU C C 1
ATOM 5664 O O . GLU C 1 38 ? 82.383 27.164 -3.631 1.00 22.90 36 GLU C O 1
ATOM 5670 N N . VAL C 1 39 ? 82.107 24.948 -3.221 1.00 22.93 37 VAL C N 1
ATOM 5671 C CA . VAL C 1 39 ? 80.926 25.100 -2.372 1.00 22.90 37 VAL C CA 1
ATOM 5672 C C . VAL C 1 39 ? 81.102 24.128 -1.229 1.00 22.57 37 VAL C C 1
ATOM 5673 O O . VAL C 1 39 ? 81.969 23.253 -1.292 1.00 23.21 37 VAL C O 1
ATOM 5677 N N . VAL C 1 40 ? 80.303 24.299 -0.178 1.00 22.27 38 VAL C N 1
ATOM 5678 C CA . VAL C 1 40 ? 80.277 23.417 0.960 1.00 21.38 38 VAL C CA 1
ATOM 5679 C C . VAL C 1 40 ? 78.848 22.901 1.080 1.00 21.99 38 VAL C C 1
ATOM 5680 O O . VAL C 1 40 ? 77.895 23.688 1.013 1.00 21.31 38 VAL C O 1
ATOM 5684 N N . VAL C 1 41 ? 78.679 21.580 1.218 1.00 21.60 39 VAL C N 1
ATOM 5685 C CA . VAL C 1 41 ? 77.356 20.991 1.418 1.00 21.00 39 VAL C CA 1
ATOM 5686 C C . VAL C 1 41 ? 77.221 20.466 2.836 1.00 21.14 39 VAL C C 1
ATOM 5687 O O . VAL C 1 41 ? 78.138 19.859 3.378 1.00 21.13 39 VAL C O 1
ATOM 5691 N N . LEU C 1 42 ? 76.077 20.711 3.455 1.00 20.54 40 LEU C N 1
ATOM 5692 C CA . LEU C 1 42 ? 75.803 20.217 4.783 1.00 20.77 40 LEU C CA 1
ATOM 5693 C C . LEU C 1 42 ? 74.685 19.198 4.695 1.00 21.13 40 LEU C C 1
ATOM 5694 O O . LEU C 1 42 ? 73.667 19.471 4.085 1.00 22.60 40 LEU C O 1
ATOM 5699 N N . ARG C 1 43 ? 74.854 18.057 5.343 1.00 21.82 41 ARG C N 1
ATOM 5700 C CA . ARG C 1 43 ? 73.742 17.144 5.570 1.00 21.26 41 ARG C CA 1
ATOM 5701 C C . ARG C 1 43 ? 73.430 17.082 7.021 1.00 20.76 41 ARG C C 1
ATOM 5702 O O . ARG C 1 43 ? 74.326 16.887 7.866 1.00 21.75 41 ARG C O 1
ATOM 5710 N N . LEU C 1 44 ? 72.145 17.254 7.349 1.00 20.69 42 LEU C N 1
ATOM 5711 C CA . LEU C 1 44 ? 71.697 17.065 8.702 1.00 20.56 42 LEU C CA 1
ATOM 5712 C C . LEU C 1 44 ? 70.885 15.782 8.760 1.00 22.53 42 LEU C C 1
ATOM 5713 O O . LEU C 1 44 ? 70.112 15.533 7.872 1.00 23.61 42 LEU C O 1
ATOM 5718 N N . GLN C 1 45 ? 71.025 15.014 9.835 1.00 23.99 43 GLN C N 1
ATOM 5719 C CA . GLN C 1 45 ? 70.309 13.738 9.972 1.00 25.73 43 GLN C CA 1
ATOM 5720 C C . GLN C 1 45 ? 69.598 13.704 11.305 1.00 25.53 43 GLN C C 1
ATOM 5721 O O . GLN C 1 45 ? 70.209 13.923 12.346 1.00 25.07 43 GLN C O 1
ATOM 5727 N N . ALA C 1 46 ? 68.288 13.483 11.277 1.00 26.70 44 ALA C N 1
ATOM 5728 C CA . ALA C 1 46 ? 67.512 13.366 12.508 1.00 27.82 44 ALA C CA 1
ATOM 5729 C C . ALA C 1 46 ? 67.595 11.934 13.129 1.00 29.34 44 ALA C C 1
ATOM 5730 O O . ALA C 1 46 ? 67.970 10.982 12.450 1.00 29.20 44 ALA C O 1
ATOM 5732 N N . ASP C 1 47 ? 67.256 11.837 14.420 1.00 31.81 45 ASP C N 1
ATOM 5733 C CA . ASP C 1 47 ? 67.034 10.572 15.171 1.00 34.09 45 ASP C CA 1
ATOM 5734 C C . ASP C 1 47 ? 66.441 9.442 14.321 1.00 34.59 45 ASP C C 1
ATOM 5735 O O . ASP C 1 47 ? 66.897 8.311 14.373 1.00 35.33 45 ASP C O 1
ATOM 5740 N N . SER C 1 48 ? 65.413 9.779 13.551 1.00 34.41 46 SER C N 1
ATOM 5741 C CA . SER C 1 48 ? 64.671 8.837 12.717 1.00 34.18 46 SER C CA 1
ATOM 5742 C C . SER C 1 48 ? 65.358 8.387 11.428 1.00 33.67 46 SER C C 1
ATOM 5743 O O . SER C 1 48 ? 64.805 7.552 10.707 1.00 34.50 46 SER C O 1
ATOM 5746 N N . GLY C 1 49 ? 66.529 8.943 11.108 1.00 32.07 47 GLY C N 1
ATOM 5747 C CA . GLY C 1 49 ? 67.201 8.675 9.840 1.00 31.09 47 GLY C CA 1
ATOM 5748 C C . GLY C 1 49 ? 66.874 9.642 8.697 1.00 30.34 47 GLY C C 1
ATOM 5749 O O . GLY C 1 49 ? 67.571 9.659 7.671 1.00 28.30 47 GLY C O 1
ATOM 5750 N N . ALA C 1 50 ? 65.802 10.434 8.855 1.00 29.17 48 ALA C N 1
ATOM 5751 C CA . ALA C 1 50 ? 65.453 11.456 7.865 1.00 27.92 48 ALA C CA 1
ATOM 5752 C C . ALA C 1 50 ? 66.621 12.410 7.648 1.00 26.64 48 ALA C C 1
ATOM 5753 O O . ALA C 1 50 ? 67.343 12.703 8.579 1.00 26.26 48 ALA C O 1
ATOM 5755 N N . VAL C 1 51 ? 66.802 12.906 6.430 1.00 25.61 49 VAL C N 1
ATOM 5756 C CA . VAL C 1 51 ? 67.922 13.796 6.169 1.00 24.98 49 VAL C CA 1
ATOM 5757 C C . VAL C 1 51 ? 67.456 15.104 5.511 1.00 24.31 49 VAL C C 1
ATOM 5758 O O . VAL C 1 51 ? 66.398 15.144 4.886 1.00 24.18 49 VAL C O 1
ATOM 5762 N N . GLY C 1 52 ? 68.250 16.165 5.688 1.00 22.39 50 GLY C N 1
ATOM 5763 C CA . GLY C 1 52 ? 68.075 17.414 4.972 1.00 20.70 50 GLY C CA 1
ATOM 5764 C C . GLY C 1 52 ? 69.425 17.956 4.535 1.00 19.24 50 GLY C C 1
ATOM 5765 O O . GLY C 1 52 ? 70.418 17.740 5.190 1.00 20.69 50 GLY C O 1
ATOM 5766 N N . TYR C 1 53 ? 69.466 18.649 3.423 1.00 19.61 51 TYR C N 1
ATOM 5767 C CA . TYR C 1 53 ? 70.707 19.195 2.891 1.00 19.66 51 TYR C CA 1
ATOM 5768 C C . TYR C 1 53 ? 70.673 20.721 2.680 1.00 19.66 51 TYR C C 1
ATOM 5769 O O . TYR C 1 53 ? 69.627 21.277 2.400 1.00 19.51 51 TYR C O 1
ATOM 5778 N N . GLY C 1 54 ? 71.844 21.358 2.730 1.00 19.04 52 GLY C N 1
ATOM 5779 C CA . GLY C 1 54 ? 71.977 22.766 2.385 1.00 18.34 52 GLY C CA 1
ATOM 5780 C C . GLY C 1 54 ? 73.341 22.990 1.787 1.00 19.12 52 GLY C C 1
ATOM 5781 O O . GLY C 1 54 ? 74.273 22.212 2.045 1.00 20.06 52 GLY C O 1
ATOM 5782 N N . GLU C 1 55 ? 73.446 24.051 1.009 1.00 19.17 53 GLU C N 1
ATOM 5783 C CA . GLU C 1 55 ? 74.644 24.438 0.281 1.00 19.46 53 GLU C CA 1
ATOM 5784 C C . GLU C 1 55 ? 75.070 25.845 0.717 1.00 19.58 53 GLU C C 1
ATOM 5785 O O . GLU C 1 55 ? 74.228 26.749 0.871 1.00 20.23 53 GLU C O 1
ATOM 5791 N N . ALA C 1 56 ? 76.373 26.031 0.924 1.00 19.71 54 ALA C N 1
ATOM 5792 C CA . ALA C 1 56 ? 76.976 27.358 1.078 1.00 19.47 54 ALA C CA 1
ATOM 5793 C C . ALA C 1 56 ? 77.880 27.594 -0.140 1.00 19.75 54 ALA C C 1
ATOM 5794 O O . ALA C 1 56 ? 78.703 26.752 -0.476 1.00 19.81 54 ALA C O 1
ATOM 5796 N N . SER C 1 57 ? 77.744 28.753 -0.783 1.00 20.23 55 SER C N 1
ATOM 5797 C CA . SER C 1 57 ? 78.460 29.061 -2.013 1.00 20.60 55 SER C CA 1
ATOM 5798 C C . SER C 1 57 ? 79.264 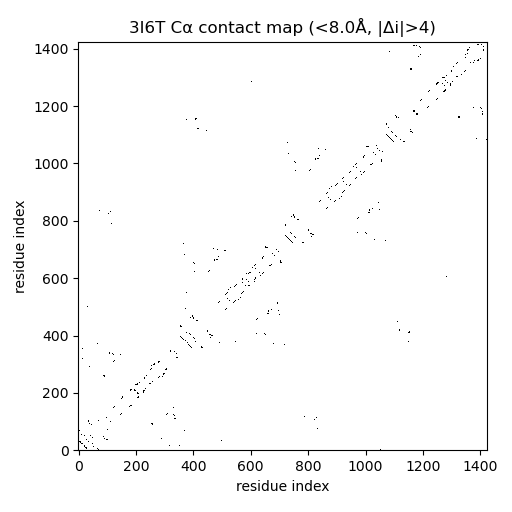30.384 -1.910 1.00 20.56 55 SER C C 1
ATOM 5799 O O . SER C 1 57 ? 78.855 31.422 -2.401 1.00 19.90 55 SER C O 1
ATOM 5802 N N . PRO C 1 58 ? 80.427 30.338 -1.273 1.00 20.58 56 PRO C N 1
ATOM 5803 C CA . PRO C 1 58 ? 81.133 31.586 -0.966 1.00 20.75 56 PRO C CA 1
ATOM 5804 C C . PRO C 1 58 ? 81.884 32.168 -2.146 1.00 21.17 56 PRO C C 1
ATOM 5805 O O . PRO C 1 58 ? 82.359 31.401 -3.012 1.00 20.37 56 PRO C O 1
ATOM 5809 N N . TRP C 1 59 ? 81.974 33.504 -2.186 1.00 20.88 57 TRP C N 1
ATOM 5810 C CA . TRP C 1 59 ? 82.843 34.197 -3.112 1.00 22.00 57 TRP C CA 1
ATOM 5811 C C . TRP C 1 59 ? 83.802 35.014 -2.268 1.00 21.64 57 TRP C C 1
ATOM 5812 O O . TRP C 1 59 ? 83.362 35.937 -1.559 1.00 19.31 57 TRP C O 1
ATOM 5823 N N . VAL C 1 60 ? 85.093 34.649 -2.324 1.00 19.79 58 VAL C N 1
ATOM 5824 C CA . VAL C 1 60 ? 86.096 35.140 -1.371 1.00 19.93 58 VAL C CA 1
ATOM 5825 C C . VAL C 1 60 ? 86.157 36.667 -1.322 1.00 20.71 58 VAL C C 1
ATOM 5826 O O . VAL C 1 60 ? 86.342 37.247 -0.225 1.00 20.58 58 VAL C O 1
ATOM 5830 N N . VAL C 1 61 ? 85.980 37.326 -2.461 1.00 22.36 59 VAL C N 1
ATOM 5831 C CA . VAL C 1 61 ? 86.072 38.800 -2.491 1.00 24.50 59 VAL C CA 1
ATOM 5832 C C . VAL C 1 61 ? 84.799 39.514 -2.011 1.00 25.18 59 VAL C C 1
ATOM 5833 O O . VAL C 1 61 ? 84.850 40.711 -1.705 1.00 26.87 59 VAL C O 1
ATOM 5837 N N . PHE C 1 62 ? 83.703 38.776 -1.894 1.00 25.53 60 PHE C N 1
ATOM 5838 C CA . PHE C 1 62 ? 82.342 39.329 -1.715 1.00 26.48 60 PHE C CA 1
ATOM 5839 C C . PHE C 1 62 ? 81.793 38.871 -0.347 1.00 25.17 60 PHE C C 1
ATOM 5840 O O . PHE C 1 62 ? 81.655 39.687 0.560 1.00 24.73 60 PHE C O 1
ATOM 5848 N N . THR C 1 63 ? 81.493 37.575 -0.181 1.00 24.50 61 THR C N 1
ATOM 5849 C CA . THR C 1 63 ? 80.875 37.069 1.056 1.00 23.17 61 THR C CA 1
ATOM 5850 C C . THR C 1 63 ? 81.873 36.514 2.056 1.00 22.07 61 THR C C 1
ATOM 5851 O O . THR C 1 63 ? 81.596 36.475 3.252 1.00 21.35 61 THR C O 1
ATOM 5855 N N . GLY C 1 64 ? 83.043 36.101 1.569 1.00 19.93 62 GLY C N 1
ATOM 5856 C CA . GLY C 1 64 ? 84.093 35.533 2.430 1.00 18.28 62 GLY C CA 1
ATOM 5857 C C . GLY C 1 64 ? 84.573 34.178 1.867 1.00 18.34 62 GLY C C 1
ATOM 5858 O O . GLY C 1 64 ? 83.981 33.640 0.926 1.00 15.96 62 GLY C O 1
ATOM 5859 N N . SER C 1 65 ? 85.626 33.632 2.459 1.00 17.15 63 SER C N 1
ATOM 5860 C CA . SER C 1 65 ? 86.263 32.471 1.881 1.00 17.15 63 SER C CA 1
ATOM 5861 C C . SER C 1 65 ? 85.453 31.201 2.145 1.00 16.82 63 SER C C 1
ATOM 5862 O O . SER C 1 65 ? 84.633 31.102 3.089 1.00 15.90 63 SER C O 1
ATOM 5865 N N . VAL C 1 66 ? 85.714 30.207 1.313 1.00 17.58 64 VAL C N 1
ATOM 5866 C CA . VAL C 1 66 ? 85.111 28.895 1.514 1.00 17.44 64 VAL C CA 1
ATOM 5867 C C . VAL C 1 66 ? 85.659 28.295 2.781 1.00 17.05 64 VAL C C 1
ATOM 5868 O O . VAL C 1 66 ? 84.944 27.624 3.493 1.00 16.83 64 VAL C O 1
ATOM 5872 N N . GLU C 1 67 ? 86.918 28.602 3.127 1.00 16.45 65 GLU C N 1
ATOM 5873 C CA . GLU C 1 67 ? 87.492 28.116 4.370 1.00 16.92 65 GLU C CA 1
ATOM 5874 C C . GLU C 1 67 ? 86.810 28.727 5.592 1.00 16.87 65 GLU C C 1
ATOM 5875 O O . GLU C 1 67 ? 86.646 28.075 6.615 1.00 17.15 65 GLU C O 1
ATOM 5881 N N . ALA C 1 68 ? 86.467 30.006 5.489 1.00 16.37 66 ALA C N 1
ATOM 5882 C CA . ALA C 1 68 ? 85.770 30.674 6.581 1.00 16.90 66 ALA C CA 1
ATOM 5883 C C . ALA C 1 68 ? 84.404 29.973 6.784 1.00 16.21 66 ALA C C 1
ATOM 5884 O O . ALA C 1 68 ? 84.007 29.645 7.897 1.00 16.83 66 ALA C O 1
ATOM 5886 N N . THR C 1 69 ? 83.706 29.750 5.690 1.00 17.36 67 THR C N 1
ATOM 5887 C CA . THR C 1 69 ? 82.408 29.078 5.725 1.00 18.04 67 THR C CA 1
ATOM 5888 C C . THR C 1 69 ? 82.525 27.633 6.276 1.00 18.37 67 THR C C 1
ATOM 5889 O O . THR C 1 69 ? 81.684 27.195 7.066 1.00 17.95 67 THR C O 1
ATOM 5893 N N . TYR C 1 70 ? 83.580 26.902 5.892 1.00 18.43 68 TYR C N 1
ATOM 5894 C CA . TYR C 1 70 ? 83.695 25.504 6.323 1.00 18.52 68 TYR C CA 1
ATOM 5895 C C . TYR C 1 70 ? 83.902 25.483 7.837 1.00 17.97 68 TYR C C 1
ATOM 5896 O O . TYR C 1 70 ? 83.196 24.754 8.578 1.00 17.58 68 TYR C O 1
ATOM 5905 N N . ALA C 1 71 ? 84.792 26.352 8.311 1.00 16.75 69 ALA C N 1
ATOM 5906 C CA . ALA C 1 71 ? 85.115 26.421 9.737 1.00 16.66 69 ALA C CA 1
ATOM 5907 C C . ALA C 1 71 ? 83.900 26.862 10.542 1.00 15.89 69 ALA C C 1
ATOM 5908 O O . ALA C 1 71 ? 83.659 26.341 11.604 1.00 15.66 69 ALA C O 1
ATOM 5910 N N . ALA C 1 72 ? 83.135 27.811 10.009 1.00 17.07 70 ALA C N 1
ATOM 5911 C CA . ALA C 1 72 ? 81.898 28.272 10.679 1.00 16.76 70 ALA C CA 1
ATOM 5912 C C . ALA C 1 72 ? 81.023 27.064 10.989 1.00 16.49 70 ALA C C 1
ATOM 5913 O O . ALA C 1 72 ? 80.590 26.859 12.109 1.00 16.94 70 ALA C O 1
ATOM 5915 N N . LEU C 1 73 ? 80.799 26.240 9.972 1.00 17.13 71 LEU C N 1
ATOM 5916 C CA . LEU C 1 73 ? 79.979 25.034 10.134 1.00 16.96 71 LEU C CA 1
ATOM 5917 C C . LEU C 1 73 ? 80.655 23.962 10.959 1.00 17.18 71 LEU C C 1
ATOM 5918 O O . LEU C 1 73 ? 80.048 23.406 11.862 1.00 17.80 71 LEU C O 1
ATOM 5923 N N . ASP C 1 74 ? 81.918 23.648 10.639 1.00 17.87 72 ASP C N 1
ATOM 5924 C CA . ASP C 1 74 ? 82.612 22.500 11.245 1.00 18.64 72 ASP C CA 1
ATOM 5925 C C . ASP C 1 74 ? 82.901 22.671 12.735 1.00 19.18 72 ASP C C 1
ATOM 5926 O O . ASP C 1 74 ? 82.699 21.741 13.549 1.00 18.60 72 ASP C O 1
ATOM 5931 N N . ARG C 1 75 ? 83.392 23.854 13.104 1.00 19.55 73 ARG C N 1
ATOM 5932 C CA . ARG C 1 75 ? 83.772 24.106 14.481 1.00 19.20 73 ARG C CA 1
ATOM 5933 C C . ARG C 1 75 ? 82.743 24.809 15.352 1.00 19.54 73 ARG C C 1
ATOM 5934 O O . ARG C 1 75 ? 82.547 24.448 16.525 1.00 18.50 73 ARG C O 1
ATOM 5942 N N . TYR C 1 76 ? 82.136 25.856 14.825 1.00 19.25 74 TYR C N 1
ATOM 5943 C CA . TYR C 1 76 ? 81.339 26.737 15.644 1.00 19.48 74 TYR C CA 1
ATOM 5944 C C . TYR C 1 76 ? 79.849 26.409 15.600 1.00 19.96 74 TYR C C 1
ATOM 5945 O O . TYR C 1 76 ? 79.188 26.506 16.634 1.00 21.17 74 TYR C O 1
ATOM 5954 N N . LEU C 1 77 ? 79.312 26.049 14.441 1.00 19.09 75 LEU C N 1
ATOM 5955 C CA . LEU C 1 77 ? 77.888 25.704 14.373 1.00 19.34 75 LEU C CA 1
ATOM 5956 C C . LEU C 1 77 ? 77.553 24.236 14.749 1.00 20.04 75 LEU C C 1
ATOM 5957 O O . LEU C 1 77 ? 76.574 23.977 15.462 1.00 19.46 75 LEU C O 1
ATOM 5962 N N . ARG C 1 78 ? 78.371 23.297 14.293 1.00 20.05 76 ARG C N 1
ATOM 5963 C CA . ARG C 1 78 ? 78.198 21.877 14.657 1.00 20.54 76 ARG C CA 1
ATOM 5964 C C . ARG C 1 78 ? 77.716 21.641 16.109 1.00 21.47 76 ARG C C 1
ATOM 5965 O O . ARG C 1 78 ? 76.716 20.965 16.291 1.00 21.20 76 ARG C O 1
ATOM 5973 N N . PRO C 1 79 ? 78.390 22.208 17.133 1.00 22.70 77 PRO C N 1
ATOM 5974 C CA . PRO C 1 79 ? 77.969 21.914 18.521 1.00 23.22 77 PRO C CA 1
ATOM 5975 C C . PRO C 1 79 ? 76.682 22.575 19.004 1.00 23.38 77 PRO C C 1
ATOM 5976 O O . PRO C 1 79 ? 76.106 22.127 19.993 1.00 23.58 77 PRO C O 1
ATOM 5980 N N . LEU C 1 80 ? 76.246 23.632 18.332 1.00 23.58 78 LEU C N 1
ATOM 5981 C CA . LEU C 1 80 ? 74.981 24.285 18.627 1.00 23.77 78 LEU C CA 1
ATOM 5982 C C . LEU C 1 80 ? 73.855 23.645 17.874 1.00 23.39 78 LEU C C 1
ATOM 5983 O O . LEU C 1 80 ? 72.710 24.023 18.052 1.00 24.33 78 LEU C O 1
ATOM 5988 N N . VAL C 1 81 ? 74.159 22.719 16.982 1.00 22.38 79 VAL C N 1
ATOM 5989 C CA . VAL C 1 81 ? 73.124 22.109 16.158 1.00 21.42 79 VAL C CA 1
ATOM 5990 C C . VAL C 1 81 ? 72.943 20.644 16.530 1.00 22.28 79 VAL C C 1
ATOM 5991 O O . VAL C 1 81 ? 71.808 20.171 16.703 1.00 20.71 79 VAL C O 1
ATOM 5995 N N . LEU C 1 82 ? 74.049 19.923 16.689 1.00 22.43 80 LEU C N 1
ATOM 5996 C CA . LEU C 1 82 ? 73.952 18.496 17.090 1.00 23.67 80 LEU C CA 1
ATOM 5997 C C . LEU C 1 82 ? 73.271 18.369 18.425 1.00 23.62 80 LEU C C 1
ATOM 5998 O O . LEU C 1 82 ? 73.610 19.073 19.360 1.00 23.23 80 LEU C O 1
ATOM 6003 N N . GLY C 1 83 ? 72.308 17.453 18.525 1.00 24.43 81 GLY C N 1
ATOM 6004 C CA . GLY C 1 83 ? 71.585 17.235 19.791 1.00 24.53 81 GLY C CA 1
ATOM 6005 C C . GLY C 1 83 ? 70.378 18.153 20.045 1.00 24.20 81 GLY C C 1
ATOM 6006 O O . GLY C 1 83 ? 69.675 17.976 21.034 1.00 22.76 81 GLY C O 1
ATOM 6007 N N . ARG C 1 84 ? 70.169 19.158 19.187 1.00 24.09 82 ARG C N 1
ATOM 6008 C CA . ARG C 1 84 ? 69.018 20.064 19.311 1.00 23.27 82 ARG C CA 1
ATOM 6009 C C . ARG C 1 84 ? 67.766 19.377 18.775 1.00 23.31 82 ARG C C 1
ATOM 6010 O O . ARG C 1 84 ? 67.857 18.511 17.919 1.00 23.08 82 ARG C O 1
ATOM 6018 N N . ALA C 1 85 ? 66.596 19.795 19.254 1.00 23.14 83 ALA C N 1
ATOM 6019 C CA . ALA C 1 85 ? 65.336 19.376 18.656 1.00 22.98 83 ALA C CA 1
ATOM 6020 C C . ALA C 1 85 ? 65.170 20.079 17.300 1.00 22.91 83 ALA C C 1
ATOM 6021 O O . ALA C 1 85 ? 65.381 21.296 17.193 1.00 22.34 83 ALA C O 1
ATOM 6023 N N . VAL C 1 86 ? 64.795 19.332 16.266 1.00 22.21 84 VAL C N 1
ATOM 6024 C CA . VAL C 1 86 ? 64.694 19.885 14.906 1.00 23.32 84 VAL C CA 1
ATOM 6025 C C . VAL C 1 86 ? 63.620 20.998 14.888 1.00 22.80 84 VAL C C 1
ATOM 6026 O O . VAL C 1 86 ? 63.707 21.950 14.118 1.00 21.63 84 VAL C O 1
ATOM 6030 N N . GLY C 1 87 ? 62.643 20.897 15.787 1.00 22.05 85 GLY C N 1
ATOM 6031 C CA . GLY C 1 87 ? 61.531 21.848 15.838 1.00 21.48 85 GLY C CA 1
ATOM 6032 C C . GLY C 1 87 ? 61.982 23.216 16.352 1.00 21.33 85 GLY C C 1
ATOM 6033 O O . GLY C 1 87 ? 61.284 24.217 16.148 1.00 20.72 85 GLY C O 1
ATOM 6034 N N . ASP C 1 88 ? 63.149 23.258 16.999 1.00 19.93 86 ASP C N 1
ATOM 6035 C CA . ASP C 1 88 ? 63.697 24.493 17.535 1.00 19.97 86 ASP C CA 1
ATOM 6036 C C . ASP C 1 88 ? 64.488 25.304 16.488 1.00 18.46 86 ASP C C 1
ATOM 6037 O O . ASP C 1 88 ? 65.324 26.136 16.852 1.00 19.58 86 ASP C O 1
ATOM 6042 N N . HIS C 1 89 ? 64.169 25.096 15.212 1.00 18.15 87 HIS C N 1
ATOM 6043 C CA . HIS C 1 89 ? 64.766 25.763 14.050 1.00 17.47 87 HIS C CA 1
ATOM 6044 C C . HIS C 1 89 ? 65.003 27.271 14.305 1.00 16.78 87 HIS C C 1
ATOM 6045 O O . HIS C 1 89 ? 66.102 27.751 14.133 1.00 15.28 87 HIS C O 1
ATOM 6052 N N . ALA C 1 90 ? 63.994 27.992 14.742 1.00 15.52 88 ALA C N 1
ATOM 6053 C CA . ALA C 1 90 ? 64.135 29.452 14.929 1.00 16.79 88 ALA C CA 1
ATOM 6054 C C . ALA C 1 90 ? 65.230 29.817 15.973 1.00 17.03 88 ALA C C 1
ATOM 6055 O O . ALA C 1 90 ? 66.003 30.752 15.750 1.00 17.18 88 ALA C O 1
ATOM 6057 N N . ALA C 1 91 ? 65.277 29.072 17.080 1.00 16.87 89 ALA C N 1
ATOM 6058 C CA . ALA C 1 91 ? 66.281 29.267 18.127 1.00 17.33 89 ALA C CA 1
ATOM 6059 C C . ALA C 1 91 ? 67.676 28.885 17.662 1.00 17.77 89 ALA C C 1
ATOM 6060 O O . ALA C 1 91 ? 68.663 29.551 17.993 1.00 18.03 89 ALA C O 1
ATOM 6062 N N . ILE C 1 92 ? 67.749 27.792 16.916 1.00 17.08 90 ILE C N 1
ATOM 6063 C CA . ILE C 1 92 ? 69.021 27.347 16.388 1.00 16.51 90 ILE C CA 1
ATOM 6064 C C . ILE C 1 92 ? 69.638 28.441 15.519 1.00 15.93 90 ILE C C 1
ATOM 6065 O O . ILE C 1 92 ? 70.829 28.719 15.626 1.00 16.49 90 ILE C O 1
ATOM 6070 N N . MET C 1 93 ? 68.845 29.056 14.644 1.00 15.03 91 MET C N 1
ATOM 6071 C CA . MET C 1 93 ? 69.370 30.113 13.782 1.00 14.78 91 MET C CA 1
ATOM 6072 C C . MET C 1 93 ? 69.722 31.406 14.539 1.00 14.86 91 MET C C 1
ATOM 6073 O O . MET C 1 93 ? 70.670 32.121 14.139 1.00 14.66 91 MET C O 1
ATOM 6078 N N . GLU C 1 94 ? 69.001 31.723 15.617 1.00 15.05 92 GLU C N 1
ATOM 6079 C CA . GLU C 1 94 ? 69.412 32.838 16.479 1.00 16.02 92 GLU C CA 1
ATOM 6080 C C . GLU C 1 94 ? 70.786 32.581 17.040 1.00 16.38 92 GLU C C 1
ATOM 6081 O O . GLU C 1 94 ? 71.659 33.461 16.985 1.00 15.67 92 GLU C O 1
ATOM 6087 N N . ASP C 1 95 ? 70.987 31.366 17.529 1.00 17.12 93 ASP C N 1
ATOM 6088 C CA . ASP C 1 95 ? 72.262 30.974 18.107 1.00 18.75 93 ASP C CA 1
ATOM 6089 C C . ASP C 1 95 ? 73.357 30.986 17.071 1.00 17.77 93 ASP C C 1
ATOM 6090 O O . ASP C 1 95 ? 74.485 31.426 17.351 1.00 18.89 93 ASP C O 1
ATOM 6095 N N . ALA C 1 96 ? 73.045 30.516 15.874 1.00 17.01 94 ALA C N 1
ATOM 6096 C CA . ALA C 1 96 ? 74.001 30.495 14.790 1.00 16.73 94 ALA C CA 1
ATOM 6097 C C . ALA C 1 96 ? 74.498 31.898 14.432 1.00 17.70 94 ALA C C 1
ATOM 6098 O O . ALA C 1 96 ? 75.728 32.146 14.291 1.00 16.74 94 ALA C O 1
ATOM 6100 N N . ARG C 1 97 ? 73.563 32.838 14.303 1.00 16.79 95 ARG C N 1
ATOM 6101 C CA . ARG C 1 97 ? 73.965 34.223 14.041 1.00 18.15 95 ARG C CA 1
ATOM 6102 C C . ARG C 1 97 ? 74.865 34.822 15.111 1.00 19.28 95 ARG C C 1
ATOM 6103 O O . ARG C 1 97 ? 75.777 35.565 14.768 1.00 20.90 95 ARG C O 1
ATOM 6111 N N . ALA C 1 98 ? 74.606 34.490 16.368 1.00 20.83 96 ALA C N 1
ATOM 6112 C CA . ALA C 1 98 ? 75.379 34.987 17.518 1.00 22.06 96 ALA C CA 1
ATOM 6113 C C . ALA C 1 98 ? 76.758 34.290 17.652 1.00 21.96 96 ALA C C 1
ATOM 6114 O O . ALA C 1 98 ? 77.685 34.868 18.244 1.00 23.21 96 ALA C O 1
ATOM 6116 N N . ALA C 1 99 ? 76.902 33.090 17.082 1.00 20.45 97 ALA C N 1
ATOM 6117 C CA . ALA C 1 99 ? 78.095 32.261 17.302 1.00 19.94 97 ALA C CA 1
ATOM 6118 C C . ALA C 1 99 ? 79.317 32.635 16.475 1.00 19.65 97 ALA C C 1
ATOM 6119 O O . ALA C 1 99 ? 80.441 32.360 16.904 1.00 18.21 97 ALA C O 1
ATOM 6121 N N . VAL C 1 100 ? 79.109 33.207 15.291 1.00 18.66 98 VAL C N 1
ATOM 6122 C CA . VAL C 1 100 ? 80.196 33.450 14.370 1.00 19.67 98 VAL C CA 1
ATOM 6123 C C . VAL C 1 100 ? 79.848 34.625 13.485 1.00 19.18 98 VAL C C 1
ATOM 6124 O O . VAL C 1 100 ? 78.742 34.724 12.940 1.00 21.16 98 VAL C O 1
ATOM 6128 N N . ALA C 1 101 ? 80.778 35.559 13.392 1.00 19.04 99 ALA C N 1
ATOM 6129 C CA . ALA C 1 101 ? 80.611 36.752 12.585 1.00 18.60 99 ALA C CA 1
ATOM 6130 C C . ALA C 1 101 ? 80.765 36.370 11.115 1.00 18.16 99 ALA C C 1
ATOM 6131 O O . ALA C 1 101 ? 81.557 35.474 10.769 1.00 19.76 99 ALA C O 1
ATOM 6133 N N . HIS C 1 102 ? 80.013 37.036 10.254 1.00 17.97 100 HIS C N 1
ATOM 6134 C CA . HIS C 1 102 ? 80.053 36.847 8.790 1.00 18.21 100 HIS C CA 1
ATOM 6135 C C . HIS C 1 102 ? 79.572 35.441 8.453 1.00 17.79 100 HIS C C 1
ATOM 6136 O O . HIS C 1 102 ? 78.650 34.937 9.091 1.00 18.08 100 HIS C O 1
ATOM 6143 N N . CYS C 1 103 ? 80.153 34.830 7.420 1.00 17.28 101 CYS C N 1
ATOM 6144 C CA . CYS C 1 103 ? 79.795 33.450 7.048 1.00 17.27 101 CYS C CA 1
ATOM 6145 C C . CYS C 1 103 ? 78.274 33.307 6.907 1.00 16.31 101 CYS C C 1
ATOM 6146 O O . CYS C 1 103 ? 77.658 32.310 7.348 1.00 16.57 101 CYS C O 1
ATOM 6149 N N . THR C 1 104 ? 77.690 34.277 6.242 1.00 15.71 102 THR C N 1
ATOM 6150 C CA . THR C 1 104 ? 76.277 34.244 5.925 1.00 15.58 102 THR C CA 1
ATOM 6151 C C . THR C 1 104 ? 75.994 33.059 4.977 1.00 16.45 102 THR C C 1
ATOM 6152 O O . THR C 1 104 ? 74.903 32.541 4.927 1.00 15.64 102 THR C O 1
ATOM 6156 N N . GLU C 1 105 ? 76.982 32.645 4.203 1.00 16.60 103 GLU C N 1
ATOM 6157 C CA . GLU C 1 105 ? 76.791 31.470 3.344 1.00 17.04 103 GLU C CA 1
ATOM 6158 C C . GLU C 1 105 ? 76.619 30.197 4.184 1.00 17.18 103 GLU C C 1
ATOM 6159 O O . GLU C 1 105 ? 75.759 29.372 3.889 1.00 18.49 103 GLU C O 1
ATOM 6165 N N . ALA C 1 106 ? 77.457 30.031 5.206 1.00 17.01 104 ALA C N 1
ATOM 6166 C CA . ALA C 1 106 ? 77.349 28.936 6.154 1.00 16.72 104 ALA C CA 1
ATOM 6167 C C . ALA C 1 106 ? 75.975 28.915 6.803 1.00 17.22 104 ALA C C 1
ATOM 6168 O O . ALA C 1 106 ? 75.356 27.855 6.964 1.00 16.39 104 ALA C O 1
ATOM 6170 N N . LYS C 1 107 ? 75.534 30.091 7.247 1.00 16.93 105 LYS C N 1
ATOM 6171 C CA . LYS C 1 107 ? 74.266 30.198 7.969 1.00 16.65 105 LYS C CA 1
ATOM 6172 C C . LYS C 1 107 ? 73.098 29.839 7.011 1.00 16.34 105 LYS C C 1
ATOM 6173 O O . LYS C 1 107 ? 72.161 29.173 7.407 1.00 15.91 105 LYS C O 1
ATOM 6179 N N . ALA C 1 108 ? 73.208 30.243 5.759 1.00 16.48 106 ALA C N 1
ATOM 6180 C CA . ALA C 1 108 ? 72.228 29.885 4.721 1.00 16.77 106 ALA C CA 1
ATOM 6181 C C . ALA C 1 108 ? 72.176 28.362 4.464 1.00 16.53 106 ALA C C 1
ATOM 6182 O O . ALA C 1 108 ? 71.100 27.762 4.349 1.00 17.78 106 ALA C O 1
ATOM 6184 N N . ALA C 1 109 ? 73.330 27.740 4.415 1.00 16.61 107 ALA C N 1
ATOM 6185 C CA . ALA C 1 109 ? 73.407 26.277 4.270 1.00 16.59 107 ALA C CA 1
ATOM 6186 C C . ALA C 1 109 ? 72.687 25.587 5.415 1.00 17.12 107 ALA C C 1
ATOM 6187 O O . ALA C 1 109 ? 71.918 24.654 5.185 1.00 17.51 107 ALA C O 1
ATOM 6189 N N . LEU C 1 110 ? 72.912 26.060 6.650 1.00 17.23 108 LEU C N 1
ATOM 6190 C CA . LEU C 1 110 ? 72.270 25.513 7.828 1.00 16.54 108 LEU C CA 1
ATOM 6191 C C . LEU C 1 110 ? 70.747 25.728 7.802 1.00 17.28 108 LEU C C 1
ATOM 6192 O O . LEU C 1 110 ? 69.964 24.786 8.036 1.00 15.94 108 LEU C O 1
ATOM 6197 N N . ASP C 1 111 ? 70.334 26.963 7.536 1.00 16.37 109 ASP C N 1
ATOM 6198 C CA . ASP C 1 111 ? 68.888 27.255 7.394 1.00 16.05 109 ASP C CA 1
ATOM 6199 C C . ASP C 1 111 ? 68.245 26.351 6.340 1.00 15.82 109 ASP C C 1
ATOM 6200 O O . ASP C 1 111 ? 67.139 25.850 6.545 1.00 17.07 109 ASP C O 1
ATOM 6205 N N . THR C 1 112 ? 68.909 26.215 5.201 1.00 16.48 110 THR C N 1
ATOM 6206 C CA . THR C 1 112 ? 68.419 25.398 4.073 1.00 16.87 110 THR C CA 1
ATOM 6207 C C . THR C 1 112 ? 68.268 23.937 4.488 1.00 16.68 110 THR C C 1
ATOM 6208 O O . THR C 1 112 ? 67.217 23.323 4.264 1.00 17.05 110 THR C O 1
ATOM 6212 N N . ALA C 1 113 ? 69.286 23.397 5.143 1.00 15.91 111 ALA C N 1
ATOM 6213 C CA . ALA C 1 113 ? 69.235 22.012 5.661 1.00 16.10 111 ALA C CA 1
ATOM 6214 C C . ALA C 1 113 ? 68.150 21.804 6.703 1.00 16.91 111 ALA C C 1
ATOM 6215 O O . ALA C 1 113 ? 67.457 20.777 6.720 1.00 17.73 111 ALA C O 1
ATOM 6217 N N . LEU C 1 114 ? 67.963 22.782 7.568 1.00 16.74 112 LEU C N 1
ATOM 6218 C CA . LEU C 1 114 ? 66.931 22.679 8.605 1.00 16.70 112 LEU C CA 1
ATOM 6219 C C . LEU C 1 114 ? 65.516 22.664 7.992 1.00 16.76 112 LEU C C 1
ATOM 6220 O O . LEU C 1 114 ? 64.676 21.863 8.403 1.00 18.85 112 LEU C O 1
ATOM 6225 N N . TYR C 1 115 ? 65.273 23.529 7.017 1.00 17.10 113 TYR C N 1
ATOM 6226 C CA . TYR C 1 115 ? 63.995 23.571 6.286 1.00 17.08 113 TYR C CA 1
ATOM 6227 C C . TYR C 1 115 ? 63.796 22.244 5.500 1.00 18.07 113 TYR C C 1
ATOM 6228 O O . TYR C 1 115 ? 62.709 21.666 5.535 1.00 17.36 113 TYR C O 1
ATOM 6237 N N . ASP C 1 116 ? 64.837 21.810 4.785 1.00 18.93 114 ASP C N 1
ATOM 6238 C CA . ASP C 1 116 ? 64.761 20.605 3.941 1.00 19.57 114 ASP C CA 1
ATOM 6239 C C . ASP C 1 116 ? 64.423 19.408 4.840 1.00 20.01 114 ASP C C 1
ATOM 6240 O O . ASP C 1 116 ? 63.505 18.634 4.536 1.00 20.90 114 ASP C O 1
ATOM 6245 N N . LEU C 1 117 ? 65.137 19.275 5.958 1.00 19.62 115 LEU C N 1
ATOM 6246 C CA . LEU C 1 117 ? 64.914 18.208 6.891 1.00 20.03 115 LEU C CA 1
ATOM 6247 C C . LEU C 1 117 ? 63.497 18.250 7.491 1.00 20.25 115 LEU C C 1
ATOM 6248 O O . LEU C 1 117 ? 62.788 17.215 7.573 1.00 20.60 115 LEU C O 1
ATOM 6253 N N . ARG C 1 118 ? 63.065 19.417 7.951 1.00 20.71 116 ARG C N 1
ATOM 6254 C CA . ARG C 1 118 ? 61.700 19.516 8.528 1.00 19.63 116 ARG C CA 1
ATOM 6255 C C . ARG C 1 118 ? 60.601 19.277 7.503 1.00 19.92 116 ARG C C 1
ATOM 6256 O O . ARG C 1 118 ? 59.589 18.666 7.825 1.00 20.08 116 ARG C O 1
ATOM 6264 N N . ALA C 1 119 ? 60.814 19.718 6.276 1.00 20.44 117 ALA C N 1
ATOM 6265 C CA . ALA C 1 119 ? 59.821 19.579 5.225 1.00 20.62 117 ALA C CA 1
ATOM 6266 C C . ALA C 1 119 ? 59.692 18.071 4.865 1.00 22.28 117 ALA C C 1
ATOM 6267 O O . ALA C 1 119 ? 58.590 17.554 4.671 1.00 22.44 117 ALA C O 1
ATOM 6269 N N . ARG C 1 120 ? 60.830 17.384 4.827 1.00 22.22 118 ARG C N 1
ATOM 6270 C CA . ARG C 1 120 ? 60.846 15.947 4.486 1.00 23.00 118 ARG C CA 1
ATOM 6271 C C . ARG C 1 120 ? 60.253 15.121 5.624 1.00 22.75 118 ARG C C 1
ATOM 6272 O O . ARG C 1 120 ? 59.446 14.258 5.377 1.00 23.70 118 ARG C O 1
ATOM 6280 N N . ILE C 1 121 ? 60.564 15.435 6.871 1.00 23.01 119 ILE C N 1
ATOM 6281 C CA . ILE C 1 121 ? 59.881 14.804 7.983 1.00 23.47 119 ILE C CA 1
ATOM 6282 C C . ILE C 1 121 ? 58.359 14.973 7.864 1.00 24.59 119 ILE C C 1
ATOM 6283 O O . ILE C 1 121 ? 57.609 14.036 8.138 1.00 24.30 119 ILE C O 1
ATOM 6288 N N . ALA C 1 122 ? 57.905 16.160 7.467 1.00 24.02 120 ALA C N 1
ATOM 6289 C CA . ALA C 1 122 ? 56.471 16.453 7.376 1.00 24.65 120 ALA C CA 1
ATOM 6290 C C . ALA C 1 122 ? 55.835 15.994 6.059 1.00 24.88 120 ALA C C 1
ATOM 6291 O O . ALA C 1 122 ? 54.600 15.951 5.948 1.00 26.38 120 ALA C O 1
ATOM 6293 N N . GLY C 1 123 ? 56.671 15.654 5.081 1.00 24.57 121 GLY C N 1
ATOM 6294 C CA . GLY C 1 123 ? 56.232 15.336 3.749 1.00 24.75 121 GLY C CA 1
ATOM 6295 C C . GLY C 1 123 ? 55.593 16.482 2.981 1.00 24.46 121 GLY C C 1
ATOM 6296 O O . GLY C 1 123 ? 54.561 16.293 2.305 1.00 24.62 121 GLY C O 1
ATOM 6297 N N . VAL C 1 124 ? 56.226 17.661 3.043 1.00 22.71 122 VAL C N 1
ATOM 6298 C CA . VAL C 1 124 ? 55.776 18.851 2.331 1.00 21.07 122 VAL C CA 1
ATOM 6299 C C . VAL C 1 124 ? 56.953 19.484 1.596 1.00 19.91 122 VAL C C 1
ATOM 6300 O O . VAL C 1 124 ? 58.099 19.294 1.968 1.00 20.67 122 VAL C O 1
ATOM 6304 N N . PRO C 1 125 ? 56.683 20.240 0.538 1.00 20.07 123 PRO C N 1
ATOM 6305 C CA . PRO C 1 125 ? 57.777 20.967 -0.120 1.00 20.20 123 PRO C CA 1
ATOM 6306 C C . PRO C 1 125 ? 58.259 22.092 0.822 1.00 20.35 123 PRO C C 1
ATOM 6307 O O . PRO C 1 125 ? 57.524 22.502 1.699 1.00 19.75 123 PRO C O 1
ATOM 6311 N N . VAL C 1 126 ? 59.496 22.554 0.646 1.00 19.68 124 VAL C N 1
ATOM 6312 C CA . VAL C 1 126 ? 60.047 23.577 1.548 1.00 18.38 124 VAL C CA 1
ATOM 6313 C C . VAL C 1 126 ? 59.221 24.872 1.489 1.00 18.39 124 VAL C C 1
ATOM 6314 O O . VAL C 1 126 ? 59.055 25.545 2.508 1.00 17.72 124 VAL C O 1
ATOM 6318 N N . TRP C 1 127 ? 58.692 25.230 0.322 1.00 18.77 125 TRP C N 1
ATOM 6319 C CA . TRP C 1 127 ? 57.831 26.434 0.263 1.00 19.00 125 TRP C CA 1
ATOM 6320 C C . TRP C 1 127 ? 56.585 26.381 1.180 1.00 18.74 125 TRP C C 1
ATOM 6321 O O . TRP C 1 127 ? 56.065 27.408 1.611 1.00 18.43 125 TRP C O 1
ATOM 6332 N N . ALA C 1 128 ? 56.106 25.192 1.501 1.00 17.81 126 ALA C N 1
ATOM 6333 C CA . ALA C 1 128 ? 55.024 25.043 2.452 1.00 17.82 126 ALA C CA 1
ATOM 6334 C C . ALA C 1 128 ? 55.441 25.416 3.864 1.00 16.70 126 ALA C C 1
ATOM 6335 O O . ALA C 1 128 ? 54.592 25.584 4.728 1.00 17.32 126 ALA C O 1
ATOM 6337 N N . LEU C 1 129 ? 56.754 25.496 4.117 1.00 17.19 127 LEU C N 1
ATOM 6338 C CA . LEU C 1 129 ? 57.261 25.959 5.415 1.00 15.97 127 LEU C CA 1
ATOM 6339 C C . LEU C 1 129 ? 57.567 27.459 5.485 1.00 16.73 127 LEU C C 1
ATOM 6340 O O . LEU C 1 129 ? 57.878 27.992 6.576 1.00 16.77 127 LEU C O 1
ATOM 6345 N N . LEU C 1 130 ? 57.446 28.127 4.348 1.00 17.37 128 LEU C N 1
ATOM 6346 C CA . LEU C 1 130 ? 57.798 29.548 4.175 1.00 18.27 128 LEU C CA 1
ATOM 6347 C C . LEU C 1 130 ? 56.575 30.455 3.890 1.00 18.24 128 LEU C C 1
ATOM 6348 O O . LEU C 1 130 ? 56.720 31.603 3.435 1.00 16.96 128 LEU C O 1
ATOM 6353 N N . GLY C 1 131 ? 55.375 29.943 4.164 1.00 18.27 129 GLY C N 1
ATOM 6354 C CA . GLY C 1 131 ? 54.143 30.718 3.918 1.00 18.88 129 GLY C CA 1
ATOM 6355 C C . GLY C 1 131 ? 53.187 30.183 2.871 1.00 18.59 129 GLY C C 1
ATOM 6356 O O . GLY C 1 131 ? 52.112 30.758 2.665 1.00 18.08 129 GLY C O 1
ATOM 6357 N N . GLY C 1 132 ? 53.547 29.068 2.240 1.00 19.16 130 GLY C N 1
ATOM 6358 C CA . GLY C 1 132 ? 52.764 28.524 1.109 1.00 20.43 130 GLY C CA 1
ATOM 6359 C C . GLY C 1 132 ? 53.237 29.202 -0.147 1.00 21.03 130 GLY C C 1
ATOM 6360 O O . GLY C 1 132 ? 54.207 29.910 -0.101 1.00 20.91 130 GLY C O 1
ATOM 6361 N N . ARG C 1 133 ? 52.529 29.024 -1.263 1.00 22.04 131 ARG C N 1
ATOM 6362 C CA . ARG C 1 133 ? 53.057 29.315 -2.586 1.00 22.23 131 ARG C CA 1
ATOM 6363 C C . ARG C 1 133 ? 52.282 30.463 -3.208 1.00 22.63 131 ARG C C 1
ATOM 6364 O O . ARG C 1 133 ? 51.057 30.557 -3.031 1.00 23.09 131 ARG C O 1
ATOM 6372 N N . CYS C 1 134 ? 52.987 31.359 -3.897 1.00 21.92 132 CYS C N 1
ATOM 6373 C CA . CYS C 1 134 ? 52.322 32.373 -4.723 1.00 22.78 132 CYS C CA 1
ATOM 6374 C C . CYS C 1 134 ? 52.598 32.226 -6.219 1.00 23.64 132 CYS C C 1
ATOM 6375 O O . CYS C 1 134 ? 51.938 32.889 -7.040 1.00 24.61 132 CYS C O 1
ATOM 6378 N N . ARG C 1 135 ? 53.597 31.423 -6.570 1.00 24.76 133 ARG C N 1
ATOM 6379 C CA . ARG C 1 135 ? 53.955 31.140 -7.964 1.00 25.24 133 ARG C CA 1
ATOM 6380 C C . ARG C 1 135 ? 54.613 29.753 -8.087 1.00 26.48 133 ARG C C 1
ATOM 6381 O O . ARG C 1 135 ? 55.375 29.330 -7.203 1.00 25.50 133 ARG C O 1
ATOM 6389 N N . ASP C 1 136 ? 54.358 29.046 -9.191 1.00 27.27 134 ASP C N 1
ATOM 6390 C CA . ASP C 1 136 ? 54.982 27.721 -9.376 1.00 28.21 134 ASP C CA 1
ATOM 6391 C C . ASP C 1 136 ? 56.085 27.746 -10.428 1.00 27.65 134 ASP C C 1
ATOM 6392 O O . ASP C 1 136 ? 56.765 26.724 -10.647 1.00 27.79 134 ASP C O 1
ATOM 6397 N N . ARG C 1 137 ? 56.248 28.902 -11.062 1.00 26.86 135 ARG C N 1
ATOM 6398 C CA . ARG C 1 137 ? 57.250 29.134 -12.097 1.00 27.10 135 ARG C CA 1
ATOM 6399 C C . ARG C 1 137 ? 57.945 30.472 -11.854 1.00 25.37 135 ARG C C 1
ATOM 6400 O O . ARG C 1 137 ? 57.272 31.431 -11.508 1.00 25.13 135 ARG C O 1
ATOM 6408 N N . ILE C 1 138 ? 59.260 30.534 -12.055 1.00 23.03 136 ILE C N 1
ATOM 6409 C CA . ILE C 1 138 ? 60.007 31.797 -11.908 1.00 21.51 136 ILE C CA 1
ATOM 6410 C C . ILE C 1 138 ? 60.783 32.107 -13.162 1.00 22.30 136 ILE C C 1
ATOM 6411 O O . ILE C 1 138 ? 61.597 31.273 -13.586 1.00 23.81 136 ILE C O 1
ATOM 6416 N N . PRO C 1 139 ? 60.591 33.301 -13.753 1.00 23.07 137 PRO C N 1
ATOM 6417 C CA . PRO C 1 139 ? 61.354 33.656 -14.955 1.00 23.99 137 PRO C CA 1
ATOM 6418 C C . PRO C 1 139 ? 62.857 33.628 -14.694 1.00 25.39 137 PRO C C 1
ATOM 6419 O O . PRO C 1 139 ? 63.315 34.110 -13.620 1.00 25.92 137 PRO C O 1
ATOM 6423 N N . LEU C 1 140 ? 63.608 33.044 -15.638 1.00 24.63 138 LEU C N 1
ATOM 6424 C CA . LEU C 1 140 ? 65.056 32.858 -15.510 1.00 24.74 138 LEU C CA 1
ATOM 6425 C C . LEU C 1 140 ? 65.863 33.855 -16.327 1.00 24.25 138 LEU C C 1
ATOM 6426 O O . LEU C 1 140 ? 65.517 34.177 -17.478 1.00 23.67 138 LEU C O 1
ATOM 6431 N N . SER C 1 141 ? 66.971 34.304 -15.729 1.00 23.34 139 SER C N 1
ATOM 6432 C CA . SER C 1 141 ? 67.916 35.171 -16.373 1.00 23.28 139 SER C CA 1
ATOM 6433 C C . SER C 1 141 ? 69.224 34.423 -16.423 1.00 24.11 139 SER C C 1
ATOM 6434 O O . SER C 1 141 ? 69.615 33.791 -15.446 1.00 23.24 139 SER C O 1
ATOM 6437 N N . CYS C 1 142 ? 69.909 34.520 -17.553 1.00 25.28 140 CYS C N 1
ATOM 6438 C CA . CYS C 1 142 ? 71.271 34.006 -17.673 1.00 26.71 140 CYS C CA 1
ATOM 6439 C C . CYS C 1 142 ? 72.266 35.165 -17.806 1.00 27.52 140 CYS C C 1
ATOM 6440 O O . CYS C 1 142 ? 71.975 36.174 -18.445 1.00 27.28 140 CYS C O 1
ATOM 6443 N N . SER C 1 143 ? 73.447 35.033 -17.200 1.00 29.32 141 SER C N 1
ATOM 6444 C CA . SER C 1 143 ? 74.443 36.106 -17.278 1.00 30.56 141 SER C CA 1
ATOM 6445 C C . SER C 1 143 ? 75.297 36.031 -18.564 1.00 31.24 141 SER C C 1
ATOM 6446 O O . SER C 1 143 ? 75.543 34.957 -19.117 1.00 31.71 141 SER C O 1
ATOM 6449 N N . ILE C 1 144 ? 75.664 37.197 -19.073 1.00 31.15 142 ILE C N 1
ATOM 6450 C CA . ILE C 1 144 ? 76.432 37.359 -20.304 1.00 31.44 142 ILE C CA 1
ATOM 6451 C C . ILE C 1 144 ? 77.723 38.078 -19.880 1.00 31.91 142 ILE C C 1
ATOM 6452 O O . ILE C 1 144 ? 77.736 39.304 -19.670 1.00 30.99 142 ILE C O 1
ATOM 6457 N N . ALA C 1 145 ? 78.788 37.288 -19.720 1.00 33.12 143 ALA C N 1
ATOM 6458 C CA . ALA C 1 145 ? 80.015 37.720 -19.044 1.00 34.49 143 ALA C CA 1
ATOM 6459 C C . ALA C 1 145 ? 81.309 37.230 -19.695 1.00 35.91 143 ALA C C 1
ATOM 6460 O O . ALA C 1 145 ? 82.349 37.216 -19.034 1.00 36.01 143 ALA C O 1
ATOM 6462 N N . ASP C 1 146 ? 81.273 36.827 -20.958 1.00 37.15 144 ASP C N 1
ATOM 6463 C CA . ASP C 1 146 ? 82.476 36.282 -21.586 1.00 37.95 144 ASP C CA 1
ATOM 6464 C C . ASP C 1 146 ? 83.315 37.420 -22.154 1.00 38.12 144 ASP C C 1
ATOM 6465 O O . ASP C 1 146 ? 82.800 38.279 -22.873 1.00 38.17 144 ASP C O 1
ATOM 6470 N N . PRO C 1 147 ? 84.621 37.432 -21.848 1.00 38.75 145 PRO C N 1
ATOM 6471 C CA . PRO C 1 147 ? 85.515 38.390 -22.528 1.00 38.98 145 PRO C CA 1
ATOM 6472 C C . PRO C 1 147 ? 85.513 38.214 -24.062 1.00 39.29 145 PRO C C 1
ATOM 6473 O O . PRO C 1 147 ? 85.643 39.196 -24.806 1.00 39.62 145 PRO C O 1
ATOM 6477 N N . ASP C 1 148 ? 85.337 36.977 -24.524 1.00 39.55 146 ASP C N 1
ATOM 6478 C CA . ASP C 1 148 ? 85.052 36.717 -25.942 1.00 40.25 146 ASP C CA 1
ATOM 6479 C C . ASP C 1 148 ? 83.542 36.826 -26.207 1.00 39.13 146 ASP C C 1
ATOM 6480 O O . ASP C 1 148 ? 82.769 35.906 -25.936 1.00 38.48 146 ASP C O 1
ATOM 6485 N N . PHE C 1 149 ? 83.141 37.959 -26.760 1.00 38.83 147 PHE C N 1
ATOM 6486 C CA . PHE C 1 149 ? 81.736 38.223 -26.974 1.00 38.65 147 PHE C CA 1
ATOM 6487 C C . PHE C 1 149 ? 81.128 37.299 -28.034 1.00 39.29 147 PHE C C 1
ATOM 6488 O O . PHE C 1 149 ? 79.940 36.991 -27.964 1.00 39.04 147 PHE C O 1
ATOM 6496 N N . ASP C 1 150 ? 81.923 36.853 -29.014 1.00 39.62 148 ASP C N 1
ATOM 6497 C CA . ASP C 1 150 ? 81.389 35.933 -30.040 1.00 40.06 148 ASP C CA 1
ATOM 6498 C C . ASP C 1 150 ? 80.856 34.656 -29.414 1.00 39.57 148 ASP C C 1
ATOM 6499 O O . ASP C 1 150 ? 79.782 34.211 -29.784 1.00 39.75 148 ASP C O 1
ATOM 6504 N N . LYS C 1 151 ? 81.571 34.089 -28.445 1.00 39.39 149 LYS C N 1
ATOM 6505 C CA . LYS C 1 151 ? 81.049 32.955 -27.674 1.00 39.92 149 LYS C CA 1
ATOM 6506 C C . LYS C 1 151 ? 79.671 33.238 -27.027 1.00 40.05 149 LYS C C 1
ATOM 6507 O O . LYS C 1 151 ? 78.785 32.369 -26.982 1.00 39.52 149 LYS C O 1
ATOM 6513 N N . ASP C 1 152 ? 79.523 34.446 -26.480 1.00 40.03 150 ASP C N 1
ATOM 6514 C CA . ASP C 1 152 ? 78.285 34.830 -25.813 1.00 39.37 150 ASP C CA 1
ATOM 6515 C C . ASP C 1 152 ? 77.190 35.005 -26.835 1.00 38.51 150 ASP C C 1
ATOM 6516 O O . ASP C 1 152 ? 76.043 34.689 -26.559 1.00 37.55 150 ASP C O 1
ATOM 6521 N N . LEU C 1 153 ? 77.547 35.495 -28.018 1.00 38.42 151 LEU C N 1
ATOM 6522 C CA . LEU C 1 153 ? 76.587 35.549 -29.130 1.00 39.10 151 LEU C CA 1
ATOM 6523 C C . LEU C 1 153 ? 76.085 34.140 -29.526 1.00 38.98 151 LEU C C 1
ATOM 6524 O O . LEU C 1 153 ? 74.923 33.985 -29.903 1.00 38.71 151 LEU C O 1
ATOM 6529 N N . ALA C 1 154 ? 76.951 33.126 -29.418 1.00 39.15 152 ALA C N 1
ATOM 6530 C CA . ALA C 1 154 ? 76.535 31.717 -29.587 1.00 38.99 152 ALA C CA 1
ATOM 6531 C C . ALA C 1 154 ? 75.599 31.306 -28.439 1.00 39.18 152 ALA C C 1
ATOM 6532 O O . ALA C 1 154 ? 74.529 30.707 -28.672 1.00 38.22 152 ALA C O 1
ATOM 6534 N N . LEU C 1 155 ? 76.007 31.638 -27.203 1.00 38.21 153 LEU C N 1
ATOM 6535 C CA . LEU C 1 155 ? 75.187 31.353 -26.020 1.00 37.99 153 LEU C CA 1
ATOM 6536 C C . LEU C 1 155 ? 73.801 31.942 -26.174 1.00 36.65 153 LEU C C 1
ATOM 6537 O O . LEU C 1 155 ? 72.834 31.287 -25.836 1.00 36.69 153 LEU C O 1
ATOM 6542 N N . MET C 1 156 ? 73.705 33.159 -26.686 1.00 36.13 154 MET C N 1
ATOM 6543 C CA . MET C 1 156 ? 72.407 33.801 -26.849 1.00 36.07 154 MET C CA 1
ATOM 6544 C C . MET C 1 156 ? 71.456 32.994 -27.724 1.00 37.05 154 MET C C 1
ATOM 6545 O O . MET C 1 156 ? 70.284 32.848 -27.374 1.00 37.69 154 MET C O 1
ATOM 6550 N N . GLN C 1 157 ? 71.942 32.453 -28.848 1.00 37.78 155 GLN C N 1
ATOM 6551 C CA . GLN C 1 157 ? 71.084 31.636 -29.723 1.00 37.69 155 GLN C CA 1
ATOM 6552 C C . GLN C 1 157 ? 70.509 30.464 -28.957 1.00 37.05 155 GLN C C 1
ATOM 6553 O O . GLN C 1 157 ? 69.320 30.184 -29.076 1.00 35.92 155 GLN C O 1
ATOM 6559 N N . ARG C 1 158 ? 71.348 29.788 -28.165 1.00 37.14 156 ARG C N 1
ATOM 6560 C CA . ARG C 1 158 ? 70.876 28.698 -27.319 1.00 37.62 156 ARG C CA 1
ATOM 6561 C C . ARG C 1 158 ? 69.811 29.157 -26.305 1.00 37.02 156 ARG C C 1
ATOM 6562 O O . ARG C 1 158 ? 68.832 28.438 -26.063 1.00 36.71 156 ARG C O 1
ATOM 6570 N N . LEU C 1 159 ? 70.026 30.333 -25.696 1.00 35.72 157 LEU C N 1
ATOM 6571 C CA . LEU C 1 159 ? 69.075 30.882 -24.729 1.00 34.85 157 LEU C CA 1
ATOM 6572 C C . LEU C 1 159 ? 67.765 31.135 -25.455 1.00 34.27 157 LEU C C 1
ATOM 6573 O O . LEU C 1 159 ? 66.696 30.750 -25.008 1.00 33.47 157 LEU C O 1
ATOM 6578 N N . GLN C 1 160 ? 67.853 31.792 -26.593 1.00 35.09 158 GLN C N 1
ATOM 6579 C CA . GLN C 1 160 ? 66.660 32.041 -27.370 1.00 36.25 158 GLN C CA 1
ATOM 6580 C C . GLN C 1 160 ? 65.939 30.744 -27.796 1.00 37.20 158 GLN C C 1
ATOM 6581 O O . GLN C 1 160 ? 64.706 30.666 -27.715 1.00 36.95 158 GLN C O 1
ATOM 6587 N N . ASP C 1 161 ? 66.692 29.729 -28.232 1.00 38.20 159 ASP C N 1
ATOM 6588 C CA . ASP C 1 161 ? 66.066 28.425 -28.529 1.00 39.07 159 ASP C CA 1
ATOM 6589 C C . ASP C 1 161 ? 65.461 27.814 -27.248 1.00 38.72 159 ASP C C 1
ATOM 6590 O O . ASP C 1 161 ? 64.440 27.143 -27.319 1.00 38.33 159 ASP C O 1
ATOM 6595 N N . ASP C 1 162 ? 66.074 28.058 -26.078 1.00 38.03 160 ASP C N 1
ATOM 6596 C CA . ASP C 1 162 ? 65.576 27.487 -24.812 1.00 37.42 160 ASP C CA 1
ATOM 6597 C C . ASP C 1 162 ? 64.401 28.275 -24.207 1.00 36.65 160 ASP C C 1
ATOM 6598 O O . ASP C 1 162 ? 63.899 27.920 -23.130 1.00 36.38 160 ASP C O 1
ATOM 6603 N N . ASP C 1 163 ? 63.970 29.336 -24.891 1.00 35.75 161 ASP C N 1
ATOM 6604 C CA . ASP C 1 163 ? 62.850 30.193 -24.456 1.00 35.48 161 ASP C CA 1
ATOM 6605 C C . ASP C 1 163 ? 63.180 31.096 -23.233 1.00 34.10 161 ASP C C 1
ATOM 6606 O O . ASP C 1 163 ? 62.290 31.733 -22.679 1.00 33.04 161 ASP C O 1
ATOM 6611 N N . VAL C 1 164 ? 64.455 31.128 -22.837 1.00 32.51 162 VAL C N 1
ATOM 6612 C CA . VAL C 1 164 ? 64.963 32.130 -21.901 1.00 31.01 162 VAL C CA 1
ATOM 6613 C C . VAL C 1 164 ? 64.842 33.496 -22.573 1.00 30.94 162 VAL C C 1
ATOM 6614 O O . VAL C 1 164 ? 65.212 33.639 -23.753 1.00 30.40 162 VAL C O 1
ATOM 6618 N N . ARG C 1 165 ? 64.281 34.477 -21.837 1.00 29.45 163 ARG C N 1
ATOM 6619 C CA . ARG C 1 165 ? 64.022 35.821 -22.348 1.00 28.96 163 ARG C CA 1
ATOM 6620 C C . ARG C 1 165 ? 64.537 36.958 -21.435 1.00 27.45 163 ARG C C 1
ATOM 6621 O O . ARG C 1 165 ? 64.183 38.114 -21.622 1.00 26.95 163 ARG C O 1
ATOM 6629 N N . ILE C 1 166 ? 65.377 36.608 -20.465 1.00 26.28 164 ILE C N 1
ATOM 6630 C CA . ILE C 1 166 ? 66.094 37.589 -19.641 1.00 25.07 164 ILE C CA 1
ATOM 6631 C C . ILE C 1 166 ? 67.595 37.282 -19.618 1.00 24.15 164 ILE C C 1
ATOM 6632 O O . ILE C 1 166 ? 68.024 36.124 -19.468 1.00 23.27 164 ILE C O 1
ATOM 6637 N N . ILE C 1 167 ? 68.396 38.322 -19.791 1.00 23.76 165 ILE C N 1
ATOM 6638 C CA . ILE C 1 167 ? 69.806 38.238 -19.537 1.00 24.23 165 ILE C CA 1
ATOM 6639 C C . ILE C 1 167 ? 70.283 39.391 -18.645 1.00 23.42 165 ILE C C 1
ATOM 6640 O O . ILE C 1 167 ? 69.673 40.448 -18.593 1.00 23.26 165 ILE C O 1
ATOM 6645 N N . LYS C 1 168 ? 71.397 39.143 -17.970 1.00 23.39 166 LYS C N 1
ATOM 6646 C CA . LYS C 1 168 ? 72.120 40.153 -17.198 1.00 23.69 166 LYS C CA 1
ATOM 6647 C C . LYS C 1 168 ? 73.527 40.261 -17.750 1.00 23.05 166 LYS C C 1
ATOM 6648 O O . LYS C 1 168 ? 74.347 39.343 -17.569 1.00 23.39 166 LYS C O 1
ATOM 6654 N N . LEU C 1 169 ? 73.803 41.382 -18.403 1.00 22.71 167 LEU C N 1
ATOM 6655 C CA . LEU C 1 169 ? 75.117 41.691 -18.928 1.00 23.35 167 LEU C CA 1
ATOM 6656 C C . LEU C 1 169 ? 76.094 42.080 -17.815 1.00 24.68 167 LEU C C 1
ATOM 6657 O O . LEU C 1 169 ? 75.837 43.066 -17.097 1.00 25.39 167 LEU C O 1
ATOM 6662 N N . LYS C 1 170 ? 77.189 41.338 -17.639 1.00 26.04 168 LYS C N 1
ATOM 6663 C CA . LYS C 1 170 ? 78.231 41.740 -16.655 1.00 27.36 168 LYS C CA 1
ATOM 6664 C C . LYS C 1 170 ? 79.099 42.785 -17.322 1.00 27.15 168 LYS C C 1
ATOM 6665 O O . LYS C 1 170 ? 79.696 42.502 -18.372 1.00 27.32 168 LYS C O 1
ATOM 6671 N N . THR C 1 171 ? 79.186 43.964 -16.704 1.00 26.91 169 THR C N 1
ATOM 6672 C CA . THR C 1 171 ? 79.864 45.122 -17.260 1.00 27.05 169 THR C CA 1
ATOM 6673 C C . THR C 1 171 ? 81.053 45.594 -16.410 1.00 28.86 169 THR C C 1
ATOM 6674 O O . THR C 1 171 ? 81.213 45.191 -15.237 1.00 28.17 169 THR C O 1
ATOM 6678 N N . GLY C 1 172 ? 81.893 46.437 -17.016 1.00 30.26 170 GLY C N 1
ATOM 6679 C CA . GLY C 1 172 ? 83.016 47.052 -16.323 1.00 31.75 170 GLY C CA 1
ATOM 6680 C C . GLY C 1 172 ? 84.205 46.172 -15.992 1.00 33.12 170 GLY C C 1
ATOM 6681 O O . GLY C 1 172 ? 84.980 46.501 -15.085 1.00 33.74 170 GLY C O 1
ATOM 6682 N N . PHE C 1 173 ? 84.362 45.043 -16.683 1.00 34.55 171 PHE C N 1
ATOM 6683 C CA . PHE C 1 173 ? 85.540 44.198 -16.461 1.00 35.67 171 PHE C CA 1
ATOM 6684 C C . PHE C 1 173 ? 86.566 44.352 -17.586 1.00 36.38 171 PHE C C 1
ATOM 6685 O O . PHE C 1 173 ? 87.701 43.977 -17.387 1.00 36.07 171 PHE C O 1
ATOM 6693 N N . LYS C 1 174 ? 86.171 44.918 -18.736 1.00 37.32 172 LYS C N 1
ATOM 6694 C CA . LYS C 1 174 ? 87.082 45.162 -19.869 1.00 38.25 172 LYS C CA 1
ATOM 6695 C C . LYS C 1 174 ? 87.352 46.646 -20.061 1.00 38.47 172 LYS C C 1
ATOM 6696 O O . LYS C 1 174 ? 88.316 47.186 -19.513 1.00 39.19 172 LYS C O 1
ATOM 6702 N N . ASP C 1 175 ? 86.547 47.292 -20.896 1.00 38.03 173 ASP C N 1
ATOM 6703 C CA . ASP C 1 175 ? 86.495 48.740 -20.919 1.00 37.71 173 ASP C CA 1
ATOM 6704 C C . ASP C 1 175 ? 85.096 49.188 -21.286 1.00 35.98 173 ASP C C 1
ATOM 6705 O O . ASP C 1 175 ? 84.235 48.374 -21.598 1.00 35.27 173 ASP C O 1
ATOM 6710 N N . HIS C 1 176 ? 84.869 50.486 -21.201 1.00 35.28 174 HIS C N 1
ATOM 6711 C CA . HIS C 1 176 ? 83.530 51.017 -21.364 1.00 34.52 174 HIS C CA 1
ATOM 6712 C C . HIS C 1 176 ? 83.031 50.772 -22.791 1.00 34.56 174 HIS C C 1
ATOM 6713 O O . HIS C 1 176 ? 81.851 50.471 -22.990 1.00 33.85 174 HIS C O 1
ATOM 6720 N N . ALA C 1 177 ? 83.919 50.906 -23.783 1.00 34.06 175 ALA C N 1
ATOM 6721 C CA . ALA C 1 177 ? 83.532 50.628 -25.172 1.00 34.15 175 ALA C CA 1
ATOM 6722 C C . ALA C 1 177 ? 83.034 49.193 -25.364 1.00 33.25 175 ALA C C 1
ATOM 6723 O O . ALA C 1 177 ? 82.061 48.970 -26.072 1.00 33.92 175 ALA C O 1
ATOM 6725 N N . PHE C 1 178 ? 83.672 48.226 -24.716 1.00 33.30 176 PHE C N 1
ATOM 6726 C CA . PHE C 1 178 ? 83.201 46.825 -24.741 1.00 32.79 176 PHE C CA 1
ATOM 6727 C C . PHE C 1 178 ? 81.780 46.683 -24.191 1.00 32.45 176 PHE C C 1
ATOM 6728 O O . PHE C 1 178 ? 80.986 45.881 -24.693 1.00 32.34 176 PHE C O 1
ATOM 6736 N N . ASP C 1 179 ? 81.451 47.439 -23.149 1.00 31.37 177 ASP C N 1
ATOM 6737 C CA . ASP C 1 179 ? 80.099 47.359 -22.591 1.00 30.63 177 ASP C CA 1
ATOM 6738 C C . ASP C 1 179 ? 79.089 48.017 -23.535 1.00 29.74 177 ASP C C 1
ATOM 6739 O O . ASP C 1 179 ? 78.028 47.467 -23.789 1.00 29.85 177 ASP C O 1
ATOM 6744 N N . MET C 1 180 ? 79.401 49.216 -24.017 1.00 29.59 178 MET C N 1
ATOM 6745 C CA . MET C 1 180 ? 78.515 49.932 -24.929 1.00 29.71 178 MET C CA 1
ATOM 6746 C C . MET C 1 180 ? 78.322 49.167 -26.259 1.00 30.19 178 MET C C 1
ATOM 6747 O O . MET C 1 180 ? 77.212 49.129 -26.789 1.00 30.02 178 MET C O 1
ATOM 6752 N N . MET C 1 181 ? 79.396 48.539 -26.758 1.00 31.10 179 MET C N 1
ATOM 6753 C CA . MET C 1 181 ? 79.346 47.701 -27.985 1.00 31.63 179 MET C CA 1
ATOM 6754 C C . MET C 1 181 ? 78.345 46.581 -27.824 1.00 31.96 179 MET C C 1
ATOM 6755 O O . MET C 1 181 ? 77.452 46.399 -28.680 1.00 32.71 179 MET C O 1
ATOM 6760 N N . ARG C 1 182 ? 78.492 45.831 -26.729 1.00 32.15 180 ARG C N 1
ATOM 6761 C CA . ARG C 1 182 ? 77.631 44.652 -26.463 1.00 31.66 180 ARG C CA 1
ATOM 6762 C C . ARG C 1 182 ? 76.177 45.019 -26.274 1.00 31.30 180 ARG C C 1
ATOM 6763 O O . ARG C 1 182 ? 75.292 44.333 -26.759 1.00 30.38 180 ARG C O 1
ATOM 6771 N N . LEU C 1 183 ? 75.910 46.104 -25.556 1.00 31.87 181 LEU C N 1
ATOM 6772 C CA . LEU C 1 183 ? 74.532 46.540 -25.381 1.00 31.68 181 LEU C CA 1
ATOM 6773 C C . LEU C 1 183 ? 73.825 46.835 -26.721 1.00 32.75 181 LEU C C 1
ATOM 6774 O O . LEU C 1 183 ? 72.690 46.410 -26.926 1.00 31.89 181 LEU C O 1
ATOM 6779 N N . GLU C 1 184 ? 74.489 47.598 -27.592 1.00 34.32 182 GLU C N 1
ATOM 6780 C CA . GLU C 1 184 ? 73.935 47.993 -28.906 1.00 36.02 182 GLU C CA 1
ATOM 6781 C C . GLU C 1 184 ? 73.643 46.758 -29.747 1.00 35.99 182 GLU C C 1
ATOM 6782 O O . GLU C 1 184 ? 72.571 46.623 -30.327 1.00 35.81 182 GLU C O 1
ATOM 6788 N N . ARG C 1 185 ? 74.609 45.852 -29.771 1.00 37.06 183 ARG C N 1
ATOM 6789 C CA . ARG C 1 185 ? 74.484 44.597 -30.521 1.00 38.45 183 ARG C CA 1
ATOM 6790 C C . ARG C 1 185 ? 73.321 43.757 -30.004 1.00 37.90 183 ARG C C 1
ATOM 6791 O O . ARG C 1 185 ? 72.526 43.245 -30.796 1.00 38.29 183 ARG C O 1
ATOM 6799 N N . LEU C 1 186 ? 73.187 43.638 -28.683 1.00 36.92 184 LEU C N 1
ATOM 6800 C CA . LEU C 1 186 ? 72.130 42.790 -28.111 1.00 36.18 184 LEU C CA 1
ATOM 6801 C C . LEU C 1 186 ? 70.722 43.349 -28.315 1.00 35.84 184 LEU C C 1
ATOM 6802 O O . LEU C 1 186 ? 69.782 42.588 -28.567 1.00 35.29 184 LEU C O 1
ATOM 6807 N N . ARG C 1 187 ? 70.591 44.667 -28.215 1.00 35.86 185 ARG C N 1
ATOM 6808 C CA . ARG C 1 187 ? 69.341 45.363 -28.502 1.00 36.39 185 ARG C CA 1
ATOM 6809 C C . ARG C 1 187 ? 68.970 45.253 -29.984 1.00 37.59 185 ARG C C 1
ATOM 6810 O O . ARG C 1 187 ? 67.777 45.233 -30.319 1.00 37.16 185 ARG C O 1
ATOM 6818 N N . ALA C 1 188 ? 69.999 45.230 -30.845 1.00 38.19 186 ALA C N 1
ATOM 6819 C CA . ALA C 1 188 ? 69.833 45.071 -32.306 1.00 39.33 186 ALA C CA 1
ATOM 6820 C C . ALA C 1 188 ? 69.366 43.675 -32.677 1.00 39.66 186 ALA C C 1
ATOM 6821 O O . ALA C 1 188 ? 68.332 43.502 -33.315 1.00 41.01 186 ALA C O 1
ATOM 6823 N N . ASP C 1 189 ? 70.143 42.687 -32.263 1.00 40.13 187 ASP C N 1
ATOM 6824 C CA . ASP C 1 189 ? 70.000 41.309 -32.720 1.00 40.00 187 ASP C CA 1
ATOM 6825 C C . ASP C 1 189 ? 69.085 40.436 -31.860 1.00 40.00 187 ASP C C 1
ATOM 6826 O O . ASP C 1 189 ? 68.665 39.354 -32.296 1.00 39.57 187 ASP C O 1
ATOM 6831 N N . PHE C 1 190 ? 68.814 40.861 -30.623 1.00 39.21 188 PHE C N 1
ATOM 6832 C CA . PHE C 1 190 ? 67.960 40.084 -29.718 1.00 38.66 188 PHE C CA 1
ATOM 6833 C C . PHE C 1 190 ? 66.988 41.004 -28.971 1.00 38.42 188 PHE C C 1
ATOM 6834 O O . PHE C 1 190 ? 67.008 41.073 -27.741 1.00 37.66 188 PHE C O 1
ATOM 6842 N N . PRO C 1 191 ? 66.119 41.708 -29.722 1.00 38.08 189 PRO C N 1
ATOM 6843 C CA . PRO C 1 191 ? 65.258 42.763 -29.168 1.00 37.22 189 PRO C CA 1
ATOM 6844 C C . PRO C 1 191 ? 64.121 42.277 -28.277 1.00 36.07 189 PRO C C 1
ATOM 6845 O O . PRO C 1 191 ? 63.491 43.086 -27.591 1.00 35.81 189 PRO C O 1
ATOM 6849 N N . ALA C 1 192 ? 63.844 40.980 -28.287 1.00 35.11 190 ALA C N 1
ATOM 6850 C CA . ALA C 1 192 ? 62.811 40.419 -27.408 1.00 34.59 190 ALA C CA 1
ATOM 6851 C C . ALA C 1 192 ? 63.304 40.153 -25.960 1.00 33.56 190 ALA C C 1
ATOM 6852 O O . ALA C 1 192 ? 62.515 39.760 -25.100 1.00 33.15 190 ALA C O 1
ATOM 6854 N N . PHE C 1 193 ? 64.598 40.321 -25.707 1.00 31.85 191 PHE C N 1
ATOM 6855 C CA . PHE C 1 193 ? 65.156 39.998 -24.393 1.00 30.28 191 PHE C CA 1
ATOM 6856 C C . PHE C 1 193 ? 65.022 41.216 -23.468 1.00 28.58 191 PHE C C 1
ATOM 6857 O O . PHE C 1 193 ? 65.221 42.359 -23.895 1.00 28.01 191 PHE C O 1
ATOM 6865 N N . ASP C 1 194 ? 64.645 40.926 -22.220 1.00 27.73 192 ASP C N 1
ATOM 6866 C CA . ASP C 1 194 ? 64.685 41.854 -21.080 1.00 25.96 192 ASP C CA 1
ATOM 6867 C C . ASP C 1 194 ? 66.150 41.860 -20.640 1.00 24.16 192 ASP C C 1
ATOM 6868 O O . ASP C 1 194 ? 66.687 40.837 -20.213 1.00 23.34 192 ASP C O 1
ATOM 6873 N N . ILE C 1 195 ? 66.808 43.002 -20.800 1.00 23.59 193 ILE C N 1
ATOM 6874 C CA . ILE C 1 195 ? 68.223 43.137 -20.495 1.00 23.01 193 ILE C CA 1
ATOM 6875 C C . ILE C 1 195 ? 68.469 43.960 -19.203 1.00 22.61 193 ILE C C 1
ATOM 6876 O O . ILE C 1 195 ? 67.981 45.088 -19.075 1.00 22.27 193 ILE C O 1
ATOM 6881 N N . ARG C 1 196 ? 69.271 43.383 -18.310 1.00 21.34 194 ARG C N 1
ATOM 6882 C CA . ARG C 1 196 ? 69.743 44.035 -17.094 1.00 21.67 194 ARG C CA 1
ATOM 6883 C C . ARG C 1 196 ? 71.251 44.128 -17.178 1.00 21.81 194 ARG C C 1
ATOM 6884 O O . ARG C 1 196 ? 71.879 43.416 -17.968 1.00 19.94 194 ARG C O 1
ATOM 6892 N N . VAL C 1 197 ? 71.832 44.992 -16.333 1.00 21.25 195 VAL C N 1
ATOM 6893 C CA . VAL C 1 197 ? 73.261 45.243 -16.311 1.00 20.75 195 VAL C CA 1
ATOM 6894 C C . VAL C 1 197 ? 73.759 45.053 -14.895 1.00 21.56 195 VAL C C 1
ATOM 6895 O O . VAL C 1 197 ? 73.106 45.529 -13.957 1.00 21.14 195 VAL C O 1
ATOM 6899 N N . ASP C 1 198 ? 74.914 44.410 -14.729 1.00 21.68 196 ASP C N 1
ATOM 6900 C CA . ASP C 1 198 ? 75.531 44.229 -13.416 1.00 22.53 196 ASP C CA 1
ATOM 6901 C C . ASP C 1 198 ? 77.027 44.544 -13.433 1.00 22.90 196 ASP C C 1
ATOM 6902 O O . ASP C 1 198 ? 77.818 43.916 -14.157 1.00 22.04 196 ASP C O 1
ATOM 6907 N N . TYR C 1 199 ? 77.410 45.546 -12.643 1.00 22.09 197 TYR C N 1
ATOM 6908 C CA . TYR C 1 199 ? 78.799 45.975 -12.582 1.00 22.45 197 TYR C CA 1
ATOM 6909 C C . TYR C 1 199 ? 79.622 45.257 -11.512 1.00 23.04 197 TYR C C 1
ATOM 6910 O O . TYR C 1 199 ? 80.852 45.336 -11.501 1.00 21.82 197 TYR C O 1
ATOM 6919 N N . ASN C 1 200 ? 78.960 44.566 -10.596 1.00 24.22 198 ASN C N 1
ATOM 6920 C CA . ASN C 1 200 ? 79.681 43.859 -9.540 1.00 25.38 198 ASN C CA 1
ATOM 6921 C C . ASN C 1 200 ? 80.701 44.752 -8.814 1.00 24.85 198 ASN C C 1
ATOM 6922 O O . ASN C 1 200 ? 81.834 44.343 -8.579 1.00 22.98 198 ASN C O 1
ATOM 6927 N N . GLN C 1 201 ? 80.303 45.975 -8.480 1.00 25.14 199 GLN C N 1
ATOM 6928 C CA . GLN C 1 201 ? 81.184 46.903 -7.740 1.00 26.08 199 GLN C CA 1
ATOM 6929 C C . GLN C 1 201 ? 82.348 47.403 -8.570 1.00 26.84 199 GLN C C 1
ATOM 6930 O O . GLN C 1 201 ? 83.307 47.925 -8.003 1.00 28.14 199 GLN C O 1
ATOM 6936 N N . GLY C 1 202 ? 82.271 47.274 -9.894 1.00 26.99 200 GLY C N 1
ATOM 6937 C CA . GLY C 1 202 ? 83.444 47.454 -10.751 1.00 26.55 200 GLY C CA 1
ATOM 6938 C C . GLY C 1 202 ? 83.776 48.851 -11.243 1.00 26.05 200 GLY C C 1
ATOM 6939 O O . GLY C 1 202 ? 84.808 49.027 -11.880 1.00 26.82 200 GLY C O 1
ATOM 6940 N N . LEU C 1 203 ? 82.930 49.847 -10.978 1.00 24.12 201 LEU C N 1
ATOM 6941 C CA . LEU C 1 203 ? 83.235 51.206 -11.415 1.00 22.89 201 LEU C CA 1
ATOM 6942 C C . LEU C 1 203 ? 83.890 52.011 -10.306 1.00 22.51 201 LEU C C 1
ATOM 6943 O O . LEU C 1 203 ? 83.316 52.149 -9.211 1.00 21.45 201 LEU C O 1
ATOM 6948 N N . HIS C 1 204 ? 85.072 52.554 -10.607 1.00 20.75 202 HIS C N 1
ATOM 6949 C CA . HIS C 1 204 ? 85.743 53.484 -9.708 1.00 20.80 202 HIS C CA 1
ATOM 6950 C C . HIS C 1 204 ? 84.916 54.747 -9.586 1.00 19.16 202 HIS C C 1
ATOM 6951 O O . HIS C 1 204 ? 84.295 55.181 -10.569 1.00 18.86 202 HIS C O 1
ATOM 6958 N N . HIS C 1 205 ? 84.912 55.345 -8.377 1.00 18.82 203 HIS C N 1
ATOM 6959 C CA . HIS C 1 205 ? 84.082 56.534 -8.151 1.00 17.60 203 HIS C CA 1
ATOM 6960 C C . HIS C 1 205 ? 84.413 57.677 -9.090 1.00 17.75 203 HIS C C 1
ATOM 6961 O O . HIS C 1 205 ? 83.579 58.514 -9.355 1.00 16.89 203 HIS C O 1
ATOM 6968 N N . ASP C 1 206 ? 85.647 57.724 -9.579 1.00 18.85 204 ASP C N 1
ATOM 6969 C CA . ASP C 1 206 ? 86.069 58.782 -10.522 1.00 19.49 204 ASP C CA 1
ATOM 6970 C C . ASP C 1 206 ? 85.158 58.845 -11.745 1.00 19.09 204 ASP C C 1
ATOM 6971 O O . ASP C 1 206 ? 84.905 59.929 -12.268 1.00 20.91 204 ASP C O 1
ATOM 6976 N N . VAL C 1 207 ? 84.677 57.694 -12.174 1.00 18.11 205 VAL C N 1
ATOM 6977 C CA . VAL C 1 207 ? 83.960 57.573 -13.449 1.00 19.33 205 VAL C CA 1
ATOM 6978 C C . VAL C 1 207 ? 82.542 56.998 -13.388 1.00 19.63 205 VAL C C 1
ATOM 6979 O O . VAL C 1 207 ? 81.821 57.037 -14.370 1.00 20.57 205 VAL C O 1
ATOM 6983 N N . ALA C 1 208 ? 82.119 56.536 -12.212 1.00 19.40 206 ALA C N 1
ATOM 6984 C CA . ALA C 1 208 ? 80.918 55.714 -12.092 1.00 19.52 206 ALA C CA 1
ATOM 6985 C C . ALA C 1 208 ? 79.648 56.377 -12.618 1.00 19.58 206 ALA C C 1
ATOM 6986 O O . ALA C 1 208 ? 78.915 55.763 -13.370 1.00 19.26 206 ALA C O 1
ATOM 6988 N N . LEU C 1 209 ? 79.393 57.622 -12.234 1.00 19.90 207 LEU C N 1
ATOM 6989 C CA . LEU C 1 209 ? 78.187 58.321 -12.701 1.00 21.28 207 LEU C CA 1
ATOM 6990 C C . LEU C 1 209 ? 78.109 58.433 -14.244 1.00 21.86 207 LEU C C 1
ATOM 6991 O O . LEU C 1 209 ? 77.067 58.171 -14.847 1.00 21.08 207 LEU C O 1
ATOM 6996 N N . ALA C 1 210 ? 79.210 58.847 -14.843 1.00 22.20 208 ALA C N 1
ATOM 6997 C CA . ALA C 1 210 ? 79.312 59.034 -16.295 1.00 22.69 208 ALA C CA 1
ATOM 6998 C C . ALA C 1 210 ? 78.982 57.722 -17.030 1.00 22.43 208 ALA C C 1
ATOM 6999 O O . ALA C 1 210 ? 78.189 57.697 -17.997 1.00 22.08 208 ALA C O 1
ATOM 7001 N N . ARG C 1 211 ? 79.541 56.626 -16.536 1.00 22.49 209 ARG C N 1
ATOM 7002 C CA . ARG C 1 211 ? 79.385 55.357 -17.206 1.00 23.33 209 ARG C CA 1
ATOM 7003 C C . ARG C 1 211 ? 78.010 54.782 -17.023 1.00 23.71 209 ARG C C 1
ATOM 7004 O O . ARG C 1 211 ? 77.429 54.239 -17.992 1.00 23.05 209 ARG C O 1
ATOM 7012 N N . VAL C 1 212 ? 77.467 54.924 -15.811 1.00 21.96 210 VAL C N 1
ATOM 7013 C CA . VAL C 1 212 ? 76.082 54.547 -15.542 1.00 21.57 210 VAL C CA 1
ATOM 7014 C C . VAL C 1 212 ? 75.109 55.332 -16.418 1.00 22.60 210 VAL C C 1
ATOM 7015 O O . VAL C 1 212 ? 74.157 54.772 -16.932 1.00 23.63 210 VAL C O 1
ATOM 7019 N N . ARG C 1 213 ? 75.323 56.625 -16.567 1.00 23.19 211 ARG C N 1
ATOM 7020 C CA A ARG C 1 213 ? 74.493 57.444 -17.440 0.50 24.36 211 ARG C CA 1
ATOM 7021 C CA B ARG C 1 213 ? 74.468 57.434 -17.427 0.50 24.49 211 ARG C CA 1
ATOM 7022 C C . ARG C 1 213 ? 74.553 56.965 -18.896 1.00 24.95 211 ARG C C 1
ATOM 7023 O O . ARG C 1 213 ? 73.539 56.898 -19.579 1.00 23.77 211 ARG C O 1
ATOM 7038 N N . ASP C 1 214 ? 75.759 56.633 -19.356 1.00 25.97 212 ASP C N 1
ATOM 7039 C CA . ASP C 1 214 ? 75.948 56.106 -20.707 1.00 27.67 212 ASP C CA 1
ATOM 7040 C C . ASP C 1 214 ? 75.174 54.801 -20.903 1.00 27.55 212 ASP C C 1
ATOM 7041 O O . ASP C 1 214 ? 74.382 54.685 -21.837 1.00 27.44 212 ASP C O 1
ATOM 7046 N N . VAL C 1 215 ? 75.366 53.815 -20.020 1.00 28.07 213 VAL C N 1
ATOM 7047 C CA . VAL C 1 215 ? 74.655 52.540 -20.216 1.00 27.55 213 VAL C CA 1
ATOM 7048 C C . VAL C 1 215 ? 73.136 52.685 -20.035 1.00 26.88 213 VAL C C 1
ATOM 7049 O O . VAL C 1 215 ? 72.364 51.928 -20.660 1.00 25.94 213 VAL C O 1
ATOM 7053 N N . ALA C 1 216 ? 72.699 53.699 -19.278 1.00 24.52 214 ALA C N 1
ATOM 7054 C CA . ALA C 1 216 ? 71.277 53.911 -19.073 1.00 24.79 214 ALA C CA 1
ATOM 7055 C C . ALA C 1 216 ? 70.566 54.268 -20.389 1.00 25.10 214 ALA C C 1
ATOM 7056 O O . ALA C 1 216 ? 69.367 54.069 -20.504 1.00 24.39 214 ALA C O 1
ATOM 7058 N N . THR C 1 217 ? 71.302 54.772 -21.375 1.00 26.26 215 THR C N 1
ATOM 7059 C CA . THR C 1 217 ? 70.677 55.112 -22.680 1.00 26.91 215 THR C CA 1
ATOM 7060 C C . THR C 1 217 ? 70.081 53.870 -23.377 1.00 27.27 215 THR C C 1
ATOM 7061 O O . THR C 1 217 ? 69.220 54.021 -24.236 1.00 27.25 215 THR C O 1
ATOM 7065 N N . PHE C 1 218 ? 70.484 52.658 -22.968 1.00 27.27 216 PHE C N 1
ATOM 7066 C CA . PHE C 1 218 ? 69.948 51.415 -23.552 1.00 27.64 216 PHE C CA 1
ATOM 7067 C C . PHE C 1 218 ? 68.763 50.885 -22.771 1.00 28.14 216 PHE C C 1
ATOM 7068 O O . PHE C 1 218 ? 68.295 49.764 -23.023 1.00 28.65 216 PHE C O 1
ATOM 7076 N N . LYS C 1 219 ? 68.287 51.715 -21.839 1.00 27.80 217 LYS C N 1
ATOM 7077 C CA . LYS C 1 219 ? 67.240 51.390 -20.875 1.00 27.39 217 LYS C CA 1
ATOM 7078 C C . LYS C 1 219 ? 67.268 49.954 -20.372 1.00 25.38 217 LYS C C 1
ATOM 7079 O O . LYS C 1 219 ? 66.272 49.240 -20.442 1.00 23.32 217 LYS C O 1
ATOM 7085 N N . PRO C 1 220 ? 68.412 49.527 -19.813 1.00 23.77 218 PRO C N 1
ATOM 7086 C CA . PRO C 1 220 ? 68.328 48.273 -19.139 1.00 23.28 218 PRO C CA 1
ATOM 7087 C C . PRO C 1 220 ? 67.240 48.366 -18.059 1.00 23.23 218 PRO C C 1
ATOM 7088 O O . PRO C 1 220 ? 66.893 49.490 -17.621 1.00 23.49 218 PRO C O 1
ATOM 7092 N N . THR C 1 221 ? 66.677 47.214 -17.703 1.00 21.97 219 THR C N 1
ATOM 7093 C CA . THR C 1 221 ? 65.604 47.117 -16.711 1.00 21.87 219 THR C CA 1
ATOM 7094 C C . THR C 1 221 ? 66.110 47.597 -15.319 1.00 20.27 219 THR C C 1
ATOM 7095 O O . THR C 1 221 ? 65.389 48.234 -14.593 1.00 20.34 219 THR C O 1
ATOM 7099 N N . PHE C 1 222 ? 67.316 47.214 -14.972 1.00 19.04 220 PHE C N 1
ATOM 7100 C CA . PHE C 1 222 ? 68.048 47.838 -13.876 1.00 18.22 220 PHE C CA 1
ATOM 7101 C C . PHE C 1 222 ? 69.526 47.807 -14.160 1.00 17.51 220 PHE C C 1
ATOM 7102 O O . PHE C 1 222 ? 70.014 47.028 -15.020 1.00 15.86 220 PHE C O 1
ATOM 7110 N N . ILE C 1 223 ? 70.232 48.664 -13.428 1.00 16.65 221 ILE C N 1
ATOM 7111 C CA . ILE C 1 223 ? 71.677 48.689 -13.369 1.00 15.95 221 ILE C CA 1
ATOM 7112 C C . ILE C 1 223 ? 72.031 48.321 -11.935 1.00 16.65 221 ILE C C 1
ATOM 7113 O O . ILE C 1 223 ? 71.675 49.059 -10.982 1.00 15.96 221 ILE C O 1
ATOM 7118 N N . GLU C 1 224 ? 72.762 47.229 -11.774 1.00 16.24 222 GLU C N 1
ATOM 7119 C CA . GLU C 1 224 ? 73.106 46.689 -10.452 1.00 17.49 222 GLU C CA 1
ATOM 7120 C C . GLU C 1 224 ? 74.518 47.075 -9.903 1.00 17.55 222 GLU C C 1
ATOM 7121 O O . GLU C 1 224 ? 75.530 46.968 -10.601 1.00 17.54 222 GLU C O 1
ATOM 7127 N N . GLN C 1 225 ? 74.569 47.498 -8.633 1.00 18.04 223 GLN C N 1
ATOM 7128 C CA . GLN C 1 225 ? 75.818 47.772 -7.898 1.00 17.76 223 GLN C CA 1
ATOM 7129 C C . GLN C 1 225 ? 77.000 48.311 -8.731 1.00 18.14 223 GLN C C 1
ATOM 7130 O O . GLN C 1 225 ? 77.974 47.617 -8.926 1.00 18.97 223 GLN C O 1
ATOM 7136 N N . PRO C 1 226 ? 76.926 49.568 -9.199 1.00 18.44 224 PRO C N 1
ATOM 7137 C CA . PRO C 1 226 ? 78.037 50.158 -9.960 1.00 18.40 224 PRO C CA 1
ATOM 7138 C C . PRO C 1 226 ? 79.330 50.368 -9.163 1.00 18.82 224 PRO C C 1
ATOM 7139 O O . PRO C 1 226 ? 80.410 50.248 -9.725 1.00 19.37 224 PRO C O 1
ATOM 7143 N N . VAL C 1 227 ? 79.213 50.665 -7.859 1.00 17.33 225 VAL C N 1
ATOM 7144 C CA . VAL C 1 227 ? 80.366 51.053 -7.032 1.00 16.49 225 VAL C CA 1
ATOM 7145 C C . VAL C 1 227 ? 80.563 50.101 -5.855 1.00 16.12 225 VAL C C 1
ATOM 7146 O O . VAL C 1 227 ? 79.739 49.237 -5.630 1.00 15.20 225 VAL C O 1
ATOM 7150 N N . LYS C 1 228 ? 81.655 50.263 -5.118 1.00 16.05 226 LYS C N 1
ATOM 7151 C CA . LYS C 1 228 ? 81.979 49.383 -4.014 1.00 17.24 226 LYS C CA 1
ATOM 7152 C C . LYS C 1 228 ? 80.841 49.394 -3.006 1.00 15.47 226 LYS C C 1
ATOM 7153 O O . LYS C 1 228 ? 80.183 50.411 -2.848 1.00 13.34 226 LYS C O 1
ATOM 7159 N N . ALA C 1 229 ? 80.638 48.264 -2.363 1.00 13.99 227 ALA C N 1
ATOM 7160 C CA . ALA C 1 229 ? 79.536 48.070 -1.397 1.00 14.99 227 ALA C CA 1
ATOM 7161 C C . ALA C 1 229 ? 79.419 49.145 -0.309 1.00 14.81 227 ALA C C 1
ATOM 7162 O O . ALA C 1 229 ? 78.326 49.458 0.141 1.00 16.29 227 ALA C O 1
ATOM 7164 N N . HIS C 1 230 ? 80.551 49.639 0.170 1.00 15.50 228 HIS C N 1
ATOM 7165 C CA . HIS C 1 230 ? 80.550 50.608 1.265 1.00 15.48 228 HIS C CA 1
ATOM 7166 C C . HIS C 1 230 ? 80.233 52.047 0.824 1.00 15.41 228 HIS C C 1
ATOM 7167 O O . HIS C 1 230 ? 80.022 52.929 1.662 1.00 15.40 228 HIS C O 1
ATOM 7174 N N . LEU C 1 231 ? 80.193 52.301 -0.485 1.00 14.88 229 LEU C N 1
ATOM 7175 C CA . LEU C 1 231 ? 79.979 53.649 -1.014 1.00 14.74 229 LEU C CA 1
ATOM 7176 C C . LEU C 1 231 ? 78.490 53.899 -1.173 1.00 15.05 229 LEU C C 1
ATOM 7177 O O . LEU C 1 231 ? 77.993 54.212 -2.250 1.00 15.11 229 LEU C O 1
ATOM 7182 N N . ARG C 1 232 ? 77.760 53.756 -0.067 1.00 14.97 230 ARG C N 1
ATOM 7183 C CA . ARG C 1 232 ? 76.316 53.806 -0.121 1.00 15.31 230 ARG C CA 1
ATOM 7184 C C . ARG C 1 232 ? 75.798 55.196 -0.318 1.00 14.65 230 ARG C C 1
ATOM 7185 O O . ARG C 1 232 ? 74.757 55.358 -0.879 1.00 14.65 230 ARG C O 1
ATOM 7193 N N . GLY C 1 233 ? 76.495 56.215 0.180 1.00 15.16 231 GLY C N 1
ATOM 7194 C CA . GLY C 1 233 ? 76.114 57.606 -0.110 1.00 15.70 231 GLY C CA 1
ATOM 7195 C C . GLY C 1 233 ? 76.198 57.891 -1.621 1.00 15.74 231 GLY C C 1
ATOM 7196 O O . GLY C 1 233 ? 75.322 58.517 -2.212 1.00 15.13 231 GLY C O 1
ATOM 7197 N N . LEU C 1 234 ? 77.265 57.410 -2.248 1.00 15.44 232 LEU C N 1
ATOM 7198 C CA . LEU C 1 234 ? 77.379 57.553 -3.685 1.00 15.32 232 LEU C CA 1
ATOM 7199 C C . LEU C 1 234 ? 76.319 56.748 -4.457 1.00 15.39 232 LEU C C 1
ATOM 7200 O O . LEU C 1 234 ? 75.786 57.248 -5.447 1.00 16.11 232 LEU C O 1
ATOM 7205 N N . MET C 1 235 ? 76.022 55.525 -4.021 1.00 14.98 233 MET C N 1
ATOM 7206 C CA . MET C 1 235 ? 74.892 54.764 -4.574 1.00 15.45 233 MET C CA 1
ATOM 7207 C C . MET C 1 235 ? 73.612 55.637 -4.549 1.00 15.84 233 MET C C 1
ATOM 7208 O O . MET C 1 235 ? 72.913 55.734 -5.548 1.00 15.56 233 MET C O 1
ATOM 7213 N N . ALA C 1 236 ? 73.339 56.285 -3.405 1.00 14.89 234 ALA C N 1
ATOM 7214 C CA . ALA C 1 236 ? 72.170 57.121 -3.286 1.00 15.59 234 ALA C CA 1
ATOM 7215 C C . ALA C 1 236 ? 72.176 58.283 -4.281 1.00 15.52 234 ALA C C 1
ATOM 7216 O O . ALA C 1 236 ? 71.139 58.577 -4.872 1.00 15.58 234 ALA C O 1
ATOM 7218 N N . ARG C 1 237 ? 73.335 58.896 -4.502 1.00 15.94 235 ARG C N 1
ATOM 7219 C CA . ARG C 1 237 ? 73.454 59.949 -5.506 1.00 17.80 235 ARG C CA 1
ATOM 7220 C C . ARG C 1 237 ? 73.177 59.436 -6.938 1.00 17.94 235 ARG C C 1
ATOM 7221 O O . ARG C 1 237 ? 72.489 60.100 -7.719 1.00 17.97 235 ARG C O 1
ATOM 7229 N N . ILE C 1 238 ? 73.693 58.250 -7.253 1.00 18.58 236 ILE C N 1
ATOM 7230 C CA . ILE C 1 238 ? 73.513 57.662 -8.584 1.00 19.16 236 ILE C CA 1
ATOM 7231 C C . ILE C 1 238 ? 72.027 57.317 -8.751 1.00 19.67 236 ILE C C 1
ATOM 7232 O O . ILE C 1 238 ? 71.452 57.562 -9.811 1.00 19.79 236 ILE C O 1
ATOM 7237 N N . ARG C 1 239 ? 71.406 56.836 -7.672 1.00 19.32 237 ARG C N 1
ATOM 7238 C CA . ARG C 1 239 ? 69.982 56.538 -7.685 1.00 19.21 237 ARG C CA 1
ATOM 7239 C C . ARG C 1 239 ? 69.175 57.741 -8.116 1.00 20.24 237 ARG C C 1
ATOM 7240 O O . ARG C 1 239 ? 68.254 57.633 -8.934 1.00 19.54 237 ARG C O 1
ATOM 7248 N N . ASP C 1 240 ? 69.504 58.885 -7.537 1.00 22.50 238 ASP C N 1
ATOM 7249 C CA . ASP C 1 240 ? 68.749 60.095 -7.771 1.00 25.03 238 ASP C CA 1
ATOM 7250 C C . ASP C 1 240 ? 69.143 60.793 -9.063 1.00 26.15 238 ASP C C 1
ATOM 7251 O O . ASP C 1 240 ? 68.415 61.647 -9.494 1.00 27.89 238 ASP C O 1
ATOM 7256 N N . ALA C 1 241 ? 70.242 60.406 -9.701 1.00 27.04 239 ALA C N 1
ATOM 7257 C CA . ALA C 1 241 ? 70.735 61.115 -10.896 1.00 27.44 239 ALA C CA 1
ATOM 7258 C C . ALA C 1 241 ? 70.225 60.516 -12.208 1.00 28.25 239 ALA C C 1
ATOM 7259 O O . ALA C 1 241 ? 70.126 61.222 -13.212 1.00 28.23 239 ALA C O 1
ATOM 7261 N N . VAL C 1 242 ? 69.873 59.239 -12.194 1.00 29.03 240 VAL C N 1
ATOM 7262 C CA . VAL C 1 242 ? 69.570 58.486 -13.396 1.00 30.01 240 VAL C CA 1
ATOM 7263 C C . VAL C 1 242 ? 68.157 57.895 -13.324 1.00 30.38 240 VAL C C 1
ATOM 7264 O O . VAL C 1 242 ? 67.753 57.373 -12.289 1.00 29.60 240 VAL C O 1
ATOM 7268 N N . ASP C 1 243 ? 67.400 57.972 -14.418 1.00 30.41 241 ASP C N 1
ATOM 7269 C CA . ASP C 1 243 ? 66.036 57.422 -14.458 1.00 31.12 241 ASP C CA 1
ATOM 7270 C C . ASP C 1 243 ? 65.936 55.914 -14.388 1.00 29.25 241 ASP C C 1
ATOM 7271 O O . ASP C 1 243 ? 64.959 55.399 -13.835 1.00 29.64 241 ASP C O 1
ATOM 7276 N N . VAL C 1 244 ? 66.910 55.202 -14.964 1.00 26.83 242 VAL C N 1
ATOM 7277 C CA . VAL C 1 244 ? 66.929 53.738 -14.935 1.00 25.38 242 VAL C CA 1
ATOM 7278 C C . VAL C 1 244 ? 67.077 53.230 -13.467 1.00 23.21 242 VAL C C 1
ATOM 7279 O O . VAL C 1 244 ? 67.891 53.776 -12.731 1.00 23.26 242 VAL C O 1
ATOM 7283 N N . PRO C 1 245 ? 66.266 52.242 -13.034 1.00 21.32 243 PRO C N 1
ATOM 7284 C CA . PRO C 1 245 ? 66.359 51.705 -11.673 1.00 19.63 243 PRO C CA 1
ATOM 7285 C C . PRO C 1 245 ? 67.779 51.256 -11.329 1.00 18.69 243 PRO C C 1
ATOM 7286 O O . PRO C 1 245 ? 68.431 50.613 -12.154 1.00 17.33 243 PRO C O 1
ATOM 7290 N N . LEU C 1 246 ? 68.231 51.621 -10.132 1.00 16.47 244 LEU C N 1
ATOM 7291 C CA . LEU C 1 246 ? 69.484 51.178 -9.561 1.00 16.61 244 LEU C CA 1
ATOM 7292 C C . LEU C 1 246 ? 69.230 50.020 -8.584 1.00 16.15 244 LEU C C 1
ATOM 7293 O O . LEU C 1 246 ? 68.354 50.112 -7.729 1.00 15.39 244 LEU C O 1
ATOM 7298 N N . LEU C 1 247 ? 69.963 48.919 -8.716 1.00 15.16 245 LEU C N 1
ATOM 7299 C CA . LEU C 1 247 ? 69.761 47.773 -7.856 1.00 15.81 245 LEU C CA 1
ATOM 7300 C C . LEU C 1 247 ? 70.950 47.642 -6.928 1.00 15.58 245 LEU C C 1
ATOM 7301 O O . LEU C 1 247 ? 72.114 47.670 -7.404 1.00 17.12 245 LEU C O 1
ATOM 7306 N N . ALA C 1 248 ? 70.692 47.483 -5.628 1.00 15.56 246 ALA C N 1
ATOM 7307 C CA . ALA C 1 248 ? 71.782 47.204 -4.683 1.00 16.32 246 ALA C CA 1
ATOM 7308 C C . ALA C 1 248 ? 71.969 45.692 -4.593 1.00 17.19 246 ALA C C 1
ATOM 7309 O O . ALA C 1 248 ? 70.993 44.934 -4.513 1.00 17.26 246 ALA C O 1
ATOM 7311 N N . ASP C 1 249 ? 73.221 45.257 -4.548 1.00 16.91 247 ASP C N 1
ATOM 7312 C CA . ASP C 1 249 ? 73.566 43.881 -4.267 1.00 17.60 247 ASP C CA 1
ATOM 7313 C C . ASP C 1 249 ? 74.466 43.815 -3.038 1.00 17.87 247 ASP C C 1
ATOM 7314 O O . ASP C 1 249 ? 73.979 43.690 -1.908 1.00 17.95 247 ASP C O 1
ATOM 7319 N N . GLU C 1 250 ? 75.773 43.930 -3.242 1.00 17.89 248 GLU C N 1
ATOM 7320 C CA . GLU C 1 250 ? 76.728 43.806 -2.159 1.00 18.17 248 GLU C CA 1
ATOM 7321 C C . GLU C 1 250 ? 76.522 44.878 -1.084 1.00 17.39 248 GLU C C 1
ATOM 7322 O O . GLU C 1 250 ? 76.911 44.662 0.066 1.00 17.41 248 GLU C O 1
ATOM 7328 N N . SER C 1 251 ? 75.901 45.995 -1.428 1.00 15.42 249 SER C N 1
ATOM 7329 C CA . SER C 1 251 ? 75.615 47.032 -0.409 1.00 15.88 249 SER C CA 1
ATOM 7330 C C . SER C 1 251 ? 74.559 46.625 0.672 1.00 16.00 249 SER C C 1
ATOM 7331 O O . SER C 1 251 ? 74.518 47.244 1.744 1.00 16.60 249 SER C O 1
ATOM 7334 N N . ILE C 1 252 ? 73.742 45.612 0.386 1.00 14.99 250 ILE C N 1
ATOM 7335 C CA A ILE C 1 252 ? 72.688 45.157 1.302 0.50 15.06 250 ILE C CA 1
ATOM 7336 C CA B ILE C 1 252 ? 72.710 45.151 1.316 0.50 15.09 250 ILE C CA 1
ATOM 7337 C C . ILE C 1 252 ? 72.714 43.627 1.423 1.00 15.61 250 ILE C C 1
ATOM 7338 O O . ILE C 1 252 ? 72.367 42.893 0.442 1.00 16.83 250 ILE C O 1
ATOM 7347 N N . PHE C 1 253 ? 73.071 43.129 2.598 1.00 14.99 251 PHE C N 1
ATOM 7348 C CA . PHE C 1 253 ? 73.080 41.680 2.840 1.00 16.21 251 PHE C CA 1
ATOM 7349 C C . PHE C 1 253 ? 71.786 41.175 3.453 1.00 16.33 251 PHE C C 1
ATOM 7350 O O . PHE C 1 253 ? 71.123 40.311 2.890 1.00 16.16 251 PHE C O 1
ATOM 7358 N N . GLY C 1 254 ? 71.438 41.683 4.635 1.00 15.81 252 GLY C N 1
ATOM 7359 C CA . GLY C 1 254 ? 70.271 41.179 5.366 1.00 14.89 252 GLY C CA 1
ATOM 7360 C C . GLY C 1 254 ? 69.339 42.284 5.824 1.00 14.35 252 GLY C C 1
ATOM 7361 O O . GLY C 1 254 ? 69.487 43.430 5.395 1.00 14.82 252 GLY C O 1
ATOM 7362 N N . PRO C 1 255 ? 68.355 41.952 6.677 1.00 14.31 253 PRO C N 1
ATOM 7363 C CA . PRO C 1 255 ? 67.383 42.937 7.152 1.00 14.06 253 PRO C CA 1
ATOM 7364 C C . PRO C 1 255 ? 67.988 44.116 7.872 1.00 13.87 253 PRO C C 1
ATOM 7365 O O . PRO C 1 255 ? 67.425 45.216 7.826 1.00 14.26 253 PRO C O 1
ATOM 7369 N N . GLU C 1 256 ? 69.127 43.912 8.537 1.00 13.91 254 GLU C N 1
ATOM 7370 C CA . GLU C 1 256 ? 69.764 45.019 9.277 1.00 13.77 254 GLU C CA 1
ATOM 7371 C C . GLU C 1 256 ? 70.306 46.057 8.298 1.00 13.54 254 GLU C C 1
ATOM 7372 O O . GLU C 1 256 ? 70.093 47.250 8.469 1.00 13.50 254 GLU C O 1
ATOM 7378 N N . ASP C 1 257 ? 70.997 45.606 7.259 1.00 13.88 255 ASP C N 1
ATOM 7379 C CA . ASP C 1 257 ? 71.435 46.526 6.192 1.00 15.40 255 ASP C CA 1
ATOM 7380 C C . ASP C 1 257 ? 70.262 47.220 5.515 1.00 14.53 255 ASP C C 1
ATOM 7381 O O . ASP C 1 257 ? 70.307 48.422 5.241 1.00 14.99 255 ASP C O 1
ATOM 7386 N N . MET C 1 258 ? 69.193 46.476 5.236 1.00 15.27 256 MET C N 1
ATOM 7387 C CA . MET C 1 258 ? 68.025 47.069 4.601 1.00 16.36 256 MET C CA 1
ATOM 7388 C C . MET C 1 258 ? 67.440 48.178 5.506 1.00 17.18 256 MET C C 1
ATOM 7389 O O . MET C 1 258 ? 67.073 49.277 5.043 1.00 18.74 256 MET C O 1
ATOM 7394 N N . ALA C 1 259 ? 67.361 47.887 6.812 1.00 17.69 257 ALA C N 1
ATOM 7395 C CA . ALA C 1 259 ? 66.870 48.850 7.807 1.00 17.09 257 ALA C CA 1
ATOM 7396 C C . ALA C 1 259 ? 67.752 50.071 7.921 1.00 16.85 257 ALA C C 1
ATOM 7397 O O . ALA C 1 259 ? 67.246 51.177 8.042 1.00 15.98 257 ALA C O 1
ATOM 7399 N N . GLU C 1 260 ? 69.073 49.875 7.879 1.00 16.12 258 GLU C N 1
ATOM 7400 C CA . GLU C 1 260 ? 70.018 50.977 7.925 1.00 16.76 258 GLU C CA 1
ATOM 7401 C C . GLU C 1 260 ? 70.141 51.871 6.680 1.00 15.81 258 GLU C C 1
ATOM 7402 O O . GLU C 1 260 ? 70.524 53.031 6.804 1.00 15.62 258 GLU C O 1
ATOM 7408 N N . HIS C 1 261 ? 69.942 51.301 5.488 1.00 15.87 259 HIS C N 1
ATOM 7409 C CA . HIS C 1 261 ? 70.165 51.969 4.207 1.00 15.36 259 HIS C CA 1
ATOM 7410 C C . HIS C 1 261 ? 68.936 51.932 3.293 1.00 15.69 259 HIS C C 1
ATOM 7411 O O . HIS C 1 261 ? 68.974 51.372 2.200 1.00 15.11 259 HIS C O 1
ATOM 7418 N N . PRO C 1 262 ? 67.856 52.567 3.736 1.00 16.16 260 PRO C N 1
ATOM 7419 C CA . PRO C 1 262 ? 66.560 52.458 3.097 1.00 16.84 260 PRO C CA 1
ATOM 7420 C C . PRO C 1 262 ? 66.434 53.137 1.724 1.00 17.94 260 PRO C C 1
ATOM 7421 O O . PRO C 1 262 ? 65.580 52.735 0.937 1.00 18.89 260 PRO C O 1
ATOM 7425 N N . GLU C 1 263 ? 67.283 54.108 1.432 1.00 17.63 261 GLU C N 1
ATOM 7426 C CA . GLU C 1 263 ? 67.120 54.955 0.257 1.00 18.54 261 GLU C CA 1
ATOM 7427 C C . GLU C 1 263 ? 68.327 54.911 -0.690 1.00 17.30 261 GLU C C 1
ATOM 7428 O O . GLU C 1 263 ? 68.449 55.755 -1.552 1.00 17.45 261 GLU C O 1
ATOM 7434 N N . ILE C 1 264 ? 69.200 53.931 -0.548 1.00 16.01 262 ILE C N 1
ATOM 7435 C CA . ILE C 1 264 ? 70.399 53.889 -1.425 1.00 16.01 262 ILE C CA 1
ATOM 7436 C C . ILE C 1 264 ? 70.130 53.373 -2.860 1.00 15.62 262 ILE C C 1
ATOM 7437 O O . ILE C 1 264 ? 71.003 53.485 -3.714 1.00 15.91 262 ILE C O 1
ATOM 7442 N N . ALA C 1 265 ? 68.961 52.781 -3.098 1.00 14.80 263 ALA C N 1
ATOM 7443 C CA . ALA C 1 265 ? 68.661 52.212 -4.416 1.00 15.25 263 ALA C CA 1
ATOM 7444 C C . ALA C 1 265 ? 67.163 52.098 -4.667 1.00 15.78 263 ALA C C 1
ATOM 7445 O O . ALA C 1 265 ? 66.375 52.257 -3.769 1.00 14.18 263 ALA C O 1
ATOM 7447 N N . ASP C 1 266 ? 66.802 51.779 -5.912 1.00 15.54 264 ASP C N 1
ATOM 7448 C CA . ASP C 1 266 ? 65.407 51.542 -6.298 1.00 15.69 264 ASP C CA 1
ATOM 7449 C C . ASP C 1 266 ? 64.982 50.089 -6.040 1.00 16.02 264 ASP C C 1
ATOM 7450 O O . ASP C 1 266 ? 63.811 49.779 -6.068 1.00 16.67 264 ASP C O 1
ATOM 7455 N N . GLY C 1 267 ? 65.928 49.220 -5.753 1.00 15.33 265 GLY C N 1
ATOM 7456 C CA . GLY C 1 267 ? 65.613 47.832 -5.475 1.00 15.81 265 GLY C CA 1
ATOM 7457 C C . GLY C 1 267 ? 66.843 47.091 -4.986 1.00 15.43 265 GLY C C 1
ATOM 7458 O O . GLY C 1 267 ? 67.936 47.675 -4.908 1.00 15.40 265 GLY C O 1
ATOM 7459 N N . VAL C 1 268 ? 66.628 45.823 -4.620 1.00 15.24 266 VAL C N 1
ATOM 7460 C CA . VAL C 1 268 ? 67.624 44.994 -4.027 1.00 16.34 266 VAL C CA 1
ATOM 7461 C C . VAL C 1 268 ? 67.648 43.582 -4.651 1.00 16.76 266 VAL C C 1
ATOM 7462 O O . VAL C 1 268 ? 66.599 43.012 -5.032 1.00 15.53 266 VAL C O 1
ATOM 7466 N N . SER C 1 269 ? 68.863 43.081 -4.787 1.00 16.47 267 SER C N 1
ATOM 7467 C CA . SER C 1 269 ? 69.097 41.696 -5.115 1.00 17.82 267 SER C CA 1
ATOM 7468 C C . SER C 1 269 ? 69.034 40.894 -3.823 1.00 17.71 267 SER C C 1
ATOM 7469 O O . SER C 1 269 ? 69.772 41.144 -2.854 1.00 18.04 267 SER C O 1
ATOM 7472 N N . ILE C 1 270 ? 68.105 39.953 -3.806 1.00 17.17 268 ILE C N 1
ATOM 7473 C CA . ILE C 1 270 ? 67.872 39.091 -2.678 1.00 17.41 268 ILE C CA 1
ATOM 7474 C C . ILE C 1 270 ? 68.628 37.805 -2.929 1.00 18.13 268 ILE C C 1
ATOM 7475 O O . ILE C 1 270 ? 68.352 37.116 -3.938 1.00 17.02 268 ILE C O 1
ATOM 7480 N N . LYS C 1 271 ? 69.570 37.474 -2.036 1.00 16.86 269 LYS C N 1
ATOM 7481 C CA . LYS C 1 271 ? 70.368 36.236 -2.116 1.00 16.48 269 LYS C CA 1
ATOM 7482 C C . LYS C 1 271 ? 70.419 35.551 -0.775 1.00 17.23 269 LYS C C 1
ATOM 7483 O O . LYS C 1 271 ? 70.786 36.176 0.252 1.00 15.56 269 LYS C O 1
ATOM 7489 N N . ILE C 1 272 ? 70.090 34.263 -0.742 1.00 17.36 270 ILE C N 1
ATOM 7490 C CA . ILE C 1 272 ? 70.120 33.555 0.558 1.00 16.79 270 ILE C CA 1
ATOM 7491 C C . ILE C 1 272 ? 71.528 33.524 1.119 1.00 16.38 270 ILE C C 1
ATOM 7492 O O . ILE C 1 272 ? 71.699 33.475 2.338 1.00 16.90 270 ILE C O 1
ATOM 7497 N N . MET C 1 273 ? 72.543 33.600 0.256 1.00 16.07 271 MET C N 1
ATOM 7498 C CA . MET C 1 273 ? 73.931 33.523 0.734 1.00 14.93 271 MET C CA 1
ATOM 7499 C C . MET C 1 273 ? 74.377 34.839 1.407 1.00 14.60 271 MET C C 1
ATOM 7500 O O . MET C 1 273 ? 75.356 34.835 2.126 1.00 14.40 271 MET C O 1
ATOM 7505 N N . LYS C 1 274 ? 73.714 35.951 1.098 1.00 14.98 272 LYS C N 1
ATOM 7506 C CA . LYS C 1 274 ? 73.930 37.247 1.793 1.00 14.56 272 LYS C CA 1
ATOM 7507 C C . LYS C 1 274 ? 73.051 37.341 3.052 1.00 14.96 272 LYS C C 1
ATOM 7508 O O . LYS C 1 274 ? 73.523 37.748 4.120 1.00 15.24 272 LYS C O 1
ATOM 7514 N N . SER C 1 275 ? 71.795 36.920 2.942 1.00 14.48 273 SER C N 1
ATOM 7515 C CA . SER C 1 275 ? 70.850 37.048 4.051 1.00 15.92 273 SER C CA 1
ATOM 7516 C C . SER C 1 275 ? 71.037 36.032 5.161 1.00 15.96 273 SER C C 1
ATOM 7517 O O . SER C 1 275 ? 70.483 36.176 6.236 1.00 16.08 273 SER C O 1
ATOM 7520 N N . GLY C 1 276 ? 71.806 34.984 4.904 1.00 16.40 274 GLY C N 1
ATOM 7521 C CA . GLY C 1 276 ? 72.078 34.016 5.919 1.00 15.98 274 GLY C CA 1
ATOM 7522 C C . GLY C 1 276 ? 70.916 33.073 6.072 1.00 16.69 274 GLY C C 1
ATOM 7523 O O . GLY C 1 276 ? 70.744 32.462 7.117 1.00 15.64 274 GLY C O 1
ATOM 7524 N N . GLY C 1 277 ? 70.108 32.962 5.028 1.00 16.20 275 GLY C N 1
ATOM 7525 C CA . GLY C 1 277 ? 69.013 32.026 5.072 1.00 16.59 275 GLY C CA 1
ATOM 7526 C C . GLY C 1 277 ? 67.777 32.408 4.298 1.00 15.97 275 GLY C C 1
ATOM 7527 O O . GLY C 1 277 ? 67.679 33.492 3.722 1.00 15.49 275 GLY C O 1
ATOM 7528 N N . LEU C 1 278 ? 66.822 31.474 4.296 1.00 15.49 276 LEU C N 1
ATOM 7529 C CA A LEU C 1 278 ? 65.594 31.618 3.523 0.50 15.43 276 LEU C CA 1
ATOM 7530 C CA B LEU C 1 278 ? 65.607 31.649 3.503 0.50 15.14 276 LEU C CA 1
ATOM 7531 C C . LEU C 1 278 ? 64.661 32.663 4.161 1.00 15.09 276 LEU C C 1
ATOM 7532 O O . LEU C 1 278 ? 64.185 33.571 3.500 1.00 14.26 276 LEU C O 1
ATOM 7541 N N . THR C 1 279 ? 64.400 32.501 5.449 1.00 15.56 277 THR C N 1
ATOM 7542 C CA . THR C 1 279 ? 63.525 33.424 6.165 1.00 16.38 277 THR C CA 1
ATOM 7543 C C . THR C 1 279 ? 63.983 34.880 6.064 1.00 15.55 277 THR C C 1
ATOM 7544 O O . THR C 1 279 ? 63.184 35.787 5.806 1.00 14.48 277 THR C O 1
ATOM 7548 N N . ARG C 1 280 ? 65.274 35.091 6.291 1.00 14.24 278 ARG C N 1
ATOM 7549 C CA . ARG C 1 280 ? 65.820 36.434 6.263 1.00 14.15 278 ARG C CA 1
ATOM 7550 C C . ARG C 1 280 ? 65.779 37.042 4.872 1.00 14.77 278 ARG C C 1
ATOM 7551 O O . ARG C 1 280 ? 65.610 38.258 4.718 1.00 13.91 278 ARG C O 1
ATOM 7559 N N . ALA C 1 281 ? 65.933 36.223 3.846 1.00 15.29 279 ALA C N 1
ATOM 7560 C CA . ALA C 1 281 ? 65.804 36.721 2.502 1.00 14.99 279 ALA C CA 1
ATOM 7561 C C . ALA C 1 281 ? 64.380 37.224 2.255 1.00 14.85 279 ALA C C 1
ATOM 7562 O O . ALA C 1 281 ? 64.192 38.304 1.659 1.00 13.96 279 ALA C O 1
ATOM 7564 N N . GLN C 1 282 ? 63.377 36.484 2.737 1.00 15.57 280 GLN C N 1
ATOM 7565 C CA . GLN C 1 282 ? 61.961 36.945 2.652 1.00 15.64 280 GLN C CA 1
ATOM 7566 C C . GLN C 1 282 ? 61.762 38.297 3.320 1.00 14.85 280 GLN C C 1
ATOM 7567 O O . GLN C 1 282 ? 61.127 39.220 2.758 1.00 13.95 280 GLN C O 1
ATOM 7573 N N . THR C 1 283 ? 62.318 38.418 4.528 1.00 13.85 281 THR C N 1
ATOM 7574 C CA . THR C 1 283 ? 62.245 39.671 5.283 1.00 13.41 281 THR C CA 1
ATOM 7575 C C . THR C 1 283 ? 62.851 40.864 4.518 1.00 13.47 281 THR C C 1
ATOM 7576 O O . THR C 1 283 ? 62.194 41.903 4.429 1.00 14.68 281 THR C O 1
ATOM 7580 N N . VAL C 1 284 ? 64.032 40.714 3.910 1.00 13.12 282 VAL C N 1
ATOM 7581 C CA . VAL C 1 284 ? 64.582 41.770 3.058 1.00 13.17 282 VAL C CA 1
ATOM 7582 C C . VAL C 1 284 ? 63.602 42.151 1.950 1.00 13.82 282 VAL C C 1
ATOM 7583 O O . VAL C 1 284 ? 63.319 43.334 1.733 1.00 14.06 282 VAL C O 1
ATOM 7587 N N . ALA C 1 285 ? 63.054 41.173 1.254 1.00 13.27 283 ALA C N 1
ATOM 7588 C CA . ALA C 1 285 ? 62.120 41.480 0.156 1.00 13.63 283 ALA C CA 1
ATOM 7589 C C . ALA C 1 285 ? 60.883 42.237 0.649 1.00 12.73 283 ALA C C 1
ATOM 7590 O O . ALA C 1 285 ? 60.389 43.135 -0.033 1.00 12.97 283 ALA C O 1
ATOM 7592 N N . ARG C 1 286 ? 60.361 41.817 1.796 1.00 13.34 284 ARG C N 1
ATOM 7593 C CA . ARG C 1 286 ? 59.178 42.423 2.370 1.00 14.03 284 ARG C CA 1
ATOM 7594 C C . ARG C 1 286 ? 59.485 43.839 2.813 1.00 14.05 284 ARG C C 1
ATOM 7595 O O . ARG C 1 286 ? 58.687 44.716 2.591 1.00 13.55 284 ARG C O 1
ATOM 7603 N N . MET C 1 287 ? 60.671 44.055 3.385 1.00 14.01 285 MET C N 1
ATOM 7604 C CA . MET C 1 287 ? 61.047 45.385 3.839 1.00 14.33 285 MET C CA 1
ATOM 7605 C C . MET C 1 287 ? 61.176 46.298 2.624 1.00 13.64 285 MET C C 1
ATOM 7606 O O . MET C 1 287 ? 60.746 47.435 2.653 1.00 13.42 285 MET C O 1
ATOM 7611 N N . ALA C 1 288 ? 61.763 45.778 1.547 1.00 15.48 286 ALA C N 1
ATOM 7612 C CA . ALA C 1 288 ? 61.880 46.546 0.319 1.00 15.01 286 ALA C CA 1
ATOM 7613 C C . ALA C 1 288 ? 60.499 46.913 -0.209 1.00 15.39 286 ALA C C 1
ATOM 7614 O O . ALA C 1 288 ? 60.193 48.086 -0.515 1.00 15.87 286 ALA C O 1
ATOM 7616 N N . ALA C 1 289 ? 59.646 45.920 -0.326 1.00 14.61 287 ALA C N 1
ATOM 7617 C CA . ALA C 1 289 ? 58.335 46.145 -0.935 1.00 15.47 287 ALA C CA 1
ATOM 7618 C C . ALA C 1 289 ? 57.488 47.145 -0.161 1.00 14.07 287 ALA C C 1
ATOM 7619 O O . ALA C 1 289 ? 56.710 47.886 -0.753 1.00 14.47 287 ALA C O 1
ATOM 7621 N N . ALA C 1 290 ? 57.671 47.181 1.138 1.00 14.56 288 ALA C N 1
ATOM 7622 C CA . ALA C 1 290 ? 56.840 48.021 2.025 1.00 15.22 288 ALA C CA 1
ATOM 7623 C C . ALA C 1 290 ? 56.980 49.503 1.677 1.00 16.26 288 ALA C C 1
ATOM 7624 O O . ALA C 1 290 ? 56.047 50.268 1.943 1.00 16.48 288 ALA C O 1
ATOM 7626 N N . ARG C 1 291 ? 58.119 49.881 1.089 1.00 15.71 289 ARG C N 1
ATOM 7627 C CA . ARG C 1 291 ? 58.373 51.260 0.654 1.00 17.21 289 ARG C CA 1
ATOM 7628 C C . ARG C 1 291 ? 58.455 51.458 -0.837 1.00 16.21 289 ARG C C 1
ATOM 7629 O O . ARG C 1 291 ? 58.760 52.564 -1.317 1.00 16.01 289 ARG C O 1
ATOM 7637 N N . GLY C 1 292 ? 58.137 50.408 -1.581 1.00 15.37 290 GLY C N 1
ATOM 7638 C CA . GLY C 1 292 ? 58.119 50.517 -3.035 1.00 16.13 290 GLY C CA 1
ATOM 7639 C C . GLY C 1 292 ? 59.458 50.351 -3.703 1.00 15.21 290 GLY C C 1
ATOM 7640 O O . GLY C 1 292 ? 59.643 50.839 -4.779 1.00 16.48 290 GLY C O 1
ATOM 7641 N N . LEU C 1 293 ? 60.356 49.597 -3.096 1.00 14.57 291 LEU C N 1
ATOM 7642 C CA . LEU C 1 293 ? 61.619 49.232 -3.714 1.00 13.86 291 LEU C CA 1
ATOM 7643 C C . LEU C 1 293 ? 61.435 47.818 -4.293 1.00 14.77 291 LEU C C 1
ATOM 7644 O O . LEU C 1 293 ? 60.791 46.986 -3.691 1.00 13.49 291 LEU C O 1
ATOM 7649 N N . SER C 1 294 ? 62.072 47.541 -5.414 1.00 15.19 292 SER C N 1
ATOM 7650 C CA . SER C 1 294 ? 61.925 46.235 -6.059 1.00 16.05 292 SER C CA 1
ATOM 7651 C C . SER C 1 294 ? 62.784 45.170 -5.441 1.00 16.38 292 SER C C 1
ATOM 7652 O O . SER C 1 294 ? 63.747 45.435 -4.716 1.00 16.77 292 SER C O 1
ATOM 7655 N N . ALA C 1 295 ? 62.443 43.927 -5.733 1.00 16.64 293 ALA C N 1
ATOM 7656 C CA . ALA C 1 295 ? 63.231 42.826 -5.256 1.00 16.61 293 ALA C CA 1
ATOM 7657 C C . ALA C 1 295 ? 63.450 41.820 -6.397 1.00 17.19 293 ALA C C 1
ATOM 7658 O O . ALA C 1 295 ? 62.536 41.521 -7.166 1.00 16.66 293 ALA C O 1
ATOM 7660 N N . TYR C 1 296 ? 64.683 41.334 -6.504 1.00 18.45 294 TYR C N 1
ATOM 7661 C CA . TYR C 1 296 ? 65.119 40.429 -7.584 1.00 18.64 294 TYR C CA 1
ATOM 7662 C C . TYR C 1 296 ? 65.790 39.220 -6.995 1.00 18.88 294 TYR C C 1
ATOM 7663 O O . TYR C 1 296 ? 66.469 39.326 -5.982 1.00 18.01 294 TYR C O 1
ATOM 7672 N N . GLY C 1 297 ? 65.590 38.053 -7.611 1.00 18.60 295 GLY C N 1
ATOM 7673 C CA . GLY C 1 297 ? 66.162 36.831 -7.116 1.00 18.91 295 GLY C CA 1
ATOM 7674 C C . GLY C 1 297 ? 67.575 36.601 -7.610 1.00 19.63 295 GLY C C 1
ATOM 7675 O O . GLY C 1 297 ? 67.798 35.885 -8.609 1.00 21.08 295 GLY C O 1
ATOM 7676 N N . GLY C 1 298 ? 68.543 37.163 -6.903 1.00 19.44 296 GLY C N 1
ATOM 7677 C CA . GLY C 1 298 ? 69.946 37.021 -7.255 1.00 19.71 296 GLY C CA 1
ATOM 7678 C C . GLY C 1 298 ? 70.523 35.689 -6.825 1.00 19.63 296 GLY C C 1
ATOM 7679 O O . GLY C 1 298 ? 69.840 34.893 -6.154 1.00 19.02 296 GLY C O 1
ATOM 7680 N N . ASP C 1 299 ? 71.767 35.423 -7.235 1.00 19.68 297 ASP C N 1
ATOM 7681 C CA . ASP C 1 299 ? 72.482 34.294 -6.664 1.00 20.83 297 ASP C CA 1
ATOM 7682 C C . ASP C 1 299 ? 74.000 34.455 -6.771 1.00 21.44 297 ASP C C 1
ATOM 7683 O O . ASP C 1 299 ? 74.488 35.434 -7.301 1.00 21.56 297 ASP C O 1
ATOM 7688 N N . MET C 1 300 ? 74.723 33.500 -6.204 1.00 22.70 298 MET C N 1
ATOM 7689 C CA . MET C 1 300 ? 76.175 33.488 -6.225 1.00 24.22 298 MET C CA 1
ATOM 7690 C C . MET C 1 300 ? 76.531 32.379 -7.238 1.00 26.09 298 MET C C 1
ATOM 7691 O O . MET C 1 300 ? 75.645 31.917 -7.961 1.00 26.54 298 MET C O 1
ATOM 7696 N N . PHE C 1 301 ? 77.786 31.931 -7.245 1.00 27.15 299 PHE C N 1
ATOM 7697 C CA . PHE C 1 301 ? 78.226 30.798 -8.086 1.00 27.94 299 PHE C CA 1
ATOM 7698 C C . PHE C 1 301 ? 77.858 29.515 -7.395 1.00 27.08 299 PHE C C 1
ATOM 7699 O O . PHE C 1 301 ? 78.658 28.883 -6.716 1.00 28.64 299 PHE C O 1
ATOM 7707 N N . GLU C 1 302 ? 76.593 29.160 -7.546 1.00 26.98 300 GLU C N 1
ATOM 7708 C CA . GLU C 1 302 ? 75.952 28.116 -6.787 1.00 27.19 300 GLU C CA 1
ATOM 7709 C C . GLU C 1 302 ? 75.685 26.917 -7.684 1.00 26.57 300 GLU C C 1
ATOM 7710 O O . GLU C 1 302 ? 75.664 27.040 -8.899 1.00 25.85 300 GLU C O 1
ATOM 7716 N N . ALA C 1 303 ? 75.444 25.796 -7.028 1.00 26.16 301 ALA C N 1
ATOM 7717 C CA . ALA C 1 303 ? 75.018 24.561 -7.651 1.00 26.42 301 ALA C CA 1
ATOM 7718 C C . ALA C 1 303 ? 73.517 24.411 -7.437 1.00 25.85 301 ALA C C 1
ATOM 7719 O O . ALA C 1 303 ? 72.834 25.323 -6.913 1.00 25.99 301 ALA C O 1
ATOM 7721 N N . GLY C 1 304 ? 72.996 23.248 -7.798 1.00 24.29 302 GLY C N 1
ATOM 7722 C CA . GLY C 1 304 ? 71.554 23.100 -7.901 1.00 23.83 302 GLY C CA 1
ATOM 7723 C C . GLY C 1 304 ? 70.848 23.030 -6.577 1.00 21.87 302 GLY C C 1
ATOM 7724 O O . GLY C 1 304 ? 69.677 23.325 -6.507 1.00 22.59 302 GLY C O 1
ATOM 7725 N N . LEU C 1 305 ? 71.551 22.599 -5.539 1.00 21.31 303 LEU C N 1
ATOM 7726 C CA . LEU C 1 305 ? 70.988 22.534 -4.211 1.00 20.52 303 LEU C CA 1
ATOM 7727 C C . LEU C 1 305 ? 70.644 23.984 -3.740 1.00 21.08 303 LEU C C 1
ATOM 7728 O O . LEU C 1 305 ? 69.506 24.270 -3.345 1.00 18.97 303 LEU C O 1
ATOM 7733 N N . ALA C 1 306 ? 71.631 24.874 -3.816 1.00 21.43 304 ALA C N 1
ATOM 7734 C CA . ALA C 1 306 ? 71.419 26.304 -3.536 1.00 21.16 304 ALA C CA 1
ATOM 7735 C C . ALA C 1 306 ? 70.287 26.878 -4.394 1.00 21.35 304 ALA C C 1
ATOM 7736 O O . ALA C 1 306 ? 69.416 27.600 -3.864 1.00 21.78 304 ALA C O 1
ATOM 7738 N N . HIS C 1 307 ? 70.270 26.547 -5.698 1.00 21.29 305 HIS C N 1
ATOM 7739 C CA . HIS C 1 307 ? 69.224 27.023 -6.589 1.00 21.18 305 HIS C CA 1
ATOM 7740 C C . HIS C 1 307 ? 67.842 26.625 -6.069 1.00 20.34 305 HIS C C 1
ATOM 7741 O O . HIS C 1 307 ? 66.930 27.446 -6.049 1.00 21.21 305 HIS C O 1
ATOM 7748 N N . LEU C 1 308 ? 67.683 25.363 -5.674 1.00 19.02 306 LEU C N 1
ATOM 7749 C CA . LEU C 1 308 ? 66.418 24.898 -5.171 1.00 18.86 306 LEU C CA 1
ATOM 7750 C C . LEU C 1 308 ? 65.992 25.638 -3.901 1.00 18.27 306 LEU C C 1
ATOM 7751 O O . LEU C 1 308 ? 64.832 26.017 -3.789 1.00 17.77 306 LEU C O 1
ATOM 7756 N N . ALA C 1 309 ? 66.894 25.801 -2.930 1.00 18.10 307 ALA C N 1
ATOM 7757 C CA . ALA C 1 309 ? 66.588 26.638 -1.751 1.00 17.67 307 ALA C CA 1
ATOM 7758 C C . ALA C 1 309 ? 66.082 28.036 -2.135 1.00 17.20 307 ALA C C 1
ATOM 7759 O O . ALA C 1 309 ? 65.112 28.536 -1.570 1.00 18.59 307 ALA C O 1
ATOM 7761 N N . GLY C 1 310 ? 66.750 28.684 -3.065 1.00 17.03 308 GLY C N 1
ATOM 7762 C CA . GLY C 1 310 ? 66.349 30.025 -3.494 1.00 17.09 308 GLY C CA 1
ATOM 7763 C C . GLY C 1 310 ? 65.025 29.993 -4.229 1.00 17.69 308 GLY C C 1
ATOM 7764 O O . GLY C 1 310 ? 64.209 30.904 -4.105 1.00 16.89 308 GLY C O 1
ATOM 7765 N N . ALA C 1 311 ? 64.794 28.901 -4.966 1.00 17.05 309 ALA C N 1
ATOM 7766 C CA . ALA C 1 311 ? 63.575 28.754 -5.749 1.00 16.80 309 ALA C CA 1
ATOM 7767 C C . ALA C 1 311 ? 62.357 28.615 -4.852 1.00 16.60 309 ALA C C 1
ATOM 7768 O O . ALA C 1 311 ? 61.322 29.248 -5.131 1.00 17.95 309 ALA C O 1
ATOM 7770 N N . HIS C 1 312 ? 62.467 27.823 -3.778 1.00 16.85 310 HIS C N 1
ATOM 7771 C CA . HIS C 1 312 ? 61.392 27.664 -2.815 1.00 17.44 310 HIS C CA 1
ATOM 7772 C C . HIS C 1 312 ? 61.111 28.971 -2.063 1.00 16.98 310 HIS C C 1
ATOM 7773 O O . HIS C 1 312 ? 59.946 29.354 -1.804 1.00 16.00 310 HIS C O 1
ATOM 7780 N N . MET C 1 313 ? 62.187 29.629 -1.663 1.00 15.94 311 MET C N 1
ATOM 7781 C CA . MET C 1 313 ? 62.051 30.992 -1.118 1.00 16.07 311 MET C CA 1
ATOM 7782 C C . MET C 1 313 ? 61.244 31.938 -2.042 1.00 16.25 311 MET C C 1
ATOM 7783 O O . MET C 1 313 ? 60.240 32.511 -1.618 1.00 17.29 311 MET C O 1
ATOM 7788 N N . ILE C 1 314 ? 61.632 32.059 -3.306 1.00 17.64 312 ILE C N 1
ATOM 7789 C CA . ILE C 1 314 ? 60.930 32.936 -4.249 1.00 17.35 312 ILE C CA 1
ATOM 7790 C C . ILE C 1 314 ? 59.491 32.496 -4.469 1.00 16.92 312 ILE C C 1
ATOM 7791 O O . ILE C 1 314 ? 58.604 33.339 -4.627 1.00 18.70 312 ILE C O 1
ATOM 7796 N N . ALA C 1 315 ? 59.246 31.187 -4.430 1.00 17.20 313 ALA C N 1
ATOM 7797 C CA . ALA C 1 315 ? 57.905 30.644 -4.634 1.00 17.41 313 ALA C CA 1
ATOM 7798 C C . ALA C 1 315 ? 56.938 31.119 -3.561 1.00 16.90 313 ALA C C 1
ATOM 7799 O O . ALA C 1 315 ? 55.732 31.313 -3.826 1.00 18.52 313 ALA C O 1
ATOM 7801 N N . ALA C 1 316 ? 57.467 31.339 -2.359 1.00 17.02 314 ALA C N 1
ATOM 7802 C CA . ALA C 1 316 ? 56.675 31.770 -1.214 1.00 16.44 314 ALA C CA 1
ATOM 7803 C C . ALA C 1 316 ? 56.726 33.283 -0.970 1.00 17.30 314 ALA C C 1
ATOM 7804 O O . ALA C 1 316 ? 56.176 33.760 0.026 1.00 18.18 314 ALA C O 1
ATOM 7806 N N . THR C 1 317 ? 57.362 34.035 -1.848 1.00 17.31 315 THR C N 1
ATOM 7807 C CA . THR C 1 317 ? 57.603 35.481 -1.613 1.00 16.32 315 THR C CA 1
ATOM 7808 C C . THR C 1 317 ? 57.127 36.313 -2.783 1.00 16.94 315 THR C C 1
ATOM 7809 O O . THR C 1 317 ? 57.858 36.531 -3.734 1.00 16.36 315 THR C O 1
ATOM 7813 N N . PRO C 1 318 ? 55.876 36.794 -2.716 1.00 17.04 316 PRO C N 1
ATOM 7814 C CA . PRO C 1 318 ? 55.225 37.563 -3.775 1.00 17.55 316 PRO C CA 1
ATOM 7815 C C . PRO C 1 318 ? 55.991 38.812 -4.178 1.00 18.51 316 PRO C C 1
ATOM 7816 O O . PRO C 1 318 ? 55.958 39.248 -5.340 1.00 16.87 316 PRO C O 1
ATOM 7820 N N . GLU C 1 319 ? 56.706 39.373 -3.206 1.00 18.13 317 GLU C N 1
ATOM 7821 C CA . GLU C 1 319 ? 57.457 40.605 -3.410 1.00 18.88 317 GLU C CA 1
ATOM 7822 C C . GLU C 1 319 ? 58.606 40.500 -4.405 1.00 18.51 317 GLU C C 1
ATOM 7823 O O . GLU C 1 319 ? 59.033 41.511 -4.971 1.00 18.70 317 GLU C O 1
ATOM 7829 N N . ILE C 1 320 ? 59.116 39.296 -4.618 1.00 17.78 318 ILE C N 1
ATOM 7830 C CA . ILE C 1 320 ? 60.203 39.124 -5.580 1.00 17.15 318 ILE C CA 1
ATOM 7831 C C . ILE C 1 320 ? 59.575 38.926 -6.965 1.00 18.38 318 ILE C C 1
ATOM 7832 O O . ILE C 1 320 ? 59.174 37.822 -7.317 1.00 17.92 318 ILE C O 1
ATOM 7837 N N . THR C 1 321 ? 59.500 40.015 -7.716 1.00 18.01 319 THR C N 1
ATOM 7838 C CA . THR C 1 321 ? 58.809 40.048 -8.987 1.00 19.21 319 THR C CA 1
ATOM 7839 C C . THR C 1 321 ? 59.736 40.152 -10.207 1.00 19.64 319 THR C C 1
ATOM 7840 O O . THR C 1 321 ? 59.260 40.054 -11.347 1.00 21.83 319 THR C O 1
ATOM 7844 N N . LEU C 1 322 ? 61.045 40.333 -10.012 1.00 19.12 320 LEU C N 1
ATOM 7845 C CA . LEU C 1 322 ? 61.947 40.599 -11.154 1.00 19.38 320 LEU C CA 1
ATOM 7846 C C . LEU C 1 322 ? 62.650 39.370 -11.766 1.00 19.60 320 LEU C C 1
ATOM 7847 O O . LEU C 1 322 ? 63.570 39.503 -12.563 1.00 20.33 320 LEU C O 1
ATOM 7852 N N . GLY C 1 323 ? 62.179 38.182 -11.432 1.00 19.60 321 GLY C N 1
ATOM 7853 C CA . GLY C 1 323 ? 62.783 36.953 -11.873 1.00 20.12 321 GLY C CA 1
ATOM 7854 C C . GLY C 1 323 ? 63.893 36.469 -10.979 1.00 20.87 321 GLY C C 1
ATOM 7855 O O . GLY C 1 323 ? 64.104 37.004 -9.845 1.00 19.71 321 GLY C O 1
ATOM 7856 N N . CYS C 1 324 ? 64.607 35.461 -11.480 1.00 19.94 322 CYS C N 1
ATOM 7857 C CA . CYS C 1 324 ? 65.741 34.892 -10.776 1.00 21.25 322 CYS C CA 1
ATOM 7858 C C . CYS C 1 324 ? 66.886 34.565 -11.719 1.00 21.72 322 CYS C C 1
ATOM 7859 O O . CYS C 1 324 ? 66.708 34.541 -12.953 1.00 22.85 322 CYS C O 1
ATOM 7862 N N . GLU C 1 325 ? 68.078 34.376 -11.156 1.00 22.34 323 GLU C N 1
ATOM 7863 C CA . GLU C 1 325 ? 69.251 34.054 -11.988 1.00 22.67 323 GLU C CA 1
ATOM 7864 C C . GLU C 1 325 ? 69.852 32.704 -11.630 1.00 22.23 323 GLU C C 1
ATOM 7865 O O . GLU C 1 325 ? 71.070 32.529 -11.596 1.00 21.69 323 GLU C O 1
ATOM 7871 N N . PHE C 1 326 ? 68.980 31.720 -11.412 1.00 22.51 324 PHE C N 1
ATOM 7872 C CA . PHE C 1 326 ? 69.413 30.366 -11.094 1.00 22.19 324 PHE C CA 1
ATOM 7873 C C . PHE C 1 326 ? 69.780 29.580 -12.365 1.00 23.96 324 PHE C C 1
ATOM 7874 O O . PHE C 1 326 ? 69.200 28.542 -12.626 1.00 23.07 324 PHE C O 1
ATOM 7882 N N . TYR C 1 327 ? 70.783 30.085 -13.085 1.00 25.07 325 TYR C N 1
ATOM 7883 C CA . TYR C 1 327 ? 71.174 29.625 -14.413 1.00 25.99 325 TYR C CA 1
ATOM 7884 C C . TYR C 1 327 ? 72.414 28.721 -14.387 1.00 26.80 325 TYR C C 1
ATOM 7885 O O . TYR C 1 327 ? 72.696 28.092 -15.419 1.00 27.14 325 TYR C O 1
ATOM 7894 N N . GLN C 1 328 ? 73.169 28.676 -13.271 1.00 27.25 326 GLN C N 1
ATOM 7895 C CA . GLN C 1 328 ? 74.507 28.046 -13.269 1.00 27.86 326 GLN C CA 1
ATOM 7896 C C . GLN C 1 328 ? 74.426 26.515 -13.390 1.00 28.77 326 GLN C C 1
ATOM 7897 O O . GLN C 1 328 ? 75.251 25.910 -14.085 1.00 28.88 326 GLN C O 1
ATOM 7903 N N . ALA C 1 329 ? 73.449 25.903 -12.738 1.00 28.98 327 ALA C N 1
ATOM 7904 C CA . ALA C 1 329 ? 73.320 24.441 -12.783 1.00 29.99 327 ALA C CA 1
ATOM 7905 C C . ALA C 1 329 ? 72.961 23.940 -14.206 1.00 30.51 327 ALA C C 1
ATOM 7906 O O . ALA C 1 329 ? 73.218 22.783 -14.531 1.00 30.92 327 ALA C O 1
ATOM 7908 N N . THR C 1 330 ? 72.413 24.827 -15.040 1.00 30.26 328 THR C N 1
ATOM 7909 C CA . THR C 1 330 ? 71.951 24.478 -16.363 1.00 30.50 328 THR C CA 1
ATOM 7910 C C . THR C 1 330 ? 72.996 24.819 -17.394 1.00 31.39 328 THR C C 1
ATOM 7911 O O . THR C 1 330 ? 73.273 23.993 -18.256 1.00 31.08 328 THR C O 1
ATOM 7915 N N . TYR C 1 331 ? 73.605 26.006 -17.298 1.00 31.84 329 TYR C N 1
ATOM 7916 C CA . TYR C 1 331 ? 74.474 26.514 -18.356 1.00 32.52 329 TYR C CA 1
ATOM 7917 C C . TYR C 1 331 ? 75.941 26.703 -18.006 1.00 32.97 329 TYR C C 1
ATOM 7918 O O . TYR C 1 331 ? 76.695 27.157 -18.858 1.00 33.33 329 TYR C O 1
ATOM 7927 N N . PHE C 1 332 ? 76.367 26.384 -16.791 1.00 33.44 330 PHE C N 1
ATOM 7928 C CA . PHE C 1 332 ? 77.714 26.798 -16.358 1.00 34.34 330 PHE C CA 1
ATOM 7929 C C . PHE C 1 332 ? 78.507 25.662 -15.700 1.00 33.94 330 PHE C C 1
ATOM 7930 O O . PHE C 1 332 ? 79.687 25.492 -15.991 1.00 33.88 330 PHE C O 1
ATOM 7938 N N . LEU C 1 333 ? 77.875 24.895 -14.824 1.00 33.67 331 LEU C N 1
ATOM 7939 C CA . LEU C 1 333 ? 78.523 23.743 -14.213 1.00 33.90 331 LEU C CA 1
ATOM 7940 C C . LEU C 1 333 ? 78.603 22.602 -15.223 1.00 34.55 331 LEU C C 1
ATOM 7941 O O . LEU C 1 333 ? 77.650 22.379 -15.966 1.00 33.29 331 LEU C O 1
ATOM 7946 N N . CYS C 1 334 ? 79.737 21.903 -15.249 1.00 34.89 332 CYS C N 1
ATOM 7947 C CA . CYS C 1 334 ? 79.859 20.699 -16.088 1.00 35.20 332 CYS C CA 1
ATOM 7948 C C . CYS C 1 334 ? 78.867 19.669 -15.592 1.00 34.44 332 CYS C C 1
ATOM 7949 O O . CYS C 1 334 ? 78.067 19.133 -16.363 1.00 34.81 332 CYS C O 1
ATOM 7952 N N . ASP C 1 335 ? 78.920 19.421 -14.288 1.00 33.65 333 ASP C N 1
ATOM 7953 C CA . ASP C 1 335 ? 78.044 18.486 -13.618 1.00 32.97 333 ASP C CA 1
ATOM 7954 C C . ASP C 1 335 ? 77.538 19.080 -12.297 1.00 32.56 333 ASP C C 1
ATOM 7955 O O . ASP C 1 335 ? 78.307 19.715 -11.567 1.00 32.29 333 ASP C O 1
ATOM 7960 N N . ASP C 1 336 ? 76.263 18.820 -11.993 1.00 31.34 334 ASP C N 1
ATOM 7961 C CA . ASP C 1 336 ? 75.616 19.289 -10.762 1.00 30.89 334 ASP C CA 1
ATOM 7962 C C . ASP C 1 336 ? 75.713 18.193 -9.684 1.00 30.49 334 ASP C C 1
ATOM 7963 O O . ASP C 1 336 ? 76.258 17.100 -9.916 1.00 30.09 334 ASP C O 1
ATOM 7968 N N . ILE C 1 337 ? 75.177 18.487 -8.509 1.00 29.10 335 ILE C N 1
ATOM 7969 C CA . ILE C 1 337 ? 75.192 17.574 -7.389 1.00 28.11 335 ILE C CA 1
ATOM 7970 C C . ILE C 1 337 ? 73.810 17.032 -7.022 1.00 27.66 335 ILE C C 1
ATOM 7971 O O . ILE C 1 337 ? 73.658 16.372 -5.990 1.00 28.34 335 ILE C O 1
ATOM 7976 N N . LEU C 1 338 ? 72.821 17.301 -7.874 1.00 26.80 336 LEU C N 1
ATOM 7977 C CA . LEU C 1 338 ? 71.481 16.735 -7.740 1.00 26.43 336 LEU C CA 1
ATOM 7978 C C . LEU C 1 338 ? 71.391 15.400 -8.542 1.00 27.00 336 LEU C C 1
ATOM 7979 O O . LEU C 1 338 ? 72.114 15.210 -9.509 1.00 26.34 336 LEU C O 1
ATOM 7984 N N . ALA C 1 339 ? 70.506 14.516 -8.115 1.00 28.48 337 ALA C N 1
ATOM 7985 C CA . ALA C 1 339 ? 70.318 13.170 -8.728 1.00 29.66 337 ALA C CA 1
ATOM 7986 C C . ALA C 1 339 ? 69.535 13.235 -10.046 1.00 30.53 337 ALA C C 1
ATOM 7987 O O . ALA C 1 339 ? 69.532 12.275 -10.844 1.00 31.09 337 ALA C O 1
ATOM 7989 N N . ALA C 1 340 ? 68.868 14.363 -10.271 1.00 30.24 338 ALA C N 1
ATOM 7990 C CA . ALA C 1 340 ? 68.150 14.624 -11.507 1.00 30.23 338 ALA C CA 1
ATOM 7991 C C . ALA C 1 340 ? 68.362 16.090 -11.802 1.00 30.48 338 ALA C C 1
ATOM 7992 O O . ALA C 1 340 ? 68.777 16.809 -10.927 1.00 30.00 338 ALA C O 1
ATOM 7994 N N . PRO C 1 341 ? 68.091 16.537 -13.034 1.00 30.34 339 PRO C N 1
ATOM 7995 C CA . PRO C 1 341 ? 68.393 17.926 -13.378 1.00 30.10 339 PRO C CA 1
ATOM 7996 C C . PRO C 1 341 ? 67.614 18.968 -12.587 1.00 29.34 339 PRO C C 1
ATOM 7997 O O . PRO C 1 341 ? 66.456 18.766 -12.235 1.00 28.61 339 PRO C O 1
ATOM 8001 N N . PHE C 1 342 ? 68.288 20.060 -12.267 1.00 28.15 340 PHE C N 1
ATOM 8002 C CA . PHE C 1 342 ? 67.606 21.207 -11.721 1.00 27.57 340 PHE C CA 1
ATOM 8003 C C . PHE C 1 342 ? 66.500 21.611 -12.692 1.00 27.67 340 PHE C C 1
ATOM 8004 O O . PHE C 1 342 ? 66.773 21.841 -13.863 1.00 27.89 340 PHE C O 1
ATOM 8012 N N . PRO C 1 343 ? 65.251 21.735 -12.207 1.00 28.36 341 PRO C N 1
ATOM 8013 C CA . PRO C 1 343 ? 64.116 21.848 -13.161 1.00 29.40 341 PRO C CA 1
ATOM 8014 C C . PRO C 1 343 ? 63.878 23.194 -13.823 1.00 30.21 341 PRO C C 1
ATOM 8015 O O . PRO C 1 343 ? 63.397 24.160 -13.199 1.00 29.38 341 PRO C O 1
ATOM 8019 N N . VAL C 1 344 ? 64.188 23.234 -15.109 1.00 31.38 342 VAL C N 1
ATOM 8020 C CA A VAL C 1 344 ? 63.961 24.405 -15.944 0.50 31.74 342 VAL C CA 1
ATOM 8021 C CA B VAL C 1 344 ? 63.946 24.407 -15.938 0.50 31.56 342 VAL C CA 1
ATOM 8022 C C . VAL C 1 344 ? 63.294 23.971 -17.256 1.00 32.45 342 VAL C C 1
ATOM 8023 O O . VAL C 1 344 ? 63.642 22.923 -17.812 1.00 33.12 342 VAL C O 1
ATOM 8030 N N . ALA C 1 345 ? 62.350 24.773 -17.737 1.00 32.34 343 ALA C N 1
ATOM 8031 C CA . ALA C 1 345 ? 61.655 24.537 -19.005 1.00 33.16 343 ALA C CA 1
ATOM 8032 C C . ALA C 1 345 ? 60.989 25.841 -19.434 1.00 33.32 343 ALA C C 1
ATOM 8033 O O . ALA C 1 345 ? 60.437 26.579 -18.598 1.00 33.35 343 ALA C O 1
ATOM 8035 N N . ASP C 1 346 ? 61.068 26.151 -20.725 1.00 33.64 344 ASP C N 1
ATOM 8036 C CA . ASP C 1 346 ? 60.389 27.324 -21.275 1.00 34.60 344 ASP C CA 1
ATOM 8037 C C . ASP C 1 346 ? 60.851 28.626 -20.613 1.00 33.66 344 ASP C C 1
ATOM 8038 O O . ASP C 1 346 ? 60.056 29.531 -20.385 1.00 33.23 344 ASP C O 1
ATOM 8043 N N . GLY C 1 347 ? 62.144 28.686 -20.304 1.00 32.97 345 GLY C N 1
ATOM 8044 C CA . GLY C 1 347 ? 62.751 29.884 -19.763 1.00 32.64 345 GLY C CA 1
ATOM 8045 C C . GLY C 1 347 ? 62.297 30.243 -18.362 1.00 31.88 345 GLY C C 1
ATOM 8046 O O . GLY C 1 347 ? 62.394 31.418 -17.968 1.00 31.85 345 GLY C O 1
ATOM 8047 N N . HIS C 1 348 ? 61.817 29.246 -17.615 1.00 30.55 346 HIS C N 1
ATOM 8048 C CA . HIS C 1 348 ? 61.370 29.449 -16.240 1.00 29.79 346 HIS C CA 1
ATOM 8049 C C . HIS C 1 348 ? 61.949 28.342 -15.398 1.00 29.21 346 HIS C C 1
ATOM 8050 O O . HIS C 1 348 ? 62.154 27.206 -15.882 1.00 29.96 346 HIS C O 1
ATOM 8057 N N . VAL C 1 349 ? 62.214 28.661 -14.137 1.00 27.50 347 VAL C N 1
ATOM 8058 C CA . VAL C 1 349 ? 62.461 27.654 -13.127 1.00 26.83 347 VAL C CA 1
ATOM 8059 C C . VAL C 1 349 ? 61.113 27.100 -12.784 1.00 26.44 347 VAL C C 1
ATOM 8060 O O . VAL C 1 349 ? 60.159 27.868 -12.645 1.00 25.94 347 VAL C O 1
ATOM 8064 N N . LEU C 1 350 ? 61.030 25.777 -12.633 1.00 26.26 348 LEU C N 1
ATOM 8065 C CA . LEU C 1 350 ? 59.786 25.118 -12.265 1.00 26.67 348 LEU C CA 1
ATOM 8066 C C . LEU C 1 350 ? 59.897 24.683 -10.836 1.00 26.01 348 LEU C C 1
ATOM 8067 O O . LEU C 1 350 ? 60.670 23.786 -10.518 1.00 26.98 348 LEU C O 1
ATOM 8072 N N . VAL C 1 351 ? 59.118 25.313 -9.972 1.00 25.71 349 VAL C N 1
ATOM 8073 C CA . VAL C 1 351 ? 59.178 25.047 -8.553 1.00 25.91 349 VAL C CA 1
ATOM 8074 C C . VAL C 1 351 ? 58.537 23.691 -8.223 1.00 25.88 349 VAL C C 1
ATOM 8075 O O . VAL C 1 351 ? 57.370 23.498 -8.485 1.00 24.66 349 VAL C O 1
ATOM 8079 N N . PRO C 1 352 ? 59.289 22.772 -7.615 1.00 26.74 350 PRO C N 1
ATOM 8080 C CA . PRO C 1 352 ? 58.721 21.448 -7.304 1.00 27.71 350 PRO C CA 1
ATOM 8081 C C . PRO C 1 352 ? 57.626 21.484 -6.263 1.00 27.81 350 PRO C C 1
ATOM 8082 O O . PRO C 1 352 ? 57.572 22.426 -5.456 1.00 27.62 350 PRO C O 1
ATOM 8086 N N . ASP C 1 353 ? 56.751 20.474 -6.261 1.00 28.01 351 ASP C N 1
ATOM 8087 C CA . ASP C 1 353 ? 55.737 20.389 -5.210 1.00 28.29 351 ASP C CA 1
ATOM 8088 C C . ASP C 1 353 ? 55.823 19.101 -4.393 1.00 27.63 351 ASP C C 1
ATOM 8089 O O . ASP C 1 353 ? 54.921 18.797 -3.600 1.00 27.70 351 ASP C O 1
ATOM 8094 N N . THR C 1 354 ? 56.914 18.366 -4.577 1.00 26.82 352 THR C N 1
ATOM 8095 C CA . THR C 1 354 ? 57.171 17.139 -3.848 1.00 26.79 352 THR C CA 1
ATOM 8096 C C . THR C 1 354 ? 57.925 17.490 -2.569 1.00 26.29 352 THR C C 1
ATOM 8097 O O . THR C 1 354 ? 58.214 18.658 -2.356 1.00 25.57 352 THR C O 1
ATOM 8101 N N . PRO C 1 355 ? 58.172 16.507 -1.697 1.00 25.41 353 PRO C N 1
ATOM 8102 C CA . PRO C 1 355 ? 58.692 16.876 -0.376 1.00 24.79 353 PRO C CA 1
ATOM 8103 C C . PRO C 1 355 ? 60.128 17.437 -0.327 1.00 24.29 353 PRO C C 1
ATOM 8104 O O . PRO C 1 355 ? 60.967 17.158 -1.184 1.00 23.72 353 PRO C O 1
ATOM 8108 N N . GLY C 1 356 ? 60.398 18.244 0.703 1.00 22.79 354 GLY C N 1
ATOM 8109 C CA . GLY C 1 356 ? 61.709 18.876 0.822 1.00 22.46 354 GLY C CA 1
ATOM 8110 C C . GLY C 1 356 ? 61.970 19.854 -0.319 1.00 21.94 354 GLY C C 1
ATOM 8111 O O . GLY C 1 356 ? 61.051 20.444 -0.845 1.00 21.66 354 GLY C O 1
ATOM 8112 N N . LEU C 1 357 ? 63.238 20.012 -0.680 1.00 21.08 355 LEU C N 1
ATOM 8113 C CA . LEU C 1 357 ? 63.658 20.843 -1.771 1.00 21.47 355 LEU C CA 1
ATOM 8114 C C . LEU C 1 357 ? 63.214 20.305 -3.125 1.00 23.05 355 LEU C C 1
ATOM 8115 O O . LEU C 1 357 ? 63.223 21.034 -4.129 1.00 22.62 355 LEU C O 1
ATOM 8120 N N . GLY C 1 358 ? 62.866 19.014 -3.166 1.00 24.58 356 GLY C N 1
ATOM 8121 C CA . GLY C 1 358 ? 62.134 18.462 -4.306 1.00 25.62 356 GLY C CA 1
ATOM 8122 C C . GLY C 1 358 ? 62.925 17.685 -5.334 1.00 27.07 356 GLY C C 1
ATOM 8123 O O . GLY C 1 358 ? 62.335 17.016 -6.198 1.00 28.17 356 GLY C O 1
ATOM 8124 N N . VAL C 1 359 ? 64.245 17.793 -5.286 1.00 27.54 357 VAL C N 1
ATOM 8125 C CA . VAL C 1 359 ? 65.126 16.912 -6.055 1.00 28.35 357 VAL C CA 1
ATOM 8126 C C . VAL C 1 359 ? 66.146 16.351 -5.066 1.00 28.82 357 VAL C C 1
ATOM 8127 O O . VAL C 1 359 ? 66.603 17.070 -4.147 1.00 28.04 357 VAL C O 1
ATOM 8131 N N . ASP C 1 360 ? 66.450 15.061 -5.229 1.00 28.11 358 ASP C N 1
ATOM 8132 C CA . ASP C 1 360 ? 67.410 14.359 -4.392 1.00 28.52 358 ASP C CA 1
ATOM 8133 C C . ASP C 1 360 ? 68.817 14.869 -4.626 1.00 27.42 358 ASP C C 1
ATOM 8134 O O . ASP C 1 360 ? 69.199 15.172 -5.754 1.00 25.48 358 ASP C O 1
ATOM 8139 N N . VAL C 1 361 ? 69.559 14.989 -3.527 1.00 26.60 359 VAL C N 1
ATOM 8140 C CA . VAL C 1 361 ? 70.975 15.239 -3.561 1.00 26.99 359 VAL C CA 1
ATOM 8141 C C . VAL C 1 361 ? 71.643 13.883 -3.793 1.00 28.55 359 VAL C C 1
ATOM 8142 O O . VAL C 1 361 ? 71.296 12.890 -3.131 1.00 29.74 359 VAL C O 1
ATOM 8146 N N . ASP C 1 362 ? 72.595 13.859 -4.712 1.00 29.22 360 ASP C N 1
ATOM 8147 C CA . ASP C 1 362 ? 73.310 12.644 -5.092 1.00 29.71 360 ASP C CA 1
ATOM 8148 C C . ASP C 1 362 ? 74.588 12.561 -4.288 1.00 29.96 360 ASP C C 1
ATOM 8149 O O . ASP C 1 362 ? 75.559 13.252 -4.595 1.00 29.73 360 ASP C O 1
ATOM 8154 N N . GLU C 1 363 ? 74.600 11.713 -3.273 1.00 30.50 361 GLU C N 1
ATOM 8155 C CA . GLU C 1 363 ? 75.778 11.560 -2.427 1.00 31.63 361 GLU C CA 1
ATOM 8156 C C . GLU C 1 363 ? 77.016 11.023 -3.171 1.00 32.32 361 GLU C C 1
ATOM 8157 O O . GLU C 1 363 ? 78.136 11.288 -2.759 1.00 31.61 361 GLU C O 1
ATOM 8163 N N . ASP C 1 364 ? 76.816 10.300 -4.275 1.00 33.37 362 ASP C N 1
ATOM 8164 C CA . ASP C 1 364 ? 77.936 9.885 -5.122 1.00 33.92 362 ASP C CA 1
ATOM 8165 C C . ASP C 1 364 ? 78.599 11.079 -5.817 1.00 33.36 362 ASP C C 1
ATOM 8166 O O . ASP C 1 364 ? 79.820 11.125 -5.981 1.00 33.62 362 ASP C O 1
ATOM 8171 N N . ALA C 1 365 ? 77.799 12.045 -6.249 1.00 32.81 363 ALA C N 1
ATOM 8172 C CA . ALA C 1 365 ? 78.340 13.258 -6.832 1.00 32.06 363 ALA C CA 1
ATOM 8173 C C . ALA C 1 365 ? 79.126 14.045 -5.762 1.00 31.81 363 ALA C C 1
ATOM 8174 O O . ALA C 1 365 ? 80.151 14.652 -6.072 1.00 32.18 363 ALA C O 1
ATOM 8176 N N . LEU C 1 366 ? 78.666 13.983 -4.511 1.00 31.19 364 LEU C N 1
ATOM 8177 C CA . LEU C 1 366 ? 79.351 14.619 -3.382 1.00 31.27 364 LEU C CA 1
ATOM 8178 C C . LEU C 1 366 ? 80.742 14.014 -3.200 1.00 31.37 364 LEU C C 1
ATOM 8179 O O . LEU C 1 366 ? 81.741 14.752 -3.159 1.00 30.95 364 LEU C O 1
ATOM 8184 N N . ALA C 1 367 ? 80.809 12.680 -3.110 1.00 31.84 365 ALA C N 1
ATOM 8185 C CA . ALA C 1 367 ? 82.088 11.973 -2.985 1.00 32.12 365 ALA C CA 1
ATOM 8186 C C . ALA C 1 367 ? 83.005 12.300 -4.171 1.00 32.56 365 ALA C C 1
ATOM 8187 O O . ALA C 1 367 ? 84.182 12.618 -3.979 1.00 33.48 365 ALA C O 1
ATOM 8189 N N . ARG C 1 368 ? 82.454 12.264 -5.377 1.00 32.81 366 ARG C N 1
ATOM 8190 C CA . ARG C 1 368 ? 83.213 12.520 -6.593 1.00 33.55 366 ARG C CA 1
ATOM 8191 C C . ARG C 1 368 ? 83.908 13.890 -6.600 1.00 33.59 366 ARG C C 1
ATOM 8192 O O . ARG C 1 368 ? 85.063 14.012 -7.046 1.00 32.68 366 ARG C O 1
ATOM 8200 N N . PHE C 1 369 ? 83.200 14.929 -6.147 1.00 33.09 367 PHE C N 1
ATOM 8201 C CA . PHE C 1 369 ? 83.734 16.280 -6.256 1.00 33.00 367 PHE C CA 1
ATOM 8202 C C . PHE C 1 369 ? 84.328 16.813 -4.962 1.00 32.88 367 PHE C C 1
ATOM 8203 O O . PHE C 1 369 ? 84.733 17.968 -4.911 1.00 32.11 367 PHE C O 1
ATOM 8211 N N . ALA C 1 370 ? 84.392 15.987 -3.915 1.00 33.43 368 ALA C N 1
ATOM 8212 C CA . ALA C 1 370 ? 84.960 16.422 -2.646 1.00 33.62 368 ALA C CA 1
ATOM 8213 C C . ALA C 1 370 ? 86.454 16.686 -2.856 1.00 34.76 368 ALA C C 1
ATOM 8214 O O . ALA C 1 370 ? 87.090 15.952 -3.596 1.00 34.49 368 ALA C O 1
ATOM 8216 N N . VAL C 1 371 ? 87.000 17.739 -2.243 1.00 35.23 369 VAL C N 1
ATOM 8217 C CA . VAL C 1 371 ? 88.428 18.102 -2.402 1.00 35.95 369 VAL C CA 1
ATOM 8218 C C . VAL C 1 371 ? 89.394 17.166 -1.663 1.00 36.35 369 VAL C C 1
ATOM 8219 O O . VAL C 1 371 ? 89.134 16.769 -0.521 1.00 37.31 369 VAL C O 1
ATOM 8223 N N . GLN D 1 8 ? 49.802 -14.109 -25.613 1.00 33.88 6 GLN D N 1
ATOM 8224 C CA . GLN D 1 8 ? 50.856 -13.060 -25.869 1.00 33.67 6 GLN D CA 1
ATOM 8225 C C . GLN D 1 8 ? 50.322 -11.652 -25.559 1.00 32.97 6 GLN D C 1
ATOM 8226 O O . GLN D 1 8 ? 49.134 -11.371 -25.812 1.00 33.65 6 GLN D O 1
ATOM 8232 N N . ILE D 1 9 ? 51.146 -10.758 -24.999 1.00 31.52 7 ILE D N 1
ATOM 8233 C CA . ILE D 1 9 ? 50.665 -9.372 -24.813 1.00 30.27 7 ILE D CA 1
ATOM 8234 C C . ILE D 1 9 ? 51.021 -8.454 -25.994 1.00 28.16 7 ILE D C 1
ATOM 8235 O O . ILE D 1 9 ? 51.975 -8.700 -26.733 1.00 27.05 7 ILE D O 1
ATOM 8240 N N . ILE D 1 10 ? 50.203 -7.431 -26.204 1.00 26.29 8 ILE D N 1
ATOM 8241 C CA . ILE D 1 10 ? 50.436 -6.482 -27.297 1.00 25.65 8 ILE D CA 1
ATOM 8242 C C . ILE D 1 10 ? 51.496 -5.491 -26.807 1.00 25.76 8 ILE D C 1
ATOM 8243 O O . ILE D 1 10 ? 51.272 -4.719 -25.829 1.00 25.58 8 ILE D O 1
ATOM 8248 N N . ALA D 1 11 ? 52.660 -5.549 -27.461 1.00 25.69 9 ALA D N 1
ATOM 8249 C CA . ALA D 1 11 ? 53.847 -4.795 -27.047 1.00 25.62 9 ALA D CA 1
ATOM 8250 C C . ALA D 1 11 ? 54.089 -3.541 -27.908 1.00 26.17 9 ALA D C 1
ATOM 8251 O O . ALA D 1 11 ? 54.743 -2.608 -27.442 1.00 26.87 9 ALA D O 1
ATOM 8253 N N . GLY D 1 12 ? 53.556 -3.511 -29.132 1.00 25.15 10 GLY D N 1
ATOM 8254 C CA . GLY D 1 12 ? 53.683 -2.336 -30.007 1.00 25.12 10 GLY D CA 1
ATOM 8255 C C . GLY D 1 12 ? 52.399 -1.930 -30.730 1.00 24.67 10 GLY D C 1
ATOM 8256 O O . GLY D 1 12 ? 51.580 -2.786 -31.085 1.00 24.59 10 GLY D O 1
ATOM 8257 N N . PHE D 1 13 ? 52.271 -0.623 -30.978 1.00 23.24 11 PHE D N 1
ATOM 8258 C CA . PHE D 1 13 ? 51.091 -0.013 -31.589 1.00 22.61 11 PHE D CA 1
ATOM 8259 C C . PHE D 1 13 ? 51.605 1.162 -32.457 1.00 21.81 11 PHE D C 1
ATOM 8260 O O . PHE D 1 13 ? 52.097 2.157 -31.930 1.00 21.76 11 PHE D O 1
ATOM 8268 N N . THR D 1 14 ? 51.520 1.026 -33.776 1.00 21.23 12 THR D N 1
ATOM 8269 C CA . THR D 1 14 ? 52.093 2.005 -34.681 1.00 21.35 12 THR D CA 1
ATOM 8270 C C . THR D 1 14 ? 51.113 2.431 -35.732 1.00 21.34 12 THR D C 1
ATOM 8271 O O . THR D 1 14 ? 50.449 1.602 -36.323 1.00 19.70 12 THR D O 1
ATOM 8275 N N . LEU D 1 15 ? 51.066 3.739 -35.976 1.00 21.80 13 LEU D N 1
ATOM 8276 C CA . LEU D 1 15 ? 50.165 4.333 -36.939 1.00 22.48 13 LEU D CA 1
ATOM 8277 C C . LEU D 1 15 ? 50.920 5.003 -38.075 1.00 23.56 13 LEU D C 1
ATOM 8278 O O . LEU D 1 15 ? 51.955 5.605 -37.838 1.00 22.59 13 LEU D O 1
ATOM 8283 N N . TRP D 1 16 ? 50.376 4.878 -39.286 1.00 23.04 14 TRP D N 1
ATOM 8284 C CA . TRP D 1 16 ? 50.708 5.729 -40.435 1.00 23.96 14 TRP D CA 1
ATOM 8285 C C . TRP D 1 16 ? 49.456 6.438 -40.969 1.00 24.02 14 TRP D C 1
ATOM 8286 O O . TRP D 1 16 ? 48.417 5.796 -41.228 1.00 23.60 14 TRP D O 1
ATOM 8297 N N . HIS D 1 17 ? 49.533 7.762 -41.093 1.00 23.92 15 HIS D N 1
ATOM 8298 C CA . HIS D 1 17 ? 48.558 8.531 -41.866 1.00 24.35 15 HIS D CA 1
ATOM 8299 C C . HIS D 1 17 ? 49.091 8.570 -43.298 1.00 24.49 15 HIS D C 1
ATOM 8300 O O . HIS D 1 17 ? 50.173 9.140 -43.522 1.00 24.14 15 HIS D O 1
ATOM 8307 N N . LEU D 1 18 ? 48.349 7.973 -44.244 1.00 24.33 16 LEU D N 1
ATOM 8308 C CA . LEU D 1 18 ? 48.732 7.910 -45.656 1.00 24.56 16 LEU D CA 1
ATOM 8309 C C . LEU D 1 18 ? 47.920 8.810 -46.600 1.00 24.95 16 LEU D C 1
ATOM 8310 O O . LEU D 1 18 ? 46.698 9.039 -46.422 1.00 25.01 16 LEU D O 1
ATOM 8315 N N . SER D 1 19 ? 48.604 9.294 -47.633 1.00 24.23 17 SER D N 1
ATOM 8316 C CA . SER D 1 19 ? 47.955 9.909 -48.782 1.00 24.65 17 SER D CA 1
ATOM 8317 C C . SER D 1 19 ? 48.332 9.079 -50.007 1.00 25.62 17 SER D C 1
ATOM 8318 O O . SER D 1 19 ? 49.513 8.972 -50.356 1.00 24.50 17 SER D O 1
ATOM 8321 N N . LEU D 1 20 ? 47.334 8.479 -50.638 1.00 26.52 18 LEU D N 1
ATOM 8322 C CA . LEU D 1 20 ? 47.531 7.601 -51.783 1.00 27.83 18 LEU D CA 1
ATOM 8323 C C . LEU D 1 20 ? 46.963 8.206 -53.082 1.00 28.57 18 LEU D C 1
ATOM 8324 O O . LEU D 1 20 ? 45.743 8.383 -53.207 1.00 28.28 18 LEU D O 1
ATOM 8329 N N . PRO D 1 21 ? 47.846 8.514 -54.068 1.00 29.28 19 PRO D N 1
ATOM 8330 C CA . PRO D 1 21 ? 47.329 9.078 -55.313 1.00 30.23 19 PRO D CA 1
ATOM 8331 C C . PRO D 1 21 ? 46.422 8.117 -56.064 1.00 30.95 19 PRO D C 1
ATOM 8332 O O . PRO D 1 21 ? 46.594 6.903 -55.972 1.00 30.48 19 PRO D O 1
ATOM 8336 N N . VAL D 1 22 ? 45.468 8.682 -56.797 1.00 32.47 20 VAL D N 1
ATOM 8337 C CA . VAL D 1 22 ? 44.523 7.923 -57.598 1.00 33.93 20 VAL D CA 1
ATOM 8338 C C . VAL D 1 22 ? 44.479 8.437 -59.045 1.00 36.17 20 VAL D C 1
ATOM 8339 O O . VAL D 1 22 ? 44.898 9.560 -59.309 1.00 35.46 20 VAL D O 1
ATOM 8343 N N . THR D 1 23 ? 43.976 7.605 -59.965 1.00 38.33 21 THR D N 1
ATOM 8344 C CA . THR D 1 23 ? 43.907 7.925 -61.400 1.00 40.22 21 THR D CA 1
ATOM 8345 C C . THR D 1 23 ? 42.541 8.522 -61.765 1.00 41.18 21 THR D C 1
ATOM 8346 O O . THR D 1 23 ? 42.274 9.712 -61.522 1.00 42.45 21 THR D O 1
ATOM 8350 N N . GLY D 1 35 ? 42.012 13.735 -56.143 1.00 35.68 33 GLY D N 1
ATOM 8351 C CA . GLY D 1 35 ? 43.438 13.562 -56.555 1.00 34.96 33 GLY D CA 1
ATOM 8352 C C . GLY D 1 35 ? 44.242 12.534 -55.734 1.00 34.48 33 GLY D C 1
ATOM 8353 O O . GLY D 1 35 ? 45.255 11.962 -56.223 1.00 34.51 33 GLY D O 1
ATOM 8354 N N . ALA D 1 36 ? 43.801 12.304 -54.488 1.00 33.05 34 ALA D N 1
ATOM 8355 C CA . ALA D 1 36 ? 44.419 11.332 -53.569 1.00 32.06 34 ALA D CA 1
ATOM 8356 C C . ALA D 1 36 ? 43.409 10.926 -52.489 1.00 31.67 34 ALA D C 1
ATOM 8357 O O . ALA D 1 36 ? 42.519 11.711 -52.149 1.00 31.62 34 ALA D O 1
ATOM 8359 N N . VAL D 1 37 ? 43.554 9.718 -51.946 1.00 30.56 35 VAL D N 1
ATOM 8360 C CA . VAL D 1 37 ? 42.762 9.316 -50.799 1.00 29.80 35 VAL D CA 1
ATOM 8361 C C . VAL D 1 37 ? 43.631 9.055 -49.570 1.00 28.17 35 VAL D C 1
ATOM 8362 O O . VAL D 1 37 ? 44.761 8.536 -49.674 1.00 26.97 35 VAL D O 1
ATOM 8366 N N . GLU D 1 38 ? 43.108 9.464 -48.410 1.00 26.33 36 GLU D N 1
ATOM 8367 C CA . GLU D 1 38 ? 43.832 9.351 -47.144 1.00 25.49 36 GLU D CA 1
ATOM 8368 C C . GLU D 1 38 ? 43.294 8.179 -46.333 1.00 24.18 36 GLU D C 1
ATOM 8369 O O . GLU D 1 38 ? 42.064 8.004 -46.212 1.00 24.03 36 GLU D O 1
ATOM 8375 N N . VAL D 1 39 ? 44.197 7.380 -45.790 1.00 22.76 37 VAL D N 1
ATOM 8376 C CA . VAL D 1 39 ? 43.807 6.273 -44.898 1.00 22.82 37 VAL D CA 1
ATOM 8377 C C . VAL D 1 39 ? 44.741 6.265 -43.731 1.00 20.76 37 VAL D C 1
ATOM 8378 O O . VAL D 1 39 ? 45.719 6.968 -43.748 1.00 21.54 37 VAL D O 1
ATOM 8382 N N . VAL D 1 40 ? 44.431 5.479 -42.708 1.00 20.54 38 VAL D N 1
ATOM 8383 C CA . VAL D 1 40 ? 45.312 5.284 -41.583 1.00 19.39 38 VAL D CA 1
ATOM 8384 C C . VAL D 1 40 ? 45.557 3.788 -41.498 1.00 19.54 38 VAL D C 1
ATOM 8385 O O . VAL D 1 40 ? 44.621 3.003 -41.609 1.00 18.26 38 VAL D O 1
ATOM 8389 N N . VAL D 1 41 ? 46.819 3.399 -41.323 1.00 18.41 39 VAL D N 1
ATOM 8390 C CA . VAL D 1 41 ? 47.193 2.017 -41.152 1.00 18.64 39 VAL D CA 1
ATOM 8391 C C . VAL D 1 41 ? 47.745 1.847 -39.740 1.00 18.56 39 VAL D C 1
ATOM 8392 O O . VAL D 1 41 ? 48.484 2.723 -39.217 1.00 18.55 39 VAL D O 1
ATOM 8396 N N . LEU D 1 42 ? 47.296 0.763 -39.102 1.00 17.57 40 LEU D N 1
ATOM 8397 C CA . LEU D 1 42 ? 47.714 0.355 -37.780 1.00 16.96 40 LEU D CA 1
ATOM 8398 C C . LEU D 1 42 ? 48.469 -0.936 -37.885 1.00 17.95 40 LEU D C 1
ATOM 8399 O O . LEU D 1 42 ? 48.015 -1.900 -38.514 1.00 18.93 40 LEU D O 1
ATOM 8404 N N . ARG D 1 43 ? 49.601 -0.982 -37.211 1.00 19.31 41 ARG D N 1
ATOM 8405 C CA . ARG D 1 43 ? 50.304 -2.239 -36.944 1.00 19.87 41 ARG D CA 1
ATOM 8406 C C . ARG D 1 43 ? 50.344 -2.517 -35.438 1.00 19.88 41 ARG D C 1
ATOM 8407 O O . ARG D 1 43 ? 50.749 -1.658 -34.630 1.00 19.54 41 ARG D O 1
ATOM 8415 N N . LEU D 1 44 ? 49.929 -3.728 -35.073 1.00 19.96 42 LEU D N 1
ATOM 8416 C CA . LEU D 1 44 ? 50.041 -4.223 -33.732 1.00 20.54 42 LEU D CA 1
ATOM 8417 C C . LEU D 1 44 ? 51.194 -5.226 -33.711 1.00 21.47 42 LEU D C 1
ATOM 8418 O O . LEU D 1 44 ? 51.316 -6.020 -34.611 1.00 21.84 42 LEU D O 1
ATOM 8423 N N . GLN D 1 45 ? 52.009 -5.186 -32.665 1.00 23.53 43 GLN D N 1
ATOM 8424 C CA . GLN D 1 45 ? 53.080 -6.139 -32.470 1.00 24.68 43 GLN D CA 1
ATOM 8425 C C . GLN D 1 45 ? 52.901 -6.863 -31.168 1.00 24.12 43 GLN D C 1
ATOM 8426 O O . GLN D 1 45 ? 52.766 -6.230 -30.128 1.00 23.67 43 GLN D O 1
ATOM 8432 N N . ALA D 1 46 ? 52.945 -8.192 -31.209 1.00 24.32 44 ALA D N 1
ATOM 8433 C CA . ALA D 1 46 ? 52.945 -8.990 -29.996 1.00 24.98 44 ALA D CA 1
ATOM 8434 C C . ALA D 1 46 ? 54.335 -9.115 -29.359 1.00 27.16 44 ALA D C 1
ATOM 8435 O O . ALA D 1 46 ? 55.360 -8.826 -29.992 1.00 26.56 44 ALA D O 1
ATOM 8437 N N . ASP D 1 47 ? 54.365 -9.572 -28.106 1.00 29.06 45 ASP D N 1
ATOM 8438 C CA . ASP D 1 47 ? 55.631 -9.726 -27.383 1.00 30.98 45 ASP D CA 1
ATOM 8439 C C . ASP D 1 47 ? 56.602 -10.732 -28.055 1.00 31.49 45 ASP D C 1
ATOM 8440 O O . ASP D 1 47 ? 57.817 -10.595 -27.915 1.00 32.27 45 ASP D O 1
ATOM 8445 N N . SER D 1 48 ? 56.064 -11.693 -28.814 1.00 32.00 46 SER D N 1
ATOM 8446 C CA . SER D 1 48 ? 56.851 -12.618 -29.637 1.00 31.48 46 SER D CA 1
ATOM 8447 C C . SER D 1 48 ? 57.472 -11.986 -30.883 1.00 30.93 46 SER D C 1
ATOM 8448 O O . SER D 1 48 ? 58.262 -12.633 -31.575 1.00 31.30 46 SER D O 1
ATOM 8451 N N . GLY D 1 49 ? 57.061 -10.767 -31.216 1.00 29.45 47 GLY D N 1
ATOM 8452 C CA . GLY D 1 49 ? 57.403 -10.156 -32.490 1.00 28.32 47 GLY D CA 1
ATOM 8453 C C . GLY D 1 49 ? 56.413 -10.345 -33.629 1.00 27.48 47 GLY D C 1
ATOM 8454 O O . GLY D 1 49 ? 56.520 -9.661 -34.652 1.00 26.82 47 GLY D O 1
ATOM 8455 N N . ALA D 1 50 ? 55.431 -11.240 -33.494 1.00 25.24 48 ALA D N 1
ATOM 8456 C CA . ALA D 1 50 ? 54.417 -11.373 -34.557 1.00 24.54 48 ALA D CA 1
ATOM 8457 C C . ALA D 1 50 ? 53.639 -10.062 -34.735 1.00 23.07 48 ALA D C 1
ATOM 8458 O O . ALA D 1 50 ? 53.527 -9.276 -33.796 1.00 22.34 48 ALA D O 1
ATOM 8460 N N . VAL D 1 51 ? 53.200 -9.802 -35.956 1.00 22.55 49 VAL D N 1
ATOM 8461 C CA . VAL D 1 51 ? 52.535 -8.550 -36.302 1.00 23.46 49 VAL D CA 1
ATOM 8462 C C . VAL D 1 51 ? 51.218 -8.769 -37.038 1.00 22.28 49 VAL D C 1
ATOM 8463 O O . VAL D 1 51 ? 51.006 -9.794 -37.686 1.00 23.29 49 VAL D O 1
ATOM 8467 N N . GLY D 1 52 ? 50.344 -7.772 -36.938 1.00 21.10 50 GLY D N 1
ATOM 8468 C CA . GLY D 1 52 ? 49.070 -7.747 -37.659 1.00 19.62 50 GLY D CA 1
ATOM 8469 C C . GLY D 1 52 ? 48.756 -6.314 -38.034 1.00 18.85 50 GLY D C 1
ATOM 8470 O O . GLY D 1 52 ? 49.131 -5.394 -37.312 1.00 18.60 50 GLY D O 1
ATOM 8471 N N . TYR D 1 53 ? 48.101 -6.137 -39.177 1.00 18.23 51 TYR D N 1
ATOM 8472 C CA . TYR D 1 53 ? 47.767 -4.835 -39.706 1.00 18.18 51 TYR D CA 1
ATOM 8473 C C . TYR D 1 53 ? 46.263 -4.611 -39.976 1.00 17.97 51 TYR D C 1
ATOM 8474 O O . TYR D 1 53 ? 45.521 -5.537 -40.267 1.00 18.44 51 TYR D O 1
ATOM 8483 N N . GLY D 1 54 ? 45.870 -3.350 -39.908 1.00 17.74 52 GLY D N 1
ATOM 8484 C CA . GLY D 1 54 ? 44.504 -2.948 -40.165 1.00 17.64 52 GLY D CA 1
ATOM 8485 C C . GLY D 1 54 ? 44.490 -1.588 -40.800 1.00 17.79 52 GLY D C 1
ATOM 8486 O O . GLY D 1 54 ? 45.379 -0.770 -40.558 1.00 17.65 52 GLY D O 1
ATOM 8487 N N . GLU D 1 55 ? 43.449 -1.343 -41.588 1.00 18.40 53 GLU D N 1
ATOM 8488 C CA . GLU D 1 55 ? 43.279 -0.097 -42.294 1.00 18.14 53 GLU D CA 1
ATOM 8489 C C . GLU D 1 55 ? 41.961 0.540 -41.889 1.00 19.01 53 GLU D C 1
ATOM 8490 O O . GLU D 1 55 ? 40.951 -0.167 -41.743 1.00 18.53 53 GLU D O 1
ATOM 8496 N N . ALA D 1 56 ? 42.000 1.867 -41.724 1.00 19.11 54 ALA D N 1
ATOM 8497 C CA . ALA D 1 56 ? 40.835 2.711 -41.521 1.00 20.03 54 ALA D CA 1
ATOM 8498 C C . ALA D 1 56 ? 40.765 3.669 -42.708 1.00 21.48 54 ALA D C 1
ATOM 8499 O O . ALA D 1 56 ? 41.775 4.349 -43.045 1.00 22.61 54 ALA D O 1
ATOM 8501 N N . SER D 1 57 ? 39.592 3.736 -43.334 1.00 21.30 55 SER D N 1
ATOM 8502 C CA . SER D 1 57 ? 39.388 4.470 -44.586 1.00 21.37 55 SER D CA 1
ATOM 8503 C C . SER D 1 57 ? 38.218 5.459 -44.500 1.00 20.92 55 SER D C 1
ATOM 8504 O O . SER D 1 57 ? 37.155 5.244 -45.058 1.00 20.85 55 SER D O 1
ATOM 8507 N N . PRO D 1 58 ? 38.427 6.580 -43.819 1.00 21.31 56 PRO D N 1
ATOM 8508 C CA . PRO D 1 58 ? 37.389 7.555 -43.515 1.00 21.92 56 PRO D CA 1
ATOM 8509 C C . PRO D 1 58 ? 36.982 8.403 -44.710 1.00 22.74 56 PRO D C 1
ATOM 8510 O O . PRO D 1 58 ? 37.847 8.764 -45.522 1.00 23.40 56 PRO D O 1
ATOM 8514 N N . TRP D 1 59 ? 35.698 8.743 -44.786 1.00 22.99 57 TRP D N 1
ATOM 8515 C CA . TRP D 1 59 ? 35.191 9.766 -45.704 1.00 23.89 57 TRP D CA 1
ATOM 8516 C C . TRP D 1 59 ? 34.511 10.892 -44.936 1.00 22.54 57 TRP D C 1
ATOM 8517 O O . TRP D 1 59 ? 33.454 10.704 -44.289 1.00 21.04 57 TRP D O 1
ATOM 8528 N N . VAL D 1 60 ? 35.116 12.073 -45.005 1.00 20.53 58 VAL D N 1
ATOM 8529 C CA . VAL D 1 60 ? 34.793 13.151 -44.064 1.00 20.11 58 VAL D CA 1
ATOM 8530 C C . VAL D 1 60 ? 33.297 13.493 -44.040 1.00 19.97 58 VAL D C 1
ATOM 8531 O O . VAL D 1 60 ? 32.757 13.771 -42.991 1.00 18.91 58 VAL D O 1
ATOM 8535 N N . VAL D 1 61 ? 32.618 13.413 -45.181 1.00 21.42 59 VAL D N 1
ATOM 8536 C CA . VAL D 1 61 ? 31.214 13.802 -45.248 1.00 24.00 59 VAL D CA 1
ATOM 8537 C C . VAL D 1 61 ? 30.230 12.705 -44.722 1.00 25.59 59 VAL D C 1
ATOM 8538 O O . VAL D 1 61 ? 29.100 13.007 -44.450 1.00 27.24 59 VAL D O 1
ATOM 8542 N N . PHE D 1 62 ? 30.713 11.480 -44.536 1.00 26.95 60 PHE D N 1
ATOM 8543 C CA . PHE D 1 62 ? 29.929 10.229 -44.355 1.00 28.09 60 PHE D CA 1
ATOM 8544 C C . PHE D 1 62 ? 30.322 9.631 -42.988 1.00 26.85 60 PHE D C 1
ATOM 8545 O O . PHE D 1 62 ? 29.541 9.635 -42.059 1.00 28.14 60 PHE D O 1
ATOM 8553 N N . THR D 1 63 ? 31.533 9.093 -42.864 1.00 26.15 61 THR D N 1
ATOM 8554 C CA . THR D 1 63 ? 31.933 8.381 -41.642 1.00 24.88 61 THR D CA 1
ATOM 8555 C C . THR D 1 63 ? 32.639 9.284 -40.610 1.00 23.30 61 THR D C 1
ATOM 8556 O O . THR D 1 63 ? 32.566 9.032 -39.414 1.00 22.54 61 THR D O 1
ATOM 8560 N N . GLY D 1 64 ? 33.326 10.317 -41.090 1.00 21.41 62 GLY D N 1
ATOM 8561 C CA . GLY D 1 64 ? 34.051 11.280 -40.231 1.00 19.46 62 GLY D CA 1
ATOM 8562 C C . GLY D 1 64 ? 35.439 11.492 -40.826 1.00 19.45 62 GLY D C 1
ATOM 8563 O O . GLY D 1 64 ? 35.840 10.804 -41.771 1.00 18.18 62 GLY D O 1
ATOM 8564 N N . SER D 1 65 ? 36.183 12.455 -40.290 1.00 18.66 63 SER D N 1
ATOM 8565 C CA . SER D 1 65 ? 37.490 12.787 -40.873 1.00 18.01 63 SER D CA 1
ATOM 8566 C C . SER D 1 65 ? 38.603 11.814 -40.561 1.00 17.40 63 SER D C 1
ATOM 8567 O O . SER D 1 65 ? 38.576 11.068 -39.582 1.00 16.96 63 SER D O 1
ATOM 8570 N N . VAL D 1 66 ? 39.657 11.886 -41.365 1.00 17.06 64 VAL D N 1
ATOM 8571 C CA . VAL D 1 66 ? 40.819 11.110 -41.118 1.00 16.42 64 VAL D CA 1
ATOM 8572 C C . VAL D 1 66 ? 41.499 11.539 -39.817 1.00 16.67 64 VAL D C 1
ATOM 8573 O O . VAL D 1 66 ? 42.040 10.717 -39.099 1.00 17.31 64 VAL D O 1
ATOM 8577 N N . GLU D 1 67 ? 41.420 12.817 -39.485 1.00 16.20 65 GLU D N 1
ATOM 8578 C CA . GLU D 1 67 ? 41.976 13.307 -38.241 1.00 16.42 65 GLU D CA 1
ATOM 8579 C C . GLU D 1 67 ? 41.267 12.711 -37.000 1.00 15.72 65 GLU D C 1
ATOM 8580 O O . GLU D 1 67 ? 41.927 12.358 -36.000 1.00 15.43 65 GLU D O 1
ATOM 8586 N N . ALA D 1 68 ? 39.949 12.599 -37.099 1.00 15.78 66 ALA D N 1
ATOM 8587 C CA . ALA D 1 68 ? 39.117 11.973 -36.060 1.00 16.32 66 ALA D CA 1
ATOM 8588 C C . ALA D 1 68 ? 39.554 10.522 -35.841 1.00 17.31 66 ALA D C 1
ATOM 8589 O O . ALA D 1 68 ? 39.815 10.082 -34.698 1.00 16.68 66 ALA D O 1
ATOM 8591 N N . THR D 1 69 ? 39.670 9.801 -36.950 1.00 17.33 67 THR D N 1
ATOM 8592 C CA . THR D 1 69 ? 40.089 8.407 -36.916 1.00 17.75 67 THR D CA 1
ATOM 8593 C C . THR D 1 69 ? 41.508 8.208 -36.371 1.00 17.80 67 THR D C 1
ATOM 8594 O O . THR D 1 69 ? 41.736 7.294 -35.563 1.00 17.76 67 THR D O 1
ATOM 8598 N N . TYR D 1 70 ? 42.447 9.057 -36.800 1.00 16.99 68 TYR D N 1
ATOM 8599 C CA . TYR D 1 70 ? 43.816 8.994 -36.315 1.00 17.12 68 TYR D CA 1
ATOM 8600 C C . TYR D 1 70 ? 43.882 9.242 -34.825 1.00 16.63 68 TYR D C 1
ATOM 8601 O O . TYR D 1 70 ? 44.584 8.517 -34.080 1.00 15.75 68 TYR D O 1
ATOM 8610 N N . ALA D 1 71 ? 43.138 10.238 -34.348 1.00 15.18 69 ALA D N 1
ATOM 8611 C CA . ALA D 1 71 ? 43.203 10.570 -32.920 1.00 14.74 69 ALA D CA 1
ATOM 8612 C C . ALA D 1 71 ? 42.549 9.472 -32.060 1.00 14.64 69 ALA D C 1
ATOM 8613 O O . ALA D 1 71 ? 43.031 9.132 -30.994 1.00 13.92 69 ALA D O 1
ATOM 8615 N N . ALA D 1 72 ? 41.451 8.924 -32.551 1.00 15.53 70 ALA D N 1
ATOM 8616 C CA . ALA D 1 72 ? 40.783 7.797 -31.882 1.00 16.08 70 ALA D CA 1
ATOM 8617 C C . ALA D 1 72 ? 41.804 6.704 -31.565 1.00 15.49 70 ALA D C 1
ATOM 8618 O O . ALA D 1 72 ? 41.929 6.259 -30.418 1.00 15.74 70 ALA D O 1
ATOM 8620 N N . LEU D 1 73 ? 42.560 6.326 -32.577 1.00 15.59 71 LEU D N 1
ATOM 8621 C CA . LEU D 1 73 ? 43.592 5.325 -32.438 1.00 16.19 71 LEU D CA 1
ATOM 8622 C C . LEU D 1 73 ? 44.760 5.806 -31.592 1.00 16.43 71 LEU D C 1
ATOM 8623 O O . LEU D 1 73 ? 45.201 5.108 -30.696 1.00 18.04 71 LEU D O 1
ATOM 8628 N N . ASP D 1 74 ? 45.274 6.990 -31.885 1.00 17.19 72 ASP D N 1
ATOM 8629 C CA . ASP D 1 74 ? 46.551 7.434 -31.337 1.00 17.63 72 ASP D CA 1
ATOM 8630 C C . ASP D 1 74 ? 46.458 7.717 -29.839 1.00 17.27 72 ASP D C 1
ATOM 8631 O O . ASP D 1 74 ? 47.334 7.337 -29.070 1.00 17.14 72 ASP D O 1
ATOM 8636 N N . ARG D 1 75 ? 45.366 8.348 -29.427 1.00 17.25 73 ARG D N 1
ATOM 8637 C CA . ARG D 1 75 ? 45.230 8.843 -28.089 1.00 17.51 73 ARG D CA 1
ATOM 8638 C C . ARG D 1 75 ? 44.302 7.979 -27.220 1.00 17.96 73 ARG D C 1
ATOM 8639 O O . ARG D 1 75 ? 44.597 7.746 -26.049 1.00 16.32 73 ARG D O 1
ATOM 8647 N N . TYR D 1 76 ? 43.162 7.560 -27.769 1.00 17.02 74 TYR D N 1
ATOM 8648 C CA . TYR D 1 76 ? 42.108 6.932 -26.965 1.00 16.94 74 TYR D CA 1
ATOM 8649 C C . TYR D 1 76 ? 42.184 5.396 -26.951 1.00 17.42 74 TYR D C 1
ATOM 8650 O O . TYR D 1 76 ? 42.029 4.768 -25.900 1.00 18.13 74 TYR D O 1
ATOM 8659 N N . LEU D 1 77 ? 42.486 4.802 -28.081 1.00 15.50 75 LEU D N 1
ATOM 8660 C CA . LEU D 1 77 ? 42.532 3.376 -28.158 1.00 16.59 75 LEU D CA 1
ATOM 8661 C C . LEU D 1 77 ? 43.910 2.813 -27.803 1.00 18.30 75 LEU D C 1
ATOM 8662 O O . LEU D 1 77 ? 43.985 1.784 -27.136 1.00 18.82 75 LEU D O 1
ATOM 8667 N N . ARG D 1 78 ? 44.987 3.502 -28.200 1.00 18.78 76 ARG D N 1
ATOM 8668 C CA . ARG D 1 78 ? 46.336 3.043 -27.897 1.00 19.89 76 ARG D CA 1
ATOM 8669 C C . ARG D 1 78 ? 46.490 2.513 -26.450 1.00 20.62 76 ARG D C 1
ATOM 8670 O O . ARG D 1 78 ? 46.892 1.363 -26.277 1.00 19.70 76 ARG D O 1
ATOM 8678 N N . PRO D 1 79 ? 46.147 3.322 -25.418 1.00 21.27 77 PRO D N 1
ATOM 8679 C CA . PRO D 1 79 ? 46.373 2.862 -24.049 1.00 21.86 77 PRO D CA 1
ATOM 8680 C C . PRO D 1 79 ? 45.450 1.736 -23.605 1.00 22.23 77 PRO D C 1
ATOM 8681 O O . PRO D 1 79 ? 45.708 1.104 -22.567 1.00 21.97 77 PRO D O 1
ATOM 8685 N N . LEU D 1 80 ? 44.375 1.507 -24.344 1.00 22.24 78 LEU D N 1
ATOM 8686 C CA . LEU D 1 80 ? 43.436 0.407 -24.042 1.00 23.07 78 LEU D CA 1
ATOM 8687 C C . LEU D 1 80 ? 43.828 -0.894 -24.748 1.00 21.94 78 LEU D C 1
ATOM 8688 O O . LEU D 1 80 ? 43.244 -1.928 -24.481 1.00 23.18 78 LEU D O 1
ATOM 8693 N N . VAL D 1 81 ? 44.767 -0.824 -25.688 1.00 20.50 79 VAL D N 1
ATOM 8694 C CA . VAL D 1 81 ? 45.225 -1.972 -26.457 1.00 19.25 79 VAL D CA 1
ATOM 8695 C C . VAL D 1 81 ? 46.643 -2.425 -26.037 1.00 20.92 79 VAL D C 1
ATOM 8696 O O . VAL D 1 81 ? 46.922 -3.650 -25.913 1.00 21.38 79 VAL D O 1
ATOM 8700 N N . LEU D 1 82 ? 47.551 -1.462 -25.839 1.00 20.91 80 LEU D N 1
ATOM 8701 C CA . LEU D 1 82 ? 48.920 -1.799 -25.388 1.00 21.41 80 LEU D CA 1
ATOM 8702 C C . LEU D 1 82 ? 48.902 -2.455 -24.022 1.00 21.20 80 LEU D C 1
ATOM 8703 O O . LEU D 1 82 ? 48.261 -1.958 -23.095 1.00 20.47 80 LEU D O 1
ATOM 8708 N N . GLY D 1 83 ? 49.615 -3.564 -23.905 1.00 20.88 81 GLY D N 1
ATOM 8709 C CA . GLY D 1 83 ? 49.713 -4.289 -22.655 1.00 21.61 81 GLY D CA 1
ATOM 8710 C C . GLY D 1 83 ? 48.625 -5.342 -22.512 1.00 22.21 81 GLY D C 1
ATOM 8711 O O . GLY D 1 83 ? 48.629 -6.092 -21.543 1.00 22.15 81 GLY D O 1
ATOM 8712 N N . ARG D 1 84 ? 47.670 -5.397 -23.437 1.00 21.23 82 ARG D N 1
ATOM 8713 C CA . ARG D 1 84 ? 46.587 -6.367 -23.280 1.00 21.58 82 ARG D CA 1
ATOM 8714 C C . ARG D 1 84 ? 47.027 -7.704 -23.829 1.00 21.49 82 ARG D C 1
ATOM 8715 O O . ARG D 1 84 ? 47.898 -7.767 -24.719 1.00 22.75 82 ARG D O 1
ATOM 8723 N N . ALA D 1 85 ? 46.407 -8.767 -23.332 1.00 21.03 83 ALA D N 1
ATOM 8724 C CA . ALA D 1 85 ? 46.553 -10.100 -23.909 1.00 20.58 83 ALA D CA 1
ATOM 8725 C C . ALA D 1 85 ? 45.815 -10.151 -25.246 1.00 20.65 83 ALA D C 1
ATOM 8726 O O . ALA D 1 85 ? 44.643 -9.734 -25.338 1.00 20.21 83 ALA D O 1
ATOM 8728 N N . VAL D 1 86 ? 46.457 -10.671 -26.280 1.00 20.53 84 VAL D N 1
ATOM 8729 C CA . VAL D 1 86 ? 45.835 -10.631 -27.606 1.00 21.29 84 VAL D CA 1
ATOM 8730 C C . VAL D 1 86 ? 44.577 -11.534 -27.637 1.00 20.76 84 VAL D C 1
ATOM 8731 O O . VAL D 1 86 ? 43.629 -11.255 -28.357 1.00 20.97 84 VAL D O 1
ATOM 8735 N N . GLY D 1 87 ? 44.551 -12.563 -26.807 1.00 19.90 85 GLY D N 1
ATOM 8736 C CA . GLY D 1 87 ? 43.377 -13.429 -26.712 1.00 19.88 85 GLY D CA 1
ATOM 8737 C C . GLY D 1 87 ? 42.115 -12.751 -26.151 1.00 19.14 85 GLY D C 1
ATOM 8738 O O . GLY D 1 87 ? 41.015 -13.271 -26.340 1.00 18.62 85 GLY D O 1
ATOM 8739 N N . ASP D 1 88 ? 42.269 -11.596 -25.478 1.00 18.70 86 ASP D N 1
ATOM 8740 C CA . ASP D 1 88 ? 41.114 -10.830 -24.970 1.00 18.69 86 ASP D CA 1
ATOM 8741 C C . ASP D 1 88 ? 40.464 -9.934 -26.028 1.00 18.38 86 ASP D C 1
ATOM 8742 O O . ASP D 1 88 ? 39.806 -8.961 -25.692 1.00 18.77 86 ASP D O 1
ATOM 8747 N N . HIS D 1 89 ? 40.667 -10.278 -27.292 1.00 17.71 87 HIS D N 1
ATOM 8748 C CA . HIS D 1 89 ? 40.144 -9.561 -28.444 1.00 17.15 87 HIS D CA 1
ATOM 8749 C C . HIS D 1 89 ? 38.707 -9.070 -28.240 1.00 16.74 87 HIS D C 1
ATOM 8750 O O . HIS D 1 89 ? 38.414 -7.922 -28.529 1.00 14.67 87 HIS D O 1
ATOM 8757 N N . ALA D 1 90 ? 37.818 -9.921 -27.745 1.00 15.24 88 ALA D N 1
ATOM 8758 C CA . ALA D 1 90 ? 36.423 -9.546 -27.659 1.00 15.03 88 ALA D CA 1
ATOM 8759 C C . ALA D 1 90 ? 36.261 -8.460 -26.595 1.00 15.13 88 ALA D C 1
ATOM 8760 O O . ALA D 1 90 ? 35.510 -7.534 -26.835 1.00 16.24 88 ALA D O 1
ATOM 8762 N N . ALA D 1 91 ? 36.993 -8.525 -25.481 1.00 14.09 89 ALA D N 1
ATOM 8763 C CA . ALA D 1 91 ? 36.891 -7.499 -24.447 1.00 15.53 89 ALA D CA 1
ATOM 8764 C C . ALA D 1 91 ? 37.517 -6.207 -24.939 1.00 15.54 89 ALA D C 1
ATOM 8765 O O . ALA D 1 91 ? 37.046 -5.121 -24.612 1.00 16.26 89 ALA D O 1
ATOM 8767 N N . ILE D 1 92 ? 38.636 -6.323 -25.657 1.00 15.40 90 ILE D N 1
ATOM 8768 C CA . ILE D 1 92 ? 39.326 -5.142 -26.165 1.00 14.73 90 ILE D CA 1
ATOM 8769 C C . ILE D 1 92 ? 38.356 -4.323 -27.024 1.00 14.47 90 ILE D C 1
ATOM 8770 O O . ILE D 1 92 ? 38.266 -3.089 -26.871 1.00 15.29 90 ILE D O 1
ATOM 8775 N N . MET D 1 93 ? 37.636 -4.999 -27.914 1.00 14.53 91 MET D N 1
ATOM 8776 C CA . MET D 1 93 ? 36.707 -4.327 -28.825 1.00 15.31 91 MET D CA 1
ATOM 8777 C C . MET D 1 93 ? 35.461 -3.740 -28.127 1.00 15.95 91 MET D C 1
ATOM 8778 O O . MET D 1 93 ? 34.965 -2.651 -28.556 1.00 14.56 91 MET D O 1
ATOM 8783 N N . GLU D 1 94 ? 34.975 -4.392 -27.059 1.00 15.98 92 GLU D N 1
ATOM 8784 C CA . GLU D 1 94 ? 33.949 -3.748 -26.190 1.00 17.19 92 GLU D CA 1
ATOM 8785 C C . GLU D 1 94 ? 34.479 -2.449 -25.615 1.00 17.63 92 GLU D C 1
ATOM 8786 O O . GLU D 1 94 ? 33.773 -1.422 -25.614 1.00 17.92 92 GLU D O 1
ATOM 8792 N N . ASP D 1 95 ? 35.716 -2.501 -25.135 1.00 17.07 93 ASP D N 1
ATOM 8793 C CA . ASP D 1 95 ? 36.322 -1.333 -24.494 1.00 17.31 93 ASP D CA 1
ATOM 8794 C C . ASP D 1 95 ? 36.511 -0.231 -25.547 1.00 16.60 93 ASP D C 1
ATOM 8795 O O . ASP D 1 95 ? 36.291 0.937 -25.254 1.00 16.19 93 ASP D O 1
ATOM 8800 N N . ALA D 1 96 ? 36.885 -0.632 -26.769 1.00 15.91 94 ALA D N 1
ATOM 8801 C CA . ALA D 1 96 ? 37.167 0.287 -27.880 1.00 16.53 94 ALA D CA 1
ATOM 8802 C C . ALA D 1 96 ? 35.901 1.032 -28.267 1.00 17.26 94 ALA D C 1
ATOM 8803 O O . ALA D 1 96 ? 35.903 2.251 -28.388 1.00 18.11 94 ALA D O 1
ATOM 8805 N N . ARG D 1 97 ? 34.793 0.313 -28.374 1.00 17.35 95 ARG D N 1
ATOM 8806 C CA . ARG D 1 97 ? 33.507 0.984 -28.705 1.00 18.44 95 ARG D CA 1
ATOM 8807 C C . ARG D 1 97 ? 33.071 2.032 -27.661 1.00 19.31 95 ARG D C 1
ATOM 8808 O O . ARG D 1 97 ? 32.560 3.118 -28.014 1.00 21.14 95 ARG D O 1
ATOM 8816 N N . ALA D 1 98 ? 33.269 1.708 -26.391 1.00 20.44 96 ALA D N 1
ATOM 8817 C CA . ALA D 1 98 ? 32.868 2.591 -25.293 1.00 21.55 96 ALA D CA 1
ATOM 8818 C C . ALA D 1 98 ? 33.814 3.786 -25.110 1.00 22.05 96 ALA D C 1
ATOM 8819 O O . ALA D 1 98 ? 33.406 4.832 -24.580 1.00 23.09 96 ALA D O 1
ATOM 8821 N N . ALA D 1 99 ? 35.062 3.649 -25.560 1.00 20.73 97 ALA D N 1
ATOM 8822 C CA . ALA D 1 99 ? 36.081 4.671 -25.293 1.00 20.12 97 ALA D CA 1
ATOM 8823 C C . ALA D 1 99 ? 36.006 5.920 -26.193 1.00 19.67 97 ALA D C 1
ATOM 8824 O O . ALA D 1 99 ? 36.481 6.989 -25.822 1.00 19.10 97 ALA D O 1
ATOM 8826 N N . VAL D 1 100 ? 35.412 5.801 -27.360 1.00 19.36 98 VAL D N 1
ATOM 8827 C CA . VAL D 1 100 ? 35.431 6.897 -28.321 1.00 20.20 98 VAL D CA 1
ATOM 8828 C C . VAL D 1 100 ? 34.162 6.839 -29.183 1.00 19.48 98 VAL D C 1
ATOM 8829 O O . VAL D 1 100 ? 33.769 5.773 -29.696 1.00 20.32 98 VAL D O 1
ATOM 8833 N N . ALA D 1 101 ? 33.464 7.964 -29.275 1.00 19.60 99 ALA D N 1
ATOM 8834 C CA . ALA D 1 101 ? 32.210 7.989 -30.038 1.00 19.23 99 ALA D CA 1
ATOM 8835 C C . ALA D 1 101 ? 32.581 8.014 -31.537 1.00 18.87 99 ALA D C 1
ATOM 8836 O O . ALA D 1 101 ? 33.618 8.534 -31.893 1.00 18.21 99 ALA D O 1
ATOM 8838 N N . HIS D 1 102 ? 31.747 7.427 -32.390 1.00 18.29 100 HIS D N 1
ATOM 8839 C CA . HIS D 1 102 ? 31.958 7.433 -33.855 1.00 18.67 100 HIS D CA 1
ATOM 8840 C C . HIS D 1 102 ? 33.270 6.714 -34.189 1.00 18.20 100 HIS D C 1
ATOM 8841 O O . HIS D 1 102 ? 33.622 5.743 -33.508 1.00 18.12 100 HIS D O 1
ATOM 8848 N N . CYS D 1 103 ? 33.995 7.182 -35.206 1.00 17.38 101 CYS D N 1
ATOM 8849 C CA . CYS D 1 103 ? 35.292 6.588 -35.567 1.00 17.10 101 CYS D CA 1
ATOM 8850 C C . CYS D 1 103 ? 35.138 5.086 -35.734 1.00 16.66 101 CYS D C 1
ATOM 8851 O O . CYS D 1 103 ? 35.956 4.292 -35.239 1.00 16.50 101 CYS D O 1
ATOM 8854 N N . THR D 1 104 ? 34.076 4.691 -36.430 1.00 15.44 102 THR D N 1
ATOM 8855 C CA . THR D 1 104 ? 33.861 3.271 -36.713 1.00 16.11 102 THR D CA 1
ATOM 8856 C C . THR D 1 104 ? 34.988 2.755 -37.608 1.00 16.80 102 THR D C 1
ATOM 8857 O O . THR D 1 104 ? 35.342 1.574 -37.558 1.00 16.07 102 THR D O 1
ATOM 8861 N N . GLU D 1 105 ? 35.572 3.640 -38.404 1.00 16.61 103 GLU D N 1
ATOM 8862 C CA . GLU D 1 105 ? 36.723 3.257 -39.245 1.00 17.81 103 GLU D CA 1
ATOM 8863 C C . GLU D 1 105 ? 37.947 2.896 -38.406 1.00 17.16 103 GLU D C 1
ATOM 8864 O O . GLU D 1 105 ? 38.619 1.890 -38.685 1.00 16.81 103 GLU D O 1
ATOM 8870 N N . ALA D 1 106 ? 38.238 3.716 -37.392 1.00 16.69 104 ALA D N 1
ATOM 8871 C CA . ALA D 1 106 ? 39.303 3.440 -36.433 1.00 16.66 104 ALA D CA 1
ATOM 8872 C C . ALA D 1 106 ? 39.095 2.105 -35.731 1.00 16.54 104 ALA D C 1
ATOM 8873 O O . ALA D 1 106 ? 40.034 1.314 -35.535 1.00 15.30 104 ALA D O 1
ATOM 8875 N N . LYS D 1 107 ? 37.842 1.837 -35.403 1.00 16.05 105 LYS D N 1
ATOM 8876 C CA . LYS D 1 107 ? 37.487 0.612 -34.721 1.00 16.10 105 LYS D CA 1
ATOM 8877 C C . LYS D 1 107 ? 37.636 -0.604 -35.642 1.00 16.19 105 LYS D C 1
ATOM 8878 O O . LYS D 1 107 ? 38.097 -1.652 -35.179 1.00 16.12 105 LYS D O 1
ATOM 8884 N N . ALA D 1 108 ? 37.251 -0.458 -36.917 1.00 16.16 106 ALA D N 1
ATOM 8885 C CA . ALA D 1 108 ? 37.474 -1.508 -37.948 1.00 15.90 106 ALA D CA 1
ATOM 8886 C C . ALA D 1 108 ? 38.962 -1.800 -38.126 1.00 15.81 106 ALA D C 1
ATOM 8887 O O . ALA D 1 108 ? 39.376 -2.957 -38.210 1.00 15.37 106 ALA D O 1
ATOM 8889 N N . ALA D 1 109 ? 39.794 -0.766 -38.138 1.00 15.05 107 ALA D N 1
ATOM 8890 C CA . ALA D 1 109 ? 41.246 -1.013 -38.263 1.00 14.87 107 ALA D CA 1
ATOM 8891 C C . ALA D 1 109 ? 41.809 -1.832 -37.082 1.00 15.54 107 ALA D C 1
ATOM 8892 O O . ALA D 1 109 ? 42.607 -2.750 -37.260 1.00 15.08 107 ALA D O 1
ATOM 8894 N N . LEU D 1 110 ? 41.388 -1.495 -35.866 1.00 14.77 108 LEU D N 1
ATOM 8895 C CA . LEU D 1 110 ? 41.797 -2.229 -34.697 1.00 15.20 108 LEU D CA 1
ATOM 8896 C C . LEU D 1 110 ? 41.313 -3.675 -34.760 1.00 15.29 108 LEU D C 1
ATOM 8897 O O . LEU D 1 110 ? 42.077 -4.590 -34.429 1.00 15.82 108 LEU D O 1
ATOM 8902 N N . ASP D 1 111 ? 40.040 -3.877 -35.123 1.00 15.15 109 ASP D N 1
ATOM 8903 C CA . ASP D 1 111 ? 39.479 -5.227 -35.151 1.00 15.57 109 ASP D CA 1
ATOM 8904 C C . ASP D 1 111 ? 40.248 -6.012 -36.216 1.00 16.03 109 ASP D C 1
ATOM 8905 O O . ASP D 1 111 ? 40.621 -7.151 -35.999 1.00 15.63 109 ASP D O 1
ATOM 8910 N N . THR D 1 112 ? 40.511 -5.375 -37.352 1.00 16.48 110 THR D N 1
ATOM 8911 C CA . THR D 1 112 ? 41.235 -6.038 -38.455 1.00 16.38 110 THR D CA 1
ATOM 8912 C C . THR D 1 112 ? 42.648 -6.478 -38.032 1.00 16.55 110 THR D C 1
ATOM 8913 O O . THR D 1 112 ? 43.032 -7.647 -38.264 1.00 17.03 110 THR D O 1
ATOM 8917 N N . ALA D 1 113 ? 43.386 -5.573 -37.398 1.00 16.40 111 ALA D N 1
ATOM 8918 C CA . ALA D 1 113 ? 44.756 -5.872 -36.861 1.00 16.91 111 ALA D CA 1
ATOM 8919 C C . ALA D 1 113 ? 44.772 -6.929 -35.764 1.00 17.09 111 ALA D C 1
ATOM 8920 O O . ALA D 1 113 ? 45.684 -7.749 -35.677 1.00 18.15 111 ALA D O 1
ATOM 8922 N N . LEU D 1 114 ? 43.787 -6.903 -34.876 1.00 16.46 112 LEU D N 1
ATOM 8923 C CA . LEU D 1 114 ? 43.641 -7.974 -33.901 1.00 15.87 112 LEU D CA 1
ATOM 8924 C C . LEU D 1 114 ? 43.438 -9.345 -34.582 1.00 15.97 112 LEU D C 1
ATOM 8925 O O . LEU D 1 114 ? 44.082 -10.319 -34.190 1.00 16.86 112 LEU D O 1
ATOM 8930 N N . TYR D 1 115 ? 42.549 -9.431 -35.576 1.00 15.21 113 TYR D N 1
ATOM 8931 C CA . TYR D 1 115 ? 42.308 -10.690 -36.276 1.00 15.30 113 TYR D CA 1
ATOM 8932 C C . TYR D 1 115 ? 43.560 -11.112 -37.047 1.00 16.28 113 TYR D C 1
ATOM 8933 O O . TYR D 1 115 ? 43.928 -12.271 -37.028 1.00 16.93 113 TYR D O 1
ATOM 8942 N N . ASP D 1 116 ? 44.178 -10.171 -37.742 1.00 16.54 114 ASP D N 1
ATOM 8943 C CA . ASP D 1 116 ? 45.388 -10.463 -38.548 1.00 17.21 114 ASP D CA 1
ATOM 8944 C C . ASP D 1 116 ? 46.473 -11.018 -37.634 1.00 17.23 114 ASP D C 1
ATOM 8945 O O . ASP D 1 116 ? 47.084 -12.062 -37.922 1.00 17.34 114 ASP D O 1
ATOM 8950 N N . LEU D 1 117 ? 46.716 -10.332 -36.529 1.00 16.91 115 LEU D N 1
ATOM 8951 C CA . LEU D 1 117 ? 47.705 -10.772 -35.556 1.00 17.30 115 LEU D CA 1
ATOM 8952 C C . LEU D 1 117 ? 47.453 -12.140 -34.920 1.00 18.36 115 LEU D C 1
ATOM 8953 O O . LEU D 1 117 ? 48.369 -12.966 -34.794 1.00 17.84 115 LEU D O 1
ATOM 8958 N N . ARG D 1 118 ? 46.219 -12.397 -34.486 1.00 18.85 116 ARG D N 1
ATOM 8959 C CA . ARG D 1 118 ? 45.883 -13.704 -33.912 1.00 18.23 116 ARG D CA 1
ATOM 8960 C C . ARG D 1 118 ? 45.926 -14.812 -34.965 1.00 19.65 116 ARG D C 1
ATOM 8961 O O . ARG D 1 118 ? 46.346 -15.923 -34.642 1.00 19.98 116 ARG D O 1
ATOM 8969 N N . ALA D 1 119 ? 45.529 -14.505 -36.193 1.00 19.44 117 ALA D N 1
ATOM 8970 C CA . ALA D 1 119 ? 45.543 -15.482 -37.276 1.00 19.98 117 ALA D CA 1
ATOM 8971 C C . ALA D 1 119 ? 46.998 -15.849 -37.664 1.00 20.19 117 ALA D C 1
ATOM 8972 O O . ALA D 1 119 ? 47.305 -17.014 -37.939 1.00 20.64 117 ALA D O 1
ATOM 8974 N N . ARG D 1 120 ? 47.884 -14.861 -37.656 1.00 20.77 118 ARG D N 1
ATOM 8975 C CA . ARG D 1 120 ? 49.300 -15.099 -37.999 1.00 21.29 118 ARG D CA 1
ATOM 8976 C C . ARG D 1 120 ? 50.003 -15.833 -36.844 1.00 22.69 118 ARG D C 1
ATOM 8977 O O . ARG D 1 120 ? 50.860 -16.695 -37.081 1.00 22.75 118 ARG D O 1
ATOM 8985 N N . ILE D 1 121 ? 49.629 -15.542 -35.602 1.00 22.10 119 ILE D N 1
ATOM 8986 C CA . ILE D 1 121 ? 50.155 -16.310 -34.463 1.00 22.99 119 ILE D CA 1
ATOM 8987 C C . ILE D 1 121 ? 49.744 -17.776 -34.587 1.00 24.14 119 ILE D C 1
ATOM 8988 O O . ILE D 1 121 ? 50.536 -18.684 -34.277 1.00 22.48 119 ILE D O 1
ATOM 8993 N N . ALA D 1 122 ? 48.505 -18.003 -35.053 1.00 24.21 120 ALA D N 1
ATOM 8994 C CA . ALA D 1 122 ? 47.951 -19.338 -35.101 1.00 24.26 120 ALA D CA 1
ATOM 8995 C C . ALA D 1 122 ? 48.341 -20.055 -36.382 1.00 23.89 120 ALA D C 1
ATOM 8996 O O . ALA D 1 122 ? 48.169 -21.267 -36.483 1.00 25.67 120 ALA D O 1
ATOM 8998 N N . GLY D 1 123 ? 48.858 -19.330 -37.355 1.00 23.22 121 GLY D N 1
ATOM 8999 C CA . GLY D 1 123 ? 49.133 -19.925 -38.676 1.00 22.84 121 GLY D CA 1
ATOM 9000 C C . GLY D 1 123 ? 47.914 -20.206 -39.530 1.00 21.90 121 GLY D C 1
ATOM 9001 O O . GLY D 1 123 ? 47.934 -21.113 -40.363 1.00 22.10 121 GLY D O 1
ATOM 9002 N N . VAL D 1 124 ? 46.835 -19.435 -39.357 1.00 20.04 122 VAL D N 1
ATOM 9003 C CA . VAL D 1 124 ? 45.609 -19.658 -40.117 1.00 19.10 122 VAL D CA 1
ATOM 9004 C C . VAL D 1 124 ? 45.195 -18.365 -40.859 1.00 18.67 122 VAL D C 1
ATOM 9005 O O . VAL D 1 124 ? 45.609 -17.271 -40.500 1.00 19.00 122 VAL D O 1
ATOM 9009 N N . PRO D 1 125 ? 44.424 -18.486 -41.940 1.00 18.39 123 PRO D N 1
ATOM 9010 C CA . PRO D 1 125 ? 43.879 -17.273 -42.550 1.00 17.25 123 PRO D CA 1
ATOM 9011 C C . PRO D 1 125 ? 42.823 -16.593 -41.632 1.00 17.19 123 PRO D C 1
ATOM 9012 O O . PRO D 1 125 ? 42.226 -17.242 -40.801 1.00 13.73 123 PRO D O 1
ATOM 9016 N N . VAL D 1 126 ? 42.647 -15.284 -41.766 1.00 17.29 124 VAL D N 1
ATOM 9017 C CA . VAL D 1 126 ? 41.655 -14.565 -40.934 1.00 17.24 124 VAL D CA 1
ATOM 9018 C C . VAL D 1 126 ? 40.231 -15.174 -41.009 1.00 17.79 124 VAL D C 1
ATOM 9019 O O . VAL D 1 126 ? 39.576 -15.316 -39.956 1.00 18.39 124 VAL D O 1
ATOM 9023 N N . TRP D 1 127 ? 39.758 -15.571 -42.196 1.00 17.10 125 TRP D N 1
ATOM 9024 C CA . TRP D 1 127 ? 38.478 -16.266 -42.262 1.00 16.93 125 TRP D CA 1
ATOM 9025 C C . TRP D 1 127 ? 38.341 -17.472 -41.313 1.00 16.71 125 TRP D C 1
ATOM 9026 O O . TRP D 1 127 ? 37.241 -17.795 -40.866 1.00 15.31 125 TRP D O 1
ATOM 9037 N N . ALA D 1 128 ? 39.435 -18.122 -40.987 1.00 16.70 126 ALA D N 1
ATOM 9038 C CA . ALA D 1 128 ? 39.359 -19.267 -40.059 1.00 16.97 126 ALA D CA 1
ATOM 9039 C C . ALA D 1 128 ? 39.045 -18.839 -38.629 1.00 15.76 126 ALA D C 1
ATOM 9040 O O . ALA D 1 128 ? 38.709 -19.686 -37.787 1.00 14.97 126 ALA D O 1
ATOM 9042 N N . LEU D 1 129 ? 39.116 -17.533 -38.362 1.00 15.85 127 LEU D N 1
ATOM 9043 C CA . LEU D 1 129 ? 38.757 -16.985 -37.026 1.00 15.49 127 LEU D CA 1
ATOM 9044 C C . LEU D 1 129 ? 37.348 -16.381 -37.007 1.00 16.20 127 LEU D C 1
ATOM 9045 O O . LEU D 1 129 ? 36.896 -15.873 -35.973 1.00 16.33 127 LEU D O 1
ATOM 9050 N N . LEU D 1 130 ? 36.689 -16.409 -38.163 1.00 15.85 128 LEU D N 1
ATOM 9051 C CA . LEU D 1 130 ? 35.342 -15.826 -38.376 1.00 15.98 128 LEU D CA 1
ATOM 9052 C C . LEU D 1 130 ? 34.253 -16.862 -38.666 1.00 16.86 128 LEU D C 1
ATOM 9053 O O . LEU D 1 130 ? 33.161 -16.514 -39.153 1.00 18.74 128 LEU D O 1
ATOM 9058 N N . GLY D 1 131 ? 34.536 -18.127 -38.363 1.00 16.55 129 GLY D N 1
ATOM 9059 C CA . GLY D 1 131 ? 33.611 -19.213 -38.593 1.00 16.27 129 GLY D CA 1
ATOM 9060 C C . GLY D 1 131 ? 34.026 -20.216 -39.671 1.00 17.04 129 GLY D C 1
ATOM 9061 O O . GLY D 1 131 ? 33.279 -21.150 -39.976 1.00 17.05 129 GLY D O 1
ATOM 9062 N N . GLY D 1 132 ? 35.195 -20.038 -40.254 1.00 17.38 130 GLY D N 1
ATOM 9063 C CA . GLY D 1 132 ? 35.566 -20.836 -41.425 1.00 19.22 130 GLY D CA 1
ATOM 9064 C C . GLY D 1 132 ? 34.923 -20.227 -42.660 1.00 19.88 130 GLY D C 1
ATOM 9065 O O . GLY D 1 132 ? 34.384 -19.134 -42.597 1.00 19.68 130 GLY D O 1
ATOM 9066 N N . ARG D 1 133 ? 34.974 -20.955 -43.773 1.00 20.62 131 ARG D N 1
ATOM 9067 C CA . ARG D 1 133 ? 34.752 -20.419 -45.098 1.00 21.76 131 ARG D CA 1
ATOM 9068 C C . ARG D 1 133 ? 33.515 -21.030 -45.769 1.00 21.00 131 ARG D C 1
ATOM 9069 O O . ARG D 1 133 ? 33.230 -22.201 -45.602 1.00 20.69 131 ARG D O 1
ATOM 9077 N N . CYS D 1 134 ? 32.789 -20.224 -46.534 1.00 21.16 132 CYS D N 1
ATOM 9078 C CA . CYS D 1 134 ? 31.720 -20.717 -47.391 1.00 21.59 132 CYS D CA 1
ATOM 9079 C C . CYS D 1 134 ? 31.944 -20.478 -48.898 1.00 22.41 132 CYS D C 1
ATOM 9080 O O . CYS D 1 134 ? 31.229 -21.028 -49.714 1.00 21.64 132 CYS D O 1
ATOM 9083 N N . ARG D 1 135 ? 32.918 -19.650 -49.255 1.00 23.20 133 ARG D N 1
ATOM 9084 C CA . ARG D 1 135 ? 33.228 -19.371 -50.635 1.00 23.20 133 ARG D CA 1
ATOM 9085 C C . ARG D 1 135 ? 34.701 -19.013 -50.693 1.00 23.75 133 ARG D C 1
ATOM 9086 O O . ARG D 1 135 ? 35.222 -18.453 -49.741 1.00 23.57 133 ARG D O 1
ATOM 9094 N N . ASP D 1 136 ? 35.373 -19.334 -51.798 1.00 24.82 134 ASP D N 1
ATOM 9095 C CA . ASP D 1 136 ? 36.767 -18.899 -51.988 1.00 25.33 134 ASP D CA 1
ATOM 9096 C C . ASP D 1 136 ? 36.934 -17.808 -53.023 1.00 25.36 134 ASP D C 1
ATOM 9097 O O . ASP D 1 136 ? 38.053 -17.364 -53.257 1.00 25.39 134 ASP D O 1
ATOM 9102 N N . ARG D 1 137 ? 35.832 -17.384 -53.633 1.00 25.07 135 ARG D N 1
ATOM 9103 C CA . ARG D 1 137 ? 35.834 -16.328 -54.626 1.00 25.23 135 ARG D CA 1
ATOM 9104 C C . ARG D 1 137 ? 34.622 -15.489 -54.377 1.00 22.98 135 ARG D C 1
ATOM 9105 O O . ARG D 1 137 ? 33.619 -16.029 -53.959 1.00 22.86 135 ARG D O 1
ATOM 9113 N N . ILE D 1 138 ? 34.716 -14.188 -54.655 1.00 21.15 136 ILE D N 1
ATOM 9114 C CA . ILE D 1 138 ? 33.601 -13.244 -54.509 1.00 20.41 136 ILE D CA 1
ATOM 9115 C C . ILE D 1 138 ? 33.436 -12.406 -55.773 1.00 20.42 136 ILE D C 1
ATOM 9116 O O . ILE D 1 138 ? 34.377 -11.729 -56.197 1.00 20.07 136 ILE D O 1
ATOM 9121 N N . PRO D 1 139 ? 32.249 -12.414 -56.372 1.00 21.79 137 PRO D N 1
ATOM 9122 C CA . PRO D 1 139 ? 32.057 -11.608 -57.595 1.00 21.98 137 PRO D CA 1
ATOM 9123 C C . PRO D 1 139 ? 32.306 -10.110 -57.372 1.00 23.33 137 PRO D C 1
ATOM 9124 O O . PRO D 1 139 ? 31.883 -9.542 -56.347 1.00 20.92 137 PRO D O 1
ATOM 9128 N N . LEU D 1 140 ? 32.996 -9.463 -58.323 1.00 23.10 138 LEU D N 1
ATOM 9129 C CA . LEU D 1 140 ? 33.429 -8.077 -58.131 1.00 23.33 138 LEU D CA 1
ATOM 9130 C C . LEU D 1 140 ? 32.615 -7.088 -58.958 1.00 23.35 138 LEU D C 1
ATOM 9131 O O . LEU D 1 140 ? 32.321 -7.322 -60.136 1.00 21.98 138 LEU D O 1
ATOM 9136 N N . SER D 1 141 ? 32.294 -5.964 -58.318 1.00 22.77 139 SER D N 1
ATOM 9137 C CA . SER D 1 141 ? 31.648 -4.821 -58.939 1.00 22.99 139 SER D CA 1
ATOM 9138 C C . SER D 1 141 ? 32.635 -3.706 -58.988 1.00 23.77 139 SER D C 1
ATOM 9139 O O . SER D 1 141 ? 33.386 -3.496 -58.032 1.00 23.82 139 SER D O 1
ATOM 9142 N N . CYS D 1 142 ? 32.610 -2.951 -60.082 1.00 25.35 140 CYS D N 1
ATOM 9143 C CA . CYS D 1 142 ? 33.399 -1.715 -60.205 1.00 26.51 140 CYS D CA 1
ATOM 9144 C C . CYS D 1 142 ? 32.453 -0.536 -60.390 1.00 26.35 140 CYS D C 1
ATOM 9145 O O . CYS D 1 142 ? 31.502 -0.638 -61.145 1.00 26.40 140 CYS D O 1
ATOM 9148 N N . SER D 1 143 ? 32.717 0.567 -59.693 1.00 27.35 141 SER D N 1
ATOM 9149 C CA . SER D 1 143 ? 31.878 1.744 -59.760 1.00 28.26 141 SER D CA 1
ATOM 9150 C C . SER D 1 143 ? 32.186 2.577 -61.014 1.00 29.07 141 SER D C 1
ATOM 9151 O O . SER D 1 143 ? 33.341 2.721 -61.430 1.00 29.36 141 SER D O 1
ATOM 9154 N N . ILE D 1 144 ? 31.133 3.119 -61.599 1.00 28.85 142 ILE D N 1
ATOM 9155 C CA . ILE D 1 144 ? 31.196 3.941 -62.791 1.00 29.31 142 ILE D CA 1
ATOM 9156 C C . ILE D 1 144 ? 30.737 5.321 -62.346 1.00 29.98 142 ILE D C 1
ATOM 9157 O O . ILE D 1 144 ? 29.538 5.534 -62.162 1.00 29.93 142 ILE D O 1
ATOM 9162 N N . ALA D 1 145 ? 31.680 6.238 -62.151 1.00 30.70 143 ALA D N 1
ATOM 9163 C CA . ALA D 1 145 ? 31.418 7.514 -61.464 1.00 32.39 143 ALA D CA 1
ATOM 9164 C C . ALA D 1 145 ? 32.053 8.750 -62.106 1.00 33.13 143 ALA D C 1
ATOM 9165 O O . ALA D 1 145 ? 32.052 9.801 -61.482 1.00 33.60 143 ALA D O 1
ATOM 9167 N N . ASP D 1 146 ? 32.630 8.631 -63.294 1.00 34.02 144 ASP D N 1
ATOM 9168 C CA . ASP D 1 146 ? 33.381 9.753 -63.878 1.00 35.04 144 ASP D CA 1
ATOM 9169 C C . ASP D 1 146 ? 32.415 10.791 -64.464 1.00 35.52 144 ASP D C 1
ATOM 9170 O O . ASP D 1 146 ? 31.515 10.430 -65.222 1.00 34.81 144 ASP D O 1
ATOM 9175 N N . PRO D 1 147 ? 32.593 12.088 -64.129 1.00 36.37 145 PRO D N 1
ATOM 9176 C CA . PRO D 1 147 ? 31.770 13.062 -64.845 1.00 37.52 145 PRO D CA 1
ATOM 9177 C C . PRO D 1 147 ? 31.986 13.005 -66.363 1.00 37.89 145 PRO D C 1
ATOM 9178 O O . PRO D 1 147 ? 31.058 13.235 -67.113 1.00 38.14 145 PRO D O 1
ATOM 9182 N N . ASP D 1 148 ? 33.195 12.667 -66.805 1.00 39.08 146 ASP D N 1
ATOM 9183 C CA . ASP D 1 148 ? 33.444 12.426 -68.232 1.00 39.56 146 ASP D CA 1
ATOM 9184 C C . ASP D 1 148 ? 33.075 10.992 -68.543 1.00 39.48 146 ASP D C 1
ATOM 9185 O O . ASP D 1 148 ? 33.841 10.069 -68.234 1.00 39.24 146 ASP D O 1
ATOM 9190 N N . PHE D 1 149 ? 31.905 10.810 -69.152 1.00 39.48 147 PHE D N 1
ATOM 9191 C CA . PHE D 1 149 ? 31.379 9.475 -69.409 1.00 39.90 147 PHE D CA 1
ATOM 9192 C C . PHE D 1 149 ? 32.191 8.675 -70.440 1.00 40.80 147 PHE D C 1
ATOM 9193 O O . PHE D 1 149 ? 32.173 7.443 -70.442 1.00 40.51 147 PHE D O 1
ATOM 9201 N N . ASP D 1 150 ? 32.888 9.377 -71.331 1.00 41.84 148 ASP D N 1
ATOM 9202 C CA . ASP D 1 150 ? 33.697 8.698 -72.339 1.00 41.97 148 ASP D CA 1
ATOM 9203 C C . ASP D 1 150 ? 34.878 8.000 -71.683 1.00 41.49 148 ASP D C 1
ATOM 9204 O O . ASP D 1 150 ? 35.200 6.891 -72.077 1.00 41.70 148 ASP D O 1
ATOM 9209 N N . LYS D 1 151 ? 35.495 8.612 -70.671 1.00 41.42 149 LYS D N 1
ATOM 9210 C CA . LYS D 1 151 ? 36.518 7.907 -69.873 1.00 42.01 149 LYS D CA 1
ATOM 9211 C C . LYS D 1 151 ? 35.944 6.599 -69.304 1.00 41.66 149 LYS D C 1
ATOM 9212 O O . LYS D 1 151 ? 36.602 5.565 -69.337 1.00 41.11 149 LYS D O 1
ATOM 9218 N N . ASP D 1 152 ? 34.713 6.654 -68.779 1.00 41.41 150 ASP D N 1
ATOM 9219 C CA . ASP D 1 152 ? 34.077 5.458 -68.196 1.00 40.82 150 ASP D CA 1
ATOM 9220 C C . ASP D 1 152 ? 33.692 4.433 -69.243 1.00 40.09 150 ASP D C 1
ATOM 9221 O O . ASP D 1 152 ? 33.756 3.237 -68.971 1.00 39.71 150 ASP D O 1
ATOM 9226 N N . LEU D 1 153 ? 33.315 4.874 -70.440 1.00 39.65 151 LEU D N 1
ATOM 9227 C CA . LEU D 1 153 ? 33.092 3.911 -71.535 1.00 39.22 151 LEU D CA 1
ATOM 9228 C C . LEU D 1 153 ? 34.401 3.184 -71.928 1.00 38.72 151 LEU D C 1
ATOM 9229 O O . LEU D 1 153 ? 34.384 1.983 -72.247 1.00 38.29 151 LEU D O 1
ATOM 9234 N N . ALA D 1 154 ? 35.529 3.898 -71.856 1.00 38.79 152 ALA D N 1
ATOM 9235 C CA . ALA D 1 154 ? 36.860 3.274 -72.025 1.00 38.66 152 ALA D CA 1
ATOM 9236 C C . ALA D 1 154 ? 37.065 2.255 -70.902 1.00 38.54 152 ALA D C 1
ATOM 9237 O O . ALA D 1 154 ? 37.482 1.117 -71.149 1.00 38.39 152 ALA D O 1
ATOM 9239 N N . LEU D 1 155 ? 36.743 2.664 -69.668 1.00 37.88 153 LEU D N 1
ATOM 9240 C CA . LEU D 1 155 ? 36.856 1.780 -68.504 1.00 36.95 153 LEU D CA 1
ATOM 9241 C C . LEU D 1 155 ? 35.996 0.545 -68.672 1.00 36.25 153 LEU D C 1
ATOM 9242 O O . LEU D 1 155 ? 36.424 -0.548 -68.295 1.00 36.78 153 LEU D O 1
ATOM 9247 N N . MET D 1 156 ? 34.803 0.682 -69.248 1.00 35.44 154 MET D N 1
ATOM 9248 C CA . MET D 1 156 ? 33.939 -0.493 -69.440 1.00 34.73 154 MET D CA 1
ATOM 9249 C C . MET D 1 156 ? 34.589 -1.557 -70.323 1.00 35.44 154 MET D C 1
ATOM 9250 O O . MET D 1 156 ? 34.327 -2.751 -70.130 1.00 35.26 154 MET D O 1
ATOM 9255 N N . GLN D 1 157 ? 35.400 -1.136 -71.306 1.00 35.86 155 GLN D N 1
ATOM 9256 C CA . GLN D 1 157 ? 36.090 -2.100 -72.197 1.00 36.13 155 GLN D CA 1
ATOM 9257 C C . GLN D 1 157 ? 37.104 -2.874 -71.403 1.00 34.81 155 GLN D C 1
ATOM 9258 O O . GLN D 1 157 ? 37.174 -4.083 -71.508 1.00 34.88 155 GLN D O 1
ATOM 9264 N N . ARG D 1 158 ? 37.876 -2.178 -70.586 1.00 34.11 156 ARG D N 1
ATOM 9265 C CA . ARG D 1 158 ? 38.837 -2.844 -69.722 1.00 33.61 156 ARG D CA 1
ATOM 9266 C C . ARG D 1 158 ? 38.111 -3.862 -68.814 1.00 33.30 156 ARG D C 1
ATOM 9267 O O . ARG D 1 158 ? 38.445 -5.045 -68.801 1.00 31.69 156 ARG D O 1
ATOM 9275 N N . LEU D 1 159 ? 37.098 -3.401 -68.074 1.00 32.82 157 LEU D N 1
ATOM 9276 C CA . LEU D 1 159 ? 36.340 -4.289 -67.171 1.00 32.57 157 LEU D CA 1
ATOM 9277 C C . LEU D 1 159 ? 35.856 -5.521 -67.939 1.00 32.76 157 LEU D C 1
ATOM 9278 O O . LEU D 1 159 ? 36.006 -6.655 -67.468 1.00 31.64 157 LEU D O 1
ATOM 9283 N N . GLN D 1 160 ? 35.278 -5.291 -69.120 1.00 33.42 158 GLN D N 1
ATOM 9284 C CA . GLN D 1 160 ? 34.782 -6.396 -69.944 1.00 35.11 158 GLN D CA 1
ATOM 9285 C C . GLN D 1 160 ? 35.913 -7.371 -70.303 1.00 35.33 158 GLN D C 1
ATOM 9286 O O . GLN D 1 160 ? 35.770 -8.590 -70.153 1.00 34.93 158 GLN D O 1
ATOM 9292 N N . ASP D 1 161 ? 37.039 -6.819 -70.752 1.00 36.16 159 ASP D N 1
ATOM 9293 C CA . ASP D 1 161 ? 38.208 -7.648 -71.111 1.00 37.10 159 ASP D CA 1
ATOM 9294 C C . ASP D 1 161 ? 38.678 -8.429 -69.900 1.00 36.94 159 ASP D C 1
ATOM 9295 O O . ASP D 1 161 ? 39.092 -9.586 -70.029 1.00 36.71 159 ASP D O 1
ATOM 9300 N N . ASP D 1 162 ? 38.569 -7.810 -68.719 1.00 36.65 160 ASP D N 1
ATOM 9301 C CA . ASP D 1 162 ? 39.004 -8.434 -67.453 1.00 36.14 160 ASP D CA 1
ATOM 9302 C C . ASP D 1 162 ? 37.958 -9.407 -66.858 1.00 35.01 160 ASP D C 1
ATOM 9303 O O . ASP D 1 162 ? 38.161 -9.909 -65.760 1.00 35.12 160 ASP D O 1
ATOM 9308 N N . ASP D 1 163 ? 36.860 -9.670 -67.570 1.00 33.35 161 ASP D N 1
ATOM 9309 C CA . ASP D 1 163 ? 35.784 -10.571 -67.120 1.00 33.41 161 ASP D CA 1
ATOM 9310 C C . ASP D 1 163 ? 34.977 -10.097 -65.875 1.00 31.60 161 ASP D C 1
ATOM 9311 O O . ASP D 1 163 ? 34.262 -10.881 -65.290 1.00 31.58 161 ASP D O 1
ATOM 9316 N N . VAL D 1 164 ? 35.115 -8.836 -65.492 1.00 29.82 162 VAL D N 1
ATOM 9317 C CA . VAL D 1 164 ? 34.204 -8.194 -64.534 1.00 28.73 162 VAL D CA 1
ATOM 9318 C C . VAL D 1 164 ? 32.831 -8.045 -65.174 1.00 28.63 162 VAL D C 1
ATOM 9319 O O . VAL D 1 164 ? 32.734 -7.570 -66.304 1.00 27.42 162 VAL D O 1
ATOM 9323 N N . ARG D 1 165 ? 31.783 -8.497 -64.464 1.00 27.80 163 ARG D N 1
ATOM 9324 C CA . ARG D 1 165 ? 30.407 -8.506 -64.974 1.00 27.73 163 ARG D CA 1
ATOM 9325 C C . ARG D 1 165 ? 29.406 -7.801 -64.043 1.00 25.79 163 ARG D C 1
ATOM 9326 O O . ARG D 1 165 ? 28.220 -7.987 -64.185 1.00 25.34 163 ARG D O 1
ATOM 9334 N N . ILE D 1 166 ? 29.906 -6.991 -63.117 1.00 24.80 164 ILE D N 1
ATOM 9335 C CA . ILE D 1 166 ? 29.055 -6.121 -62.292 1.00 23.39 164 ILE D CA 1
ATOM 9336 C C . ILE D 1 166 ? 29.604 -4.707 -62.257 1.00 23.15 164 ILE D C 1
ATOM 9337 O O . ILE D 1 166 ? 30.809 -4.493 -62.066 1.00 23.75 164 ILE D O 1
ATOM 9342 N N . ILE D 1 167 ? 28.714 -3.729 -62.413 1.00 22.22 165 ILE D N 1
ATOM 9343 C CA . ILE D 1 167 ? 29.071 -2.352 -62.202 1.00 22.19 165 ILE D CA 1
ATOM 9344 C C . ILE D 1 167 ? 28.044 -1.650 -61.318 1.00 21.71 165 ILE D C 1
ATOM 9345 O O . ILE D 1 167 ? 26.887 -2.022 -61.299 1.00 19.73 165 ILE D O 1
ATOM 9350 N N . LYS D 1 168 ? 28.494 -0.649 -60.573 1.00 21.88 166 LYS D N 1
ATOM 9351 C CA . LYS D 1 168 ? 27.554 0.244 -59.887 1.00 22.51 166 LYS D CA 1
ATOM 9352 C C . LYS D 1 168 ? 27.707 1.663 -60.425 1.00 22.15 166 LYS D C 1
ATOM 9353 O O . LYS D 1 168 ? 28.768 2.277 -60.280 1.00 22.15 166 LYS D O 1
ATOM 9359 N N . LEU D 1 169 ? 26.626 2.172 -60.998 1.00 22.22 167 LEU D N 1
ATOM 9360 C CA . LEU D 1 169 ? 26.562 3.511 -61.540 1.00 23.31 167 LEU D CA 1
ATOM 9361 C C . LEU D 1 169 ? 26.345 4.523 -60.433 1.00 24.43 167 LEU D C 1
ATOM 9362 O O . LEU D 1 169 ? 25.345 4.442 -59.713 1.00 24.07 167 LEU D O 1
ATOM 9367 N N . LYS D 1 170 ? 27.262 5.467 -60.272 1.00 25.39 168 LYS D N 1
ATOM 9368 C CA . LYS D 1 170 ? 27.047 6.517 -59.294 1.00 27.21 168 LYS D CA 1
ATOM 9369 C C . LYS D 1 170 ? 26.173 7.536 -59.966 1.00 28.26 168 LYS D C 1
ATOM 9370 O O . LYS D 1 170 ? 26.505 8.021 -61.077 1.00 27.60 168 LYS D O 1
ATOM 9376 N N . THR D 1 171 ? 25.063 7.859 -59.306 1.00 28.43 169 THR D N 1
ATOM 9377 C CA . THR D 1 171 ? 24.064 8.762 -59.850 1.00 28.62 169 THR D CA 1
ATOM 9378 C C . THR D 1 171 ? 23.796 9.971 -58.933 1.00 29.82 169 THR D C 1
ATOM 9379 O O . THR D 1 171 ? 24.274 10.064 -57.787 1.00 28.29 169 THR D O 1
ATOM 9383 N N . GLY D 1 172 ? 23.083 10.950 -59.483 1.00 31.17 170 GLY D N 1
ATOM 9384 C CA . GLY D 1 172 ? 22.647 12.094 -58.702 1.00 32.18 170 GLY D CA 1
ATOM 9385 C C . GLY D 1 172 ? 23.712 13.134 -58.396 1.00 33.94 170 GLY D C 1
ATOM 9386 O O . GLY D 1 172 ? 23.538 13.936 -57.463 1.00 34.64 170 GLY D O 1
ATOM 9387 N N . PHE D 1 173 ? 24.822 13.134 -59.137 1.00 34.45 171 PHE D N 1
ATOM 9388 C CA . PHE D 1 173 ? 25.826 14.195 -58.927 1.00 35.12 171 PHE D CA 1
ATOM 9389 C C . PHE D 1 173 ? 25.871 15.257 -60.022 1.00 35.64 171 PHE D C 1
ATOM 9390 O O . PHE D 1 173 ? 26.404 16.324 -59.763 1.00 35.52 171 PHE D O 1
ATOM 9398 N N . LYS D 1 174 ? 25.329 14.975 -61.211 1.00 35.88 172 LYS D N 1
ATOM 9399 C CA . LYS D 1 174 ? 25.274 15.972 -62.296 1.00 37.41 172 LYS D CA 1
ATOM 9400 C C . LYS D 1 174 ? 23.872 16.487 -62.482 1.00 37.04 172 LYS D C 1
ATOM 9401 O O . LYS D 1 174 ? 23.507 17.531 -61.931 1.00 38.91 172 LYS D O 1
ATOM 9407 N N . ASP D 1 175 ? 23.098 15.783 -63.294 1.00 36.15 173 ASP D N 1
ATOM 9408 C CA . ASP D 1 175 ? 21.679 16.049 -63.431 1.00 35.51 173 ASP D CA 1
ATOM 9409 C C . ASP D 1 175 ? 21.029 14.748 -63.849 1.00 33.55 173 ASP D C 1
ATOM 9410 O O . ASP D 1 175 ? 21.719 13.818 -64.226 1.00 32.73 173 ASP D O 1
ATOM 9415 N N . HIS D 1 176 ? 19.708 14.688 -63.755 1.00 32.28 174 HIS D N 1
ATOM 9416 C CA . HIS D 1 176 ? 18.972 13.452 -63.961 1.00 31.48 174 HIS D CA 1
ATOM 9417 C C . HIS D 1 176 ? 19.119 12.904 -65.382 1.00 31.69 174 HIS D C 1
ATOM 9418 O O . HIS D 1 176 ? 19.112 11.679 -65.608 1.00 30.63 174 HIS D O 1
ATOM 9425 N N . ALA D 1 177 ? 19.223 13.819 -66.348 1.00 31.83 175 ALA D N 1
ATOM 9426 C CA . ALA D 1 177 ? 19.401 13.439 -67.759 1.00 32.06 175 ALA D CA 1
ATOM 9427 C C . ALA D 1 177 ? 20.666 12.611 -67.944 1.00 31.48 175 ALA D C 1
ATOM 9428 O O . ALA D 1 177 ? 20.659 11.624 -68.654 1.00 31.26 175 ALA D O 1
ATOM 9430 N N . PHE D 1 178 ? 21.745 13.047 -67.293 1.00 32.30 176 PHE D N 1
ATOM 9431 C CA . PHE D 1 178 ? 23.040 12.353 -67.288 1.00 32.55 176 PHE D CA 1
ATOM 9432 C C . PHE D 1 178 ? 22.926 10.913 -66.755 1.00 32.89 176 PHE D C 1
ATOM 9433 O O . PHE D 1 178 ? 23.547 9.976 -67.296 1.00 33.28 176 PHE D O 1
ATOM 9441 N N . ASP D 1 179 ? 22.110 10.723 -65.717 1.00 31.70 177 ASP D N 1
ATOM 9442 C CA . ASP D 1 179 ? 21.911 9.381 -65.176 1.00 31.05 177 ASP D CA 1
ATOM 9443 C C . ASP D 1 179 ? 21.134 8.517 -66.174 1.00 30.70 177 ASP D C 1
ATOM 9444 O O . ASP D 1 179 ? 21.532 7.377 -66.450 1.00 30.15 177 ASP D O 1
ATOM 9449 N N . MET D 1 180 ? 20.046 9.061 -66.725 1.00 31.02 178 MET D N 1
ATOM 9450 C CA . MET D 1 180 ? 19.183 8.309 -67.626 1.00 30.89 178 MET D CA 1
ATOM 9451 C C . MET D 1 180 ? 19.921 7.962 -68.949 1.00 31.44 178 MET D C 1
ATOM 9452 O O . MET D 1 180 ? 19.791 6.846 -69.459 1.00 31.55 178 MET D O 1
ATOM 9457 N N . MET D 1 181 ? 20.720 8.903 -69.456 1.00 31.94 179 MET D N 1
ATOM 9458 C CA . MET D 1 181 ? 21.626 8.650 -70.614 1.00 32.68 179 MET D CA 1
ATOM 9459 C C . MET D 1 181 ? 22.583 7.494 -70.335 1.00 33.02 179 MET D C 1
ATOM 9460 O O . MET D 1 181 ? 22.633 6.536 -71.102 1.00 32.85 179 MET D O 1
ATOM 9465 N N . ARG D 1 182 ? 23.320 7.563 -69.221 1.00 33.42 180 ARG D N 1
ATOM 9466 C CA . ARG D 1 182 ? 24.323 6.522 -68.937 1.00 34.01 180 ARG D CA 1
ATOM 9467 C C . ARG D 1 182 ? 23.675 5.142 -68.801 1.00 33.92 180 ARG D C 1
ATOM 9468 O O . ARG D 1 182 ? 24.190 4.154 -69.338 1.00 34.14 180 ARG D O 1
ATOM 9476 N N . LEU D 1 183 ? 22.538 5.064 -68.101 1.00 34.42 181 LEU D N 1
ATOM 9477 C CA . LEU D 1 183 ? 21.820 3.798 -67.976 1.00 34.13 181 LEU D CA 1
ATOM 9478 C C . LEU D 1 183 ? 21.402 3.246 -69.337 1.00 35.00 181 LEU D C 1
ATOM 9479 O O . LEU D 1 183 ? 21.581 2.066 -69.575 1.00 34.03 181 LEU D O 1
ATOM 9484 N N . GLU D 1 184 ? 20.832 4.083 -70.215 1.00 36.18 182 GLU D N 1
ATOM 9485 C CA . GLU D 1 184 ? 20.410 3.601 -71.556 1.00 37.86 182 GLU D CA 1
ATOM 9486 C C . GLU D 1 184 ? 21.625 3.078 -72.333 1.00 37.84 182 GLU D C 1
ATOM 9487 O O . GLU D 1 184 ? 21.596 1.965 -72.872 1.00 38.09 182 GLU D O 1
ATOM 9493 N N . ARG D 1 185 ? 22.707 3.850 -72.329 1.00 38.33 183 ARG D N 1
ATOM 9494 C CA . ARG D 1 185 ? 23.915 3.485 -73.092 1.00 39.32 183 ARG D CA 1
ATOM 9495 C C . ARG D 1 185 ? 24.531 2.174 -72.587 1.00 38.80 183 ARG D C 1
ATOM 9496 O O . ARG D 1 185 ? 24.851 1.286 -73.387 1.00 39.11 183 ARG D O 1
ATOM 9504 N N . LEU D 1 186 ? 24.676 2.048 -71.265 1.00 38.16 184 LEU D N 1
ATOM 9505 C CA . LEU D 1 186 ? 25.284 0.859 -70.678 1.00 37.71 184 LEU D CA 1
ATOM 9506 C C . LEU D 1 186 ? 24.415 -0.365 -70.923 1.00 37.47 184 LEU D C 1
ATOM 9507 O O . LEU D 1 186 ? 24.919 -1.431 -71.219 1.00 37.78 184 LEU D O 1
ATOM 9512 N N . ARG D 1 187 ? 23.103 -0.213 -70.805 1.00 37.98 185 ARG D N 1
ATOM 9513 C CA . ARG D 1 187 ? 22.185 -1.303 -71.114 1.00 37.98 185 ARG D CA 1
ATOM 9514 C C . ARG D 1 187 ? 22.253 -1.734 -72.594 1.00 39.11 185 ARG D C 1
ATOM 9515 O O . ARG D 1 187 ? 22.123 -2.927 -72.902 1.00 39.13 185 ARG D O 1
ATOM 9523 N N . ALA D 1 188 ? 22.454 -0.770 -73.498 1.00 39.56 186 ALA D N 1
ATOM 9524 C CA . ALA D 1 188 ? 22.523 -1.059 -74.948 1.00 40.17 186 ALA D CA 1
ATOM 9525 C C . ALA D 1 188 ? 23.861 -1.692 -75.338 1.00 40.37 186 ALA D C 1
ATOM 9526 O O . ALA D 1 188 ? 23.897 -2.774 -75.928 1.00 40.56 186 ALA D O 1
ATOM 9528 N N . ASP D 1 189 ? 24.960 -1.040 -74.971 1.00 40.89 187 ASP D N 1
ATOM 9529 C CA . ASP D 1 189 ? 26.295 -1.512 -75.355 1.00 41.25 187 ASP D CA 1
ATOM 9530 C C . ASP D 1 189 ? 26.850 -2.648 -74.497 1.00 41.51 187 ASP D C 1
ATOM 9531 O O . ASP D 1 189 ? 27.675 -3.431 -74.982 1.00 41.23 187 ASP D O 1
ATOM 9536 N N . PHE D 1 190 ? 26.427 -2.752 -73.229 1.00 41.41 188 PHE D N 1
ATOM 9537 C CA . PHE D 1 190 ? 26.972 -3.777 -72.330 1.00 40.97 188 PHE D CA 1
ATOM 9538 C C . PHE D 1 190 ? 25.882 -4.551 -71.597 1.00 40.65 188 PHE D C 1
ATOM 9539 O O . PHE D 1 190 ? 25.813 -4.507 -70.357 1.00 40.73 188 PHE D O 1
ATOM 9547 N N . PRO D 1 191 ? 25.047 -5.292 -72.353 1.00 39.30 189 PRO D N 1
ATOM 9548 C CA . PRO D 1 191 ? 23.876 -6.002 -71.831 1.00 38.37 189 PRO D CA 1
ATOM 9549 C C . PRO D 1 191 ? 24.181 -7.199 -70.924 1.00 37.01 189 PRO D C 1
ATOM 9550 O O . PRO D 1 191 ? 23.289 -7.690 -70.231 1.00 37.02 189 PRO D O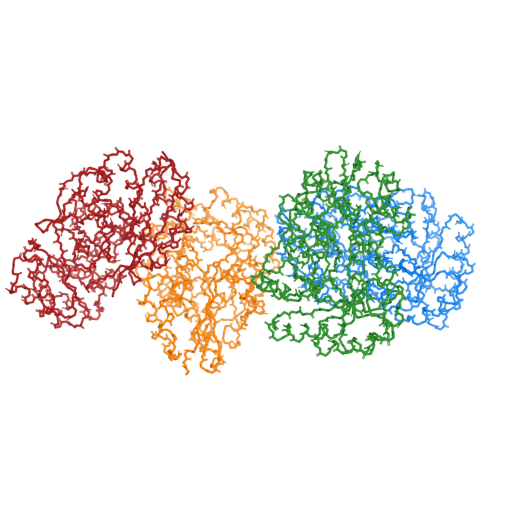 1
ATOM 9554 N N . ALA D 1 192 ? 25.411 -7.693 -70.962 1.00 35.41 190 ALA D N 1
ATOM 9555 C CA . ALA D 1 192 ? 25.789 -8.832 -70.144 1.00 34.29 190 ALA D CA 1
ATOM 9556 C C . ALA D 1 192 ? 26.058 -8.433 -68.676 1.00 33.21 190 ALA D C 1
ATOM 9557 O O . ALA D 1 192 ? 26.073 -9.294 -67.801 1.00 32.71 190 ALA D O 1
ATOM 9559 N N . PHE D 1 193 ? 26.258 -7.140 -68.421 1.00 31.45 191 PHE D N 1
ATOM 9560 C CA . PHE D 1 193 ? 26.580 -6.671 -67.084 1.00 30.45 191 PHE D CA 1
ATOM 9561 C C . PHE D 1 193 ? 25.348 -6.594 -66.173 1.00 29.08 191 PHE D C 1
ATOM 9562 O O . PHE D 1 193 ? 24.251 -6.251 -66.610 1.00 28.90 191 PHE D O 1
ATOM 9570 N N . ASP D 1 194 ? 25.569 -6.928 -64.903 1.00 28.17 192 ASP D N 1
ATOM 9571 C CA . ASP D 1 194 ? 24.616 -6.704 -63.796 1.00 26.84 192 ASP D CA 1
ATOM 9572 C C . ASP D 1 194 ? 24.846 -5.250 -63.351 1.00 25.59 192 ASP D C 1
ATOM 9573 O O . ASP D 1 194 ? 25.958 -4.875 -62.994 1.00 25.39 192 ASP D O 1
ATOM 9578 N N . ILE D 1 195 ? 23.823 -4.410 -63.420 1.00 24.33 193 ILE D N 1
ATOM 9579 C CA . ILE D 1 195 ? 23.996 -2.997 -63.149 1.00 23.92 193 ILE D CA 1
ATOM 9580 C C . ILE D 1 195 ? 23.237 -2.616 -61.877 1.00 22.76 193 ILE D C 1
ATOM 9581 O O . ILE D 1 195 ? 22.053 -2.880 -61.752 1.00 20.76 193 ILE D O 1
ATOM 9586 N N . ARG D 1 196 ? 23.945 -1.960 -60.977 1.00 21.96 194 ARG D N 1
ATOM 9587 C CA . ARG D 1 196 ? 23.354 -1.412 -59.767 1.00 22.41 194 ARG D CA 1
ATOM 9588 C C . ARG D 1 196 ? 23.480 0.096 -59.835 1.00 22.18 194 ARG D C 1
ATOM 9589 O O . ARG D 1 196 ? 24.239 0.638 -60.662 1.00 21.32 194 ARG D O 1
ATOM 9597 N N . VAL D 1 197 ? 22.728 0.783 -58.976 1.00 20.91 195 VAL D N 1
ATOM 9598 C CA . VAL D 1 197 ? 22.741 2.220 -58.933 1.00 20.78 195 VAL D CA 1
ATOM 9599 C C . VAL D 1 197 ? 22.994 2.680 -57.496 1.00 21.19 195 VAL D C 1
ATOM 9600 O O . VAL D 1 197 ? 22.416 2.128 -56.534 1.00 21.37 195 VAL D O 1
ATOM 9604 N N . ASP D 1 198 ? 23.854 3.674 -57.344 1.00 21.10 196 ASP D N 1
ATOM 9605 C CA . ASP D 1 198 ? 24.095 4.296 -56.040 1.00 21.70 196 ASP D CA 1
ATOM 9606 C C . ASP D 1 198 ? 24.052 5.827 -56.073 1.00 21.22 196 ASP D C 1
ATOM 9607 O O . ASP D 1 198 ? 24.900 6.485 -56.680 1.00 21.44 196 ASP D O 1
ATOM 9612 N N . TYR D 1 199 ? 23.091 6.384 -55.349 1.00 20.41 197 TYR D N 1
ATOM 9613 C CA . TYR D 1 199 ? 22.910 7.811 -55.269 1.00 20.96 197 TYR D CA 1
ATOM 9614 C C . TYR D 1 199 ? 23.730 8.505 -54.194 1.00 21.64 197 TYR D C 1
ATOM 9615 O O . TYR D 1 199 ? 23.859 9.730 -54.226 1.00 21.31 197 TYR D O 1
ATOM 9624 N N . ASN D 1 200 ? 24.271 7.738 -53.242 1.00 22.48 198 ASN D N 1
ATOM 9625 C CA . ASN D 1 200 ? 25.090 8.291 -52.157 1.00 23.18 198 ASN D CA 1
ATOM 9626 C C . ASN D 1 200 ? 24.438 9.465 -51.463 1.00 22.11 198 ASN D C 1
ATOM 9627 O O . ASN D 1 200 ? 25.093 10.483 -51.209 1.00 21.99 198 ASN D O 1
ATOM 9632 N N . GLN D 1 201 ? 23.142 9.334 -51.175 1.00 20.89 199 GLN D N 1
ATOM 9633 C CA . GLN D 1 201 ? 22.355 10.382 -50.495 1.00 21.08 199 GLN D CA 1
ATOM 9634 C C . GLN D 1 201 ? 22.099 11.631 -51.319 1.00 22.29 199 GLN D C 1
ATOM 9635 O O . GLN D 1 201 ? 21.736 12.692 -50.753 1.00 22.23 199 GLN D O 1
ATOM 9641 N N . GLY D 1 202 ? 22.256 11.524 -52.640 1.00 21.74 200 GLY D N 1
ATOM 9642 C CA . GLY D 1 202 ? 22.283 12.716 -53.498 1.00 22.50 200 GLY D CA 1
ATOM 9643 C C . GLY D 1 202 ? 20.951 13.290 -53.950 1.00 22.24 200 GLY D C 1
ATOM 9644 O O . GLY D 1 202 ? 20.932 14.329 -54.601 1.00 23.87 200 GLY D O 1
ATOM 9645 N N . LEU D 1 203 ? 19.830 12.660 -53.624 1.00 21.15 201 LEU D N 1
ATOM 9646 C CA . LEU D 1 203 ? 18.551 13.170 -54.107 1.00 20.42 201 LEU D CA 1
ATOM 9647 C C . LEU D 1 203 ? 17.874 13.938 -53.003 1.00 20.39 201 LEU D C 1
ATOM 9648 O O . LEU D 1 203 ? 17.609 13.393 -51.947 1.00 19.17 201 LEU D O 1
ATOM 9653 N N . HIS D 1 204 ? 17.578 15.197 -53.263 1.00 19.81 202 HIS D N 1
ATOM 9654 C CA . HIS D 1 204 ? 16.758 15.987 -52.353 1.00 19.87 202 HIS D CA 1
ATOM 9655 C C . HIS D 1 204 ? 15.352 15.413 -52.283 1.00 19.29 202 HIS D C 1
ATOM 9656 O O . HIS D 1 204 ? 14.800 14.995 -53.311 1.00 18.32 202 HIS D O 1
ATOM 9663 N N . HIS D 1 205 ? 14.739 15.465 -51.087 1.00 18.83 203 HIS D N 1
ATOM 9664 C CA . HIS D 1 205 ? 13.413 14.858 -50.908 1.00 18.96 203 HIS D CA 1
ATOM 9665 C C . HIS D 1 205 ? 12.315 15.399 -51.835 1.00 19.57 203 HIS D C 1
ATOM 9666 O O . HIS D 1 205 ? 11.327 14.721 -52.075 1.00 20.06 203 HIS D O 1
ATOM 9673 N N . ASP D 1 206 ? 12.475 16.633 -52.292 1.00 20.00 204 ASP D N 1
ATOM 9674 C CA . ASP D 1 206 ? 11.563 17.239 -53.276 1.00 20.70 204 ASP D CA 1
ATOM 9675 C C . ASP D 1 206 ? 11.383 16.359 -54.500 1.00 19.99 204 ASP D C 1
ATOM 9676 O O . ASP D 1 206 ? 10.293 16.320 -55.088 1.00 20.51 204 ASP D O 1
ATOM 9681 N N . VAL D 1 207 ? 12.432 15.657 -54.901 1.00 20.09 205 VAL D N 1
ATOM 9682 C CA . VAL D 1 207 ? 12.400 14.941 -56.169 1.00 20.37 205 VAL D CA 1
ATOM 9683 C C . VAL D 1 207 ? 12.747 13.469 -56.101 1.00 20.63 205 VAL D C 1
ATOM 9684 O O . VAL D 1 207 ? 12.675 12.773 -57.107 1.00 21.22 205 VAL D O 1
ATOM 9688 N N . ALA D 1 208 ? 13.060 12.966 -54.909 1.00 21.38 206 ALA D N 1
ATOM 9689 C CA . ALA D 1 208 ? 13.622 11.622 -54.764 1.00 20.73 206 ALA D CA 1
ATOM 9690 C C . ALA D 1 208 ? 12.784 10.504 -55.368 1.00 20.60 206 ALA D C 1
ATOM 9691 O O . ALA D 1 208 ? 13.289 9.715 -56.168 1.00 20.03 206 ALA D O 1
ATOM 9693 N N . LEU D 1 209 ? 11.514 10.406 -54.979 1.00 21.16 207 LEU D N 1
ATOM 9694 C CA . LEU D 1 209 ? 10.634 9.352 -55.477 1.00 21.28 207 LEU D CA 1
ATOM 9695 C C . LEU D 1 209 ? 10.522 9.321 -57.014 1.00 21.16 207 LEU D C 1
ATOM 9696 O O . LEU D 1 209 ? 10.656 8.262 -57.632 1.00 21.00 207 LEU D O 1
ATOM 9701 N N . ALA D 1 210 ? 10.241 10.467 -57.602 1.00 21.46 208 ALA D N 1
ATOM 9702 C CA . ALA D 1 210 ? 10.192 10.620 -59.066 1.00 21.84 208 ALA D CA 1
ATOM 9703 C C . ALA D 1 210 ? 11.424 10.078 -59.770 1.00 21.42 208 ALA D C 1
ATOM 9704 O O . ALA D 1 210 ? 11.312 9.295 -60.693 1.00 21.90 208 ALA D O 1
ATOM 9706 N N . ARG D 1 211 ? 12.601 10.470 -59.313 1.00 21.79 209 ARG D N 1
ATOM 9707 C CA . ARG D 1 211 ? 13.832 10.057 -59.981 1.00 22.24 209 ARG D CA 1
ATOM 9708 C C . ARG D 1 211 ? 14.174 8.613 -59.747 1.00 22.35 209 ARG D C 1
ATOM 9709 O O . ARG D 1 211 ? 14.675 7.957 -60.671 1.00 22.26 209 ARG D O 1
ATOM 9717 N N . VAL D 1 212 ? 13.900 8.101 -58.532 1.00 21.39 210 VAL D N 1
ATOM 9718 C CA . VAL D 1 212 ? 14.045 6.662 -58.279 1.00 21.05 210 VAL D CA 1
ATOM 9719 C C . VAL D 1 212 ? 13.160 5.841 -59.211 1.00 22.12 210 VAL D C 1
ATOM 9720 O O . VAL D 1 212 ? 13.649 4.909 -59.844 1.00 21.91 210 VAL D O 1
ATOM 9724 N N . ARG D 1 213 ? 11.881 6.218 -59.317 1.00 23.51 211 ARG D N 1
ATOM 9725 C CA . ARG D 1 213 ? 10.942 5.598 -60.258 1.00 25.74 211 ARG D CA 1
ATOM 9726 C C . ARG D 1 213 ? 11.461 5.598 -61.699 1.00 25.65 211 ARG D C 1
ATOM 9727 O O . ARG D 1 213 ? 11.366 4.596 -62.388 1.00 25.59 211 ARG D O 1
ATOM 9735 N N . ASP D 1 214 ? 11.984 6.731 -62.145 1.00 26.90 212 ASP D N 1
ATOM 9736 C CA . ASP D 1 214 ? 12.622 6.820 -63.473 1.00 28.33 212 ASP D CA 1
ATOM 9737 C C . ASP D 1 214 ? 13.764 5.832 -63.671 1.00 27.95 212 ASP D C 1
ATOM 9738 O O . ASP D 1 214 ? 13.754 5.060 -64.633 1.00 28.47 212 ASP D O 1
ATOM 9743 N N . VAL D 1 215 ? 14.768 5.866 -62.799 1.00 28.03 213 VAL D N 1
ATOM 9744 C CA . VAL D 1 215 ? 15.895 4.956 -62.987 1.00 26.77 213 VAL D CA 1
ATOM 9745 C C . VAL D 1 215 ? 15.451 3.505 -62.810 1.00 26.03 213 VAL D C 1
ATOM 9746 O O . VAL D 1 215 ? 16.085 2.607 -63.369 1.00 26.09 213 VAL D O 1
ATOM 9750 N N . ALA D 1 216 ? 14.361 3.263 -62.067 1.00 24.77 214 ALA D N 1
ATOM 9751 C CA . ALA D 1 216 ? 13.871 1.889 -61.887 1.00 25.17 214 ALA D CA 1
ATOM 9752 C C . ALA D 1 216 ? 13.383 1.232 -63.188 1.00 25.34 214 ALA D C 1
ATOM 9753 O O . ALA D 1 216 ? 13.299 -0.004 -63.255 1.00 25.92 214 ALA D O 1
ATOM 9755 N N . THR D 1 217 ? 13.033 2.049 -64.182 1.00 26.05 215 THR D N 1
ATOM 9756 C CA . THR D 1 217 ? 12.606 1.540 -65.505 1.00 26.62 215 THR D CA 1
ATOM 9757 C C . THR D 1 217 ? 13.733 0.741 -66.212 1.00 26.92 215 THR D C 1
ATOM 9758 O O . THR D 1 217 ? 13.441 -0.086 -67.059 1.00 26.57 215 THR D O 1
ATOM 9762 N N . PHE D 1 218 ? 14.993 0.972 -65.847 1.00 26.80 216 PHE D N 1
ATOM 9763 C CA . PHE D 1 218 ? 16.127 0.167 -66.359 1.00 27.43 216 PHE D CA 1
ATOM 9764 C C . PHE D 1 218 ? 16.399 -1.123 -65.601 1.00 27.09 216 PHE D C 1
ATOM 9765 O O . PHE D 1 218 ? 17.291 -1.891 -65.966 1.00 27.42 216 PHE D O 1
ATOM 9773 N N . LYS D 1 219 ? 15.593 -1.387 -64.580 1.00 25.97 217 LYS D N 1
ATOM 9774 C CA . LYS D 1 219 ? 15.724 -2.579 -63.751 1.00 25.14 217 LYS D CA 1
ATOM 9775 C C . LYS D 1 219 ? 17.130 -2.835 -63.186 1.00 23.01 217 LYS D C 1
ATOM 9776 O O . LYS D 1 219 ? 17.646 -3.943 -63.254 1.00 21.41 217 LYS D O 1
ATOM 9782 N N . PRO D 1 220 ? 17.748 -1.806 -62.576 1.00 21.10 218 PRO D N 1
ATOM 9783 C CA . PRO D 1 220 ? 18.973 -2.112 -61.860 1.00 20.97 218 PRO D CA 1
ATOM 9784 C C . PRO D 1 220 ? 18.698 -3.156 -60.763 1.00 20.24 218 PRO D C 1
ATOM 9785 O O . PRO D 1 220 ? 17.537 -3.309 -60.340 1.00 22.07 218 PRO D O 1
ATOM 9789 N N . THR D 1 221 ? 19.720 -3.893 -60.360 1.00 20.09 219 THR D N 1
ATOM 9790 C CA . THR D 1 221 ? 19.542 -4.982 -59.391 1.00 19.91 219 THR D CA 1
ATOM 9791 C C . THR D 1 221 ? 19.134 -4.407 -58.003 1.00 19.95 219 THR D C 1
ATOM 9792 O O . THR D 1 221 ? 18.334 -5.011 -57.240 1.00 19.68 219 THR D O 1
ATOM 9796 N N . PHE D 1 222 ? 19.691 -3.251 -57.693 1.00 19.26 220 PHE D N 1
ATOM 9797 C CA . PHE D 1 222 ? 19.217 -2.446 -56.572 1.00 19.28 220 PHE D CA 1
ATOM 9798 C C . PHE D 1 222 ? 19.527 -0.978 -56.781 1.00 18.75 220 PHE D C 1
ATOM 9799 O O . PHE D 1 222 ? 20.400 -0.622 -57.595 1.00 18.28 220 PHE D O 1
ATOM 9807 N N . ILE D 1 223 ? 18.789 -0.128 -56.071 1.00 17.63 221 ILE D N 1
ATOM 9808 C CA . ILE D 1 223 ? 19.027 1.328 -56.065 1.00 17.29 221 ILE D CA 1
ATOM 9809 C C . ILE D 1 223 ? 19.431 1.657 -54.649 1.00 17.97 221 ILE D C 1
ATOM 9810 O O . ILE D 1 223 ? 18.658 1.426 -53.720 1.00 18.02 221 ILE D O 1
ATOM 9815 N N . GLU D 1 224 ? 20.637 2.172 -54.480 1.00 18.19 222 GLU D N 1
ATOM 9816 C CA . GLU D 1 224 ? 21.237 2.347 -53.173 1.00 18.93 222 GLU D CA 1
ATOM 9817 C C . GLU D 1 224 ? 21.112 3.773 -52.635 1.00 19.28 222 GLU D C 1
ATOM 9818 O O . GLU D 1 224 ? 21.331 4.771 -53.339 1.00 19.73 222 GLU D O 1
ATOM 9824 N N . GLN D 1 225 ? 20.705 3.861 -51.371 1.00 18.81 223 GLN D N 1
ATOM 9825 C CA . GLN D 1 225 ? 20.667 5.110 -50.606 1.00 17.74 223 GLN D CA 1
ATOM 9826 C C . GLN D 1 225 ? 20.374 6.407 -51.404 1.00 16.87 223 GLN D C 1
ATOM 9827 O O . GLN D 1 225 ? 21.223 7.265 -51.492 1.00 16.79 223 GLN D O 1
ATOM 9833 N N . PRO D 1 226 ? 19.159 6.545 -51.944 1.00 17.39 224 PRO D N 1
ATOM 9834 C CA . PRO D 1 226 ? 18.714 7.736 -52.672 1.00 16.75 224 PRO D CA 1
ATOM 9835 C C . PRO D 1 226 ? 18.716 9.024 -51.848 1.00 17.64 224 PRO D C 1
ATOM 9836 O O . PRO D 1 226 ? 19.107 10.072 -52.391 1.00 18.77 224 PRO D O 1
ATOM 9840 N N . VAL D 1 227 ? 18.331 8.959 -50.562 1.00 16.46 225 VAL D N 1
ATOM 9841 C CA . VAL D 1 227 ? 18.138 10.179 -49.722 1.00 15.88 225 VAL D CA 1
ATOM 9842 C C . VAL D 1 227 ? 19.115 10.223 -48.556 1.00 15.64 225 VAL D C 1
ATOM 9843 O O . VAL D 1 227 ? 19.831 9.264 -48.293 1.00 15.63 225 VAL D O 1
ATOM 9847 N N . LYS D 1 228 ? 19.136 11.342 -47.845 1.00 15.34 226 LYS D N 1
ATOM 9848 C CA . LYS D 1 228 ? 20.042 11.530 -46.757 1.00 16.52 226 LYS D CA 1
ATOM 9849 C C . LYS D 1 228 ? 19.819 10.431 -45.685 1.00 15.17 226 LYS D C 1
ATOM 9850 O O . LYS D 1 228 ? 18.705 9.960 -45.490 1.00 15.06 226 LYS D O 1
ATOM 9856 N N . ALA D 1 229 ? 20.907 10.031 -45.057 1.00 14.75 227 ALA D N 1
ATOM 9857 C CA . ALA D 1 229 ? 20.957 8.935 -44.083 1.00 15.38 227 ALA D CA 1
ATOM 9858 C C . ALA D 1 229 ? 19.837 8.983 -43.047 1.00 15.45 227 ALA D C 1
ATOM 9859 O O . ALA D 1 229 ? 19.290 7.927 -42.663 1.00 16.71 227 ALA D O 1
ATOM 9861 N N . HIS D 1 230 ? 19.528 10.181 -42.558 1.00 15.11 228 HIS D N 1
ATOM 9862 C CA . HIS D 1 230 ? 18.607 10.343 -41.429 1.00 16.12 228 HIS D CA 1
ATOM 9863 C C . HIS D 1 230 ? 17.134 10.278 -41.862 1.00 16.94 228 HIS D C 1
ATOM 9864 O O . HIS D 1 230 ? 16.205 10.270 -41.012 1.00 17.53 228 HIS D O 1
ATOM 9871 N N . LEU D 1 231 ? 16.907 10.272 -43.173 1.00 16.51 229 LEU D N 1
ATOM 9872 C CA . LEU D 1 231 ? 15.540 10.298 -43.729 1.00 17.01 229 LEU D CA 1
ATOM 9873 C C . LEU D 1 231 ? 15.024 8.883 -43.894 1.00 17.43 229 LEU D C 1
ATOM 9874 O O . LEU D 1 231 ? 14.585 8.444 -44.985 1.00 15.69 229 LEU D O 1
ATOM 9879 N N . ARG D 1 232 ? 15.007 8.176 -42.771 1.00 16.00 230 ARG D N 1
ATOM 9880 C CA . ARG D 1 232 ? 14.689 6.759 -42.796 1.00 16.51 230 ARG D CA 1
ATOM 9881 C C . ARG D 1 232 ? 13.224 6.470 -43.025 1.00 16.88 230 ARG D C 1
ATOM 9882 O O . ARG D 1 232 ? 12.908 5.501 -43.722 1.00 17.31 230 ARG D O 1
ATOM 9890 N N . GLY D 1 233 ? 12.331 7.331 -42.542 1.00 16.10 231 GLY D N 1
ATOM 9891 C CA . GLY D 1 233 ? 10.901 7.176 -42.867 1.00 16.39 231 GLY D CA 1
ATOM 9892 C C . GLY D 1 233 ? 10.637 7.335 -44.361 1.00 15.79 231 GLY D C 1
ATOM 9893 O O . GLY D 1 233 ? 9.786 6.638 -44.945 1.00 15.45 231 GLY D O 1
ATOM 9894 N N . LEU D 1 234 ? 11.372 8.255 -44.978 1.00 15.58 232 LEU D N 1
ATOM 9895 C CA . LEU D 1 234 ? 11.295 8.464 -46.434 1.00 15.11 232 LEU D CA 1
ATOM 9896 C C . LEU D 1 234 ? 11.902 7.276 -47.204 1.00 15.05 232 LEU D C 1
ATOM 9897 O O . LEU D 1 234 ? 11.315 6.861 -48.205 1.00 14.64 232 LEU D O 1
ATOM 9902 N N . MET D 1 235 ? 13.024 6.707 -46.728 1.00 14.93 233 MET D N 1
ATOM 9903 C CA . MET D 1 235 ? 13.550 5.440 -47.310 1.00 15.96 233 MET D CA 1
ATOM 9904 C C . MET D 1 235 ? 12.447 4.354 -47.331 1.00 16.56 233 MET D C 1
ATOM 9905 O O . MET D 1 235 ? 12.186 3.686 -48.362 1.00 16.32 233 MET D O 1
ATOM 9910 N N . ALA D 1 236 ? 11.733 4.223 -46.215 1.00 17.16 234 ALA D N 1
ATOM 9911 C CA . ALA D 1 236 ? 10.695 3.189 -46.094 1.00 16.90 234 ALA D CA 1
ATOM 9912 C C . ALA D 1 236 ? 9.570 3.479 -47.075 1.00 16.94 234 ALA D C 1
ATOM 9913 O O . ALA D 1 236 ? 9.038 2.564 -47.687 1.00 16.59 234 ALA D O 1
ATOM 9915 N N . ARG D 1 237 ? 9.205 4.740 -47.259 1.00 17.25 235 ARG D N 1
ATOM 9916 C CA . ARG D 1 237 ? 8.183 5.040 -48.276 1.00 18.22 235 ARG D CA 1
ATOM 9917 C C . ARG D 1 237 ? 8.624 4.635 -49.682 1.00 18.12 235 ARG D C 1
ATOM 9918 O O . ARG D 1 237 ? 7.809 4.091 -50.471 1.00 18.71 235 ARG D O 1
ATOM 9926 N N . ILE D 1 238 ? 9.892 4.892 -49.991 1.00 17.39 236 ILE D N 1
ATOM 9927 C CA . ILE D 1 238 ? 10.449 4.605 -51.324 1.00 18.27 236 ILE D CA 1
ATOM 9928 C C . ILE D 1 238 ? 10.577 3.106 -51.505 1.00 18.37 236 ILE D C 1
ATOM 9929 O O . ILE D 1 238 ? 10.240 2.585 -52.600 1.00 18.57 236 ILE D O 1
ATOM 9934 N N . ARG D 1 239 ? 10.994 2.405 -50.439 1.00 17.80 237 ARG D N 1
ATOM 9935 C CA . ARG D 1 239 ? 11.016 0.952 -50.451 1.00 17.99 237 ARG D CA 1
ATOM 9936 C C . ARG D 1 239 ? 9.691 0.395 -50.896 1.00 19.11 237 ARG D C 1
ATOM 9937 O O . ARG D 1 239 ? 9.666 -0.529 -51.692 1.00 17.99 237 ARG D O 1
ATOM 9945 N N . ASP D 1 240 ? 8.596 0.912 -50.351 1.00 20.63 238 ASP D N 1
ATOM 9946 C CA . ASP D 1 240 ? 7.274 0.317 -50.616 1.00 22.76 238 ASP D CA 1
ATOM 9947 C C . ASP D 1 240 ? 6.654 0.802 -51.919 1.00 23.29 238 ASP D C 1
ATOM 9948 O O . ASP D 1 240 ? 5.745 0.183 -52.428 1.00 24.52 238 ASP D O 1
ATOM 9953 N N . ALA D 1 241 ? 7.154 1.906 -52.462 1.00 23.88 239 ALA D N 1
ATOM 9954 C CA . ALA D 1 241 ? 6.593 2.541 -53.660 1.00 24.71 239 ALA D CA 1
ATOM 9955 C C . ALA D 1 241 ? 7.096 1.962 -54.996 1.00 25.31 239 ALA D C 1
ATOM 9956 O O . ALA D 1 241 ? 6.396 2.059 -55.993 1.00 25.17 239 ALA D O 1
ATOM 9958 N N . VAL D 1 242 ? 8.271 1.330 -54.991 1.00 26.30 240 VAL D N 1
ATOM 9959 C CA . VAL D 1 242 ? 9.004 0.946 -56.199 1.00 26.47 240 VAL D CA 1
ATOM 9960 C C . VAL D 1 242 ? 9.359 -0.538 -56.148 1.00 27.17 240 VAL D C 1
ATOM 9961 O O . VAL D 1 242 ? 9.771 -1.054 -55.098 1.00 25.53 240 VAL D O 1
ATOM 9965 N N . ASP D 1 243 ? 9.215 -1.245 -57.274 1.00 27.54 241 ASP D N 1
ATOM 9966 C CA . ASP D 1 243 ? 9.458 -2.696 -57.314 1.00 28.80 241 ASP D CA 1
ATOM 9967 C C . ASP D 1 243 ? 10.942 -3.089 -57.224 1.00 26.90 241 ASP D C 1
ATOM 9968 O O . ASP D 1 243 ? 11.301 -4.136 -56.668 1.00 27.00 241 ASP D O 1
ATOM 9973 N N . VAL D 1 244 ? 11.806 -2.267 -57.792 1.00 24.04 242 VAL D N 1
ATOM 9974 C CA . VAL D 1 244 ? 13.236 -2.510 -57.718 1.00 23.49 242 VAL D CA 1
ATOM 9975 C C . VAL D 1 244 ? 13.732 -2.480 -56.252 1.00 21.54 242 VAL D C 1
ATOM 9976 O O . VAL D 1 244 ? 13.292 -1.631 -55.501 1.00 21.18 242 VAL D O 1
ATOM 9980 N N . PRO D 1 245 ? 14.618 -3.414 -55.848 1.00 20.65 243 PRO D N 1
ATOM 9981 C CA . PRO D 1 245 ? 15.170 -3.393 -54.490 1.00 19.64 243 PRO D CA 1
ATOM 9982 C C . PRO D 1 245 ? 15.840 -2.078 -54.106 1.00 19.37 243 PRO D C 1
ATOM 9983 O O . PRO D 1 245 ? 16.634 -1.555 -54.870 1.00 18.85 243 PRO D O 1
ATOM 9987 N N . LEU D 1 246 ? 15.515 -1.582 -52.911 1.00 17.69 244 LEU D N 1
ATOM 9988 C CA . LEU D 1 246 ? 16.170 -0.455 -52.286 1.00 17.84 244 LEU D CA 1
ATOM 9989 C C . LEU D 1 246 ? 17.241 -0.938 -51.298 1.00 17.67 244 LEU D C 1
ATOM 9990 O O . LEU D 1 246 ? 16.965 -1.778 -50.428 1.00 17.72 244 LEU D O 1
ATOM 9995 N N . LEU D 1 247 ? 18.457 -0.412 -51.424 1.00 16.67 245 LEU D N 1
ATOM 9996 C CA . LEU D 1 247 ? 19.527 -0.807 -50.545 1.00 16.72 245 LEU D CA 1
ATOM 9997 C C . LEU D 1 247 ? 19.901 0.344 -49.622 1.00 16.65 245 LEU D C 1
ATOM 9998 O O . LEU D 1 247 ? 20.168 1.450 -50.075 1.00 16.19 245 LEU D O 1
ATOM 10003 N N . ALA D 1 248 ? 19.890 0.106 -48.306 1.00 17.34 246 ALA D N 1
ATOM 10004 C CA . ALA D 1 248 ? 20.396 1.097 -47.357 1.00 17.14 246 ALA D CA 1
ATOM 10005 C C . ALA D 1 248 ? 21.902 1.061 -47.307 1.00 17.30 246 ALA D C 1
ATOM 10006 O O . ALA D 1 248 ? 22.476 -0.018 -47.220 1.00 16.94 246 ALA D O 1
ATOM 10008 N N . ASP D 1 249 ? 22.539 2.223 -47.271 1.00 16.37 247 ASP D N 1
ATOM 10009 C CA . ASP D 1 249 ? 23.956 2.311 -46.990 1.00 17.26 247 ASP D CA 1
ATOM 10010 C C . ASP D 1 249 ? 24.179 3.150 -45.722 1.00 17.13 247 ASP D C 1
ATOM 10011 O O . ASP D 1 249 ? 24.175 2.592 -44.616 1.00 16.36 247 ASP D O 1
ATOM 10016 N N . GLU D 1 250 ? 24.345 4.458 -45.894 1.00 17.26 248 GLU D N 1
ATOM 10017 C CA . GLU D 1 250 ? 24.631 5.372 -44.786 1.00 18.52 248 GLU D CA 1
ATOM 10018 C C . GLU D 1 250 ? 23.556 5.326 -43.683 1.00 16.69 248 GLU D C 1
ATOM 10019 O O . GLU D 1 250 ? 23.836 5.716 -42.567 1.00 16.95 248 GLU D O 1
ATOM 10025 N N . SER D 1 251 ? 22.343 4.898 -44.023 1.00 15.53 249 SER D N 1
ATOM 10026 C CA . SER D 1 251 ? 21.227 4.851 -43.071 1.00 15.96 249 SER D CA 1
ATOM 10027 C C . SER D 1 251 ? 21.460 3.727 -42.013 1.00 16.24 249 SER D C 1
ATOM 10028 O O . SER D 1 251 ? 20.836 3.758 -40.937 1.00 15.67 249 SER D O 1
ATOM 10031 N N . ILE D 1 252 ? 22.345 2.772 -42.316 1.00 14.27 250 ILE D N 1
ATOM 10032 C CA . ILE D 1 252 ? 22.606 1.624 -41.406 1.00 15.51 250 ILE D CA 1
ATOM 10033 C C . ILE D 1 252 ? 24.109 1.355 -41.299 1.00 15.18 250 ILE D C 1
ATOM 10034 O O . ILE D 1 252 ? 24.752 0.854 -42.257 1.00 15.71 250 ILE D O 1
ATOM 10039 N N . PHE D 1 253 ? 24.675 1.645 -40.133 1.00 14.57 251 PHE D N 1
ATOM 10040 C CA . PHE D 1 253 ? 26.099 1.373 -39.870 1.00 15.78 251 PHE D CA 1
ATOM 10041 C C . PHE D 1 253 ? 26.333 -0.021 -39.282 1.00 16.37 251 PHE D C 1
ATOM 10042 O O . PHE D 1 253 ? 27.063 -0.830 -39.853 1.00 15.94 251 PHE D O 1
ATOM 10050 N N . GLY D 1 254 ? 25.720 -0.287 -38.125 1.00 16.00 252 GLY D N 1
ATOM 10051 C CA . GLY D 1 254 ? 25.946 -1.507 -37.377 1.00 15.04 252 GLY D CA 1
ATOM 10052 C C . GLY D 1 254 ? 24.713 -2.250 -36.902 1.00 14.51 252 GLY D C 1
ATOM 10053 O O . GLY D 1 254 ? 23.601 -1.969 -37.323 1.00 13.56 252 GLY D O 1
ATOM 10054 N N . PRO D 1 255 ? 24.915 -3.240 -36.018 1.00 15.06 253 PRO D N 1
ATOM 10055 C CA . PRO D 1 255 ? 23.783 -4.044 -35.548 1.00 14.53 253 PRO D CA 1
ATOM 10056 C C . PRO D 1 255 ? 22.710 -3.234 -34.821 1.00 15.26 253 PRO D C 1
ATOM 10057 O O . PRO D 1 255 ? 21.517 -3.568 -34.894 1.00 15.76 253 PRO D O 1
ATOM 10061 N N . GLU D 1 256 ? 23.123 -2.151 -34.168 1.00 15.45 254 GLU D N 1
ATOM 10062 C CA . GLU D 1 256 ? 22.181 -1.302 -33.447 1.00 15.19 254 GLU D CA 1
ATOM 10063 C C . GLU D 1 256 ? 21.244 -0.596 -34.420 1.00 15.56 254 GLU D C 1
ATOM 10064 O O . GLU D 1 256 ? 20.003 -0.590 -34.241 1.00 12.40 254 GLU D O 1
ATOM 10070 N N . ASP D 1 257 ? 21.810 -0.026 -35.494 1.00 15.47 255 ASP D N 1
ATOM 10071 C CA . ASP D 1 257 ? 20.977 0.606 -36.519 1.00 15.72 255 ASP D CA 1
ATOM 10072 C C . ASP D 1 257 ? 20.072 -0.418 -37.194 1.00 15.52 255 ASP D C 1
ATOM 10073 O O . ASP D 1 257 ? 18.909 -0.140 -37.494 1.00 14.53 255 ASP D O 1
ATOM 10078 N N . MET D 1 258 ? 20.616 -1.605 -37.457 1.00 16.35 256 MET D N 1
ATOM 10079 C CA . MET D 1 258 ? 19.853 -2.663 -38.128 1.00 17.34 256 MET D CA 1
ATOM 10080 C C . MET D 1 258 ? 18.629 -3.016 -37.281 1.00 17.75 256 MET D C 1
ATOM 10081 O O . MET D 1 258 ? 17.524 -3.198 -37.820 1.00 17.80 256 MET D O 1
ATOM 10086 N N . ALA D 1 259 ? 18.814 -3.049 -35.952 1.00 18.18 257 ALA D N 1
ATOM 10087 C CA . ALA D 1 259 ? 17.768 -3.384 -35.012 1.00 17.79 257 ALA D CA 1
ATOM 10088 C C . ALA D 1 259 ? 16.741 -2.274 -34.884 1.00 17.59 257 ALA D C 1
ATOM 10089 O O . ALA D 1 259 ? 15.532 -2.538 -34.766 1.00 17.51 257 ALA D O 1
ATOM 10091 N N . GLU D 1 260 ? 17.204 -1.024 -34.880 1.00 17.09 258 GLU D N 1
ATOM 10092 C CA A GLU D 1 260 ? 16.312 0.124 -34.807 0.50 17.17 258 GLU D CA 1
ATOM 10093 C CA B GLU D 1 260 ? 16.295 0.125 -34.796 0.50 16.84 258 GLU D CA 1
ATOM 10094 C C . GLU D 1 260 ? 15.460 0.347 -36.064 1.00 17.61 258 GLU D C 1
ATOM 10095 O O . GLU D 1 260 ? 14.339 0.885 -35.997 1.00 14.74 258 GLU D O 1
ATOM 10106 N N . HIS D 1 261 ? 16.002 -0.030 -37.228 1.00 17.29 259 HIS D N 1
ATOM 10107 C CA . HIS D 1 261 ? 15.372 0.332 -38.499 1.00 17.52 259 HIS D CA 1
ATOM 10108 C C . HIS D 1 261 ? 15.198 -0.879 -39.388 1.00 17.76 259 HIS D C 1
ATOM 10109 O O . HIS D 1 261 ? 15.747 -0.933 -40.474 1.00 15.88 259 HIS D O 1
ATOM 10116 N N . PRO D 1 262 ? 14.427 -1.863 -38.913 1.00 18.64 260 PRO D N 1
ATOM 10117 C CA . PRO D 1 262 ? 14.278 -3.133 -39.616 1.00 18.63 260 PRO D CA 1
ATOM 10118 C C . PRO D 1 262 ? 13.614 -3.081 -40.984 1.00 18.50 260 PRO D C 1
ATOM 10119 O O . PRO D 1 262 ? 13.838 -4.005 -41.785 1.00 19.48 260 PRO D O 1
ATOM 10123 N N . GLU D 1 263 ? 12.815 -2.057 -41.280 1.00 17.92 261 GLU D N 1
ATOM 10124 C CA . GLU D 1 263 ? 11.975 -2.090 -42.477 1.00 18.22 261 GLU D CA 1
ATOM 10125 C C . GLU D 1 263 ? 12.206 -0.944 -43.486 1.00 17.50 261 GLU D C 1
ATOM 10126 O O . GLU D 1 263 ? 11.378 -0.719 -44.392 1.00 17.40 261 GLU D O 1
ATOM 10132 N N . ILE D 1 264 ? 13.353 -0.290 -43.380 1.00 16.25 262 ILE D N 1
ATOM 10133 C CA . ILE D 1 264 ? 13.605 0.880 -44.203 1.00 16.12 262 ILE D CA 1
ATOM 10134 C C . ILE D 1 264 ? 14.050 0.552 -45.641 1.00 16.18 262 ILE D C 1
ATOM 10135 O O . ILE D 1 264 ? 13.984 1.410 -46.524 1.00 15.67 262 ILE D O 1
ATOM 10140 N N . ALA D 1 265 ? 14.493 -0.675 -45.870 1.00 16.53 263 ALA D N 1
ATOM 10141 C CA . ALA D 1 265 ? 15.028 -1.045 -47.181 1.00 17.08 263 ALA D CA 1
ATOM 10142 C C . ALA D 1 265 ? 14.914 -2.530 -47.420 1.00 17.28 263 ALA D C 1
ATOM 10143 O O . ALA D 1 265 ? 14.624 -3.305 -46.500 1.00 16.15 263 ALA D O 1
ATOM 10145 N N . ASP D 1 266 ? 15.118 -2.936 -48.682 1.00 17.07 264 ASP D N 1
ATOM 10146 C CA . ASP D 1 266 ? 15.072 -4.356 -49.056 1.00 16.96 264 ASP D CA 1
ATOM 10147 C C . ASP D 1 266 ? 16.375 -5.057 -48.784 1.00 16.60 264 ASP D C 1
ATOM 10148 O O . ASP D 1 266 ? 16.441 -6.280 -48.839 1.00 17.19 264 ASP D O 1
ATOM 10153 N N . GLY D 1 267 ? 17.409 -4.295 -48.472 1.00 15.57 265 GLY D N 1
ATOM 10154 C CA . GLY D 1 267 ? 18.710 -4.896 -48.187 1.00 16.06 265 GLY D CA 1
ATOM 10155 C C . GLY D 1 267 ? 19.670 -3.849 -47.693 1.00 15.28 265 GLY D C 1
ATOM 10156 O O . GLY D 1 267 ? 19.325 -2.652 -47.622 1.00 16.30 265 GLY D O 1
ATOM 10157 N N . VAL D 1 268 ? 20.886 -4.284 -47.386 1.00 14.89 266 VAL D N 1
ATOM 10158 C CA A VAL D 1 268 ? 21.869 -3.395 -46.805 0.50 14.90 266 VAL D CA 1
ATOM 10159 C CA B VAL D 1 268 ? 21.858 -3.425 -46.758 0.50 14.62 266 VAL D CA 1
ATOM 10160 C C . VAL D 1 268 ? 23.266 -3.594 -47.348 1.00 15.25 266 VAL D C 1
ATOM 10161 O O . VAL D 1 268 ? 23.677 -4.713 -47.676 1.00 14.65 266 VAL D O 1
ATOM 10168 N N . SER D 1 269 ? 24.000 -2.484 -47.433 1.00 15.78 267 SER D N 1
ATOM 10169 C CA . SER D 1 269 ? 25.404 -2.522 -47.798 1.00 16.69 267 SER D CA 1
ATOM 10170 C C . SER D 1 269 ? 26.201 -2.740 -46.521 1.00 16.96 267 SER D C 1
ATOM 10171 O O . SER D 1 269 ? 26.084 -1.979 -45.560 1.00 17.38 267 SER D O 1
ATOM 10174 N N . ILE D 1 270 ? 26.928 -3.846 -46.491 1.00 15.82 268 ILE D N 1
ATOM 10175 C CA . ILE D 1 270 ? 27.740 -4.202 -45.338 1.00 16.27 268 ILE D CA 1
ATOM 10176 C C . ILE D 1 270 ? 29.143 -3.679 -45.533 1.00 16.36 268 ILE D C 1
ATOM 10177 O O . ILE D 1 270 ? 29.782 -4.066 -46.485 1.00 16.14 268 ILE D O 1
ATOM 10182 N N . LYS D 1 271 ? 29.644 -2.817 -44.636 1.00 16.22 269 LYS D N 1
ATOM 10183 C CA . LYS D 1 271 ? 31.020 -2.316 -44.729 1.00 16.65 269 LYS D CA 1
ATOM 10184 C C . LYS D 1 271 ? 31.668 -2.407 -43.364 1.00 17.20 269 LYS D C 1
ATOM 10185 O O . LYS D 1 271 ? 31.070 -1.956 -42.361 1.00 16.52 269 LYS D O 1
ATOM 10191 N N . ILE D 1 272 ? 32.889 -2.945 -43.298 1.00 16.47 270 ILE D N 1
ATOM 10192 C CA . ILE D 1 272 ? 33.587 -3.004 -42.010 1.00 16.58 270 ILE D CA 1
ATOM 10193 C C . ILE D 1 272 ? 33.818 -1.603 -41.438 1.00 16.01 270 ILE D C 1
ATOM 10194 O O . ILE D 1 272 ? 33.824 -1.417 -40.200 1.00 16.64 270 ILE D O 1
ATOM 10199 N N . MET D 1 273 ? 34.009 -0.612 -42.337 1.00 16.17 271 MET D N 1
ATOM 10200 C CA . MET D 1 273 ? 34.297 0.746 -41.929 1.00 15.76 271 MET D CA 1
ATOM 10201 C C . MET D 1 273 ? 33.091 1.415 -41.231 1.00 15.21 271 MET D C 1
ATOM 10202 O O . MET D 1 273 ? 33.297 2.351 -40.443 1.00 16.33 271 MET D O 1
ATOM 10207 N N . LYS D 1 274 ? 31.878 0.973 -41.560 1.00 13.88 272 LYS D N 1
ATOM 10208 C CA . LYS D 1 274 ? 30.631 1.365 -40.831 1.00 13.85 272 LYS D CA 1
ATOM 10209 C C . LYS D 1 274 ? 30.387 0.539 -39.560 1.00 13.19 272 LYS D C 1
ATOM 10210 O O . LYS D 1 274 ? 29.994 1.085 -38.512 1.00 13.95 272 LYS D O 1
ATOM 10216 N N . SER D 1 275 ? 30.534 -0.769 -39.665 1.00 13.98 273 SER D N 1
ATOM 10217 C CA . SER D 1 275 ? 30.146 -1.639 -38.559 1.00 15.47 273 SER D CA 1
ATOM 10218 C C . SER D 1 275 ? 31.204 -1.662 -37.473 1.00 15.36 273 SER D C 1
ATOM 10219 O O . SER D 1 275 ? 30.984 -2.198 -36.414 1.00 15.91 273 SER D O 1
ATOM 10222 N N . GLY D 1 276 ? 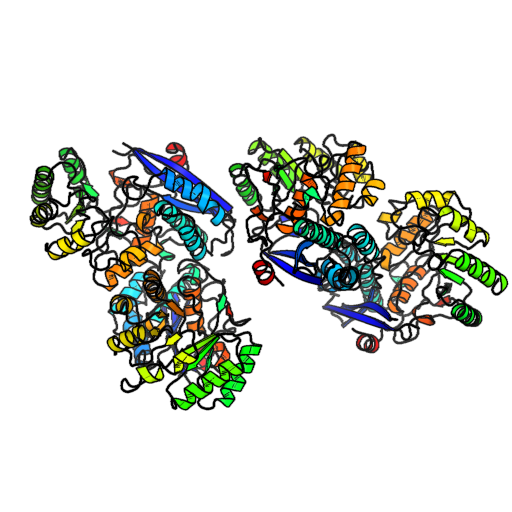32.355 -1.065 -37.740 1.00 15.19 274 GLY D N 1
ATOM 10223 C CA . GLY D 1 276 ? 33.404 -0.957 -36.767 1.00 15.43 274 GLY D CA 1
ATOM 10224 C C . GLY D 1 276 ? 34.146 -2.238 -36.592 1.00 15.53 274 GLY D C 1
ATOM 10225 O O . GLY D 1 276 ? 34.729 -2.475 -35.538 1.00 15.52 274 GLY D O 1
ATOM 10226 N N . GLY D 1 277 ? 34.147 -3.037 -37.647 1.00 16.01 275 GLY D N 1
ATOM 10227 C CA . GLY D 1 277 ? 34.897 -4.277 -37.658 1.00 16.36 275 GLY D CA 1
ATOM 10228 C C . GLY D 1 277 ? 34.281 -5.461 -38.364 1.00 15.84 275 GLY D C 1
ATOM 10229 O O . GLY D 1 277 ? 33.149 -5.411 -38.884 1.00 16.17 275 GLY D O 1
ATOM 10230 N N . LEU D 1 278 ? 35.015 -6.575 -38.345 1.00 16.22 276 LEU D N 1
ATOM 10231 C CA . LEU D 1 278 ? 34.605 -7.753 -39.103 1.00 15.95 276 LEU D CA 1
ATOM 10232 C C . LEU D 1 278 ? 33.434 -8.501 -38.441 1.00 14.85 276 LEU D C 1
ATOM 10233 O O . LEU D 1 278 ? 32.510 -8.858 -39.121 1.00 13.75 276 LEU D O 1
ATOM 10238 N N . THR D 1 279 ? 33.534 -8.770 -37.131 1.00 15.72 277 THR D N 1
ATOM 10239 C CA . THR D 1 279 ? 32.498 -9.500 -36.389 1.00 15.89 277 THR D CA 1
ATOM 10240 C C . THR D 1 279 ? 31.147 -8.793 -36.551 1.00 14.77 277 THR D C 1
ATOM 10241 O O . THR D 1 279 ? 30.153 -9.403 -36.912 1.00 14.43 277 THR D O 1
ATOM 10245 N N . ARG D 1 280 ? 31.128 -7.493 -36.269 1.00 14.05 278 ARG D N 1
ATOM 10246 C CA . ARG D 1 280 ? 29.888 -6.689 -36.354 1.00 14.15 278 ARG D CA 1
ATOM 10247 C C . ARG D 1 280 ? 29.291 -6.637 -37.780 1.00 14.27 278 ARG D C 1
ATOM 10248 O O . ARG D 1 280 ? 28.099 -6.671 -37.955 1.00 15.02 278 ARG D O 1
ATOM 10256 N N . ALA D 1 281 ? 30.126 -6.566 -38.800 1.00 14.56 279 ALA D N 1
ATOM 10257 C CA . ALA D 1 281 ? 29.665 -6.669 -40.189 1.00 14.34 279 ALA D CA 1
ATOM 10258 C C . ALA D 1 281 ? 28.912 -7.993 -40.408 1.00 14.18 279 ALA D C 1
ATOM 10259 O O . ALA D 1 281 ? 27.833 -8.026 -41.023 1.00 13.88 279 ALA D O 1
ATOM 10261 N N . GLN D 1 282 ? 29.449 -9.092 -39.878 1.00 14.21 280 GLN D N 1
ATOM 10262 C CA . GLN D 1 282 ? 28.769 -10.374 -40.017 1.00 14.82 280 GLN D CA 1
ATOM 10263 C C . GLN D 1 282 ? 27.411 -10.349 -39.317 1.00 14.87 280 GLN D C 1
ATOM 10264 O O . GLN D 1 282 ? 26.425 -10.845 -39.845 1.00 16.00 280 GLN D O 1
ATOM 10270 N N . THR D 1 283 ? 27.370 -9.740 -38.142 1.00 14.47 281 THR D N 1
ATOM 10271 C CA . THR D 1 283 ? 26.121 -9.684 -37.379 1.00 13.98 281 THR D CA 1
ATOM 10272 C C . THR D 1 283 ? 25.083 -8.908 -38.179 1.00 13.49 281 THR D C 1
ATOM 10273 O O . THR D 1 283 ? 23.947 -9.343 -38.297 1.00 15.27 281 THR D O 1
ATOM 10277 N N . VAL D 1 284 ? 25.482 -7.808 -38.808 1.00 13.13 282 VAL D N 1
ATOM 10278 C CA . VAL D 1 284 ? 24.526 -7.036 -39.614 1.00 12.54 282 VAL D CA 1
ATOM 10279 C C . VAL D 1 284 ? 23.951 -7.914 -40.753 1.00 13.40 282 VAL D C 1
ATOM 10280 O O . VAL D 1 284 ? 22.735 -7.968 -40.975 1.00 13.29 282 VAL D O 1
ATOM 10284 N N . ALA D 1 285 ? 24.831 -8.583 -41.488 1.00 12.85 283 ALA D N 1
ATOM 10285 C CA . ALA D 1 285 ? 24.388 -9.481 -42.536 1.00 12.81 283 ALA D CA 1
ATOM 10286 C C . ALA D 1 285 ? 23.424 -10.578 -42.046 1.00 12.67 283 ALA D C 1
ATOM 10287 O O . ALA D 1 285 ? 22.400 -10.844 -42.669 1.00 11.52 283 ALA D O 1
ATOM 10289 N N . ARG D 1 286 ? 23.756 -11.208 -40.927 1.00 13.77 284 ARG D N 1
ATOM 10290 C CA . ARG D 1 286 ? 22.898 -12.249 -40.361 1.00 13.94 284 ARG D CA 1
ATOM 10291 C C . ARG D 1 286 ? 21.537 -11.725 -39.898 1.00 14.54 284 ARG D C 1
ATOM 10292 O O . ARG D 1 286 ? 20.529 -12.378 -40.089 1.00 15.52 284 ARG D O 1
ATOM 10300 N N . MET D 1 287 ? 21.505 -10.507 -39.331 1.00 14.62 285 MET D N 1
ATOM 10301 C CA . MET D 1 287 ? 20.257 -9.855 -38.915 1.00 14.36 285 MET D CA 1
ATOM 10302 C C . MET D 1 287 ? 19.384 -9.547 -40.119 1.00 14.40 285 MET D C 1
ATOM 10303 O O . MET D 1 287 ? 18.183 -9.770 -40.119 1.00 14.62 285 MET D O 1
ATOM 10308 N N . ALA D 1 288 ? 20.011 -9.111 -41.199 1.00 15.38 286 ALA D N 1
ATOM 10309 C CA . ALA D 1 288 ? 19.282 -8.831 -42.428 1.00 14.85 286 ALA D CA 1
ATOM 10310 C C . ALA D 1 288 ? 18.669 -10.101 -43.014 1.00 15.00 286 ALA D C 1
ATOM 10311 O O . ALA D 1 288 ? 17.470 -10.144 -43.320 1.00 14.25 286 ALA D O 1
ATOM 10313 N N . ALA D 1 289 ? 19.493 -11.142 -43.152 1.00 14.75 287 ALA D N 1
ATOM 10314 C CA . ALA D 1 289 ? 19.062 -12.411 -43.754 1.00 15.36 287 ALA D CA 1
ATOM 10315 C C . ALA D 1 289 ? 17.927 -13.080 -42.959 1.00 15.64 287 ALA D C 1
ATOM 10316 O O . ALA D 1 289 ? 16.994 -13.680 -43.550 1.00 14.71 287 ALA D O 1
ATOM 10318 N N . ALA D 1 290 ? 17.986 -12.896 -41.641 1.00 15.67 288 ALA D N 1
ATOM 10319 C CA . ALA D 1 290 ? 17.024 -13.500 -40.714 1.00 15.50 288 ALA D CA 1
ATOM 10320 C C . ALA D 1 290 ? 15.597 -13.105 -41.065 1.00 16.36 288 ALA D C 1
ATOM 10321 O O . ALA D 1 290 ? 14.672 -13.877 -40.840 1.00 17.05 288 ALA D O 1
ATOM 10323 N N . ARG D 1 291 ? 15.437 -11.906 -41.626 1.00 18.27 289 ARG D N 1
ATOM 10324 C CA . ARG D 1 291 ? 14.133 -11.394 -42.097 1.00 19.15 289 ARG D CA 1
ATOM 10325 C C . ARG D 1 291 ? 13.910 -11.320 -43.618 1.00 18.96 289 ARG D C 1
ATOM 10326 O O . ARG D 1 291 ? 12.882 -10.810 -44.076 1.00 19.07 289 ARG D O 1
ATOM 10334 N N . GLY D 1 292 ? 14.871 -11.801 -44.398 1.00 17.99 290 GLY D N 1
ATOM 10335 C CA . GLY D 1 292 ? 14.747 -11.813 -45.841 1.00 18.37 290 GLY D CA 1
ATOM 10336 C C . GLY D 1 292 ? 15.176 -10.523 -46.490 1.00 17.40 290 GLY D C 1
ATOM 10337 O O . GLY D 1 292 ? 14.718 -10.212 -47.574 1.00 16.92 290 GLY D O 1
ATOM 10338 N N . LEU D 1 293 ? 16.083 -9.797 -45.832 1.00 17.07 291 LEU D N 1
ATOM 10339 C CA . LEU D 1 293 ? 16.685 -8.628 -46.422 1.00 17.31 291 LEU D CA 1
ATOM 10340 C C . LEU D 1 293 ? 18.035 -9.065 -47.001 1.00 16.74 291 LEU D C 1
ATOM 10341 O O . LEU D 1 293 ? 18.729 -9.878 -46.392 1.00 15.86 291 LEU D O 1
ATOM 10346 N N . SER D 1 294 ? 18.389 -8.500 -48.162 1.00 16.69 292 SER D N 1
ATOM 10347 C CA . SER D 1 294 ? 19.630 -8.796 -48.855 1.00 17.13 292 SER D CA 1
ATOM 10348 C C . SER D 1 294 ? 20.839 -8.159 -48.183 1.00 17.92 292 SER D C 1
ATOM 10349 O O . SER D 1 294 ? 20.726 -7.169 -47.448 1.00 16.44 292 SER D O 1
ATOM 10352 N N . ALA D 1 295 ? 22.016 -8.715 -48.473 1.00 16.99 293 ALA D N 1
ATOM 10353 C CA . ALA D 1 295 ? 23.274 -8.157 -47.952 1.00 17.49 293 ALA D CA 1
ATOM 10354 C C . ALA D 1 295 ? 24.321 -8.071 -49.077 1.00 17.93 293 ALA D C 1
ATOM 10355 O O . ALA D 1 295 ? 24.531 -9.031 -49.826 1.00 18.66 293 ALA D O 1
ATOM 10357 N N . TYR D 1 296 ? 24.991 -6.935 -49.157 1.00 18.32 294 TYR D N 1
ATOM 10358 C CA . TYR D 1 296 ? 25.953 -6.635 -50.229 1.00 17.70 294 TYR D CA 1
ATOM 10359 C C . TYR D 1 296 ? 27.284 -6.218 -49.629 1.00 18.35 294 TYR D C 1
ATOM 10360 O O . TYR D 1 296 ? 27.331 -5.535 -48.600 1.00 19.36 294 TYR D O 1
ATOM 10369 N N . GLY D 1 297 ? 28.388 -6.632 -50.251 1.00 17.74 295 GLY D N 1
ATOM 10370 C CA . GLY D 1 297 ? 29.710 -6.283 -49.755 1.00 18.37 295 GLY D CA 1
ATOM 10371 C C . GLY D 1 297 ? 30.190 -4.933 -50.256 1.00 18.69 295 GLY D C 1
ATOM 10372 O O . GLY D 1 297 ? 30.937 -4.845 -51.250 1.00 18.69 295 GLY D O 1
ATOM 10373 N N . GLY D 1 298 ? 29.808 -3.870 -49.564 1.00 18.33 296 GLY D N 1
ATOM 10374 C CA . GLY D 1 298 ? 30.224 -2.528 -49.950 1.00 17.70 296 GLY D CA 1
ATOM 10375 C C . GLY D 1 298 ? 31.610 -2.198 -49.480 1.00 17.92 296 GLY D C 1
ATOM 10376 O O . GLY D 1 298 ? 32.266 -2.989 -48.763 1.00 18.21 296 GLY D O 1
ATOM 10377 N N . ASP D 1 299 ? 32.081 -1.029 -49.883 1.00 18.47 297 ASP D N 1
ATOM 10378 C CA . ASP D 1 299 ? 33.309 -0.513 -49.302 1.00 18.70 297 ASP D CA 1
ATOM 10379 C C . ASP D 1 299 ? 33.407 1.004 -49.376 1.00 18.63 297 ASP D C 1
ATOM 10380 O O . ASP D 1 299 ? 32.541 1.666 -49.926 1.00 19.04 297 ASP D O 1
ATOM 10385 N N . MET D 1 300 ? 34.466 1.547 -48.793 1.00 20.19 298 MET D N 1
ATOM 10386 C CA . MET D 1 300 ? 34.725 2.979 -48.834 1.00 21.34 298 MET D CA 1
ATOM 10387 C C . MET D 1 300 ? 35.903 3.186 -49.821 1.00 23.06 298 MET D C 1
ATOM 10388 O O . MET D 1 300 ? 36.288 2.250 -50.521 1.00 23.24 298 MET D O 1
ATOM 10393 N N . PHE D 1 301 ? 36.486 4.380 -49.834 1.00 23.38 299 PHE D N 1
ATOM 10394 C CA . PHE D 1 301 ? 37.709 4.622 -50.600 1.00 25.71 299 PHE D CA 1
ATOM 10395 C C . PHE D 1 301 ? 38.925 4.019 -49.935 1.00 25.06 299 PHE D C 1
ATOM 10396 O O . PHE D 1 301 ? 39.687 4.685 -49.243 1.00 26.17 299 PHE D O 1
ATOM 10404 N N . GLU D 1 302 ? 39.086 2.735 -50.193 1.00 25.12 300 GLU D N 1
ATOM 10405 C CA . GLU D 1 302 ? 39.959 1.846 -49.436 1.00 25.66 300 GLU D CA 1
ATOM 10406 C C . GLU D 1 302 ? 41.161 1.415 -50.235 1.00 24.78 300 GLU D C 1
ATOM 10407 O O . GLU D 1 302 ? 41.104 1.405 -51.447 1.00 25.60 300 GLU D O 1
ATOM 10413 N N . ALA D 1 303 ? 42.206 0.987 -49.540 1.00 23.80 301 ALA D N 1
ATOM 10414 C CA . ALA D 1 303 ? 43.350 0.315 -50.155 1.00 24.17 301 ALA D CA 1
ATOM 10415 C C . ALA D 1 303 ? 43.193 -1.204 -49.977 1.00 23.89 301 ALA D C 1
ATOM 10416 O O . ALA D 1 303 ? 42.171 -1.680 -49.465 1.00 22.98 301 ALA D O 1
ATOM 10418 N N . GLY D 1 304 ? 44.187 -1.964 -50.432 1.00 22.59 302 GLY D N 1
ATOM 10419 C CA . GLY D 1 304 ? 44.062 -3.410 -50.481 1.00 22.55 302 GLY D CA 1
ATOM 10420 C C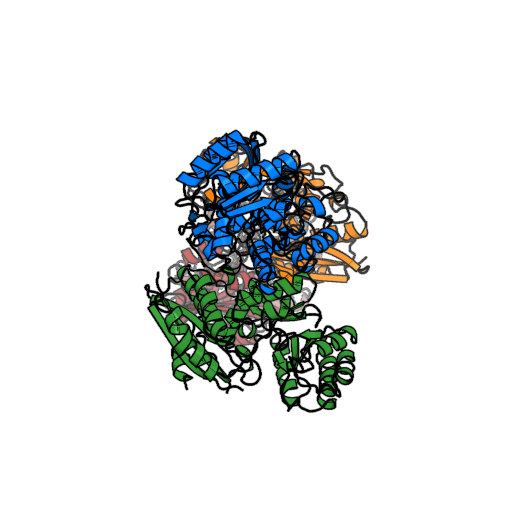 . GLY D 1 304 ? 44.073 -4.089 -49.120 1.00 21.72 302 GLY D C 1
ATOM 10421 O O . GLY D 1 304 ? 43.632 -5.237 -48.979 1.00 20.80 302 GLY D O 1
ATOM 10422 N N . LEU D 1 305 ? 44.576 -3.396 -48.106 1.00 21.93 303 LEU D N 1
ATOM 10423 C CA . LEU D 1 305 ? 44.575 -3.954 -46.764 1.00 21.46 303 LEU D CA 1
ATOM 10424 C C . LEU D 1 305 ? 43.143 -4.048 -46.261 1.00 21.81 303 LEU D C 1
ATOM 10425 O O . LEU D 1 305 ? 42.713 -5.104 -45.823 1.00 21.64 303 LEU D O 1
ATOM 10430 N N . ALA D 1 306 ? 42.404 -2.951 -46.354 1.00 21.91 304 ALA D N 1
ATOM 10431 C CA . ALA D 1 306 ? 40.963 -2.973 -46.002 1.00 20.74 304 ALA D CA 1
ATOM 10432 C C . ALA D 1 306 ? 40.178 -3.922 -46.909 1.00 20.61 304 ALA D C 1
ATOM 10433 O O . ALA D 1 306 ? 39.296 -4.638 -46.441 1.00 19.85 304 ALA D O 1
ATOM 10435 N N . HIS D 1 307 ? 40.489 -3.934 -48.210 1.00 19.66 305 HIS D N 1
ATOM 10436 C CA . HIS D 1 307 ? 39.873 -4.910 -49.133 1.00 19.93 305 HIS D CA 1
ATOM 10437 C C . HIS D 1 307 ? 40.029 -6.365 -48.625 1.00 19.29 305 HIS D C 1
ATOM 10438 O O . HIS D 1 307 ? 39.067 -7.147 -48.586 1.00 19.43 305 HIS D O 1
ATOM 10445 N N . LEU D 1 308 ? 41.241 -6.739 -48.257 1.00 19.02 306 LEU D N 1
ATOM 10446 C CA . LEU D 1 308 ? 41.478 -8.090 -47.718 1.00 18.72 306 LEU D CA 1
ATOM 10447 C C . LEU D 1 308 ? 40.641 -8.361 -46.451 1.00 18.35 306 LEU D C 1
ATOM 10448 O O . LEU D 1 308 ? 40.125 -9.448 -46.279 1.00 18.62 306 LEU D O 1
ATOM 10453 N N . ALA D 1 309 ? 40.525 -7.367 -45.574 1.00 18.39 307 ALA D N 1
ATOM 10454 C CA . ALA D 1 309 ? 39.746 -7.502 -44.333 1.00 17.76 307 ALA D CA 1
ATOM 10455 C C . ALA D 1 309 ? 38.299 -7.778 -44.707 1.00 17.70 307 ALA D C 1
ATOM 10456 O O . ALA D 1 309 ? 37.653 -8.664 -44.150 1.00 18.17 307 ALA D O 1
ATOM 10458 N N . GLY D 1 310 ? 37.795 -7.032 -45.681 1.00 18.31 308 GLY D N 1
ATOM 10459 C CA . GLY D 1 310 ? 36.446 -7.220 -46.177 1.00 18.36 308 GLY D CA 1
ATOM 10460 C C . GLY D 1 310 ? 36.278 -8.583 -46.827 1.00 18.38 308 GLY D C 1
ATOM 10461 O O . GLY D 1 310 ? 35.242 -9.258 -46.670 1.00 18.06 308 GLY D O 1
ATOM 10462 N N . ALA D 1 311 ? 37.299 -9.008 -47.564 1.00 17.27 309 ALA D N 1
ATOM 10463 C CA . ALA D 1 311 ? 37.220 -10.259 -48.299 1.00 16.78 309 ALA D CA 1
ATOM 10464 C C . ALA D 1 311 ? 37.161 -11.477 -47.375 1.00 15.60 309 ALA D C 1
ATOM 10465 O O . ALA D 1 311 ? 36.378 -12.399 -47.626 1.00 15.61 309 ALA D O 1
ATOM 10467 N N . HIS D 1 312 ? 37.969 -11.478 -46.306 1.00 15.25 310 HIS D N 1
ATOM 10468 C CA . HIS D 1 312 ? 37.935 -12.568 -45.335 1.00 15.75 310 HIS D CA 1
ATOM 10469 C C . HIS D 1 312 ? 36.582 -12.613 -44.632 1.00 15.26 310 HIS D C 1
ATOM 10470 O O . HIS D 1 312 ? 36.044 -13.669 -44.396 1.00 15.81 310 HIS D O 1
ATOM 10477 N N . MET D 1 313 ? 36.089 -11.444 -44.232 1.00 15.11 311 MET D N 1
ATOM 10478 C CA . MET D 1 313 ? 34.728 -11.370 -43.648 1.00 15.88 311 MET D CA 1
ATOM 10479 C C . MET D 1 313 ? 33.691 -11.987 -44.564 1.00 15.71 311 MET D C 1
ATOM 10480 O O . MET D 1 313 ? 32.936 -12.892 -44.170 1.00 15.79 311 MET D O 1
ATOM 10485 N N . ILE D 1 314 ? 33.651 -11.530 -45.809 1.00 16.23 312 ILE D N 1
ATOM 10486 C CA . ILE D 1 314 ? 32.674 -12.074 -46.762 1.00 16.21 312 ILE D CA 1
ATOM 10487 C C . ILE D 1 314 ? 32.861 -13.585 -46.997 1.00 16.21 312 ILE D C 1
ATOM 10488 O O . ILE D 1 314 ? 31.883 -14.318 -47.105 1.00 16.06 312 ILE D O 1
ATOM 10493 N N . ALA D 1 315 ? 34.108 -14.055 -47.023 1.00 16.29 313 ALA D N 1
ATOM 10494 C CA . ALA D 1 315 ? 34.381 -15.494 -47.197 1.00 16.53 313 ALA D CA 1
ATOM 10495 C C . ALA D 1 315 ? 33.728 -16.346 -46.110 1.00 16.51 313 ALA D C 1
ATOM 10496 O O . ALA D 1 315 ? 33.308 -17.501 -46.363 1.00 16.31 313 ALA D O 1
ATOM 10498 N N . ALA D 1 316 ? 33.623 -15.767 -44.908 1.00 16.39 314 ALA D N 1
ATOM 10499 C CA . ALA D 1 316 ? 33.043 -16.449 -43.769 1.00 16.41 314 ALA D CA 1
ATOM 10500 C C . ALA D 1 316 ? 31.526 -16.134 -43.551 1.00 17.36 314 ALA D C 1
ATOM 10501 O O . ALA D 1 316 ? 30.933 -16.591 -42.564 1.00 18.27 314 ALA D O 1
ATOM 10503 N N . THR D 1 317 ? 30.883 -15.434 -44.481 1.00 16.25 315 THR D N 1
ATOM 10504 C CA . THR D 1 317 ? 29.511 -14.956 -44.260 1.00 16.34 315 THR D CA 1
ATOM 10505 C C . THR D 1 317 ? 28.620 -15.287 -45.442 1.00 16.88 315 THR D C 1
ATOM 10506 O O . THR D 1 317 ? 28.507 -14.488 -46.372 1.00 15.70 315 THR D O 1
ATOM 10510 N N . PRO D 1 318 ? 27.947 -16.456 -45.400 1.00 17.97 316 PRO D N 1
ATOM 10511 C CA . PRO D 1 318 ? 27.068 -16.931 -46.457 1.00 18.77 316 PRO D CA 1
ATOM 10512 C C . PRO D 1 318 ? 25.963 -15.969 -46.861 1.00 18.71 316 PRO D C 1
ATOM 10513 O O . PRO D 1 318 ? 25.504 -16.002 -47.981 1.00 18.11 316 PRO D O 1
ATOM 10517 N N . GLU D 1 319 ? 25.544 -15.110 -45.928 1.00 18.43 317 GLU D N 1
ATOM 10518 C CA . GLU D 1 319 ? 24.422 -14.220 -46.141 1.00 18.99 317 GLU D CA 1
ATOM 10519 C C . GLU D 1 319 ? 24.736 -13.130 -47.165 1.00 19.16 317 GLU D C 1
ATOM 10520 O O . GLU D 1 319 ? 23.832 -12.576 -47.784 1.00 20.78 317 GLU D O 1
ATOM 10526 N N . ILE D 1 320 ? 26.009 -12.788 -47.309 1.00 19.29 318 ILE D N 1
ATOM 10527 C CA . ILE D 1 320 ? 26.398 -11.745 -48.240 1.00 19.37 318 ILE D CA 1
ATOM 10528 C C . ILE D 1 320 ? 26.503 -12.373 -49.628 1.00 19.88 318 ILE D C 1
ATOM 10529 O O . ILE D 1 320 ? 27.529 -12.980 -49.977 1.00 20.76 318 ILE D O 1
ATOM 10534 N N . THR D 1 321 ? 25.429 -12.215 -50.396 1.00 19.21 319 THR D N 1
ATOM 10535 C CA . THR D 1 321 ? 25.242 -12.887 -51.670 1.00 19.63 319 THR D CA 1
ATOM 10536 C C . THR D 1 321 ? 25.297 -11.961 -52.921 1.00 20.08 319 THR D C 1
ATOM 10537 O O . THR D 1 321 ? 25.365 -12.473 -54.036 1.00 20.59 319 THR D O 1
ATOM 10541 N N . LEU D 1 322 ? 25.300 -10.631 -52.752 1.00 19.31 320 LEU D N 1
ATOM 10542 C CA . LEU D 1 322 ? 25.239 -9.679 -53.877 1.00 19.01 320 LEU D CA 1
ATOM 10543 C C . LEU D 1 322 ? 26.618 -9.221 -54.424 1.00 19.73 320 LEU D C 1
ATOM 10544 O O . LEU D 1 322 ? 26.694 -8.283 -55.232 1.00 19.16 320 LEU D O 1
ATOM 10549 N N . GLY D 1 323 ? 27.692 -9.880 -54.002 1.00 19.05 321 GLY D N 1
ATOM 10550 C CA . GLY D 1 323 ? 29.022 -9.535 -54.472 1.00 19.35 321 GLY D CA 1
ATOM 10551 C C . GLY D 1 323 ? 29.686 -8.490 -53.602 1.00 19.78 321 GLY D C 1
ATOM 10552 O O . GLY D 1 323 ? 29.175 -8.160 -52.524 1.00 17.17 321 GLY D O 1
ATOM 10553 N N . CYS D 1 324 ? 30.852 -7.998 -54.052 1.00 18.81 322 CYS D N 1
ATOM 10554 C CA . CYS D 1 324 ? 31.556 -6.951 -53.356 1.00 18.80 322 CYS D CA 1
ATOM 10555 C C . CYS D 1 324 ? 32.053 -5.881 -54.332 1.00 19.37 322 CYS D C 1
ATOM 10556 O O . CYS D 1 324 ? 32.050 -6.103 -55.560 1.00 19.21 322 CYS D O 1
ATOM 10559 N N . GLU D 1 325 ? 32.494 -4.742 -53.795 1.00 18.92 323 GLU D N 1
ATOM 10560 C CA . GLU D 1 325 ? 33.061 -3.647 -54.617 1.00 20.63 323 GLU D CA 1
ATOM 10561 C C . GLU D 1 325 ? 34.502 -3.301 -54.224 1.00 20.52 323 GLU D C 1
ATOM 10562 O O . GLU D 1 325 ? 34.870 -2.127 -54.159 1.00 20.38 323 GLU D O 1
ATOM 10568 N N . PHE D 1 326 ? 35.324 -4.311 -53.987 1.00 20.69 324 PHE D N 1
ATOM 10569 C CA . PHE D 1 326 ? 36.726 -4.077 -53.617 1.00 21.95 324 PHE D CA 1
ATOM 10570 C C . PHE D 1 326 ? 37.530 -3.874 -54.931 1.00 23.74 324 PHE D C 1
ATOM 10571 O O . PHE D 1 326 ? 38.382 -4.712 -55.261 1.00 23.88 324 PHE D O 1
ATOM 10579 N N . TYR D 1 327 ? 37.217 -2.793 -55.665 1.00 24.82 325 TYR D N 1
ATOM 10580 C CA . TYR D 1 327 ? 37.784 -2.487 -57.001 1.00 25.29 325 TYR D CA 1
ATOM 10581 C C . TYR D 1 327 ? 38.906 -1.428 -56.934 1.00 26.34 325 TYR D C 1
ATOM 10582 O O . TYR D 1 327 ? 39.687 -1.286 -57.890 1.00 26.30 325 TYR D O 1
ATOM 10591 N N . GLN D 1 328 ? 39.000 -0.693 -55.817 1.00 25.99 326 GLN D N 1
ATOM 10592 C CA . GLN D 1 328 ? 39.854 0.477 -55.782 1.00 26.21 326 GLN D CA 1
ATOM 10593 C C . GLN D 1 328 ? 41.341 0.161 -55.942 1.00 26.79 326 GLN D C 1
ATOM 10594 O O . GLN D 1 328 ? 42.035 0.873 -56.667 1.00 26.65 326 GLN D O 1
ATOM 10600 N N . ALA D 1 329 ? 41.815 -0.898 -55.292 1.00 27.02 327 ALA D N 1
ATOM 10601 C CA . ALA D 1 329 ? 43.243 -1.265 -55.333 1.00 28.35 327 ALA D CA 1
ATOM 10602 C C . ALA D 1 329 ? 43.638 -1.670 -56.753 1.00 28.86 327 ALA D C 1
ATOM 10603 O O . ALA D 1 329 ? 44.755 -1.411 -57.178 1.00 30.22 327 ALA D O 1
ATOM 10605 N N . THR D 1 330 ? 42.725 -2.317 -57.463 1.00 29.45 328 THR D N 1
ATOM 10606 C CA . THR D 1 330 ? 42.969 -2.749 -58.830 1.00 29.23 328 THR D CA 1
ATOM 10607 C C . THR D 1 330 ? 42.794 -1.617 -59.845 1.00 30.06 328 THR D C 1
ATOM 10608 O O . THR D 1 330 ? 43.619 -1.498 -60.747 1.00 29.88 328 THR D O 1
ATOM 10612 N N . TYR D 1 331 ? 41.766 -0.772 -59.705 1.00 29.68 329 TYR D N 1
ATOM 10613 C CA . TYR D 1 331 ? 41.383 0.150 -60.801 1.00 29.97 329 TYR D CA 1
ATOM 10614 C C . TYR D 1 331 ? 41.373 1.650 -60.508 1.00 31.18 329 TYR D C 1
ATOM 10615 O O . TYR D 1 331 ? 41.004 2.431 -61.384 1.00 32.41 329 TYR D O 1
ATOM 10624 N N . PHE D 1 332 ? 41.738 2.069 -59.303 1.00 31.45 330 PHE D N 1
ATOM 10625 C CA . PHE D 1 332 ? 41.578 3.467 -58.915 1.00 31.81 330 PHE D CA 1
ATOM 10626 C C . PHE D 1 332 ? 42.849 4.027 -58.298 1.00 31.64 330 PHE D C 1
ATOM 10627 O O . PHE D 1 332 ? 43.260 5.154 -58.620 1.00 31.09 330 PHE D O 1
ATOM 10635 N N . LEU D 1 333 ? 43.435 3.282 -57.366 1.00 30.79 331 LEU D N 1
ATOM 10636 C CA . LEU D 1 333 ? 44.719 3.652 -56.794 1.00 30.71 331 LEU D CA 1
ATOM 10637 C C . LEU D 1 333 ? 45.867 3.510 -57.816 1.00 30.99 331 LEU D C 1
ATOM 10638 O O . LEU D 1 333 ? 45.996 2.496 -58.500 1.00 30.21 331 LEU D O 1
ATOM 10643 N N . CYS D 1 334 ? 46.719 4.524 -57.888 1.00 31.42 332 CYS D N 1
ATOM 10644 C CA . CYS D 1 334 ? 47.940 4.419 -58.691 1.00 32.13 332 CYS D CA 1
ATOM 10645 C C . CYS D 1 334 ? 48.818 3.279 -58.187 1.00 31.68 332 CYS D C 1
ATOM 10646 O O . CYS D 1 334 ? 49.222 2.401 -58.971 1.00 31.28 332 CYS D O 1
ATOM 10649 N N . ASP D 1 335 ? 49.086 3.288 -56.876 1.00 31.00 333 ASP D N 1
ATOM 10650 C CA . ASP D 1 335 ? 49.798 2.208 -56.194 1.00 31.42 333 ASP D CA 1
ATOM 10651 C C . ASP D 1 335 ? 49.065 1.853 -54.881 1.00 30.81 333 ASP D C 1
ATOM 10652 O O . ASP D 1 335 ? 48.428 2.718 -54.262 1.00 29.60 333 ASP D O 1
ATOM 10657 N N . ASP D 1 336 ? 49.214 0.594 -54.477 1.00 30.04 334 ASP D N 1
ATOM 10658 C CA . ASP D 1 336 ? 48.581 0.027 -53.294 1.00 29.22 334 ASP D CA 1
ATOM 10659 C C . ASP D 1 336 ? 49.665 -0.147 -52.229 1.00 28.70 334 ASP D C 1
ATOM 10660 O O . ASP D 1 336 ? 50.861 0.080 -52.497 1.00 28.52 334 ASP D O 1
ATOM 10665 N N . ILE D 1 337 ? 49.268 -0.571 -51.030 1.00 28.02 335 ILE D N 1
ATOM 10666 C CA . ILE D 1 337 ? 50.176 -0.707 -49.895 1.00 27.31 335 ILE D CA 1
ATOM 10667 C C . ILE D 1 337 ? 50.560 -2.175 -49.608 1.00 26.63 335 ILE D C 1
ATOM 10668 O O . ILE D 1 337 ? 51.286 -2.445 -48.671 1.00 26.68 335 ILE D O 1
ATOM 10673 N N . LEU D 1 338 ? 50.084 -3.100 -50.429 1.00 26.28 336 LEU D N 1
ATOM 10674 C CA . LEU D 1 338 ? 50.389 -4.524 -50.318 1.00 26.02 336 LEU D CA 1
ATOM 10675 C C . LEU D 1 338 ? 51.678 -4.857 -51.109 1.00 27.13 336 LEU D C 1
ATOM 10676 O O . LEU D 1 338 ? 51.997 -4.193 -52.106 1.00 25.78 336 LEU D O 1
ATOM 10681 N N . ALA D 1 339 ? 52.381 -5.889 -50.654 1.00 27.36 337 ALA D N 1
ATOM 10682 C CA . ALA D 1 339 ? 53.653 -6.319 -51.226 1.00 28.36 337 ALA D CA 1
ATOM 10683 C C . ALA D 1 339 ? 53.458 -7.047 -52.558 1.00 29.32 337 ALA D C 1
ATOM 10684 O O . ALA D 1 339 ? 54.394 -7.197 -53.327 1.00 30.41 337 ALA D O 1
ATOM 10686 N N . ALA D 1 340 ? 52.245 -7.513 -52.815 1.00 29.27 338 ALA D N 1
ATOM 10687 C CA . ALA D 1 340 ? 51.896 -8.208 -54.043 1.00 29.35 338 ALA D CA 1
ATOM 10688 C C . ALA D 1 340 ? 50.493 -7.713 -54.413 1.00 29.75 338 ALA D C 1
ATOM 10689 O O . ALA D 1 340 ? 49.856 -7.047 -53.599 1.00 29.93 338 ALA D O 1
ATOM 10691 N N . PRO D 1 341 ? 50.026 -7.967 -55.642 1.00 29.48 339 PRO D N 1
ATOM 10692 C CA . PRO D 1 341 ? 48.723 -7.403 -56.005 1.00 29.30 339 PRO D CA 1
ATOM 10693 C C . PRO D 1 341 ? 47.538 -7.959 -55.221 1.00 28.71 339 PRO D C 1
ATOM 10694 O O . PRO D 1 341 ? 47.474 -9.156 -54.934 1.00 27.26 339 PRO D O 1
ATOM 10698 N N . PHE D 1 342 ? 46.595 -7.079 -54.893 1.00 28.15 340 PHE D N 1
ATOM 10699 C CA . PHE D 1 342 ? 45.313 -7.530 -54.356 1.00 27.37 340 PHE D CA 1
ATOM 10700 C C . PHE D 1 342 ? 44.694 -8.554 -55.329 1.00 27.63 340 PHE D C 1
ATOM 10701 O O . PHE D 1 342 ? 44.431 -8.215 -56.475 1.00 27.67 340 PHE D O 1
ATOM 10709 N N . PRO D 1 343 ? 44.461 -9.809 -54.862 1.00 28.09 341 PRO D N 1
ATOM 10710 C CA . PRO D 1 343 ? 44.129 -10.939 -55.738 1.00 28.63 341 PRO D CA 1
ATOM 10711 C C . PRO D 1 343 ? 42.736 -10.934 -56.374 1.00 29.41 341 PRO D C 1
ATOM 10712 O O . PRO D 1 343 ? 41.723 -11.226 -55.713 1.00 28.56 341 PRO D O 1
ATOM 10716 N N . VAL D 1 344 ? 42.725 -10.614 -57.667 1.00 29.65 342 VAL D N 1
ATOM 10717 C CA A VAL D 1 344 ? 41.521 -10.624 -58.477 0.50 30.04 342 VAL D CA 1
ATOM 10718 C CA B VAL D 1 344 ? 41.521 -10.612 -58.483 0.50 29.96 342 VAL D CA 1
ATOM 10719 C C . VAL D 1 344 ? 41.802 -11.372 -59.783 1.00 30.79 342 VAL D C 1
ATOM 10720 O O . VAL D 1 344 ? 42.842 -11.162 -60.411 1.00 31.11 342 VAL D O 1
ATOM 10727 N N . ALA D 1 345 ? 40.885 -12.257 -60.175 1.00 30.61 343 ALA D N 1
ATOM 10728 C CA . ALA D 1 345 ? 41.011 -13.057 -61.396 1.00 31.04 343 ALA D CA 1
ATOM 10729 C C . ALA D 1 345 ? 39.621 -13.361 -61.919 1.00 31.14 343 ALA D C 1
ATOM 10730 O O . ALA D 1 345 ? 38.700 -13.649 -61.141 1.00 30.82 343 ALA D O 1
ATOM 10732 N N . ASP D 1 346 ? 39.446 -13.283 -63.231 1.00 30.80 344 ASP D N 1
ATOM 10733 C CA . ASP D 1 346 ? 38.181 -13.663 -63.849 1.00 31.21 344 ASP D CA 1
ATOM 10734 C C . ASP D 1 346 ? 36.962 -12.914 -63.271 1.00 29.61 344 ASP D C 1
ATOM 10735 O O . ASP D 1 346 ? 35.893 -13.494 -63.189 1.00 29.52 344 ASP D O 1
ATOM 10740 N N . GLY D 1 347 ? 37.122 -11.643 -62.913 1.00 28.50 345 GLY D N 1
ATOM 10741 C CA . GLY D 1 347 ? 36.004 -10.832 -62.411 1.00 27.80 345 GLY D CA 1
ATOM 10742 C C . GLY D 1 347 ? 35.581 -11.132 -60.961 1.00 27.13 345 GLY D C 1
ATOM 10743 O O . GLY D 1 347 ? 34.496 -10.726 -60.540 1.00 27.48 345 GLY D O 1
ATOM 10744 N N . HIS D 1 348 ? 36.444 -11.826 -60.222 1.00 26.14 346 HIS D N 1
ATOM 10745 C CA . HIS D 1 348 ? 36.192 -12.257 -58.852 1.00 25.61 346 HIS D CA 1
ATOM 10746 C C . HIS D 1 348 ? 37.387 -11.892 -57.978 1.00 25.58 346 HIS D C 1
ATOM 10747 O O . HIS D 1 348 ? 38.557 -11.900 -58.434 1.00 25.65 346 HIS D O 1
ATOM 10754 N N . VAL D 1 349 ? 37.123 -11.588 -56.715 1.00 24.07 347 VAL D N 1
ATOM 10755 C CA . VAL D 1 349 ? 38.182 -11.493 -55.708 1.00 23.86 347 VAL D CA 1
ATOM 10756 C C . VAL D 1 349 ? 38.483 -12.911 -55.286 1.00 23.85 347 VAL D C 1
ATOM 10757 O O . VAL D 1 349 ? 37.561 -13.676 -55.051 1.00 23.89 347 VAL D O 1
ATOM 10761 N N . LEU D 1 350 ? 39.766 -13.257 -55.166 1.00 24.16 348 LEU D N 1
ATOM 10762 C CA . LEU D 1 350 ? 40.191 -14.590 -54.763 1.00 25.05 348 LEU D CA 1
ATOM 10763 C C . LEU D 1 350 ? 40.627 -14.505 -53.307 1.00 25.14 348 LEU D C 1
ATOM 10764 O O . LEU D 1 350 ? 41.637 -13.905 -52.995 1.00 24.73 348 LEU D O 1
ATOM 10769 N N . VAL D 1 351 ? 39.867 -15.147 -52.425 1.00 25.04 349 VAL D N 1
ATOM 10770 C CA . VAL D 1 351 ? 40.163 -15.152 -51.011 1.00 24.62 349 VAL D CA 1
ATOM 10771 C C . VAL D 1 351 ? 41.392 -16.011 -50.701 1.00 24.39 349 VAL D C 1
ATOM 10772 O O . VAL D 1 351 ? 41.379 -17.214 -50.945 1.00 24.32 349 VAL D O 1
ATOM 10776 N N . PRO D 1 352 ? 42.421 -15.418 -50.092 1.00 24.32 350 PRO D N 1
ATOM 10777 C CA . PRO D 1 352 ? 43.605 -16.202 -49.785 1.00 24.95 350 PRO D CA 1
ATOM 10778 C C . PRO D 1 352 ? 43.367 -17.278 -48.739 1.00 26.03 350 PRO D C 1
ATOM 10779 O O . PRO D 1 352 ? 42.454 -17.163 -47.891 1.00 25.70 350 PRO D O 1
ATOM 10783 N N . ASP D 1 353 ? 44.192 -18.309 -48.785 1.00 25.67 351 ASP D N 1
ATOM 10784 C CA . ASP D 1 353 ? 44.133 -19.341 -47.776 1.00 26.74 351 ASP D CA 1
ATOM 10785 C C . ASP D 1 353 ? 45.444 -19.515 -47.023 1.00 26.19 351 ASP D C 1
ATOM 10786 O O . ASP D 1 353 ? 45.613 -20.476 -46.302 1.00 27.65 351 ASP D O 1
ATOM 10791 N N . THR D 1 354 ? 46.339 -18.540 -47.138 1.00 26.02 352 THR D N 1
ATOM 10792 C CA . THR D 1 354 ? 47.580 -18.506 -46.369 1.00 25.07 352 THR D CA 1
ATOM 10793 C C . THR D 1 354 ? 47.329 -17.743 -45.056 1.00 25.27 352 THR D C 1
ATOM 10794 O O . THR D 1 354 ? 46.213 -17.292 -44.824 1.00 25.52 352 THR D O 1
ATOM 10798 N N . PRO D 1 355 ? 48.337 -17.638 -44.171 1.00 24.74 353 PRO D N 1
ATOM 10799 C CA . PRO D 1 355 ? 48.054 -17.015 -42.874 1.00 24.71 353 PRO D CA 1
ATOM 10800 C C . PRO D 1 355 ? 47.698 -15.520 -42.877 1.00 23.74 353 PRO D C 1
ATOM 10801 O O . PRO D 1 355 ? 48.075 -14.768 -43.798 1.00 22.95 353 PRO D O 1
ATOM 10805 N N . GLY D 1 356 ? 46.967 -15.113 -41.825 1.00 21.76 354 GLY D N 1
ATOM 10806 C CA . GLY D 1 356 ? 46.587 -13.738 -41.639 1.00 20.44 354 GLY D CA 1
ATOM 10807 C C . GLY D 1 356 ? 45.705 -13.316 -42.772 1.00 19.17 354 GLY D C 1
ATOM 10808 O O . GLY D 1 356 ? 44.972 -14.111 -43.292 1.00 18.75 354 GLY D O 1
ATOM 10809 N N . LEU D 1 357 ? 45.809 -12.049 -43.152 1.00 19.48 355 LEU D N 1
ATOM 10810 C CA . LEU D 1 357 ? 45.033 -11.487 -44.260 1.00 20.21 355 LEU D CA 1
ATOM 10811 C C . LEU D 1 357 ? 45.455 -11.999 -45.645 1.00 21.08 355 LEU D C 1
ATOM 10812 O O . LEU D 1 357 ? 44.687 -11.919 -46.593 1.00 20.00 355 LEU D O 1
ATOM 10817 N N . GLY D 1 358 ? 46.683 -12.506 -45.762 1.00 22.11 356 GLY D N 1
ATOM 10818 C CA . GLY D 1 358 ? 47.031 -13.339 -46.920 1.00 23.26 356 GLY D CA 1
ATOM 10819 C C . GLY D 1 358 ? 48.002 -12.733 -47.900 1.00 24.02 356 GLY D C 1
ATOM 10820 O O . GLY D 1 358 ? 48.607 -13.465 -48.667 1.00 23.64 356 GLY D O 1
ATOM 10821 N N . VAL D 1 359 ? 48.136 -11.412 -47.885 1.00 24.82 357 VAL D N 1
ATOM 10822 C CA . VAL D 1 359 ? 49.202 -10.716 -48.600 1.00 25.61 357 VAL D CA 1
ATOM 10823 C C . VAL D 1 359 ? 49.921 -9.824 -47.592 1.00 26.84 357 VAL D C 1
ATOM 10824 O O . VAL D 1 359 ? 49.281 -9.202 -46.724 1.00 26.98 357 VAL D O 1
ATOM 10828 N N . ASP D 1 360 ? 51.240 -9.757 -47.689 1.00 26.42 358 ASP D N 1
ATOM 10829 C CA . ASP D 1 360 ? 52.020 -8.913 -46.791 1.00 27.71 358 ASP D CA 1
ATOM 10830 C C . ASP D 1 360 ? 51.752 -7.434 -47.058 1.00 26.79 358 ASP D C 1
ATOM 10831 O O . ASP D 1 360 ? 51.560 -7.024 -48.208 1.00 26.30 358 ASP D O 1
ATOM 10836 N N . VAL D 1 361 ? 51.745 -6.648 -45.986 1.00 26.05 359 VAL D N 1
ATOM 10837 C CA . VAL D 1 361 ? 51.743 -5.193 -46.078 1.00 25.90 359 VAL D CA 1
ATOM 10838 C C . VAL D 1 361 ? 53.191 -4.765 -46.357 1.00 26.46 359 VAL D C 1
ATOM 10839 O O . VAL D 1 361 ? 54.130 -5.253 -45.722 1.00 26.50 359 VAL D O 1
ATOM 10843 N N . ASP D 1 362 ? 53.358 -3.868 -47.327 1.00 27.46 360 ASP D N 1
ATOM 10844 C CA . ASP D 1 362 ? 54.689 -3.363 -47.690 1.00 27.85 360 ASP D CA 1
ATOM 10845 C C . ASP D 1 362 ? 55.046 -2.137 -46.853 1.00 27.59 360 ASP D C 1
ATOM 10846 O O . ASP D 1 362 ? 54.552 -1.046 -47.122 1.00 26.72 360 ASP D O 1
ATOM 10851 N N . GLU D 1 363 ? 55.895 -2.288 -45.850 1.00 27.87 361 GLU D N 1
ATOM 10852 C CA . GLU D 1 363 ? 56.188 -1.150 -44.963 1.00 28.81 361 GLU D CA 1
ATOM 10853 C C . GLU D 1 363 ? 56.935 0.007 -45.638 1.00 29.14 361 GLU D C 1
ATOM 10854 O O . GLU D 1 363 ? 56.916 1.129 -45.127 1.00 28.44 361 GLU D O 1
ATOM 10860 N N . ASP D 1 364 ? 57.575 -0.256 -46.782 1.00 29.83 362 ASP D N 1
ATOM 10861 C CA . ASP D 1 364 ? 58.266 0.808 -47.538 1.00 30.32 362 ASP D CA 1
ATOM 10862 C C . ASP D 1 364 ? 57.226 1.610 -48.294 1.00 29.51 362 ASP D C 1
ATOM 10863 O O . ASP D 1 364 ? 57.372 2.811 -48.436 1.00 28.72 362 ASP D O 1
ATOM 10868 N N . ALA D 1 365 ? 56.143 0.966 -48.726 1.00 29.04 363 ALA D N 1
ATOM 10869 C CA . ALA D 1 365 ? 55.005 1.719 -49.255 1.00 28.74 363 ALA D CA 1
ATOM 10870 C C . ALA D 1 365 ? 54.343 2.574 -48.149 1.00 28.72 363 ALA D C 1
ATOM 10871 O O . ALA D 1 365 ? 53.914 3.695 -48.420 1.00 28.86 363 ALA D O 1
ATOM 10873 N N . LEU D 1 366 ? 54.249 2.042 -46.920 1.00 28.54 364 LEU D N 1
ATOM 10874 C CA . LEU D 1 366 ? 53.750 2.835 -45.790 1.00 28.24 364 LEU D CA 1
ATOM 10875 C C . LEU D 1 366 ? 54.592 4.126 -45.623 1.00 28.48 364 LEU D C 1
ATOM 10876 O O . LEU D 1 366 ? 54.054 5.241 -45.528 1.00 27.37 364 LEU D O 1
ATOM 10881 N N . ALA D 1 367 ? 55.914 3.946 -45.613 1.00 28.45 365 ALA D N 1
ATOM 10882 C CA . ALA D 1 367 ? 56.879 5.048 -45.505 1.00 28.94 365 ALA D CA 1
ATOM 10883 C C . ALA D 1 367 ? 56.778 5.995 -46.699 1.00 29.37 365 ALA D C 1
ATOM 10884 O O . ALA D 1 367 ? 56.750 7.224 -46.536 1.00 29.49 365 ALA D O 1
ATOM 10886 N N . ARG D 1 368 ? 56.706 5.426 -47.904 1.00 30.03 366 ARG D N 1
ATOM 10887 C CA . ARG D 1 368 ? 56.561 6.225 -49.117 1.00 30.57 366 ARG D CA 1
ATOM 10888 C C . ARG D 1 368 ? 55.365 7.188 -49.083 1.00 30.63 366 ARG D C 1
ATOM 10889 O O . ARG D 1 368 ? 55.527 8.375 -49.406 1.00 30.74 366 ARG D O 1
ATOM 10897 N N . PHE D 1 369 ? 54.178 6.688 -48.714 1.00 29.54 367 PHE D N 1
ATOM 10898 C CA . PHE D 1 369 ? 52.931 7.480 -48.828 1.00 29.60 367 PHE D CA 1
ATOM 10899 C C . PHE D 1 369 ? 52.481 8.218 -47.545 1.00 29.24 367 PHE D C 1
ATOM 10900 O O . PHE D 1 369 ? 51.430 8.871 -47.551 1.00 28.26 367 PHE D O 1
ATOM 10908 N N . ALA D 1 370 ? 53.267 8.131 -46.470 1.00 29.14 368 ALA D N 1
ATOM 10909 C CA . ALA D 1 370 ? 52.973 8.860 -45.222 1.00 30.53 368 ALA D CA 1
ATOM 10910 C C . ALA D 1 370 ? 52.990 10.387 -45.453 1.00 31.24 368 ALA D C 1
ATOM 10911 O O . ALA D 1 370 ? 53.822 10.885 -46.194 1.00 30.23 368 ALA D O 1
ATOM 10913 N N . VAL D 1 371 ? 52.062 11.114 -44.842 1.00 31.92 369 VAL D N 1
ATOM 10914 C CA . VAL D 1 371 ? 51.921 12.546 -45.116 1.00 32.49 369 VAL D CA 1
ATOM 10915 C C . VAL D 1 371 ? 53.006 13.351 -44.382 1.00 33.46 369 VAL D C 1
ATOM 10916 O O . VAL D 1 371 ? 53.398 12.953 -43.276 1.00 34.84 369 VAL D O 1
#

Nearest PDB structures (foldseek):
  3i6t-assembly2_D  TM=1.003E+00  e=2.092E-80  Jannaschia sp. CCS1
  3i6t-assembly2_B  TM=1.002E+00  e=3.197E-73  Jannaschia sp. CCS1
  3q45-assembly3_C  TM=9.256E-01  e=2.191E-30  Cytophaga hutchinsonii ATCC 33406
  2qde-assembly1_E  TM=9.411E-01  e=1.502E-27  Aromatoleum aromaticum EbN1
  2ps2-assembly1_A  TM=8.947E-01  e=1.407E-25  Aspergillus oryzae RIB40